Protein AF-A0A2D5AUE3-F1 (afdb_monomer_lite)

pLDDT: mean 85.67, std 19.09, range [22.62, 98.75]

Sequence (806 aa):
MSQALAQFAAPRSLILGVLACGLALSGSCARGLEIVSPPGGGGGDPVDPPTGPTDFAPLAGLVSAAAGLQTVRVDWRLPRESKTKSFELALFMSTDRDTIFDGTPIAAPLRGTSLVLDGLTDGVRLHFGMGIREAASSGGMDDPALSGGTAFIPTGARLTVTPGPIVYVDGDAEATGADGTTPETAFPDPRLAILVAGFQLGGGNVWVRSGVYDNVGFIAHGAGIHVYGGFGADFDLATRDTSPGTTIFNAAPDNLNTPTLMIEMQSLAQIPIDEPVAILDGFTLEGNTQTFRAVQATNTAAEFRALNISGFLGSGAHLQNSDSQEYDIVVTGSSFSNNVGEGMDGRGAFDLVVDGCVFNSNGTEGLDLDDWIAPPGENVSLRITGSRFFGNGTEGLDVDLNVPLLVLDLTGGRFSVEIRGCSFERNGRDGVLLDMEYELYPQWNAKLVLRECLARANGTDGFHLDLDGPGSALLHRVIAAGNGTNGIEFSSESDPGTAFVSSSIAAGNMGAGILASRPPIGAANRSLVVTHSIVAGNFGPGIEGEAQVATASSTISHVQDVDGVMTEFRASLITAAAAEDIFVNAASAYARIDSDPGEGTLVLTQPADFDPGTTLEVADDGVARIATLVNPNNVTVDPPPALVLPPDLLSVFQGEDVVEDYRLASGSPAVGIGLSPPGGPSVDGGVFGSPVPGVPGFAEEIRTELFHPLSVAPAPSTPLGATDVIEIVFNETIHAASVNAASVRVSDGEGREVSVALDTSEDRLILVPPGGGWSKGVVWIELFAELESSSGTPNATPLALRFLHN

Structure (mmCIF, N/CA/C/O backbone):
data_AF-A0A2D5AUE3-F1
#
_entry.id   AF-A0A2D5AUE3-F1
#
loop_
_atom_site.group_PDB
_atom_site.id
_atom_site.type_symbol
_atom_site.label_atom_id
_atom_site.label_alt_id
_atom_site.label_comp_id
_atom_site.label_asym_id
_atom_site.label_entity_id
_atom_site.label_seq_id
_atom_site.pdbx_PDB_ins_code
_atom_site.Cartn_x
_atom_site.Cartn_y
_atom_site.Cartn_z
_atom_site.occupancy
_atom_site.B_iso_or_equiv
_atom_site.auth_seq_id
_atom_site.auth_comp_id
_atom_site.auth_asym_id
_atom_site.auth_atom_id
_atom_site.pdbx_PDB_model_num
ATOM 1 N N . MET A 1 1 ? -29.692 64.419 4.279 1.00 35.91 1 MET A N 1
ATOM 2 C CA . MET A 1 1 ? -28.765 64.966 3.265 1.00 35.91 1 MET A CA 1
ATOM 3 C C . MET A 1 1 ? -28.378 63.802 2.370 1.00 35.91 1 MET A C 1
ATOM 5 O O . MET A 1 1 ? -27.633 62.949 2.814 1.00 35.91 1 MET A O 1
ATOM 9 N N . SER A 1 2 ? -29.228 63.506 1.381 1.00 28.94 2 SER A N 1
ATOM 10 C CA . SER A 1 2 ? -29.123 63.943 -0.035 1.00 28.94 2 SER A CA 1
ATOM 11 C C . SER A 1 2 ? -28.127 63.054 -0.792 1.00 28.94 2 SER A C 1
ATOM 13 O O . SER A 1 2 ? -26.933 63.183 -0.570 1.00 28.94 2 SER A O 1
ATOM 15 N N . GLN A 1 3 ? -28.616 61.999 -1.461 1.00 27.91 3 GLN A N 1
ATOM 16 C CA . GLN A 1 3 ? -28.988 61.969 -2.899 1.00 27.91 3 GLN A CA 1
ATOM 17 C C . GLN A 1 3 ? -27.764 62.054 -3.830 1.00 27.91 3 GLN A C 1
ATOM 19 O O . GLN A 1 3 ? -26.906 62.885 -3.591 1.00 27.91 3 GLN A O 1
ATOM 24 N N . ALA A 1 4 ? -27.663 61.411 -4.992 1.00 30.16 4 ALA A N 1
ATOM 25 C CA . ALA A 1 4 ? -28.208 60.212 -5.636 1.00 30.16 4 ALA A CA 1
ATOM 26 C C . ALA A 1 4 ? -27.726 60.272 -7.111 1.00 30.16 4 ALA A C 1
ATOM 28 O O . ALA A 1 4 ? -27.569 61.367 -7.641 1.00 30.16 4 ALA A O 1
ATOM 29 N N . LEU A 1 5 ? -27.644 59.102 -7.762 1.00 27.03 5 LEU A N 1
ATOM 30 C CA . LEU A 1 5 ? -28.015 58.825 -9.169 1.00 27.03 5 LEU A CA 1
ATOM 31 C C . LEU A 1 5 ? -27.210 59.382 -10.366 1.00 27.03 5 LEU A C 1
ATOM 33 O O . LEU A 1 5 ? -27.174 60.585 -10.597 1.00 27.03 5 LEU A O 1
ATOM 37 N N . ALA A 1 6 ? -26.772 58.442 -11.226 1.00 27.28 6 ALA A N 1
ATOM 38 C CA . ALA A 1 6 ? -27.016 58.305 -12.688 1.00 27.28 6 ALA A CA 1
ATOM 39 C C . ALA A 1 6 ? -25.837 57.529 -13.324 1.00 27.28 6 ALA A C 1
ATOM 41 O O . ALA A 1 6 ? -24.707 57.766 -12.926 1.00 27.28 6 ALA A O 1
ATOM 42 N N . GLN A 1 7 ? -25.913 56.630 -14.309 1.00 26.27 7 GLN A N 1
ATOM 43 C CA . GLN A 1 7 ? -26.900 56.024 -15.222 1.00 26.27 7 GLN A CA 1
ATOM 44 C C . GLN A 1 7 ? -26.118 54.841 -15.869 1.00 26.27 7 GLN A C 1
ATOM 46 O O . GLN A 1 7 ? -24.901 54.927 -15.985 1.00 26.27 7 GLN A O 1
ATOM 51 N N . PHE A 1 8 ? -26.705 53.698 -16.228 1.00 23.73 8 PHE A N 1
ATOM 52 C CA . PHE A 1 8 ? -27.217 53.472 -17.585 1.00 23.73 8 PHE A CA 1
ATOM 53 C C . PHE A 1 8 ? -28.132 52.238 -17.645 1.00 23.73 8 PHE A C 1
ATOM 55 O O . PHE A 1 8 ? -27.933 51.243 -16.953 1.00 23.73 8 PHE A O 1
ATOM 62 N N . ALA A 1 9 ? -29.154 52.363 -18.488 1.00 25.91 9 ALA A N 1
ATOM 63 C CA . ALA A 1 9 ? -30.278 51.461 -18.680 1.00 25.91 9 ALA A CA 1
ATOM 64 C C . ALA A 1 9 ? -30.047 50.420 -19.797 1.00 25.91 9 ALA A C 1
ATOM 66 O O . ALA A 1 9 ? -29.304 50.667 -20.743 1.00 25.91 9 ALA A O 1
ATOM 67 N N . ALA A 1 10 ? -30.762 49.292 -19.696 1.00 27.97 10 ALA A N 1
ATOM 68 C CA . ALA A 1 10 ? -30.957 48.264 -20.733 1.00 27.97 10 ALA A CA 1
ATOM 69 C C . ALA A 1 10 ? -31.900 48.751 -21.875 1.00 27.97 10 ALA A C 1
ATOM 71 O O . ALA A 1 10 ? -32.531 49.799 -21.696 1.00 27.97 10 ALA A O 1
ATOM 72 N N . PRO A 1 11 ? -32.073 48.026 -23.017 1.00 34.28 11 PRO A N 1
ATOM 73 C CA . PRO A 1 11 ? -32.954 46.839 -23.030 1.00 34.28 11 PRO A CA 1
ATOM 74 C C . PRO A 1 11 ? -32.639 45.677 -24.023 1.00 34.28 11 PRO A C 1
ATOM 76 O O . PRO A 1 11 ? -32.012 45.830 -25.063 1.00 34.28 11 PRO A O 1
ATOM 79 N N . ARG A 1 12 ? -33.200 44.515 -23.646 1.00 24.67 12 ARG A N 1
ATOM 80 C CA . ARG A 1 12 ? -33.539 43.231 -24.319 1.00 24.67 12 ARG A CA 1
ATOM 81 C C . ARG A 1 12 ? -33.638 43.171 -25.864 1.00 24.67 12 ARG A C 1
ATOM 83 O O . ARG A 1 12 ? -34.375 43.966 -26.438 1.00 24.67 12 ARG A O 1
ATOM 90 N N . SER A 1 13 ? -33.147 42.078 -26.488 1.00 25.16 13 SER A N 1
ATOM 91 C CA . SER A 1 13 ? -33.970 40.988 -27.105 1.00 25.16 13 SER A CA 1
ATOM 92 C C . SER A 1 13 ? -33.171 39.847 -27.807 1.00 25.16 13 SER A C 1
ATOM 94 O O . SER A 1 13 ? -32.377 40.103 -28.698 1.00 25.16 13 SER A O 1
ATOM 96 N N . LEU A 1 14 ? -33.455 38.603 -27.368 1.00 23.80 14 LEU A N 1
ATOM 97 C CA . LEU A 1 14 ? -33.617 37.285 -28.045 1.00 23.80 14 LEU A CA 1
ATOM 98 C C . LEU A 1 14 ? -32.740 36.803 -29.239 1.00 23.80 14 LEU A C 1
ATOM 100 O O . LEU A 1 14 ? -32.793 37.399 -30.308 1.00 23.80 14 LEU A O 1
ATOM 104 N N . ILE A 1 15 ? -32.140 35.598 -29.091 1.00 24.95 15 ILE A N 1
ATOM 105 C CA . ILE A 1 15 ? -32.290 34.322 -29.876 1.00 24.95 15 ILE A CA 1
ATOM 106 C C . ILE A 1 15 ? -31.120 33.377 -29.460 1.00 24.95 15 ILE A C 1
ATOM 108 O O . ILE A 1 15 ? -29.970 33.701 -29.712 1.00 24.95 15 ILE A O 1
ATOM 112 N N . LEU A 1 16 ? -31.325 32.399 -28.561 1.00 24.00 16 LEU A N 1
ATOM 113 C CA . LEU A 1 16 ? -31.668 30.967 -28.763 1.00 24.00 16 LEU A CA 1
ATOM 114 C C . LEU A 1 16 ? -30.445 30.042 -29.025 1.00 24.00 16 LEU A C 1
ATOM 116 O O . LEU A 1 16 ? -29.911 30.046 -30.128 1.00 24.00 16 LEU A O 1
ATOM 120 N N . GLY A 1 17 ? -30.065 29.202 -28.045 1.00 22.62 17 GLY A N 1
ATOM 121 C CA . GLY A 1 17 ? -29.161 28.055 -28.258 1.00 22.62 17 GLY A CA 1
ATOM 122 C C . GLY A 1 17 ? -28.468 27.490 -27.004 1.00 22.62 17 GLY A C 1
ATOM 123 O O . GLY A 1 17 ? -27.427 27.997 -26.622 1.00 22.62 17 GLY A O 1
ATOM 124 N N . VAL A 1 18 ? -29.019 26.391 -26.465 1.00 25.25 18 VAL A N 1
ATOM 125 C CA . VAL A 1 18 ? -28.396 25.370 -25.582 1.00 25.25 18 VAL A CA 1
ATOM 126 C C . VAL A 1 18 ? -28.142 25.739 -24.107 1.00 25.25 18 VAL A C 1
ATOM 128 O O . VAL A 1 18 ? -27.080 26.212 -23.726 1.00 25.25 18 VAL A O 1
ATOM 131 N N . LEU A 1 19 ? -29.129 25.421 -23.258 1.00 23.36 19 LEU A N 1
ATOM 132 C CA . LEU A 1 19 ? -28.970 25.205 -21.814 1.00 23.36 19 LEU A CA 1
ATOM 133 C C . LEU A 1 19 ? -30.033 24.181 -21.369 1.00 23.36 19 LEU A C 1
ATOM 135 O O . LEU A 1 19 ? -31.212 24.526 -21.307 1.00 23.36 19 LEU A O 1
ATOM 139 N N . ALA A 1 20 ? -29.638 22.924 -21.148 1.00 23.88 20 ALA A N 1
ATOM 140 C CA . ALA A 1 20 ? -30.429 21.895 -20.461 1.00 23.88 20 ALA A CA 1
ATOM 141 C C . ALA A 1 20 ? -29.557 20.654 -20.199 1.00 23.88 20 ALA A C 1
ATOM 143 O O . ALA A 1 20 ? -29.293 19.913 -21.139 1.00 23.88 20 ALA A O 1
ATOM 144 N N . CYS A 1 21 ? -29.106 20.474 -18.953 1.00 24.22 21 CYS A N 1
ATOM 145 C CA . CYS A 1 21 ? -28.977 19.197 -18.227 1.00 24.22 21 CYS A CA 1
ATOM 146 C C . CYS A 1 21 ? -28.139 19.437 -16.964 1.00 24.22 21 CYS A C 1
ATOM 148 O O . CYS A 1 21 ? -26.939 19.658 -17.037 1.00 24.22 21 CYS A O 1
ATOM 150 N N . GLY A 1 22 ? -28.804 19.437 -15.813 1.00 27.69 22 GLY A N 1
ATOM 151 C CA . GLY A 1 22 ? -28.205 19.637 -14.498 1.00 27.69 22 GLY A CA 1
ATOM 152 C C . GLY A 1 22 ? -29.278 20.163 -13.556 1.00 27.69 22 GLY A C 1
ATOM 153 O O . GLY A 1 22 ? -29.820 21.234 -13.811 1.00 27.69 22 GLY A O 1
ATOM 154 N N . LEU A 1 23 ? -29.586 19.394 -12.509 1.00 25.39 23 LEU A N 1
ATOM 155 C CA . LEU A 1 23 ? -30.658 19.572 -11.514 1.00 25.39 23 LEU A CA 1
ATOM 156 C C . LEU A 1 23 ? -32.037 18.999 -11.877 1.00 25.39 23 LEU A C 1
ATOM 158 O O . LEU A 1 23 ? -32.974 19.725 -12.200 1.00 25.39 23 LEU A O 1
ATOM 162 N N . ALA A 1 24 ? -32.170 17.685 -11.705 1.00 25.39 24 ALA A N 1
ATOM 163 C CA . ALA A 1 24 ? -33.304 17.062 -11.018 1.00 25.39 24 ALA A CA 1
ATOM 164 C C . ALA A 1 24 ? -32.989 15.574 -10.830 1.00 25.39 24 ALA A C 1
ATOM 166 O O . ALA A 1 24 ? -32.886 14.888 -11.837 1.00 25.39 24 ALA A O 1
ATOM 167 N N . LEU A 1 25 ? -32.840 15.106 -9.584 1.00 26.75 25 LEU A N 1
ATOM 168 C CA . LEU A 1 25 ? -33.231 13.766 -9.108 1.00 26.75 25 LEU A CA 1
ATOM 169 C C . LEU A 1 25 ? -32.893 13.633 -7.608 1.00 26.75 25 LEU A C 1
ATOM 171 O O . LEU A 1 25 ? -31.947 12.973 -7.205 1.00 26.75 25 LEU A O 1
ATOM 175 N N . SER A 1 26 ? -33.704 14.273 -6.765 1.00 26.39 26 SER A N 1
ATOM 176 C CA . SER A 1 26 ? -33.908 13.850 -5.378 1.00 26.39 26 SER A CA 1
ATOM 177 C C . SER A 1 26 ? -35.409 13.903 -5.076 1.00 26.39 26 SER A C 1
ATOM 179 O O . SER A 1 26 ? -36.085 14.894 -5.352 1.00 26.39 26 SER A O 1
ATOM 181 N N . GLY A 1 27 ? -35.946 12.793 -4.565 1.00 23.56 27 GLY A N 1
ATOM 182 C CA . GLY A 1 27 ? -37.293 12.708 -3.998 1.00 23.56 27 GLY A CA 1
ATOM 183 C C . GLY A 1 27 ? -38.412 12.258 -4.943 1.00 23.56 27 GLY A C 1
ATOM 184 O O . GLY A 1 27 ? -39.156 13.075 -5.478 1.00 23.56 27 GLY A O 1
ATOM 185 N N . SER A 1 28 ? -38.608 10.943 -5.073 1.00 23.94 28 SER A N 1
ATOM 186 C CA . SER A 1 28 ? -39.912 10.269 -4.892 1.00 23.94 28 SER A CA 1
ATOM 187 C C . SER A 1 28 ? -39.836 8.814 -5.361 1.00 23.94 28 SER A C 1
ATOM 189 O O . SER A 1 28 ? -39.514 8.564 -6.515 1.00 23.94 28 SER A O 1
ATOM 191 N N . CYS A 1 29 ? -40.179 7.861 -4.486 1.00 24.81 29 CYS A N 1
ATOM 192 C CA . CYS A 1 29 ? -41.266 6.895 -4.713 1.00 24.81 29 CYS A CA 1
ATOM 193 C C . CYS A 1 29 ? -41.292 5.822 -3.613 1.00 24.81 29 CYS A C 1
ATOM 195 O O . CYS A 1 29 ? -40.531 4.863 -3.630 1.00 24.81 29 CYS A O 1
ATOM 197 N N . ALA A 1 30 ? -42.269 5.940 -2.713 1.00 27.05 30 ALA A N 1
ATOM 198 C CA . ALA A 1 30 ? -42.884 4.786 -2.076 1.00 27.05 30 ALA A CA 1
ATOM 199 C C . ALA A 1 30 ? -44.200 4.471 -2.810 1.00 27.05 30 ALA A C 1
ATOM 201 O O . ALA A 1 30 ? -44.976 5.383 -3.098 1.00 27.05 30 ALA A O 1
ATOM 202 N N . ARG A 1 31 ? -44.459 3.166 -2.987 1.00 25.16 31 ARG A N 1
ATOM 203 C CA . ARG A 1 31 ? -45.682 2.476 -3.460 1.00 25.16 31 ARG A CA 1
ATOM 204 C C . ARG A 1 31 ? -45.816 2.167 -4.959 1.00 25.16 31 ARG A C 1
ATOM 206 O O . ARG A 1 31 ? -46.414 2.915 -5.719 1.00 25.16 31 ARG A O 1
ATOM 213 N N . GLY A 1 32 ? -45.461 0.918 -5.271 1.00 30.03 32 GLY A N 1
ATOM 214 C CA . GLY A 1 32 ? -46.409 -0.084 -5.769 1.00 30.03 32 GLY A CA 1
ATOM 215 C C . GLY A 1 32 ? -46.758 -0.020 -7.250 1.00 30.03 32 GLY A C 1
ATOM 216 O O . GLY A 1 32 ? -47.826 0.472 -7.596 1.00 30.03 32 GLY A O 1
ATOM 217 N N . LEU A 1 33 ? -45.924 -0.632 -8.092 1.00 24.38 33 LEU A N 1
ATOM 218 C CA . LEU A 1 33 ? -46.316 -1.127 -9.411 1.00 24.38 33 LEU A CA 1
ATOM 219 C C . LEU A 1 33 ? -45.427 -2.327 -9.784 1.00 24.38 33 LEU A C 1
ATOM 221 O O . LEU A 1 33 ? -44.222 -2.291 -9.548 1.00 24.38 33 LEU A O 1
ATOM 225 N N . GLU A 1 34 ? -46.037 -3.386 -10.322 1.00 27.86 34 GLU A N 1
ATOM 226 C CA . GLU A 1 34 ? -45.357 -4.572 -10.859 1.00 27.86 34 GLU A CA 1
ATOM 227 C C . GLU A 1 34 ? -44.263 -4.175 -11.858 1.00 27.86 34 GLU A C 1
ATOM 229 O O . GLU A 1 34 ? -44.516 -3.470 -12.838 1.00 27.86 34 GLU A O 1
ATOM 234 N N . ILE A 1 35 ? -43.049 -4.658 -11.598 1.00 25.78 35 ILE A N 1
ATOM 235 C CA . ILE A 1 35 ? -41.885 -4.508 -12.464 1.00 25.78 35 ILE A CA 1
ATOM 236 C C . ILE A 1 35 ? -42.060 -5.455 -13.653 1.00 25.78 35 ILE A C 1
ATOM 238 O O . ILE A 1 35 ? -41.956 -6.673 -13.521 1.00 25.78 35 ILE A O 1
ATOM 242 N N . VAL A 1 36 ? -42.305 -4.881 -14.829 1.00 25.94 36 VAL A N 1
ATOM 243 C CA . VAL A 1 36 ? -41.899 -5.494 -16.095 1.00 25.94 36 VAL A CA 1
ATOM 244 C C . VAL A 1 36 ? -40.533 -4.907 -16.421 1.00 25.94 36 VAL A C 1
ATOM 246 O O . VAL A 1 36 ? -40.423 -3.747 -16.817 1.00 25.94 36 VAL A O 1
ATOM 249 N N . SER A 1 37 ? -39.499 -5.706 -16.178 1.00 26.39 37 SER A N 1
ATOM 250 C CA . SER A 1 37 ? -38.098 -5.383 -16.433 1.00 26.39 37 SER A CA 1
ATOM 251 C C . SER A 1 37 ? -37.848 -5.100 -17.923 1.00 26.39 37 SER A C 1
ATOM 253 O O . SER A 1 37 ? -38.332 -5.861 -18.768 1.00 26.39 37 SER A O 1
ATOM 255 N N . PRO A 1 38 ? -37.043 -4.084 -18.283 1.00 27.06 38 PRO A N 1
ATOM 256 C CA . PRO A 1 38 ? -36.263 -4.126 -19.513 1.00 27.06 38 PRO A CA 1
ATOM 257 C C . PRO A 1 38 ? -35.132 -5.169 -19.351 1.00 27.06 38 PRO A C 1
ATOM 259 O O . PRO A 1 38 ? -34.614 -5.336 -18.246 1.00 27.06 38 PRO A O 1
ATOM 262 N N . PRO A 1 39 ? -34.760 -5.910 -20.406 1.00 26.41 39 PRO A N 1
ATOM 263 C CA . PRO A 1 39 ? -33.872 -7.066 -20.294 1.00 26.41 39 PRO A CA 1
ATOM 264 C C . PRO A 1 39 ? -32.372 -6.702 -20.259 1.00 26.41 39 PRO A C 1
ATOM 266 O O . PRO A 1 39 ? -31.886 -6.112 -21.217 1.00 26.41 39 PRO A O 1
ATOM 269 N N . GLY A 1 40 ? -31.688 -7.162 -19.194 1.00 23.95 40 GLY A N 1
ATOM 270 C CA . GLY A 1 40 ? -30.327 -7.750 -19.142 1.00 23.95 40 GLY A CA 1
ATOM 271 C C . GLY A 1 40 ? -29.109 -6.825 -19.309 1.00 23.95 40 GLY A C 1
ATOM 272 O O . GLY A 1 40 ? -29.031 -6.106 -20.294 1.00 23.95 40 GLY A O 1
ATOM 273 N N . GLY A 1 41 ? -28.090 -6.842 -18.439 1.00 24.61 41 GLY A N 1
ATOM 274 C CA . GLY A 1 41 ? -27.803 -7.669 -17.251 1.00 24.61 41 GLY A CA 1
ATOM 275 C C . GLY A 1 41 ? -26.472 -7.218 -16.609 1.00 24.61 41 GLY A C 1
ATOM 276 O O . GLY A 1 41 ? -25.730 -6.482 -17.242 1.00 24.61 41 GLY A O 1
ATOM 277 N N . GLY A 1 42 ? -26.117 -7.559 -15.373 1.00 24.91 42 GLY A N 1
ATOM 278 C CA . GLY A 1 42 ? -26.826 -8.297 -14.340 1.00 24.91 42 GLY A CA 1
ATOM 279 C C . GLY A 1 42 ? -26.215 -7.953 -12.980 1.00 24.91 42 GLY A C 1
ATOM 280 O O . GLY A 1 42 ? -25.025 -8.148 -12.773 1.00 24.91 42 GLY A O 1
ATOM 281 N N . GLY A 1 43 ? -27.044 -7.467 -12.055 1.00 26.52 43 GLY A N 1
ATOM 282 C CA . GLY A 1 43 ? -26.798 -7.701 -10.638 1.00 26.52 43 GLY A CA 1
ATOM 283 C C . GLY A 1 43 ? -27.068 -9.180 -10.404 1.00 26.52 43 GLY A C 1
ATOM 284 O O . GLY A 1 43 ? -28.228 -9.597 -10.374 1.00 26.52 43 GLY A O 1
ATOM 285 N N . GLY A 1 44 ? -26.003 -9.977 -10.377 1.00 23.86 44 GLY A N 1
ATOM 286 C CA . GLY A 1 44 ? -26.061 -11.275 -9.726 1.00 23.86 44 GLY A CA 1
ATOM 287 C C . GLY A 1 44 ? -26.248 -11.054 -8.227 1.00 23.86 44 GLY A C 1
ATOM 288 O O . GLY A 1 44 ? -25.837 -10.023 -7.695 1.00 23.86 44 GLY A O 1
ATOM 289 N N . ASP A 1 45 ? -26.870 -12.014 -7.548 1.00 23.36 45 ASP A N 1
ATOM 290 C CA . ASP A 1 45 ? -26.693 -12.162 -6.101 1.00 23.36 45 ASP A CA 1
ATOM 291 C C . ASP A 1 45 ? -25.182 -12.109 -5.767 1.00 23.36 45 ASP A C 1
ATOM 293 O O . ASP A 1 45 ? -24.386 -12.461 -6.645 1.00 23.36 45 ASP A O 1
ATOM 297 N N . PRO A 1 46 ? -24.748 -11.708 -4.553 1.00 26.56 46 PRO A N 1
ATOM 298 C CA . PRO A 1 46 ? -23.342 -11.805 -4.170 1.00 26.56 46 PRO A CA 1
ATOM 299 C C . PRO A 1 46 ? -22.914 -13.267 -4.316 1.00 26.56 46 PRO A C 1
ATOM 301 O O . PRO A 1 46 ? -23.296 -14.130 -3.526 1.00 26.56 46 PRO A O 1
ATOM 304 N N . VAL A 1 47 ? -22.209 -13.577 -5.400 1.00 23.78 47 VAL A N 1
ATOM 305 C CA . VAL A 1 47 ? -21.585 -14.878 -5.578 1.00 23.78 47 VAL A CA 1
ATOM 306 C C . VAL A 1 47 ? -20.312 -14.794 -4.764 1.00 23.78 47 VAL A C 1
ATOM 308 O O . VAL A 1 47 ? -19.410 -14.042 -5.127 1.00 23.78 47 VAL A O 1
ATOM 311 N N . ASP A 1 48 ? -20.254 -15.543 -3.663 1.00 23.27 48 ASP A N 1
ATOM 312 C CA . ASP A 1 48 ? -19.008 -15.718 -2.927 1.00 23.27 48 ASP A CA 1
ATOM 313 C C . ASP A 1 48 ? -17.921 -16.173 -3.918 1.00 23.27 48 ASP A C 1
ATOM 315 O O . ASP A 1 48 ? -18.076 -17.213 -4.576 1.00 23.27 48 ASP A O 1
ATOM 319 N N . PRO A 1 49 ? -16.841 -15.395 -4.086 1.00 23.41 49 PRO A N 1
ATOM 320 C CA . PRO A 1 49 ? -15.810 -15.707 -5.055 1.00 23.41 49 PRO A CA 1
ATOM 321 C C . PRO A 1 49 ? -15.059 -16.975 -4.617 1.00 23.41 49 PRO A C 1
ATOM 323 O O . PRO A 1 49 ? -14.779 -17.157 -3.429 1.00 23.41 49 PRO A O 1
ATOM 326 N N . PRO A 1 50 ? -14.673 -17.860 -5.551 1.00 23.23 50 PRO A N 1
ATOM 327 C CA . PRO A 1 50 ? -13.779 -18.958 -5.227 1.00 23.23 50 PRO A CA 1
ATOM 328 C C . PRO A 1 50 ? -12.421 -18.424 -4.772 1.00 23.23 50 PRO A C 1
ATOM 330 O O . PRO A 1 50 ? -11.822 -17.550 -5.402 1.00 23.23 50 PRO A O 1
ATOM 333 N N . THR A 1 51 ? -11.930 -19.006 -3.683 1.00 27.55 51 THR A N 1
ATOM 334 C CA . THR A 1 51 ? -10.584 -18.835 -3.140 1.00 27.55 51 THR A CA 1
ATOM 335 C C . THR A 1 51 ? -9.566 -19.497 -4.075 1.00 27.55 51 THR A C 1
ATOM 337 O O . THR A 1 51 ? -9.216 -20.665 -3.893 1.00 27.55 51 THR A O 1
ATOM 340 N N . GLY A 1 52 ? -9.119 -18.783 -5.109 1.00 28.19 52 GLY A N 1
ATOM 341 C CA . GLY A 1 52 ? -7.847 -19.104 -5.763 1.00 28.19 52 GLY A CA 1
ATOM 342 C C . GLY A 1 52 ? -6.701 -18.872 -4.767 1.00 28.19 52 GLY A C 1
ATOM 343 O O . GLY A 1 52 ? -6.808 -17.963 -3.937 1.00 28.19 52 GLY A O 1
ATOM 344 N N . PRO A 1 53 ? -5.631 -19.685 -4.764 1.00 32.81 53 PRO A N 1
ATOM 345 C CA . PRO A 1 53 ? -4.587 -19.590 -3.760 1.00 32.81 53 PRO A CA 1
ATOM 346 C C . PRO A 1 53 ? -3.621 -18.452 -4.104 1.00 32.81 53 PRO A C 1
ATOM 348 O O . PRO A 1 53 ? -2.510 -18.672 -4.567 1.00 32.81 53 PRO A O 1
ATOM 351 N N . THR A 1 54 ? -3.994 -17.228 -3.765 1.00 46.41 54 THR A N 1
ATOM 352 C CA . THR A 1 54 ? -3.063 -16.363 -3.045 1.00 46.41 54 THR A CA 1
ATOM 353 C C . THR A 1 54 ? -3.609 -16.316 -1.627 1.00 46.41 54 THR A C 1
ATOM 355 O O . THR A 1 54 ? -4.562 -15.597 -1.335 1.00 46.41 54 THR A O 1
ATOM 358 N N . ASP A 1 55 ? -3.083 -17.172 -0.739 1.00 55.03 55 ASP A N 1
ATOM 359 C CA . ASP A 1 55 ? -3.345 -17.057 0.700 1.00 55.03 55 ASP A CA 1
ATOM 360 C C . ASP A 1 55 ? -2.842 -15.676 1.125 1.00 55.03 55 ASP A C 1
ATOM 362 O O . ASP A 1 55 ? -1.665 -15.502 1.463 1.00 55.03 55 ASP A O 1
ATOM 366 N N . PHE A 1 56 ? -3.722 -14.682 1.028 1.00 66.69 56 PHE A N 1
ATOM 367 C CA . PHE A 1 56 ? -3.497 -13.374 1.585 1.00 66.69 56 PHE A CA 1
ATOM 368 C C . PHE A 1 56 ? -3.369 -13.581 3.087 1.00 66.69 56 PHE A C 1
ATOM 370 O O . PHE A 1 56 ? -4.330 -13.916 3.782 1.00 66.69 56 PHE A O 1
ATOM 377 N N . ALA A 1 57 ? -2.141 -13.452 3.562 1.00 71.44 57 ALA A N 1
ATOM 378 C CA . ALA A 1 57 ? -1.807 -13.544 4.962 1.00 71.44 57 ALA A CA 1
ATOM 379 C C . ALA A 1 57 ? -1.310 -12.158 5.377 1.00 71.44 57 ALA A C 1
ATOM 381 O O . ALA A 1 57 ? -0.278 -11.722 4.859 1.00 71.44 57 ALA A O 1
ATOM 382 N N . PRO A 1 58 ? -2.025 -11.457 6.270 1.00 77.31 58 PRO A N 1
ATOM 383 C CA . PRO A 1 58 ? -1.558 -10.177 6.774 1.00 77.31 58 PRO A CA 1
ATOM 384 C C . PRO A 1 58 ? -0.222 -10.347 7.505 1.00 77.31 58 PRO A C 1
ATOM 386 O O . PRO A 1 58 ? 0.051 -11.394 8.098 1.00 77.31 58 PRO A O 1
ATOM 389 N N . LEU A 1 59 ? 0.591 -9.292 7.492 1.00 87.19 59 LEU A N 1
ATOM 390 C CA . LEU A 1 59 ? 1.849 -9.247 8.235 1.00 87.19 59 LEU A CA 1
ATOM 391 C C . LEU A 1 59 ? 1.609 -9.312 9.752 1.00 87.19 59 LEU A C 1
ATOM 393 O O . LEU A 1 59 ? 0.518 -9.022 10.263 1.00 87.19 59 LEU A O 1
ATOM 397 N N . ALA A 1 60 ? 2.664 -9.658 10.488 1.00 90.38 60 ALA A N 1
ATOM 398 C CA . ALA A 1 60 ? 2.648 -9.600 11.942 1.00 90.38 60 ALA A CA 1
ATOM 399 C C . ALA A 1 60 ? 2.303 -8.177 12.427 1.00 90.38 60 ALA A C 1
ATOM 401 O O . ALA A 1 60 ? 3.001 -7.209 12.111 1.00 90.38 60 ALA A O 1
ATOM 402 N N . GLY A 1 61 ? 1.266 -8.059 13.256 1.00 94.25 61 GLY A N 1
ATOM 403 C CA . GLY A 1 61 ? 0.811 -6.784 13.814 1.00 94.25 61 GLY A CA 1
ATOM 404 C C . GLY A 1 61 ? -0.052 -6.963 15.060 1.00 94.25 61 GLY A C 1
ATOM 405 O O . GLY A 1 61 ? -0.562 -8.055 15.320 1.00 94.25 61 GLY A O 1
ATOM 406 N N . LEU A 1 62 ? -0.222 -5.889 15.832 1.00 97.25 62 LEU A N 1
ATOM 407 C CA . LEU A 1 62 ? -1.211 -5.845 16.910 1.00 97.25 62 LEU A CA 1
ATOM 408 C C . LEU A 1 62 ? -2.620 -5.762 16.314 1.00 97.25 62 LEU A C 1
ATOM 410 O O . LEU A 1 62 ? -2.846 -4.997 15.380 1.00 97.25 62 LEU A O 1
ATOM 414 N N . VAL A 1 63 ? -3.562 -6.523 16.868 1.00 96.75 63 VAL A N 1
ATOM 415 C CA . VAL A 1 63 ? -4.955 -6.605 16.385 1.00 96.75 63 VAL A CA 1
ATOM 416 C C . VAL A 1 63 ? -5.915 -5.884 17.315 1.00 96.75 63 VAL A C 1
ATOM 418 O O . VAL A 1 63 ? -6.866 -5.256 16.866 1.00 96.75 63 VAL A O 1
ATOM 421 N N . SER A 1 64 ? -5.695 -6.014 18.620 1.00 97.94 64 SER A N 1
ATOM 422 C CA . SER A 1 64 ? -6.619 -5.533 19.638 1.00 97.94 64 SER A CA 1
ATOM 423 C C . SER A 1 64 ? -5.873 -5.262 20.939 1.00 97.94 64 SER A C 1
ATOM 425 O O . SER A 1 64 ? -4.829 -5.861 21.210 1.00 97.94 64 SER A O 1
ATOM 427 N N . ALA A 1 65 ? -6.398 -4.338 21.741 1.00 97.75 65 ALA A N 1
ATOM 428 C CA . ALA A 1 65 ? -5.904 -4.102 23.088 1.00 97.75 65 ALA A CA 1
ATOM 429 C C . ALA A 1 65 ? -7.041 -3.594 23.978 1.00 97.75 65 ALA A C 1
ATOM 431 O O . ALA A 1 65 ? -7.560 -2.506 23.746 1.00 97.75 65 ALA A O 1
ATOM 432 N N . ALA A 1 66 ? -7.408 -4.356 25.009 1.00 97.94 66 ALA A N 1
ATOM 433 C CA . ALA A 1 66 ? -8.502 -4.021 25.916 1.00 97.94 66 ALA A CA 1
ATOM 434 C C . ALA A 1 66 ? -8.008 -3.773 27.337 1.00 97.94 66 ALA A C 1
ATOM 436 O O . ALA A 1 66 ? -7.281 -4.586 27.910 1.00 97.94 66 ALA A O 1
ATOM 437 N N . ALA A 1 67 ? -8.435 -2.653 27.914 1.00 96.75 67 ALA A N 1
ATOM 438 C CA . ALA A 1 67 ? -8.072 -2.255 29.266 1.00 96.75 67 ALA A CA 1
ATOM 439 C C . ALA A 1 67 ? -9.176 -2.587 30.270 1.00 96.75 67 ALA A C 1
ATOM 441 O O . ALA A 1 67 ? -10.360 -2.397 29.989 1.00 96.75 67 ALA A O 1
ATOM 442 N N . GLY A 1 68 ? -8.766 -3.030 31.453 1.00 95.00 68 GLY A N 1
ATOM 443 C CA . GLY A 1 68 ? -9.597 -3.156 32.643 1.00 95.00 68 GLY A CA 1
ATOM 444 C C . GLY A 1 68 ? -9.029 -2.361 33.812 1.00 95.00 68 GLY A C 1
ATOM 445 O O . GLY A 1 68 ? -8.221 -1.446 33.635 1.00 95.00 68 GLY A O 1
ATOM 446 N N . LEU A 1 69 ? -9.423 -2.737 35.028 1.00 93.81 69 LEU A N 1
ATOM 447 C CA . LEU A 1 69 ? -8.851 -2.175 36.250 1.00 93.81 69 LEU A CA 1
ATOM 448 C C . LEU A 1 69 ? -7.426 -2.712 36.433 1.00 93.81 69 LEU A C 1
ATOM 450 O O . LEU A 1 69 ? -7.261 -3.912 36.641 1.00 93.81 69 LEU A O 1
ATOM 454 N N . GLN A 1 70 ? -6.413 -1.844 36.344 1.00 96.31 70 GLN A N 1
ATOM 455 C CA . GLN A 1 70 ? -4.980 -2.169 36.489 1.00 96.31 70 GLN A CA 1
ATOM 456 C C . GLN A 1 70 ? -4.468 -3.300 35.584 1.00 96.31 70 GLN A C 1
ATOM 458 O O . GLN A 1 70 ? -3.400 -3.868 35.831 1.00 96.31 70 GLN A O 1
ATOM 463 N N . THR A 1 71 ? -5.225 -3.628 34.541 1.00 97.38 71 THR A N 1
ATOM 464 C CA . THR A 1 71 ? -4.993 -4.777 33.671 1.00 97.38 71 THR A CA 1
ATOM 465 C C . THR A 1 71 ? -5.191 -4.389 32.216 1.00 97.38 71 THR A C 1
ATOM 467 O O . THR A 1 71 ? -6.014 -3.529 31.898 1.00 97.38 71 THR A O 1
ATOM 470 N N . VAL A 1 72 ? -4.424 -5.007 31.322 1.00 98.25 72 VAL A N 1
ATOM 471 C CA . VAL A 1 72 ? -4.571 -4.857 29.868 1.00 98.25 72 VAL A CA 1
ATOM 472 C C . VAL A 1 72 ? -4.376 -6.212 29.218 1.00 98.25 72 VAL A C 1
ATOM 474 O O . VAL A 1 72 ? -3.420 -6.915 29.531 1.00 98.25 72 VAL A O 1
ATOM 477 N N . ARG A 1 73 ? -5.238 -6.549 28.265 1.00 98.00 73 ARG A N 1
ATOM 478 C CA . ARG A 1 73 ? -4.988 -7.612 27.298 1.00 98.00 73 ARG A CA 1
ATOM 479 C C . ARG A 1 73 ? -4.560 -7.001 25.982 1.00 98.00 73 ARG A C 1
ATOM 481 O O . ARG A 1 73 ? -5.198 -6.062 25.524 1.00 98.00 73 ARG A O 1
ATOM 488 N N . VAL A 1 74 ? -3.526 -7.566 25.376 1.00 98.38 74 VAL A N 1
ATOM 489 C CA . VAL A 1 74 ? -3.091 -7.235 24.017 1.00 98.38 74 VAL A CA 1
ATOM 490 C C . VAL A 1 74 ? -3.165 -8.497 23.175 1.00 98.38 74 VAL A C 1
ATOM 492 O O . VAL A 1 74 ? -2.669 -9.537 23.610 1.00 98.38 74 VAL A O 1
ATOM 495 N N . ASP A 1 75 ? -3.757 -8.399 21.988 1.00 97.75 75 ASP A N 1
ATOM 496 C CA . ASP A 1 75 ? -3.878 -9.477 21.009 1.00 97.75 75 ASP A CA 1
ATOM 497 C C . ASP A 1 75 ? -3.100 -9.121 19.729 1.00 97.75 75 ASP A C 1
ATOM 499 O O . ASP A 1 75 ? -3.056 -7.960 19.305 1.00 97.75 75 ASP A O 1
ATOM 503 N N . TRP A 1 76 ? -2.480 -10.114 19.093 1.00 95.75 76 TRP A N 1
ATOM 504 C CA . TRP A 1 76 ? -1.626 -9.920 17.917 1.00 95.75 76 TRP A CA 1
ATOM 505 C C . TRP A 1 76 ? -1.721 -11.066 16.908 1.00 95.75 76 TRP A C 1
ATOM 507 O O . TRP A 1 76 ? -2.072 -12.204 17.233 1.00 95.75 76 TRP A O 1
ATOM 517 N N . ARG A 1 77 ? -1.329 -10.758 15.669 1.00 91.25 77 ARG A N 1
ATOM 518 C CA . ARG A 1 77 ? -1.050 -11.723 14.601 1.00 91.25 77 ARG A CA 1
ATOM 519 C C . ARG A 1 77 ? 0.414 -12.121 14.635 1.00 91.25 77 ARG A C 1
ATOM 521 O O . ARG A 1 77 ? 1.294 -11.274 14.785 1.00 91.25 77 ARG A O 1
ATOM 528 N N . LEU A 1 78 ? 0.667 -13.410 14.455 1.00 85.56 78 LEU A N 1
ATOM 529 C CA . LEU A 1 78 ? 2.011 -13.923 14.225 1.00 85.56 78 LEU A CA 1
ATOM 530 C C . LEU A 1 78 ? 2.368 -13.804 12.733 1.00 85.56 78 LEU A C 1
ATOM 532 O O . LEU A 1 78 ? 1.459 -13.870 11.903 1.00 85.56 78 LEU A O 1
ATOM 536 N N . PRO A 1 79 ? 3.660 -13.646 12.390 1.00 76.38 79 PRO A N 1
ATOM 537 C CA . PRO A 1 79 ? 4.119 -13.676 11.006 1.00 76.38 79 PRO A CA 1
ATOM 538 C C . PRO A 1 79 ? 3.774 -15.015 10.358 1.00 76.38 79 PRO A C 1
ATOM 540 O O . PRO A 1 79 ? 3.614 -16.036 11.041 1.00 76.38 79 PRO A O 1
ATOM 543 N N . ARG A 1 80 ? 3.735 -15.037 9.027 1.00 67.94 80 ARG A N 1
ATOM 544 C CA . ARG A 1 80 ? 3.649 -16.291 8.284 1.00 67.94 80 ARG A CA 1
ATOM 545 C C . ARG A 1 80 ? 4.896 -17.115 8.603 1.00 67.94 80 ARG A C 1
ATOM 547 O O . ARG A 1 80 ? 6.007 -16.584 8.664 1.00 67.94 80 ARG A O 1
ATOM 554 N N . GLU A 1 81 ? 4.745 -18.424 8.808 1.00 57.97 81 GLU A N 1
ATOM 555 C CA . GLU A 1 81 ? 5.913 -19.294 8.963 1.00 57.97 81 GLU A CA 1
ATOM 556 C C . GLU A 1 81 ? 6.766 -19.220 7.687 1.00 57.97 81 GLU A C 1
ATOM 558 O O . GLU A 1 81 ? 6.433 -19.800 6.650 1.00 57.97 81 GLU A O 1
ATOM 563 N N . SER A 1 82 ? 7.881 -18.488 7.742 1.00 54.09 82 SER A N 1
ATOM 564 C CA . SER A 1 82 ? 8.863 -18.511 6.667 1.00 54.09 82 SER A CA 1
ATOM 565 C C . SER A 1 82 ? 9.583 -19.852 6.710 1.00 54.09 82 SER A C 1
ATOM 567 O O . SER A 1 82 ? 10.207 -20.214 7.707 1.00 54.09 82 SER A O 1
ATOM 569 N N . LYS A 1 83 ? 9.558 -20.585 5.591 1.00 49.41 83 LYS A N 1
ATOM 570 C CA . LYS A 1 83 ? 10.300 -21.851 5.440 1.00 49.41 83 LYS A CA 1
ATOM 571 C C . LYS A 1 83 ? 11.815 -21.685 5.638 1.00 49.41 83 LYS A C 1
ATOM 573 O O . LYS A 1 83 ? 12.513 -22.681 5.807 1.00 49.41 83 LYS A O 1
ATOM 578 N N . THR A 1 84 ? 12.330 -20.456 5.574 1.00 49.62 84 THR A N 1
ATOM 579 C CA . THR A 1 84 ? 13.769 -20.159 5.536 1.00 49.62 84 THR A CA 1
ATOM 580 C C . THR A 1 84 ? 14.268 -19.312 6.701 1.00 49.62 84 THR A C 1
ATOM 582 O O . THR A 1 84 ? 15.474 -19.298 6.940 1.00 49.62 84 THR A O 1
ATOM 585 N N . LYS A 1 85 ? 13.389 -18.600 7.417 1.00 63.03 85 LYS A N 1
ATOM 586 C CA . LYS A 1 85 ? 13.770 -17.730 8.535 1.00 63.03 85 LYS A CA 1
ATOM 587 C C . LYS A 1 85 ? 12.865 -17.974 9.737 1.00 63.03 85 LYS A C 1
ATOM 589 O O . LYS A 1 85 ? 11.648 -18.013 9.616 1.00 63.03 85 LYS A O 1
ATOM 594 N N . SER A 1 86 ? 13.474 -18.118 10.906 1.00 74.44 86 SER A N 1
ATOM 595 C CA . SER A 1 86 ? 12.757 -18.060 12.176 1.00 74.44 86 SER A CA 1
ATOM 596 C C . SER A 1 86 ? 12.765 -16.614 12.661 1.00 74.44 86 SER A C 1
ATOM 598 O O . SER A 1 86 ? 13.789 -15.937 12.560 1.00 74.44 86 SER A O 1
ATO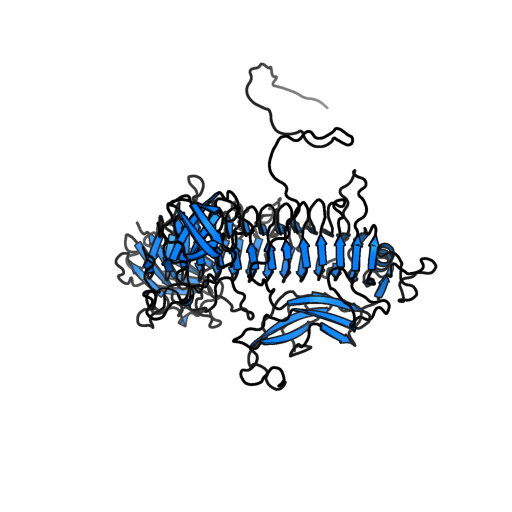M 600 N N . PHE A 1 87 ? 11.640 -16.145 13.188 1.00 81.00 87 PHE A N 1
ATOM 601 C CA . PHE A 1 87 ? 11.499 -14.781 13.688 1.00 81.00 87 PHE A CA 1
ATOM 602 C C . PHE A 1 87 ? 11.246 -14.783 15.187 1.00 81.00 87 PHE A C 1
ATOM 604 O O . PHE A 1 87 ? 10.642 -15.707 15.733 1.00 81.00 87 PHE A O 1
ATOM 611 N N . GLU A 1 88 ? 11.709 -13.726 15.841 1.00 87.06 88 GLU A N 1
ATOM 612 C CA . GLU A 1 88 ? 11.368 -13.409 17.217 1.00 87.06 88 GLU A CA 1
ATOM 613 C C . GLU A 1 88 ? 10.517 -12.142 17.229 1.00 87.06 88 GLU A C 1
ATOM 615 O O . GLU A 1 88 ? 10.897 -11.120 16.655 1.00 87.06 88 GLU A O 1
ATOM 620 N N . LEU A 1 89 ? 9.380 -12.220 17.914 1.00 91.56 89 LEU A N 1
ATOM 621 C CA . LEU A 1 89 ? 8.525 -11.076 18.189 1.00 91.56 89 LEU A CA 1
ATOM 622 C C . LEU A 1 89 ? 8.693 -10.616 19.633 1.00 91.56 89 LEU A C 1
ATOM 624 O O . LEU A 1 89 ? 8.889 -11.430 20.541 1.00 91.56 89 LEU A O 1
ATOM 628 N N . ALA A 1 90 ? 8.541 -9.315 19.836 1.00 95.00 90 ALA A N 1
ATOM 629 C CA . ALA A 1 90 ? 8.564 -8.669 21.134 1.00 95.00 90 ALA A CA 1
ATOM 630 C C . ALA A 1 90 ? 7.422 -7.664 21.262 1.00 95.00 90 ALA A C 1
ATOM 632 O O . ALA A 1 90 ? 7.126 -6.924 20.324 1.00 95.00 90 ALA A O 1
ATOM 633 N N . LEU A 1 91 ? 6.817 -7.611 22.447 1.00 97.75 91 LEU A N 1
ATOM 634 C CA . LEU A 1 91 ? 5.849 -6.582 22.805 1.00 97.75 91 LEU A CA 1
ATOM 635 C C . LEU A 1 91 ? 6.558 -5.478 23.585 1.00 97.75 91 LEU A C 1
ATOM 637 O O . LEU A 1 91 ? 7.266 -5.751 24.558 1.00 97.75 91 LEU A O 1
ATOM 641 N N . PHE A 1 92 ? 6.330 -4.240 23.173 1.00 98.06 92 PHE A N 1
ATOM 642 C CA . PHE A 1 92 ? 6.831 -3.032 23.814 1.00 98.06 92 PHE A CA 1
ATOM 643 C C . PHE A 1 92 ? 5.669 -2.224 24.381 1.00 98.06 92 PHE A C 1
ATOM 645 O O . PHE A 1 92 ? 4.546 -2.288 23.878 1.00 98.06 92 PHE A O 1
ATOM 652 N N . MET A 1 93 ? 5.953 -1.463 25.435 1.00 97.44 93 MET A N 1
ATOM 653 C CA . MET A 1 93 ? 4.987 -0.602 26.105 1.00 97.44 93 MET A CA 1
ATOM 654 C C . MET A 1 93 ? 5.684 0.673 26.573 1.00 97.44 93 MET A C 1
ATOM 656 O O . MET A 1 93 ? 6.746 0.599 27.191 1.00 97.44 93 MET A O 1
ATOM 660 N N . SER A 1 94 ? 5.067 1.825 26.327 1.00 96.25 94 SER A N 1
ATOM 661 C CA . SER A 1 94 ? 5.524 3.126 26.826 1.00 96.25 94 SER A CA 1
ATOM 662 C C . SER A 1 94 ? 4.332 4.028 27.143 1.00 96.25 94 SER A C 1
ATOM 664 O O . SER A 1 94 ? 3.218 3.788 26.684 1.00 96.25 94 SER A O 1
ATOM 666 N N . THR A 1 95 ? 4.557 5.068 27.940 1.00 94.62 95 THR A N 1
ATOM 667 C CA . THR A 1 95 ? 3.604 6.178 28.117 1.00 94.62 95 THR A CA 1
ATOM 668 C C . THR A 1 95 ? 3.725 7.233 27.019 1.00 94.62 95 THR A C 1
ATOM 670 O O . THR A 1 95 ? 2.931 8.162 26.979 1.00 94.62 95 THR A O 1
ATOM 673 N N . ASP A 1 96 ? 4.737 7.111 26.165 1.00 92.50 96 ASP A N 1
ATOM 674 C CA . ASP A 1 96 ? 5.012 7.989 25.035 1.00 92.50 96 ASP A CA 1
ATOM 675 C C . ASP A 1 96 ? 5.021 7.146 23.752 1.00 92.50 96 ASP A C 1
ATOM 677 O O . ASP A 1 96 ? 5.734 6.140 23.659 1.00 92.50 96 ASP A O 1
ATOM 681 N N . ARG A 1 97 ? 4.174 7.536 22.793 1.00 90.06 97 ARG A N 1
ATOM 682 C CA . ARG A 1 97 ? 3.930 6.817 21.538 1.00 90.06 97 ARG A CA 1
ATOM 683 C C . ARG A 1 97 ? 5.160 6.791 20.629 1.00 90.06 97 ARG A C 1
ATOM 685 O O . ARG A 1 97 ? 5.310 5.837 19.857 1.00 90.06 97 ARG A O 1
ATOM 692 N N . ASP A 1 98 ? 6.033 7.787 20.726 1.00 89.00 98 ASP A N 1
ATOM 693 C CA . ASP A 1 98 ? 7.174 7.938 19.821 1.00 89.00 98 ASP A CA 1
ATOM 694 C C . ASP A 1 98 ? 8.392 7.145 20.285 1.00 89.00 98 ASP A C 1
ATOM 696 O O . ASP A 1 98 ? 9.156 6.637 19.467 1.00 89.00 98 ASP A O 1
ATOM 700 N N . THR A 1 99 ? 8.515 6.942 21.596 1.00 92.88 99 THR A N 1
ATOM 701 C CA . THR A 1 99 ? 9.652 6.258 22.229 1.00 92.88 99 THR A CA 1
ATOM 702 C C . THR A 1 99 ? 9.335 4.820 22.657 1.00 92.88 99 THR A C 1
ATOM 704 O O . THR A 1 99 ? 10.105 4.205 23.396 1.00 92.88 99 THR A O 1
ATOM 707 N N . ILE A 1 100 ? 8.222 4.233 22.179 1.00 94.75 100 ILE A N 1
ATOM 708 C CA . ILE A 1 100 ? 7.785 2.859 22.521 1.00 94.75 100 ILE A CA 1
ATOM 709 C C . ILE A 1 100 ? 8.925 1.838 22.401 1.00 94.75 100 ILE A C 1
ATOM 711 O O . ILE A 1 100 ? 9.067 0.963 23.256 1.00 94.75 100 ILE A O 1
ATOM 715 N N . PHE A 1 101 ? 9.735 1.948 21.348 1.00 94.88 101 PHE A N 1
ATOM 716 C CA . PHE A 1 101 ? 10.769 0.970 21.008 1.00 94.88 101 PHE A CA 1
ATOM 717 C C . PHE A 1 101 ? 12.157 1.287 21.591 1.00 94.88 101 PHE A C 1
ATOM 719 O O . PHE A 1 101 ? 13.071 0.482 21.425 1.00 94.88 101 PHE A O 1
ATOM 726 N N . ASP A 1 102 ? 12.316 2.405 22.309 1.00 92.62 102 ASP A N 1
ATOM 727 C CA . ASP A 1 102 ? 13.588 2.788 22.947 1.00 92.62 102 ASP A CA 1
ATOM 728 C C . ASP A 1 102 ? 13.861 1.979 24.227 1.00 92.62 102 ASP A C 1
ATOM 730 O O . ASP A 1 102 ? 15.000 1.866 24.692 1.00 92.62 102 ASP A O 1
ATOM 734 N N . GLY A 1 103 ? 12.799 1.434 24.827 1.00 87.62 103 GLY A N 1
ATOM 735 C CA . GLY A 1 103 ? 12.849 0.634 26.044 1.00 87.62 103 GLY A CA 1
ATOM 736 C C . GLY A 1 103 ? 13.132 -0.852 25.810 1.00 87.62 103 GLY A C 1
ATOM 737 O O . GLY A 1 103 ? 13.247 -1.348 24.692 1.00 87.62 103 GLY A O 1
ATOM 738 N N . THR A 1 104 ? 13.209 -1.606 26.906 1.00 92.44 104 THR A N 1
ATOM 739 C CA . THR A 1 104 ? 13.239 -3.075 26.855 1.00 92.44 104 THR A CA 1
ATOM 740 C C . THR A 1 104 ? 11.835 -3.612 26.546 1.00 92.44 104 THR A C 1
ATOM 742 O O . THR A 1 104 ? 10.875 -3.110 27.138 1.00 92.44 104 THR A O 1
ATOM 745 N N . PRO A 1 105 ? 11.691 -4.666 25.716 1.00 95.94 105 PRO A N 1
ATOM 746 C CA . PRO A 1 105 ? 10.428 -5.382 25.581 1.00 95.94 105 PRO A CA 1
ATOM 747 C C . PRO A 1 105 ? 9.840 -5.785 26.934 1.00 95.94 105 PRO A C 1
ATOM 749 O O . PRO A 1 105 ? 10.557 -6.283 27.805 1.00 95.94 105 PRO A O 1
ATOM 752 N N . ILE A 1 106 ? 8.525 -5.655 27.084 1.00 96.50 106 ILE A N 1
ATOM 753 C CA . ILE A 1 106 ? 7.809 -6.183 28.252 1.00 96.50 106 ILE A CA 1
ATOM 754 C C . ILE A 1 106 ? 7.585 -7.696 28.151 1.00 96.50 106 ILE A C 1
ATOM 756 O O . ILE A 1 106 ? 7.456 -8.369 29.171 1.00 96.50 106 ILE A O 1
ATOM 760 N N . ALA A 1 107 ? 7.581 -8.239 26.931 1.00 94.44 107 ALA A N 1
ATOM 761 C CA . ALA A 1 107 ? 7.537 -9.671 26.674 1.00 94.44 107 ALA A CA 1
ATOM 762 C C . ALA A 1 107 ? 8.322 -10.007 25.399 1.00 94.44 107 ALA A C 1
ATOM 764 O O . ALA A 1 107 ? 8.096 -9.403 24.352 1.00 94.44 107 ALA A O 1
ATOM 765 N N . ALA A 1 108 ? 9.241 -10.969 25.499 1.00 90.62 108 ALA A N 1
ATOM 766 C CA . ALA A 1 108 ? 9.999 -11.537 24.385 1.00 90.62 108 ALA A CA 1
ATOM 767 C C . ALA A 1 108 ? 10.562 -12.920 24.793 1.00 90.62 108 ALA A C 1
ATOM 769 O O . ALA A 1 108 ? 11.031 -13.057 25.928 1.00 90.62 108 ALA A O 1
ATOM 770 N N . PRO A 1 109 ? 10.545 -13.942 23.916 1.00 88.69 109 PRO A N 1
ATOM 771 C CA . PRO A 1 109 ? 9.801 -13.993 22.657 1.00 88.69 109 PRO A CA 1
ATOM 772 C C . PRO A 1 109 ? 8.285 -14.051 22.911 1.00 88.69 109 PRO A C 1
ATOM 774 O O . PRO A 1 109 ? 7.840 -14.682 23.875 1.00 88.69 109 PRO A O 1
ATOM 777 N N . LEU A 1 110 ? 7.477 -13.444 22.040 1.00 89.19 110 LEU A N 1
ATOM 778 C CA . LEU A 1 110 ? 6.027 -13.650 22.075 1.00 89.19 110 LEU A CA 1
ATOM 779 C C . LEU A 1 110 ? 5.674 -15.069 21.615 1.00 89.19 110 LEU A C 1
ATOM 781 O O . LEU A 1 110 ? 6.189 -15.568 20.615 1.00 89.19 110 LEU A O 1
ATOM 785 N N . ARG A 1 111 ? 4.775 -15.716 22.362 1.00 84.00 111 ARG A N 1
ATOM 786 C CA . ARG A 1 111 ? 4.169 -17.012 22.027 1.00 84.00 111 ARG A CA 1
ATOM 787 C C . ARG A 1 111 ? 2.651 -16.887 22.105 1.00 84.00 111 ARG A C 1
ATOM 789 O O . ARG A 1 111 ? 2.145 -16.141 22.937 1.00 84.00 111 ARG A O 1
ATOM 796 N N . GLY A 1 112 ? 1.934 -17.658 21.290 1.00 89.12 112 GLY A N 1
ATOM 797 C CA . GLY A 1 112 ? 0.476 -17.547 21.189 1.00 89.12 112 GLY A CA 1
ATOM 798 C C . GLY A 1 112 ? 0.049 -16.252 20.493 1.00 89.12 112 GLY A C 1
ATOM 799 O O . GLY A 1 112 ? 0.817 -15.692 19.714 1.00 89.12 112 GLY A O 1
ATOM 800 N N . THR A 1 113 ? -1.171 -15.797 20.770 1.00 92.56 113 THR A N 1
ATOM 801 C CA . THR A 1 113 ? -1.809 -14.654 20.089 1.00 92.56 113 THR A CA 1
ATOM 802 C C . THR A 1 113 ? -2.235 -13.538 21.041 1.00 92.56 113 THR A C 1
ATOM 804 O O . THR A 1 113 ? -2.840 -12.569 20.596 1.00 92.56 113 THR A O 1
ATOM 807 N N . SER A 1 114 ? -1.962 -13.668 22.345 1.00 96.12 114 SER A N 1
ATOM 808 C CA . SER A 1 114 ? -2.408 -12.698 23.348 1.00 96.12 114 SER A CA 1
ATOM 809 C C . SER A 1 114 ? -1.598 -12.736 24.645 1.00 96.12 114 SER A C 1
ATOM 811 O O . SER A 1 114 ? -1.102 -13.797 25.034 1.00 96.12 114 SER A O 1
ATOM 813 N N . LEU A 1 115 ? -1.551 -11.615 25.368 1.00 96.88 115 LEU A N 1
ATOM 814 C CA . LEU A 1 115 ? -0.978 -11.492 26.715 1.00 96.88 115 LEU A CA 1
ATOM 815 C C . LEU A 1 115 ? -1.873 -10.622 27.595 1.00 96.88 115 LEU A C 1
ATOM 817 O O . LEU A 1 115 ? -2.312 -9.562 27.157 1.00 96.88 115 LEU A O 1
ATOM 821 N N . VAL A 1 116 ? -2.077 -11.043 28.847 1.00 97.69 116 VAL A N 1
ATOM 822 C CA . VAL A 1 116 ? -2.659 -10.206 29.905 1.00 97.69 116 VAL A CA 1
ATOM 823 C C . VAL A 1 116 ? -1.537 -9.670 30.787 1.00 97.69 116 VAL A C 1
ATOM 825 O O . VAL A 1 116 ? -0.679 -10.423 31.250 1.00 97.69 116 VAL A O 1
ATOM 828 N N . LEU A 1 117 ? -1.540 -8.359 30.986 1.00 97.56 117 LEU A N 1
ATOM 829 C CA . LEU A 1 117 ? -0.625 -7.612 31.832 1.00 97.56 117 LEU A CA 1
ATOM 830 C C . LEU A 1 117 ? -1.385 -7.121 33.057 1.00 97.56 117 LEU A C 1
ATOM 832 O O . LEU A 1 117 ? -2.447 -6.520 32.908 1.00 97.56 117 LEU A O 1
ATOM 836 N N . ASP A 1 118 ? -0.806 -7.320 34.238 1.00 96.75 118 ASP A N 1
ATOM 837 C CA . ASP A 1 118 ? -1.374 -6.905 35.521 1.00 96.75 118 ASP A CA 1
ATOM 838 C C . ASP A 1 118 ? -0.493 -5.857 36.218 1.00 96.75 118 ASP A C 1
ATOM 840 O O . ASP A 1 118 ? 0.690 -5.694 35.908 1.00 96.75 118 ASP A O 1
ATOM 844 N N . GLY A 1 119 ? -1.053 -5.179 37.224 1.00 95.88 119 GLY A N 1
ATOM 845 C CA . GLY A 1 119 ? -0.320 -4.229 38.068 1.00 95.88 119 GLY A CA 1
ATOM 846 C C . GLY A 1 119 ? -0.020 -2.893 37.383 1.00 95.88 119 GLY A C 1
ATOM 847 O O . GLY A 1 119 ? 0.909 -2.189 37.785 1.00 95.88 119 GLY A O 1
ATOM 848 N N . LEU A 1 120 ? -0.791 -2.550 36.351 1.00 97.12 120 LEU A N 1
ATOM 849 C CA . LEU A 1 120 ? -0.701 -1.276 35.645 1.00 97.12 120 LEU A CA 1
ATOM 850 C C . LEU A 1 120 ? -1.353 -0.155 36.467 1.00 97.12 120 LEU A C 1
ATOM 852 O O . LEU A 1 120 ? -2.194 -0.397 37.329 1.00 97.12 120 LEU A O 1
ATOM 856 N N . THR A 1 121 ? -0.954 1.092 36.222 1.00 96.19 121 THR A N 1
ATOM 857 C CA . THR A 1 121 ? -1.522 2.247 36.935 1.00 96.19 121 THR A CA 1
ATOM 858 C C . THR A 1 121 ? -2.777 2.741 36.223 1.00 96.19 121 THR A C 1
ATOM 860 O O . THR A 1 121 ? -2.724 3.061 35.037 1.00 96.19 121 THR A O 1
ATOM 863 N N . ASP A 1 122 ? -3.890 2.836 36.951 1.00 93.38 122 ASP A N 1
ATOM 864 C CA . ASP A 1 122 ? -5.141 3.382 36.417 1.00 93.38 122 ASP A CA 1
ATOM 865 C C . ASP A 1 122 ? -4.991 4.859 36.015 1.00 93.38 122 ASP A C 1
ATOM 867 O O . ASP A 1 122 ? -4.290 5.635 36.669 1.00 93.38 122 ASP A O 1
ATOM 871 N N . GLY A 1 123 ? -5.672 5.255 34.940 1.00 90.19 123 GLY A N 1
ATOM 872 C CA . GLY A 1 123 ? -5.657 6.610 34.386 1.00 90.19 123 GLY A CA 1
ATOM 873 C C . GLY A 1 123 ? -4.387 6.972 33.612 1.00 90.19 123 GLY A C 1
ATOM 874 O O . GLY A 1 123 ? -4.312 8.069 33.063 1.00 90.19 123 GLY A O 1
ATOM 875 N N . VAL A 1 124 ? -3.394 6.079 33.542 1.00 92.44 124 VAL A N 1
ATOM 876 C CA . VAL A 1 124 ? -2.185 6.285 32.736 1.00 92.44 124 VAL A CA 1
ATOM 877 C C . VAL A 1 124 ? -2.427 5.771 31.323 1.00 92.44 124 VAL A C 1
ATOM 879 O O . VAL A 1 124 ? -2.739 4.597 31.127 1.00 92.44 124 VAL A O 1
ATOM 882 N N . ARG A 1 125 ? -2.258 6.649 30.332 1.00 92.06 125 ARG A N 1
ATOM 883 C CA . ARG A 1 125 ? -2.280 6.265 28.921 1.00 92.06 125 ARG A CA 1
ATOM 884 C C . ARG A 1 125 ? -1.028 5.453 28.596 1.00 92.06 125 ARG A C 1
ATOM 886 O O . ARG A 1 125 ? 0.087 5.866 28.909 1.00 92.06 125 ARG A O 1
ATOM 893 N N . LEU A 1 126 ? -1.235 4.289 27.998 1.00 95.25 126 LEU A N 1
ATOM 894 C CA . LEU A 1 126 ? -0.189 3.366 27.585 1.00 95.25 126 LEU A CA 1
ATOM 895 C C . LEU A 1 126 ? -0.305 3.132 26.084 1.00 95.25 126 LEU A C 1
ATOM 897 O O . LEU A 1 126 ? -1.409 2.986 25.559 1.00 95.25 126 LEU A O 1
ATOM 901 N N . HIS A 1 127 ? 0.838 3.045 25.421 1.00 96.50 127 HIS A N 1
ATOM 902 C CA . HIS A 1 127 ? 0.951 2.709 24.015 1.00 96.50 127 HIS A CA 1
ATOM 903 C C . HIS A 1 127 ? 1.707 1.398 23.868 1.00 96.50 127 HIS A C 1
ATOM 905 O O . HIS A 1 127 ? 2.777 1.215 24.454 1.00 96.50 127 HIS A O 1
ATOM 911 N N . PHE A 1 128 ? 1.143 0.502 23.070 1.00 98.06 128 PHE A N 1
ATOM 912 C CA . PHE A 1 128 ? 1.707 -0.796 22.749 1.00 98.06 128 PHE A CA 1
ATOM 913 C C . PHE A 1 128 ? 2.198 -0.807 21.310 1.00 98.06 128 PHE A C 1
ATOM 915 O O . PHE A 1 128 ? 1.535 -0.292 20.410 1.00 98.06 128 PHE A O 1
ATOM 922 N N . GLY A 1 129 ? 3.355 -1.421 21.094 1.00 97.44 129 GLY A N 1
ATOM 923 C CA . GLY A 1 129 ? 3.915 -1.653 19.769 1.00 97.44 129 GLY A CA 1
ATOM 924 C C . GLY A 1 129 ? 4.553 -3.030 19.696 1.00 97.44 129 GLY A C 1
ATOM 925 O O . GLY A 1 129 ? 5.021 -3.560 20.707 1.00 97.44 129 GLY A O 1
ATOM 926 N N . MET A 1 130 ? 4.575 -3.615 18.501 1.00 96.19 130 MET A N 1
ATOM 927 C CA . MET A 1 130 ? 5.244 -4.889 18.266 1.00 96.19 130 MET A CA 1
ATOM 928 C C . MET A 1 130 ? 6.558 -4.674 17.524 1.00 96.19 130 MET A C 1
ATOM 930 O O . MET A 1 130 ? 6.628 -3.899 16.573 1.00 96.19 130 MET A O 1
ATOM 934 N N . GLY A 1 131 ? 7.609 -5.346 17.984 1.00 94.38 131 GLY A N 1
ATOM 935 C CA . GLY A 1 131 ? 8.892 -5.408 17.299 1.00 94.38 131 GLY A CA 1
ATOM 936 C C . GLY A 1 131 ? 9.150 -6.807 16.755 1.00 94.38 131 GLY A C 1
ATOM 937 O O . GLY A 1 131 ? 8.797 -7.798 17.395 1.00 94.38 131 GLY A O 1
ATOM 938 N N . ILE A 1 132 ? 9.805 -6.886 15.601 1.00 90.69 132 ILE A N 1
ATOM 939 C CA . ILE A 1 132 ? 10.239 -8.131 14.965 1.00 90.69 132 ILE A CA 1
ATOM 940 C C . ILE A 1 132 ? 11.750 -8.112 14.718 1.00 90.69 132 ILE A C 1
ATOM 942 O O . ILE A 1 132 ? 12.336 -7.068 14.428 1.00 90.69 132 ILE A O 1
ATOM 946 N N . ARG A 1 133 ? 12.400 -9.270 14.849 1.00 88.06 133 ARG A N 1
ATOM 947 C CA . ARG A 1 133 ? 13.788 -9.488 14.419 1.00 88.06 133 ARG A CA 1
ATOM 948 C C . ARG A 1 133 ? 14.005 -10.926 13.966 1.00 88.06 133 ARG A C 1
ATOM 950 O O . ARG A 1 133 ? 13.182 -11.804 14.228 1.00 88.06 133 ARG A O 1
ATOM 957 N N . GLU A 1 134 ? 15.136 -11.185 13.319 1.00 82.06 134 GLU A N 1
ATOM 958 C CA . GLU A 1 134 ? 15.549 -12.555 13.010 1.00 82.06 134 GLU A CA 1
ATOM 959 C C . GLU A 1 134 ? 15.897 -13.297 14.308 1.00 82.06 134 GLU A C 1
ATOM 961 O O . GLU A 1 134 ? 16.637 -12.789 15.156 1.00 82.06 134 GLU A O 1
ATOM 966 N N . ALA A 1 135 ? 15.366 -14.509 14.472 1.00 74.69 135 ALA A N 1
ATOM 967 C CA . ALA A 1 135 ? 15.759 -15.381 15.571 1.00 74.69 135 ALA A CA 1
ATOM 968 C C . ALA A 1 135 ? 17.185 -15.903 15.334 1.00 74.69 135 ALA A C 1
ATOM 970 O O . ALA A 1 135 ? 17.598 -16.122 14.192 1.00 74.69 135 ALA A O 1
ATOM 971 N N . ALA A 1 136 ? 17.958 -16.135 16.399 1.00 66.75 136 ALA A N 1
ATOM 972 C CA . ALA A 1 136 ? 19.325 -16.614 16.227 1.00 66.75 136 ALA A CA 1
ATOM 973 C C . ALA A 1 136 ? 19.338 -18.008 15.568 1.00 66.75 136 ALA A C 1
ATOM 975 O O . ALA A 1 136 ? 18.704 -18.956 16.038 1.00 66.75 136 ALA A O 1
ATOM 976 N N . SER A 1 137 ? 20.104 -18.150 14.487 1.00 57.22 137 SER A N 1
ATOM 977 C CA . SER A 1 137 ? 20.231 -19.389 13.722 1.00 57.22 137 SER A CA 1
ATOM 978 C C . SER A 1 137 ? 20.983 -20.470 14.519 1.00 57.22 137 SER A C 1
ATOM 980 O O . SER A 1 137 ? 22.197 -20.599 14.373 1.00 57.22 137 SER A O 1
ATOM 982 N N . SER A 1 138 ? 20.315 -21.213 15.414 1.00 46.19 138 SER A N 1
ATOM 983 C CA . SER A 1 138 ? 20.732 -22.570 15.863 1.00 46.19 138 SER A CA 1
ATOM 984 C C . SER A 1 138 ? 19.846 -23.258 16.918 1.00 46.19 138 SER A C 1
ATOM 986 O O . SER A 1 138 ? 20.127 -24.409 17.250 1.00 46.19 138 SER A O 1
ATOM 988 N N . GLY A 1 139 ? 18.768 -22.655 17.418 1.00 43.47 139 GLY A N 1
ATOM 989 C CA . GLY A 1 139 ? 17.842 -23.330 18.336 1.00 43.47 139 GLY A CA 1
ATOM 990 C C . GLY A 1 139 ? 16.441 -23.365 17.753 1.00 43.47 139 GLY A C 1
ATOM 991 O O . GLY A 1 139 ? 15.974 -22.357 17.237 1.00 43.47 139 GLY A O 1
ATOM 992 N N . GLY A 1 140 ? 15.761 -24.513 17.822 1.00 45.72 140 GLY A N 1
ATOM 993 C CA . GLY A 1 140 ? 14.316 -24.547 17.589 1.00 45.72 140 GLY A CA 1
ATOM 994 C C . GLY A 1 140 ? 13.589 -23.566 18.518 1.00 45.72 140 GLY A C 1
ATOM 995 O O . GLY A 1 140 ? 14.172 -23.077 19.485 1.00 45.72 140 GLY A O 1
ATOM 996 N N . MET A 1 141 ? 12.304 -23.324 18.253 1.00 44.59 141 MET A N 1
ATOM 997 C CA . MET A 1 141 ? 11.426 -22.361 18.948 1.00 44.59 141 MET A CA 1
ATOM 998 C C . MET A 1 141 ? 11.397 -22.475 20.497 1.00 44.59 141 MET A C 1
ATOM 1000 O O . MET A 1 141 ? 10.790 -21.647 21.170 1.00 44.59 141 MET A O 1
ATOM 1004 N N . ASP A 1 142 ? 12.059 -23.472 21.089 1.00 46.94 142 ASP A N 1
ATOM 1005 C CA . ASP A 1 142 ? 12.065 -23.812 22.513 1.00 46.94 142 ASP A CA 1
ATOM 1006 C C . ASP A 1 142 ? 13.333 -23.419 23.292 1.00 46.94 142 ASP A C 1
ATOM 1008 O O . ASP A 1 142 ? 13.389 -23.693 24.490 1.00 46.94 142 ASP A O 1
ATOM 1012 N N . ASP A 1 143 ? 14.330 -22.761 22.682 1.00 43.25 143 ASP A N 1
ATOM 1013 C CA . ASP A 1 143 ? 15.516 -22.279 23.414 1.00 43.25 143 ASP A CA 1
ATOM 1014 C C . ASP A 1 143 ? 15.431 -20.770 23.751 1.00 43.25 143 ASP A C 1
ATOM 1016 O O . ASP A 1 143 ? 15.638 -19.927 22.876 1.00 43.25 143 ASP A O 1
ATOM 1020 N N . PRO A 1 144 ? 15.141 -20.385 25.011 1.00 43.66 144 PRO A N 1
ATOM 1021 C CA . PRO A 1 144 ? 15.036 -18.987 25.435 1.00 43.66 144 PRO A CA 1
ATOM 1022 C C . PRO A 1 144 ? 16.389 -18.257 25.551 1.00 43.66 144 PRO A C 1
ATOM 1024 O O . PRO A 1 144 ? 16.408 -17.082 25.912 1.00 43.66 144 PRO A O 1
ATOM 1027 N N . ALA A 1 145 ? 17.527 -18.913 25.286 1.00 41.72 145 ALA A N 1
ATOM 1028 C CA . ALA A 1 145 ? 18.860 -18.319 25.442 1.00 41.72 145 ALA A CA 1
ATOM 1029 C C . ALA A 1 145 ? 19.411 -17.626 24.177 1.00 41.72 145 ALA A C 1
ATOM 1031 O O . ALA A 1 145 ? 20.579 -17.232 24.150 1.00 41.72 145 ALA A O 1
ATOM 1032 N N . LEU A 1 146 ? 18.600 -17.470 23.130 1.00 44.78 146 LEU A N 1
ATOM 1033 C CA . LEU A 1 146 ? 19.053 -17.075 21.796 1.00 44.78 146 LEU A CA 1
ATOM 1034 C C . LEU A 1 146 ? 18.466 -15.730 21.346 1.00 44.78 146 LEU A C 1
ATOM 1036 O O . LEU A 1 146 ? 17.719 -15.655 20.376 1.00 44.78 146 LEU A O 1
ATOM 1040 N N . SER A 1 147 ? 18.842 -14.642 22.023 1.00 50.91 147 SER A N 1
ATOM 1041 C CA . SER A 1 147 ? 18.604 -13.294 21.499 1.00 50.91 147 SER A CA 1
ATOM 1042 C C . SER A 1 147 ? 19.416 -13.097 20.215 1.00 50.91 147 SER A C 1
ATOM 1044 O O . SER A 1 147 ? 20.652 -13.101 20.272 1.00 50.91 147 SER A O 1
ATOM 1046 N N . GLY A 1 148 ? 18.753 -12.908 19.071 1.00 51.12 148 GLY A N 1
ATOM 1047 C CA . GLY A 1 148 ? 19.414 -12.399 17.868 1.00 51.12 148 GLY A CA 1
ATOM 1048 C C . GLY A 1 148 ? 20.144 -11.097 18.212 1.00 51.12 148 GLY A C 1
ATOM 1049 O O . GLY A 1 148 ? 19.588 -10.237 18.891 1.00 51.12 148 GLY A O 1
ATOM 1050 N N . GLY A 1 149 ? 21.412 -10.957 17.817 1.00 56.28 149 GLY A N 1
ATOM 1051 C CA . GLY A 1 149 ? 22.240 -9.790 18.160 1.00 56.28 149 GLY A CA 1
ATOM 1052 C C . GLY A 1 149 ? 21.789 -8.464 17.525 1.00 56.28 149 GLY A C 1
ATOM 1053 O O . GLY A 1 149 ? 22.489 -7.466 17.673 1.00 56.28 149 GLY A O 1
ATOM 1054 N N . THR A 1 150 ? 20.662 -8.448 16.809 1.00 69.88 150 THR A N 1
ATOM 1055 C CA . THR A 1 150 ? 20.088 -7.283 16.129 1.00 69.88 150 THR A CA 1
ATOM 1056 C C . THR A 1 150 ? 18.981 -6.634 16.964 1.00 69.88 150 THR A C 1
ATOM 1058 O O . THR A 1 150 ? 18.283 -7.296 17.743 1.00 69.88 150 THR A O 1
ATOM 1061 N N . ALA A 1 151 ? 18.820 -5.319 16.800 1.00 85.06 151 ALA A N 1
ATOM 1062 C CA . ALA A 1 151 ? 17.708 -4.574 17.381 1.00 85.06 151 ALA A CA 1
ATOM 1063 C C . ALA A 1 151 ? 16.366 -5.059 16.805 1.00 85.06 151 ALA A C 1
ATOM 1065 O O . ALA A 1 151 ? 16.312 -5.578 15.689 1.00 85.06 151 ALA A O 1
ATOM 1066 N N . PHE A 1 152 ? 15.292 -4.904 17.579 1.00 89.75 152 PHE A N 1
ATOM 1067 C CA . PHE A 1 152 ? 13.939 -5.102 17.067 1.00 89.75 152 PHE A CA 1
ATOM 1068 C C . PHE A 1 152 ? 13.571 -3.958 16.123 1.00 89.75 152 PHE A C 1
ATOM 1070 O O . PHE A 1 152 ? 13.861 -2.800 16.414 1.00 89.75 152 PHE A O 1
ATOM 1077 N N . ILE A 1 153 ? 12.906 -4.294 15.021 1.00 90.69 153 ILE A N 1
ATOM 1078 C CA . ILE A 1 153 ? 12.346 -3.332 14.072 1.00 90.69 153 ILE A CA 1
ATOM 1079 C C . ILE A 1 153 ? 10.834 -3.244 14.329 1.00 90.69 153 ILE A C 1
ATOM 1081 O O . ILE A 1 153 ? 10.202 -4.293 14.488 1.00 90.69 153 ILE A O 1
ATOM 1085 N N . PRO A 1 154 ? 10.235 -2.042 14.401 1.00 92.94 154 PRO A N 1
ATOM 1086 C CA . PRO A 1 154 ? 8.789 -1.889 14.557 1.00 92.94 154 PRO A CA 1
ATOM 1087 C C . PRO A 1 154 ? 7.994 -2.595 13.449 1.00 92.94 154 PRO A C 1
ATOM 1089 O O . PRO A 1 154 ? 8.362 -2.522 12.278 1.00 92.94 154 PRO A O 1
ATOM 1092 N N . THR A 1 155 ? 6.875 -3.229 13.803 1.00 91.75 155 THR A N 1
ATOM 1093 C CA . THR A 1 155 ? 5.930 -3.829 12.846 1.00 91.75 155 THR A CA 1
ATOM 1094 C C . THR A 1 155 ? 4.474 -3.583 13.252 1.00 91.75 155 THR A C 1
ATOM 1096 O O . THR A 1 155 ? 4.146 -3.541 14.440 1.00 91.75 155 THR A O 1
ATOM 1099 N N . GLY A 1 156 ? 3.600 -3.434 12.253 1.00 92.25 156 GLY A N 1
ATOM 1100 C CA . GLY A 1 156 ? 2.154 -3.271 12.413 1.00 92.25 156 GLY A CA 1
ATOM 1101 C C . GLY A 1 156 ? 1.697 -1.927 12.993 1.00 92.25 156 GLY A C 1
ATOM 1102 O O . GLY A 1 156 ? 2.391 -0.905 12.906 1.00 92.25 156 GLY A O 1
ATOM 1103 N N . ALA A 1 157 ? 0.483 -1.912 13.542 1.00 95.38 157 ALA A N 1
ATOM 1104 C CA . ALA A 1 157 ? -0.089 -0.759 14.238 1.00 95.38 157 ALA A CA 1
ATOM 1105 C C . ALA A 1 157 ? 0.474 -0.568 15.663 1.00 95.38 157 ALA A C 1
ATOM 1107 O O . ALA A 1 157 ? 0.946 -1.509 16.306 1.00 95.38 157 ALA A O 1
ATOM 1108 N N . ARG A 1 158 ? 0.380 0.669 16.171 1.00 96.38 158 ARG A N 1
ATOM 1109 C CA . ARG A 1 158 ? 0.583 1.010 17.589 1.00 96.38 158 ARG A CA 1
ATOM 1110 C C . ARG A 1 158 ? -0.788 1.244 18.213 1.00 96.38 158 ARG A C 1
ATOM 1112 O O . ARG A 1 158 ? -1.572 1.977 17.620 1.00 96.38 158 ARG A O 1
ATOM 1119 N N . LEU A 1 159 ? -1.061 0.644 19.370 1.00 97.12 159 LEU A N 1
ATOM 1120 C CA . LEU A 1 159 ? -2.384 0.698 20.004 1.00 97.12 159 LEU A CA 1
ATOM 1121 C C . LEU A 1 159 ? -2.343 1.417 21.349 1.00 97.12 159 LEU A C 1
ATOM 1123 O O . LEU A 1 159 ? -1.463 1.159 22.172 1.00 97.12 159 LEU A O 1
ATOM 1127 N N . THR A 1 160 ? -3.326 2.279 21.589 1.00 94.94 160 THR A N 1
ATOM 1128 C CA . THR A 1 160 ? -3.479 3.042 22.834 1.00 94.94 160 THR A CA 1
ATOM 1129 C C . THR A 1 160 ? -4.430 2.359 23.816 1.00 94.94 160 THR A C 1
ATOM 1131 O O . THR A 1 160 ? -5.479 1.849 23.445 1.00 94.94 160 THR A O 1
ATOM 1134 N N . VAL A 1 161 ? -4.143 2.384 25.109 1.00 94.56 161 VAL A N 1
ATOM 1135 C CA . VAL A 1 161 ? -5.106 1.969 26.140 1.00 94.56 161 VAL A CA 1
ATOM 1136 C C . VAL A 1 161 ? -4.972 2.835 27.383 1.00 94.56 161 VAL A C 1
ATOM 1138 O O . VAL A 1 161 ? -3.955 3.488 27.607 1.00 94.56 161 VAL A O 1
ATOM 1141 N N . THR A 1 162 ? -6.003 2.854 28.223 1.00 94.19 162 THR A N 1
ATOM 1142 C CA . THR A 1 162 ? -5.951 3.501 29.541 1.00 94.19 162 THR A CA 1
ATOM 1143 C C . THR A 1 162 ? -6.623 2.586 30.563 1.00 94.19 162 THR A C 1
ATOM 1145 O O . THR A 1 162 ? -7.854 2.492 30.571 1.00 94.19 162 THR A O 1
ATOM 1148 N N . PRO A 1 163 ? -5.848 1.871 31.403 1.00 95.25 163 PRO A N 1
ATOM 1149 C CA . PRO A 1 163 ? -6.399 1.097 32.511 1.00 95.25 163 PRO A CA 1
ATOM 1150 C C . PRO A 1 163 ? -7.244 1.986 33.419 1.00 95.25 163 PRO A C 1
ATOM 1152 O O . PRO A 1 163 ? -6.935 3.163 33.610 1.00 95.25 163 PRO A O 1
ATOM 1155 N N . GLY A 1 164 ? -8.326 1.451 33.965 1.00 93.06 164 GLY A N 1
ATOM 1156 C CA . GLY A 1 164 ? -9.227 2.225 34.807 1.00 93.06 164 GLY A CA 1
ATOM 1157 C C . GLY A 1 164 ? -10.569 1.543 35.052 1.00 93.06 164 GLY A C 1
ATOM 1158 O O . GLY A 1 164 ? -10.748 0.379 34.685 1.00 93.06 164 GLY A O 1
ATOM 1159 N N . PRO A 1 165 ? -11.520 2.262 35.678 1.00 91.12 165 PRO A N 1
ATOM 1160 C CA . PRO A 1 165 ? -12.854 1.747 35.956 1.00 91.12 165 PRO A CA 1
ATOM 1161 C C . PRO A 1 165 ? -13.555 1.215 34.704 1.00 91.12 165 PRO A C 1
ATOM 1163 O O . PRO A 1 165 ? -13.418 1.772 33.612 1.00 91.12 165 PRO A O 1
ATOM 1166 N N . ILE A 1 166 ? -14.324 0.146 34.902 1.00 96.00 166 ILE A N 1
ATOM 1167 C CA . ILE A 1 166 ? -15.088 -0.538 33.860 1.00 96.00 166 ILE A CA 1
ATOM 1168 C C . ILE A 1 166 ? -16.572 -0.243 34.068 1.00 96.00 166 ILE A C 1
ATOM 1170 O O . ILE A 1 166 ? -17.060 -0.305 35.197 1.00 96.00 166 ILE A O 1
ATOM 1174 N N . VAL A 1 167 ? -17.279 0.040 32.975 1.00 96.88 167 VAL A N 1
ATOM 1175 C CA . VAL A 1 167 ? -18.742 0.042 32.919 1.00 96.88 167 VAL A CA 1
ATOM 1176 C C . VAL A 1 167 ? -19.202 -1.204 32.162 1.00 96.88 167 VAL A C 1
ATOM 1178 O O . VAL A 1 167 ? -18.840 -1.390 31.001 1.00 96.88 167 VAL A O 1
ATOM 1181 N N . TYR A 1 168 ? -19.981 -2.064 32.815 1.00 98.12 168 TYR A N 1
ATOM 1182 C CA . TYR A 1 168 ? -20.391 -3.362 32.270 1.00 98.12 168 TYR A CA 1
ATOM 1183 C C . TYR A 1 168 ? -21.712 -3.275 31.495 1.00 98.12 168 TYR A C 1
ATOM 1185 O O . TYR A 1 168 ? -22.667 -2.629 31.942 1.00 98.12 168 TYR A O 1
ATOM 1193 N N . VAL A 1 169 ? -21.778 -3.966 30.353 1.00 98.38 169 VAL A N 1
ATOM 1194 C CA . VAL A 1 169 ? -22.968 -4.099 29.501 1.00 98.38 169 VAL A CA 1
ATOM 1195 C C . VAL A 1 169 ? -23.258 -5.571 29.236 1.00 98.38 169 VAL A C 1
ATOM 1197 O O . VAL A 1 169 ? -22.419 -6.284 28.690 1.00 98.38 169 VAL A O 1
ATOM 1200 N N . ASP A 1 170 ? -24.474 -6.006 29.544 1.00 97.88 170 ASP A N 1
ATOM 1201 C CA . ASP A 1 170 ? -24.959 -7.367 29.317 1.00 97.88 170 ASP A CA 1
ATOM 1202 C C . ASP A 1 170 ? -26.407 -7.303 28.828 1.00 97.88 170 ASP A C 1
ATOM 1204 O O . ASP A 1 170 ? -27.288 -6.915 29.586 1.00 97.88 170 ASP A O 1
ATOM 1208 N N . GLY A 1 171 ? -26.658 -7.689 27.573 1.00 95.12 171 GLY A N 1
ATOM 1209 C CA . GLY A 1 171 ? -27.995 -7.631 26.971 1.00 95.12 171 GLY A CA 1
ATOM 1210 C C . GLY A 1 171 ? -29.045 -8.504 27.672 1.00 95.12 171 GLY A C 1
ATOM 1211 O O . GLY A 1 171 ? -30.238 -8.240 27.529 1.00 95.12 171 GLY A O 1
ATOM 1212 N N . ASP A 1 172 ? -28.619 -9.492 28.465 1.00 94.25 172 ASP A N 1
ATOM 1213 C CA . ASP A 1 172 ? -29.496 -10.350 29.268 1.00 94.25 172 ASP A CA 1
ATOM 1214 C C . ASP A 1 172 ? -29.759 -9.790 30.683 1.00 94.25 172 ASP A C 1
ATOM 1216 O O . ASP A 1 172 ? -30.520 -10.387 31.451 1.00 94.25 172 ASP A O 1
ATOM 1220 N N . ALA A 1 173 ? -29.122 -8.676 31.069 1.00 94.12 173 ALA A N 1
ATOM 1221 C CA . ALA A 1 173 ? -29.247 -8.114 32.411 1.00 94.12 173 ALA A CA 1
ATOM 1222 C C . ALA A 1 173 ? -30.631 -7.502 32.681 1.00 94.12 173 ALA A C 1
ATOM 1224 O O . ALA A 1 173 ? -31.320 -6.969 31.809 1.00 94.12 173 ALA A O 1
ATOM 1225 N N . GLU A 1 174 ? -31.034 -7.520 33.950 1.00 91.31 174 GLU A N 1
ATOM 1226 C CA . GLU A 1 174 ? -32.274 -6.889 34.394 1.00 91.31 174 GLU A CA 1
ATOM 1227 C C . GLU A 1 174 ? -32.118 -5.364 34.449 1.00 91.31 174 GLU A C 1
ATOM 1229 O O . GLU A 1 174 ? -31.269 -4.828 35.159 1.00 91.31 174 GLU A O 1
ATOM 1234 N N . ALA A 1 175 ? -33.011 -4.629 33.781 1.00 91.06 175 ALA A N 1
ATOM 1235 C CA . ALA A 1 175 ? -32.971 -3.161 33.774 1.00 91.06 175 ALA A CA 1
ATOM 1236 C C . ALA A 1 175 ? -33.183 -2.530 35.166 1.00 91.06 175 ALA A C 1
ATOM 1238 O O . ALA A 1 175 ? -32.838 -1.370 35.401 1.00 91.06 175 ALA A O 1
ATOM 1239 N N . THR A 1 176 ? -33.798 -3.263 36.098 1.00 91.81 176 THR A N 1
ATOM 1240 C CA . THR A 1 176 ? -34.122 -2.738 37.428 1.00 91.81 176 THR A CA 1
ATOM 1241 C C . THR A 1 176 ? -32.898 -2.788 38.335 1.00 91.81 176 THR A C 1
ATOM 1243 O O . THR A 1 176 ? -32.520 -3.853 38.809 1.00 91.81 176 THR A O 1
ATOM 1246 N N . GLY A 1 177 ? -32.340 -1.618 38.654 1.00 87.56 177 GLY A N 1
ATOM 1247 C CA . GLY A 1 177 ? -31.179 -1.503 39.544 1.00 87.56 177 GLY A CA 1
ATOM 1248 C C . GLY A 1 177 ? -29.827 -1.611 38.837 1.00 87.56 177 GLY A C 1
ATOM 1249 O O . GLY A 1 177 ? -28.8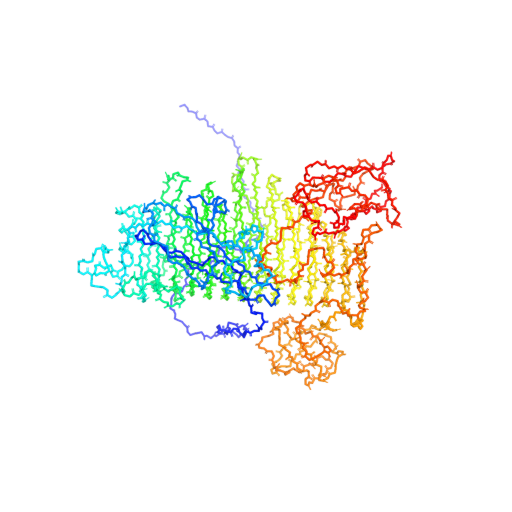14 -1.643 39.526 1.00 87.56 177 GLY A O 1
ATOM 1250 N N . ALA A 1 178 ? -29.812 -1.630 37.501 1.00 94.25 178 ALA A N 1
ATOM 1251 C CA . ALA A 1 178 ? -28.587 -1.555 36.718 1.00 94.25 178 ALA A CA 1
ATOM 1252 C C . ALA A 1 178 ? -27.872 -0.209 36.942 1.00 94.25 178 ALA A C 1
ATOM 1254 O O . ALA A 1 178 ? -28.477 0.859 36.795 1.00 94.25 178 ALA A O 1
ATOM 1255 N N . ASP A 1 179 ? -26.589 -0.274 37.294 1.00 93.88 179 ASP A N 1
ATOM 1256 C CA . ASP A 1 179 ? -25.696 0.883 37.446 1.00 93.88 179 ASP A CA 1
ATOM 1257 C C . ASP A 1 179 ? -24.356 0.719 36.708 1.00 93.88 179 ASP A C 1
ATOM 1259 O O . ASP A 1 179 ? -23.568 1.662 36.645 1.00 93.88 179 ASP A O 1
ATOM 1263 N N . GLY A 1 180 ? -24.115 -0.457 36.122 1.00 95.31 180 GLY A N 1
ATOM 1264 C CA . GLY A 1 180 ? -22.942 -0.779 35.322 1.00 95.31 180 GLY A CA 1
ATOM 1265 C C . GLY A 1 180 ? -21.641 -0.893 36.108 1.00 95.31 180 GLY A C 1
ATOM 1266 O O . GLY A 1 180 ? -20.598 -0.998 35.475 1.00 95.31 180 GLY A O 1
ATOM 1267 N N . THR A 1 181 ? -21.657 -0.854 37.446 1.00 94.56 181 THR A N 1
ATOM 1268 C CA . THR A 1 181 ? -20.430 -0.835 38.266 1.00 94.56 181 THR A CA 1
ATOM 1269 C C . THR A 1 181 ? -19.863 -2.221 38.577 1.00 94.56 181 THR A C 1
ATOM 1271 O O . THR A 1 181 ? -18.676 -2.335 38.892 1.00 94.56 181 THR A O 1
ATOM 1274 N N . THR A 1 182 ? -20.674 -3.277 38.464 1.00 95.00 182 THR A N 1
ATOM 1275 C CA . THR A 1 182 ? -20.246 -4.682 38.545 1.00 95.00 182 THR A CA 1
ATOM 1276 C C . THR A 1 182 ? -20.901 -5.507 37.430 1.00 95.00 182 THR A C 1
ATOM 1278 O O . THR A 1 182 ? -21.900 -5.061 36.857 1.00 95.00 182 THR A O 1
ATOM 1281 N N . PRO A 1 183 ? -20.389 -6.715 37.123 1.00 95.38 183 PRO A N 1
ATOM 1282 C CA . PRO A 1 183 ? -21.051 -7.638 36.201 1.00 95.38 183 PRO A CA 1
ATOM 1283 C C . PRO A 1 183 ? -22.527 -7.901 36.537 1.00 95.38 183 PRO A C 1
ATOM 1285 O O . PRO A 1 183 ? -23.372 -7.930 35.650 1.00 95.38 183 PRO A O 1
ATOM 1288 N N . GLU A 1 184 ? -22.871 -8.040 37.821 1.00 94.69 184 GLU A N 1
ATOM 1289 C CA . GLU A 1 184 ? -24.241 -8.324 38.270 1.00 94.69 184 GLU A CA 1
ATOM 1290 C C . GLU A 1 184 ? -25.192 -7.129 38.137 1.00 94.69 184 GLU A C 1
ATOM 1292 O O . GLU A 1 184 ? -26.409 -7.316 38.121 1.00 94.69 184 GLU A O 1
ATOM 1297 N N . THR A 1 185 ? -24.657 -5.908 38.076 1.00 96.06 185 THR A N 1
ATOM 1298 C CA . THR A 1 185 ? -25.427 -4.669 37.896 1.00 96.06 185 THR A CA 1
ATOM 1299 C C . THR A 1 185 ? -25.231 -4.058 36.510 1.00 96.06 185 THR A C 1
ATOM 1301 O O . THR A 1 185 ? -25.527 -2.874 36.322 1.00 96.06 185 THR A O 1
ATOM 1304 N N . ALA A 1 186 ? -24.747 -4.846 35.544 1.00 97.56 186 ALA A N 1
ATOM 1305 C CA . ALA A 1 186 ? -24.501 -4.423 34.171 1.00 97.56 186 ALA A CA 1
ATOM 1306 C C . ALA A 1 186 ? -25.726 -3.750 33.531 1.00 97.56 186 ALA A C 1
ATOM 1308 O O . ALA A 1 186 ? -26.879 -4.091 33.809 1.00 97.56 186 ALA A O 1
ATOM 1309 N N . PHE A 1 187 ? -25.479 -2.785 32.645 1.00 97.62 187 PHE A N 1
ATOM 1310 C CA . PHE A 1 187 ? -26.552 -2.182 31.864 1.00 97.62 187 PHE A CA 1
ATOM 1311 C C . PHE A 1 187 ? -27.044 -3.155 30.781 1.00 97.62 187 PHE A C 1
ATOM 1313 O O . PHE A 1 187 ? -26.216 -3.720 30.068 1.00 97.62 187 PHE A O 1
ATOM 1320 N N . PRO A 1 188 ? -28.369 -3.282 30.565 1.00 95.81 188 PRO A N 1
ATOM 1321 C CA . PRO A 1 188 ? -28.913 -4.051 29.441 1.00 95.81 188 PRO A CA 1
ATOM 1322 C C . PRO A 1 188 ? -28.704 -3.385 28.078 1.00 95.81 188 PRO A C 1
ATOM 1324 O O . PRO A 1 188 ? -28.934 -3.993 27.038 1.00 95.81 188 PRO A O 1
ATOM 1327 N N . ASP A 1 189 ? -28.306 -2.112 28.072 1.00 93.19 189 ASP A N 1
ATOM 1328 C CA . ASP A 1 189 ? -28.227 -1.280 26.880 1.00 93.19 189 ASP A CA 1
ATOM 1329 C C . ASP A 1 189 ? -26.877 -0.545 26.833 1.00 93.19 189 ASP A C 1
ATOM 1331 O O . ASP A 1 189 ? -26.589 0.244 27.746 1.00 93.19 189 ASP A O 1
ATOM 1335 N N . PRO A 1 190 ? -26.061 -0.737 25.776 1.00 93.25 190 PRO A N 1
ATOM 1336 C CA . PRO A 1 190 ? -24.763 -0.077 25.648 1.00 93.25 190 PRO A CA 1
ATOM 1337 C C . PRO A 1 190 ? -24.859 1.454 25.664 1.00 93.25 190 PRO A C 1
ATOM 1339 O O . PRO A 1 190 ? -23.945 2.119 26.150 1.00 93.25 190 PRO A O 1
ATOM 1342 N N . ARG A 1 191 ? -25.979 2.041 25.221 1.00 90.31 191 ARG A N 1
ATOM 1343 C CA . ARG A 1 191 ? -26.176 3.502 25.208 1.00 90.31 191 ARG A CA 1
ATOM 1344 C C . ARG A 1 191 ? -26.109 4.105 26.609 1.00 90.31 191 ARG A C 1
ATOM 1346 O O . ARG A 1 191 ? -25.580 5.201 26.788 1.00 90.31 191 ARG A O 1
ATOM 1353 N N . LEU A 1 192 ? -26.629 3.390 27.609 1.00 91.56 192 LEU A N 1
ATOM 1354 C CA . LEU A 1 192 ? -26.602 3.836 29.003 1.00 91.56 192 LEU A CA 1
ATOM 1355 C C . LEU A 1 192 ? -25.185 3.789 29.571 1.00 91.56 192 LEU A C 1
ATOM 1357 O O . LEU A 1 192 ? -24.760 4.741 30.223 1.00 91.56 192 LEU A O 1
ATOM 1361 N N . ALA A 1 193 ? -24.439 2.724 29.276 1.00 93.25 193 ALA A N 1
ATOM 1362 C CA . ALA A 1 193 ? -23.054 2.599 29.713 1.00 93.25 193 ALA A CA 1
ATOM 1363 C C . ALA A 1 193 ? -22.162 3.693 29.118 1.00 93.25 193 ALA A C 1
ATOM 1365 O O . ALA A 1 193 ? -21.371 4.299 29.836 1.00 93.25 193 ALA A O 1
ATOM 1366 N N . ILE A 1 194 ? -22.342 4.004 27.833 1.00 90.19 194 ILE A N 1
ATOM 1367 C CA . ILE A 1 194 ? -21.591 5.056 27.136 1.00 90.19 194 ILE A CA 1
ATOM 1368 C C . ILE A 1 194 ? -21.928 6.437 27.703 1.00 90.19 194 ILE A C 1
ATOM 1370 O O . ILE A 1 194 ? -21.029 7.247 27.923 1.00 90.19 194 ILE A O 1
ATOM 1374 N N . LEU A 1 195 ? -23.201 6.694 28.024 1.00 88.38 195 LEU A N 1
ATOM 1375 C CA . LEU A 1 195 ? -23.612 7.924 28.701 1.00 88.38 195 LEU A CA 1
ATOM 1376 C C . LEU A 1 195 ? -22.934 8.069 30.076 1.00 88.38 195 LEU A C 1
ATOM 1378 O O . LEU A 1 195 ? -22.465 9.154 30.420 1.00 88.38 195 LEU A O 1
ATOM 1382 N N . VAL A 1 196 ? -22.873 6.990 30.863 1.00 89.69 196 VAL A N 1
ATOM 1383 C CA . VAL A 1 196 ? -22.206 6.984 32.176 1.00 89.69 196 VAL A CA 1
ATOM 1384 C C . VAL A 1 196 ? -20.700 7.200 32.024 1.00 89.69 196 VAL A C 1
ATOM 1386 O O . VAL A 1 196 ? -20.154 8.097 32.668 1.00 89.69 196 VAL A O 1
ATOM 1389 N N . ALA A 1 197 ? -20.042 6.449 31.138 1.00 88.62 197 ALA A N 1
ATOM 1390 C CA . ALA A 1 197 ? -18.612 6.581 30.877 1.00 88.62 197 ALA A CA 1
ATOM 1391 C C . ALA A 1 197 ? -18.250 8.002 30.413 1.00 88.62 197 ALA A C 1
ATOM 1393 O O . ALA A 1 197 ? -17.396 8.653 31.010 1.00 88.62 197 ALA A O 1
ATOM 1394 N N . GLY A 1 198 ? -18.952 8.533 29.410 1.00 82.00 198 GLY A N 1
ATOM 1395 C CA . GLY A 1 198 ? -18.672 9.858 28.860 1.00 82.00 198 GLY A CA 1
ATOM 1396 C C . GLY A 1 198 ? -18.963 11.004 29.829 1.00 82.00 198 GLY A C 1
ATOM 1397 O O . GLY A 1 198 ? -18.099 11.840 30.078 1.00 82.00 198 GLY A O 1
ATOM 1398 N N . PHE A 1 199 ? -20.168 11.057 30.406 1.00 80.19 199 PHE A N 1
ATOM 1399 C CA . PHE A 1 199 ? -20.616 12.245 31.147 1.00 80.19 199 PHE A CA 1
ATOM 1400 C C . PHE A 1 199 ? -20.383 12.179 32.655 1.00 80.19 199 PHE A C 1
ATOM 1402 O O . PHE A 1 199 ? -20.218 13.225 33.282 1.00 80.19 199 PHE A O 1
ATOM 1409 N N . GLN A 1 200 ? -20.424 10.990 33.262 1.00 82.12 200 GLN A N 1
ATOM 1410 C CA . GLN A 1 200 ? -20.276 10.860 34.717 1.00 82.12 200 GLN A CA 1
ATOM 1411 C C . GLN A 1 200 ? -18.829 10.593 35.118 1.00 82.12 200 GLN A C 1
ATOM 1413 O O . GLN A 1 200 ? -18.378 11.124 36.133 1.00 82.12 200 GLN A O 1
ATOM 1418 N N . LEU A 1 201 ? -18.117 9.788 34.328 1.00 82.56 201 LEU A N 1
ATOM 1419 C CA . LEU A 1 201 ? -16.725 9.424 34.596 1.00 82.56 201 LEU A CA 1
ATOM 1420 C C . LEU A 1 201 ? -15.722 10.307 33.841 1.00 82.56 201 LEU A C 1
ATOM 1422 O O . LEU A 1 201 ? -14.565 10.378 34.248 1.00 82.56 201 LEU A O 1
ATOM 1426 N N . GLY A 1 202 ? -16.171 11.035 32.809 1.00 79.06 202 GLY A N 1
ATOM 1427 C CA . GLY A 1 202 ? -15.301 11.877 31.986 1.00 79.06 202 GLY A CA 1
ATOM 1428 C C . GLY A 1 202 ? -14.343 11.053 31.128 1.00 79.06 202 GLY A C 1
ATOM 1429 O O . GLY A 1 202 ? -13.200 11.463 30.962 1.00 79.06 202 GLY A O 1
ATOM 1430 N N . GLY A 1 203 ? -14.796 9.884 30.659 1.00 84.31 203 GLY A N 1
ATOM 1431 C CA . GLY A 1 203 ? -13.979 8.854 30.017 1.00 84.31 203 GLY A CA 1
ATOM 1432 C C . GLY A 1 203 ? -14.080 7.503 30.716 1.00 84.31 203 GLY A C 1
ATOM 1433 O O . GLY A 1 203 ? -14.504 7.419 31.869 1.00 84.31 203 GLY A O 1
ATOM 1434 N N . GLY A 1 204 ? -13.679 6.426 30.041 1.00 88.00 204 GLY A N 1
ATOM 1435 C CA . GLY A 1 204 ? -13.581 5.114 30.679 1.00 88.00 204 GLY A CA 1
ATOM 1436 C C . GLY A 1 204 ? -13.737 3.925 29.743 1.00 88.00 204 GLY A C 1
ATOM 1437 O O . GLY A 1 204 ? -14.053 4.058 28.560 1.00 88.00 204 GLY A O 1
ATOM 1438 N N . ASN A 1 205 ? -13.530 2.741 30.319 1.00 94.69 205 ASN A N 1
ATOM 1439 C CA . ASN A 1 205 ? -13.625 1.470 29.615 1.00 94.69 205 ASN A CA 1
ATOM 1440 C C . ASN A 1 205 ? -15.054 0.921 29.734 1.00 94.69 205 ASN A C 1
ATOM 1442 O O . ASN A 1 205 ? -15.582 0.782 30.836 1.00 94.69 205 ASN A O 1
ATOM 1446 N N . VAL A 1 206 ? -15.679 0.589 28.610 1.00 96.88 206 VAL A N 1
ATOM 1447 C CA . VAL A 1 206 ? -16.992 -0.059 28.539 1.00 96.88 206 VAL A CA 1
ATOM 1448 C C . VAL A 1 206 ? -16.784 -1.488 28.058 1.00 96.88 206 VAL A C 1
ATOM 1450 O O . VAL A 1 206 ? -16.304 -1.700 26.945 1.00 96.88 206 VAL A O 1
ATOM 1453 N N . TRP A 1 207 ? -17.117 -2.468 28.894 1.00 98.31 207 TRP A N 1
ATOM 1454 C CA . TRP A 1 207 ? -17.011 -3.886 28.551 1.00 98.31 207 TRP A CA 1
ATOM 1455 C C . TRP A 1 207 ? -18.378 -4.427 28.170 1.00 98.31 207 TRP A C 1
ATOM 1457 O O . TRP A 1 207 ? -19.326 -4.345 28.952 1.00 98.31 207 TRP A O 1
ATOM 1467 N N . VAL A 1 208 ? -18.470 -4.983 26.966 1.00 98.50 208 VAL A N 1
ATOM 1468 C CA . VAL A 1 208 ? -19.715 -5.481 26.387 1.00 98.50 208 VAL A CA 1
ATOM 1469 C C . VAL A 1 208 ? -19.653 -6.995 26.265 1.00 98.50 208 VAL A C 1
ATOM 1471 O O . VAL A 1 208 ? -18.753 -7.552 25.630 1.00 98.50 208 VAL A O 1
ATOM 1474 N N . ARG A 1 209 ? -20.628 -7.660 26.885 1.00 98.19 209 ARG A N 1
ATOM 1475 C CA . ARG A 1 209 ? -20.769 -9.111 26.828 1.00 98.19 209 ARG A CA 1
ATOM 1476 C C . ARG A 1 209 ? -21.025 -9.580 25.391 1.00 98.19 209 ARG A C 1
ATOM 1478 O O . ARG A 1 209 ? -21.631 -8.883 24.579 1.00 98.19 209 ARG A O 1
ATOM 1485 N N . SER A 1 210 ? -20.563 -10.779 25.063 1.00 97.81 210 SER A N 1
ATOM 1486 C CA . SER A 1 210 ? -20.935 -11.509 23.854 1.00 97.81 210 SER A CA 1
ATOM 1487 C C . SER A 1 210 ? -22.450 -11.673 23.771 1.00 97.81 210 SER A C 1
ATOM 1489 O O . SER A 1 210 ? -23.107 -11.974 24.770 1.00 97.81 210 SER A O 1
ATOM 1491 N N . GLY A 1 211 ? -22.999 -11.501 22.575 1.00 97.44 211 GLY A N 1
ATOM 1492 C CA . GLY A 1 211 ? -24.439 -11.474 22.350 1.00 97.44 211 GLY A CA 1
ATOM 1493 C C . GLY A 1 211 ? -24.830 -10.555 21.200 1.00 97.44 211 GLY A C 1
ATOM 1494 O O . GLY A 1 211 ? -23.978 -9.931 20.565 1.00 97.44 211 GLY A O 1
ATOM 1495 N N . VAL A 1 212 ? -26.135 -10.488 20.943 1.00 96.69 212 VAL A N 1
ATOM 1496 C CA . VAL A 1 212 ? -26.732 -9.651 19.896 1.00 96.69 212 VAL A CA 1
ATOM 1497 C C . VAL A 1 212 ? -27.456 -8.483 20.549 1.00 96.69 212 VAL A C 1
ATOM 1499 O O . VAL A 1 212 ? -28.314 -8.687 21.408 1.00 96.69 212 VAL A O 1
ATOM 1502 N N . TYR A 1 213 ? -27.126 -7.269 20.122 1.00 95.06 213 TYR A N 1
ATOM 1503 C CA . TYR A 1 213 ? -27.754 -6.037 20.581 1.00 95.06 213 TYR A CA 1
ATOM 1504 C C . TYR A 1 213 ? -28.451 -5.361 19.405 1.00 95.06 213 TYR A C 1
ATOM 1506 O O . TYR A 1 213 ? -27.805 -4.920 18.456 1.00 95.06 213 TYR A O 1
ATOM 1514 N N . ASP A 1 214 ? -29.776 -5.263 19.479 1.00 91.38 214 ASP A N 1
ATOM 1515 C CA . ASP A 1 214 ? -30.587 -4.665 18.422 1.00 91.38 214 ASP A CA 1
ATOM 1516 C C . ASP A 1 214 ? -30.792 -3.163 18.615 1.00 91.38 214 ASP A C 1
ATOM 1518 O O . ASP A 1 214 ? -30.971 -2.671 19.732 1.00 91.38 214 ASP A O 1
ATOM 1522 N N . ASN A 1 215 ? -30.899 -2.440 17.498 1.00 86.38 215 ASN A N 1
ATOM 1523 C CA . ASN A 1 215 ? -31.160 -1.000 17.467 1.00 86.38 215 ASN A CA 1
ATOM 1524 C C . ASN A 1 215 ? -30.102 -0.189 18.224 1.00 86.38 215 ASN A C 1
ATOM 1526 O O . ASN A 1 215 ? -30.429 0.755 18.961 1.00 86.38 215 ASN A O 1
ATOM 1530 N N . VAL A 1 216 ? -28.839 -0.578 18.062 1.00 85.81 216 VAL A N 1
ATOM 1531 C CA . VAL A 1 216 ? -27.718 0.148 18.652 1.00 85.81 216 VAL A CA 1
ATOM 1532 C C . VAL A 1 216 ? -27.497 1.428 17.857 1.00 85.81 216 VAL A C 1
ATOM 1534 O O . VAL A 1 216 ? -27.442 1.418 16.632 1.00 85.81 216 VAL A O 1
ATOM 1537 N N . GLY A 1 217 ? -27.404 2.539 18.580 1.00 84.75 217 GLY A N 1
ATOM 1538 C CA . GLY A 1 217 ? -27.099 3.848 18.027 1.00 84.75 217 GLY A CA 1
ATOM 1539 C C . GLY A 1 217 ? -26.630 4.776 19.139 1.00 84.75 217 GLY A C 1
ATOM 1540 O O . GLY A 1 217 ? -27.376 4.970 20.106 1.00 84.75 217 GLY A O 1
ATOM 1541 N N . PHE A 1 218 ? -25.410 5.303 19.057 1.00 84.31 218 PHE A N 1
ATOM 1542 C CA . PHE A 1 218 ? -24.873 6.196 20.084 1.00 84.31 218 PHE A CA 1
ATOM 1543 C C . PHE A 1 218 ? -23.837 7.177 19.545 1.00 84.31 218 PHE A C 1
ATOM 1545 O O . PHE A 1 218 ? -23.200 6.959 18.520 1.00 84.31 218 PHE A O 1
ATOM 1552 N N . ILE A 1 219 ? -23.647 8.243 20.318 1.00 82.56 219 ILE A N 1
ATOM 1553 C CA . ILE A 1 219 ? -22.583 9.215 20.121 1.00 82.56 219 ILE A CA 1
ATOM 1554 C C . ILE A 1 219 ? -21.606 9.066 21.287 1.00 82.56 219 ILE A C 1
ATOM 1556 O O . ILE A 1 219 ? -21.974 9.254 22.450 1.00 82.56 219 ILE A O 1
ATOM 1560 N N . ALA A 1 220 ? -20.368 8.702 20.978 1.00 78.94 220 ALA A N 1
ATOM 1561 C CA . ALA A 1 220 ? -19.248 8.706 21.899 1.00 78.94 220 ALA A CA 1
ATOM 1562 C C . ALA A 1 220 ? -18.583 10.090 21.848 1.00 78.94 220 ALA A C 1
ATOM 1564 O O . ALA A 1 220 ? -17.776 10.385 20.967 1.00 78.94 220 ALA A O 1
ATOM 1565 N N . HIS A 1 221 ? -18.956 10.956 22.792 1.00 70.50 221 HIS A N 1
ATOM 1566 C CA . HIS A 1 221 ? -18.337 12.272 22.940 1.00 70.50 221 HIS A CA 1
ATOM 1567 C C . HIS A 1 221 ? -16.961 12.168 23.613 1.00 70.50 221 HIS A C 1
ATOM 1569 O O . HIS A 1 221 ? -16.806 11.492 24.633 1.00 70.50 221 HIS A O 1
ATOM 1575 N N . GLY A 1 222 ? -15.985 12.872 23.039 1.00 60.84 222 GLY A N 1
ATOM 1576 C CA . GLY A 1 222 ? -14.569 12.855 23.386 1.00 60.84 222 GLY A CA 1
ATOM 1577 C C . GLY A 1 222 ? -14.276 13.114 24.861 1.00 60.84 222 GLY A C 1
ATOM 1578 O O . GLY A 1 222 ? -14.349 14.247 25.336 1.00 60.84 222 GLY A O 1
ATOM 1579 N N . ALA A 1 223 ? -13.899 12.032 25.549 1.00 57.47 223 ALA A N 1
ATOM 1580 C CA . ALA A 1 223 ? -13.138 12.018 26.798 1.00 57.47 223 ALA A CA 1
ATOM 1581 C C . ALA A 1 223 ? -12.432 10.660 27.048 1.00 57.47 223 ALA A C 1
ATOM 1583 O O . ALA A 1 223 ? -12.161 10.305 28.184 1.00 57.47 223 ALA A O 1
ATOM 1584 N N . GLY A 1 224 ? -12.131 9.865 26.016 1.00 74.69 224 GLY A N 1
ATOM 1585 C CA . GLY A 1 224 ? -11.426 8.585 26.185 1.00 74.69 224 GLY A CA 1
ATOM 1586 C C . GLY A 1 224 ? -12.405 7.477 26.543 1.00 74.69 224 GLY A C 1
ATOM 1587 O O . GLY A 1 224 ? -12.227 6.746 27.517 1.00 74.69 224 GLY A O 1
ATOM 1588 N N . ILE A 1 225 ? -13.511 7.427 25.796 1.00 88.00 225 ILE A N 1
ATOM 1589 C CA . ILE A 1 225 ? -14.462 6.323 25.863 1.00 88.00 225 ILE A CA 1
ATOM 1590 C C . ILE A 1 225 ? -13.885 5.201 25.010 1.00 88.00 225 ILE A C 1
ATOM 1592 O O . ILE A 1 225 ? -13.691 5.359 23.803 1.00 88.00 225 ILE A O 1
ATOM 1596 N N . HIS A 1 226 ? -13.622 4.070 25.651 1.00 92.88 226 HIS A N 1
ATOM 1597 C CA . HIS A 1 226 ? -13.111 2.882 24.992 1.00 92.88 226 HIS A CA 1
ATOM 1598 C C . HIS A 1 226 ? -14.132 1.763 25.131 1.00 92.88 226 HIS A C 1
ATOM 1600 O O . HIS A 1 226 ? -14.439 1.337 26.245 1.00 92.88 226 HIS A O 1
ATOM 1606 N N . VAL A 1 227 ? -14.678 1.301 24.015 1.00 95.88 227 VAL A N 1
ATOM 1607 C CA . VAL A 1 227 ? -15.730 0.287 23.996 1.00 95.88 227 VAL A CA 1
ATOM 1608 C C . VAL A 1 227 ? -15.135 -1.020 23.489 1.00 95.88 227 VAL A C 1
ATOM 1610 O O . VAL A 1 227 ? -14.588 -1.072 22.388 1.00 95.88 227 VAL A O 1
ATOM 1613 N N . TYR A 1 228 ? -15.249 -2.072 24.297 1.00 97.94 228 TYR A N 1
ATOM 1614 C CA . TYR A 1 228 ? -14.640 -3.375 24.046 1.00 97.94 228 TYR A CA 1
ATOM 1615 C C . TYR A 1 228 ? -15.705 -4.476 24.044 1.00 97.94 228 TYR A C 1
ATOM 1617 O O . TYR A 1 228 ? -16.410 -4.664 25.037 1.00 97.94 228 TYR A O 1
ATOM 1625 N N . GLY A 1 229 ? -15.802 -5.215 22.943 1.00 98.19 229 GLY A N 1
ATOM 1626 C CA . GLY A 1 229 ? -16.633 -6.408 22.806 1.00 98.19 229 GLY A CA 1
ATOM 1627 C C . GLY A 1 229 ? -15.861 -7.684 23.129 1.00 98.19 229 GLY A C 1
ATOM 1628 O O . GLY A 1 229 ? -14.660 -7.650 23.424 1.00 98.19 229 GLY A O 1
ATOM 1629 N N . GLY A 1 230 ? -16.556 -8.818 23.065 1.00 97.31 230 GLY A N 1
ATOM 1630 C CA . GLY A 1 230 ? -15.950 -10.143 23.168 1.00 97.31 230 GLY A CA 1
ATOM 1631 C C . GLY A 1 230 ? -15.931 -10.768 24.562 1.00 97.31 230 GLY A C 1
ATOM 1632 O O . GLY A 1 230 ? -15.249 -11.771 24.760 1.00 97.31 230 GLY A O 1
ATOM 1633 N N . PHE A 1 231 ? -16.617 -10.191 25.551 1.00 98.31 231 PHE A N 1
ATOM 1634 C CA . PHE A 1 231 ? -16.557 -10.692 26.927 1.00 98.31 231 PHE A CA 1
ATOM 1635 C C . PHE A 1 231 ? -17.572 -11.807 27.199 1.00 98.31 231 PHE A C 1
ATOM 1637 O O . PHE A 1 231 ? -18.764 -11.657 26.950 1.00 98.31 231 PHE A O 1
ATOM 1644 N N . GLY A 1 232 ? -17.127 -12.906 27.810 1.00 96.50 232 GLY A N 1
ATOM 1645 C CA . GLY A 1 232 ? -18.039 -13.902 28.381 1.00 96.50 232 GLY A CA 1
ATOM 1646 C C . GLY A 1 232 ? -18.864 -13.348 29.555 1.00 96.50 232 GLY A C 1
ATOM 1647 O O . GLY A 1 232 ? -18.651 -12.227 30.009 1.00 96.50 232 GLY A O 1
ATOM 1648 N N . ALA A 1 233 ? -19.783 -14.157 30.093 1.00 92.56 233 ALA A N 1
ATOM 1649 C CA . ALA A 1 233 ? -20.654 -13.758 31.212 1.00 92.56 233 ALA A CA 1
ATOM 1650 C C . ALA A 1 233 ? -19.890 -13.352 32.487 1.00 92.56 233 ALA A C 1
ATOM 1652 O O . ALA A 1 233 ? -20.373 -12.532 33.260 1.00 92.56 233 ALA A O 1
ATOM 1653 N N . ASP A 1 234 ? -18.689 -13.901 32.683 1.00 93.94 234 ASP A N 1
ATOM 1654 C CA . ASP A 1 234 ? -17.831 -13.581 33.827 1.00 93.94 234 ASP A CA 1
ATOM 1655 C C . ASP A 1 234 ? -17.027 -12.283 33.630 1.00 93.94 234 ASP A C 1
ATOM 1657 O O . ASP A 1 234 ? -16.321 -11.859 34.542 1.00 93.94 234 ASP A O 1
ATOM 1661 N N . PHE A 1 235 ? -17.101 -11.665 32.443 1.00 96.94 235 PHE A N 1
ATOM 1662 C CA . PHE A 1 235 ? -16.303 -10.498 32.063 1.00 96.94 235 PHE A CA 1
ATOM 1663 C C . PHE A 1 235 ? -14.795 -10.680 32.312 1.00 96.94 235 PHE A C 1
ATOM 1665 O O . PHE A 1 235 ? -14.092 -9.748 32.685 1.00 96.94 235 PHE A O 1
ATOM 1672 N N . ASP A 1 236 ? -14.269 -11.887 32.100 1.00 95.56 236 ASP A N 1
ATOM 1673 C CA . ASP A 1 236 ? -12.845 -12.162 32.285 1.00 95.56 236 ASP A CA 1
ATOM 1674 C C . ASP A 1 236 ? -12.032 -11.744 31.053 1.00 95.56 236 ASP A C 1
ATOM 1676 O O . ASP A 1 236 ? -12.155 -12.321 29.968 1.00 95.56 236 ASP A O 1
ATOM 1680 N N . LEU A 1 237 ? -11.136 -10.778 31.256 1.00 95.38 237 LEU A N 1
ATOM 1681 C CA . LEU A 1 237 ? -10.223 -10.271 30.241 1.00 95.38 237 LEU A CA 1
ATOM 1682 C C . LEU A 1 237 ? -9.344 -11.382 29.634 1.00 95.38 237 LEU A C 1
ATOM 1684 O O . LEU A 1 237 ? -9.077 -11.368 28.432 1.00 95.38 237 LEU A O 1
ATOM 1688 N N . ALA A 1 238 ? -8.941 -12.394 30.410 1.00 95.12 238 ALA A N 1
ATOM 1689 C CA . ALA A 1 238 ? -8.118 -13.503 29.917 1.00 95.12 238 ALA A CA 1
ATOM 1690 C C . ALA A 1 238 ? -8.850 -14.424 28.925 1.00 95.12 238 ALA A C 1
ATOM 1692 O O . ALA A 1 238 ? -8.203 -15.117 28.137 1.00 95.12 238 ALA A O 1
ATOM 1693 N N . THR A 1 239 ? -10.184 -14.401 28.918 1.00 95.44 239 THR A N 1
ATOM 1694 C CA . THR A 1 239 ? -11.022 -15.214 28.018 1.00 95.44 239 THR A CA 1
ATOM 1695 C C . THR A 1 239 ? -11.756 -14.395 26.960 1.00 95.44 239 THR A C 1
ATOM 1697 O O . THR A 1 239 ? -12.517 -14.969 26.184 1.00 95.44 239 THR A O 1
ATOM 1700 N N . ARG A 1 240 ? -11.516 -13.077 26.902 1.00 96.88 240 ARG A N 1
ATOM 1701 C CA . ARG A 1 240 ? -12.070 -12.191 25.873 1.00 96.88 240 ARG A CA 1
ATOM 1702 C C . ARG A 1 240 ? -11.759 -12.719 24.469 1.00 96.88 240 ARG A C 1
ATOM 1704 O O . ARG A 1 240 ? -10.612 -13.059 24.178 1.00 96.88 240 ARG A O 1
ATOM 1711 N N . ASP A 1 241 ? -12.776 -12.726 23.614 1.00 96.12 241 ASP A N 1
ATOM 1712 C CA . ASP A 1 241 ? -12.719 -13.222 22.242 1.00 96.12 241 ASP A CA 1
ATOM 1713 C C . ASP A 1 241 ? -13.226 -12.164 21.252 1.00 96.12 241 ASP A C 1
ATOM 1715 O O . ASP A 1 241 ? -14.409 -11.832 21.228 1.00 96.12 241 ASP A O 1
ATOM 1719 N N . THR A 1 242 ? -12.323 -11.640 20.424 1.00 95.88 242 THR A N 1
ATOM 1720 C CA . THR A 1 242 ? -12.623 -10.637 19.390 1.00 95.88 242 THR A CA 1
ATOM 1721 C C . THR A 1 242 ? -13.007 -11.247 18.044 1.00 95.88 242 THR A C 1
ATOM 1723 O O . THR A 1 242 ? -13.098 -10.527 17.051 1.00 95.88 242 THR A O 1
ATOM 1726 N N . SER A 1 243 ? -13.220 -12.564 17.984 1.00 93.88 243 SER A N 1
ATOM 1727 C CA . SER A 1 243 ? -13.621 -13.235 16.749 1.00 93.88 243 SER A CA 1
ATOM 1728 C C . SER A 1 243 ? -14.930 -12.649 16.190 1.00 93.88 243 SER A C 1
ATOM 1730 O O . SER A 1 243 ? -15.847 -12.332 16.959 1.00 93.88 243 SER A O 1
ATOM 1732 N N . PRO A 1 244 ? -15.058 -12.524 14.853 1.00 90.31 244 PRO A N 1
ATOM 1733 C CA . PRO A 1 244 ? -16.294 -12.071 14.222 1.00 90.31 244 PRO A CA 1
ATOM 1734 C C . PRO A 1 244 ? -17.516 -12.879 14.686 1.00 90.31 244 PRO A C 1
ATOM 1736 O O . PRO A 1 244 ? -17.455 -14.101 14.812 1.00 90.31 244 PRO A O 1
ATOM 1739 N N . GLY A 1 245 ? -18.636 -12.193 14.926 1.00 90.81 245 GLY A N 1
ATOM 1740 C CA . GLY A 1 245 ? -19.896 -12.785 15.386 1.00 90.81 245 GLY A CA 1
ATOM 1741 C C . GLY A 1 245 ? -20.030 -12.975 16.904 1.00 90.81 245 GLY A C 1
ATOM 1742 O O . GLY A 1 245 ? -21.105 -13.360 17.362 1.00 90.81 245 GLY A O 1
ATOM 1743 N N . THR A 1 246 ? -18.995 -12.691 17.702 1.00 95.75 246 THR A N 1
ATOM 1744 C CA . THR A 1 246 ? -19.057 -12.873 19.165 1.00 95.75 246 THR A CA 1
ATOM 1745 C C . THR A 1 246 ? -19.885 -11.786 19.867 1.00 95.75 246 THR A C 1
ATOM 1747 O O . THR A 1 246 ? -20.776 -12.100 20.661 1.00 95.75 246 THR A O 1
ATOM 1750 N N . THR A 1 247 ? -19.634 -10.507 19.574 1.00 98.25 247 THR A N 1
ATOM 1751 C CA . THR A 1 247 ? -20.476 -9.381 20.018 1.00 98.25 247 THR A CA 1
ATOM 1752 C C . THR A 1 247 ? -20.998 -8.651 18.788 1.00 98.25 247 THR A C 1
ATOM 1754 O O . THR A 1 247 ? -20.217 -8.068 18.036 1.00 98.25 247 THR A O 1
ATOM 1757 N N . ILE A 1 248 ? -22.312 -8.704 18.576 1.00 97.50 248 ILE A N 1
ATOM 1758 C CA . ILE A 1 248 ? -22.975 -8.201 17.371 1.00 97.50 248 ILE A CA 1
ATOM 1759 C C . ILE A 1 248 ? -23.843 -7.008 17.737 1.00 97.50 248 ILE A C 1
ATOM 1761 O O . ILE A 1 248 ? -24.718 -7.107 18.600 1.00 97.50 248 ILE A O 1
ATOM 1765 N N . PHE A 1 249 ? -23.629 -5.891 17.054 1.00 95.56 249 PHE A N 1
ATOM 1766 C CA . PHE A 1 249 ? -24.536 -4.760 17.081 1.00 95.56 249 PHE A CA 1
ATOM 1767 C C . PHE A 1 249 ? -25.302 -4.689 15.761 1.00 95.56 249 PHE A C 1
ATOM 1769 O O . PHE A 1 249 ? -24.715 -4.494 14.696 1.00 95.56 249 PHE A O 1
ATOM 1776 N N . ASN A 1 250 ? -26.624 -4.790 15.852 1.00 92.44 250 ASN A N 1
ATOM 1777 C CA . ASN A 1 250 ? -27.516 -4.597 14.721 1.00 92.44 250 ASN A CA 1
ATOM 1778 C C . ASN A 1 250 ? -27.965 -3.144 14.675 1.00 92.44 250 ASN A C 1
ATOM 1780 O O . ASN A 1 250 ? -28.484 -2.590 15.658 1.00 92.44 250 ASN A O 1
ATOM 1784 N N . ALA A 1 251 ? -27.795 -2.538 13.508 1.00 86.12 251 ALA A N 1
ATOM 1785 C CA . ALA A 1 251 ? -28.255 -1.190 13.271 1.00 86.12 251 ALA A CA 1
ATOM 1786 C C . ALA A 1 251 ? -29.791 -1.112 13.348 1.00 86.12 251 ALA A C 1
ATOM 1788 O O . ALA A 1 251 ? -30.510 -2.081 13.077 1.00 86.12 251 ALA A O 1
ATOM 1789 N N . ALA A 1 252 ? -30.306 0.041 13.775 1.00 77.62 252 ALA A N 1
ATOM 1790 C CA . ALA A 1 252 ? -31.744 0.254 13.888 1.00 77.62 252 ALA A CA 1
ATOM 1791 C C . ALA A 1 252 ? -32.398 0.364 12.495 1.00 77.62 252 ALA A C 1
ATOM 1793 O O . ALA A 1 252 ? -31.794 0.935 11.585 1.00 77.62 252 ALA A O 1
ATOM 1794 N N . PRO A 1 253 ? -33.649 -0.102 12.317 1.00 69.31 253 PRO A N 1
ATOM 1795 C CA . PRO A 1 253 ? -34.396 0.142 11.096 1.00 69.31 253 PRO A CA 1
ATOM 1796 C C . PRO A 1 253 ? -34.543 1.636 10.833 1.00 69.31 253 PRO A C 1
ATOM 1798 O O . PRO A 1 253 ? -35.030 2.381 11.691 1.00 69.31 253 PRO A O 1
ATOM 1801 N N . ASP A 1 254 ? -34.141 2.063 9.640 1.00 61.28 254 ASP A N 1
ATOM 1802 C CA . ASP A 1 254 ? -34.188 3.465 9.256 1.00 61.28 254 ASP A CA 1
ATOM 1803 C C . ASP A 1 254 ? -35.628 3.995 9.224 1.00 61.28 254 ASP A C 1
ATOM 1805 O O . ASP A 1 254 ? -36.575 3.326 8.797 1.00 61.28 254 ASP A O 1
ATOM 1809 N N . ASN A 1 255 ? -35.796 5.240 9.664 1.00 56.44 255 ASN A N 1
ATOM 1810 C CA . ASN A 1 255 ? -37.048 5.972 9.538 1.00 56.44 255 ASN A CA 1
ATOM 1811 C C . ASN A 1 255 ? -37.027 6.930 8.331 1.00 56.44 255 ASN A C 1
ATOM 1813 O O . ASN A 1 255 ? -37.636 7.994 8.390 1.00 56.44 255 ASN A O 1
ATOM 1817 N N . LEU A 1 256 ? -36.395 6.529 7.220 1.00 52.09 256 LEU A N 1
ATOM 1818 C CA . LEU A 1 256 ? -36.518 7.038 5.840 1.00 52.09 256 LEU A CA 1
ATOM 1819 C C . LEU A 1 256 ? -36.341 8.552 5.603 1.00 52.09 256 LEU A C 1
ATOM 1821 O O . LEU A 1 256 ? -36.535 8.999 4.474 1.00 52.09 256 LEU A O 1
ATOM 1825 N N . ASN A 1 257 ? -36.007 9.368 6.607 1.00 47.06 257 ASN A N 1
ATOM 1826 C CA . ASN A 1 257 ? -35.950 10.831 6.459 1.00 47.06 257 ASN A CA 1
ATOM 1827 C C . ASN A 1 257 ? -34.643 11.476 6.945 1.00 47.06 257 ASN A C 1
ATOM 1829 O O . ASN A 1 257 ? -34.469 12.680 6.754 1.00 47.06 257 ASN A O 1
ATOM 1833 N N . THR A 1 258 ? -33.722 10.709 7.526 1.00 51.25 258 THR A N 1
ATOM 1834 C CA . THR A 1 258 ? -32.369 11.162 7.883 1.00 51.25 258 THR A CA 1
ATOM 1835 C C . THR A 1 258 ? -31.408 9.998 7.679 1.00 51.25 258 THR A C 1
ATOM 1837 O O . THR A 1 258 ? -31.711 8.940 8.223 1.00 51.25 258 THR A O 1
ATOM 1840 N N . PRO A 1 259 ? -30.287 10.155 6.947 1.00 55.09 259 PRO A N 1
ATOM 1841 C CA . PRO A 1 259 ? -29.262 9.116 6.895 1.00 55.09 259 PRO A CA 1
ATOM 1842 C C . PRO A 1 259 ? -28.861 8.783 8.331 1.00 55.09 259 PRO A C 1
ATOM 1844 O O . PRO A 1 259 ? -28.376 9.641 9.070 1.00 55.09 259 PRO A O 1
ATOM 1847 N N . THR A 1 260 ? -29.188 7.570 8.761 1.00 70.62 260 THR A N 1
ATOM 1848 C CA . THR A 1 260 ? -28.905 7.112 10.114 1.00 70.62 260 THR A CA 1
ATOM 1849 C C . THR A 1 260 ? -27.452 6.656 10.166 1.00 70.62 260 THR A C 1
ATOM 1851 O O . THR A 1 260 ? -26.996 5.869 9.337 1.00 70.62 260 THR A O 1
ATOM 1854 N N . LEU A 1 261 ? -26.723 7.222 11.122 1.00 84.06 261 LEU A N 1
ATOM 1855 C CA . LEU A 1 261 ? -25.393 6.808 11.541 1.00 84.06 261 LEU A CA 1
ATOM 1856 C C . LEU A 1 261 ? -25.555 5.953 12.797 1.00 84.06 261 LEU A C 1
ATOM 1858 O O . LEU A 1 261 ? -26.310 6.323 13.700 1.00 84.06 261 LEU A O 1
ATOM 1862 N N . MET A 1 262 ? -24.865 4.819 12.855 1.00 88.62 262 MET A N 1
ATOM 1863 C CA . MET A 1 262 ? -24.945 3.930 14.010 1.00 88.62 262 MET A CA 1
ATOM 1864 C C . MET A 1 262 ? -24.055 4.413 15.163 1.00 88.62 262 MET A C 1
ATOM 1866 O O . MET A 1 262 ? -24.535 4.591 16.282 1.00 88.62 262 MET A O 1
ATOM 1870 N N . ILE A 1 263 ? -22.771 4.656 14.912 1.00 90.94 263 ILE A N 1
ATOM 1871 C CA . ILE A 1 263 ? -21.813 5.091 15.932 1.00 90.94 263 ILE A CA 1
ATOM 1872 C C . ILE A 1 263 ? -21.125 6.366 15.466 1.00 90.94 263 ILE A C 1
ATOM 1874 O O . ILE A 1 263 ? -20.414 6.364 14.467 1.00 90.94 263 ILE A O 1
ATOM 1878 N N . GLU A 1 264 ? -21.283 7.445 16.223 1.00 90.25 264 GLU A N 1
ATOM 1879 C CA . GLU A 1 264 ? -20.519 8.674 16.014 1.00 90.25 264 GLU A CA 1
ATOM 1880 C C . GLU A 1 264 ? -19.465 8.823 17.107 1.00 90.25 264 GLU A C 1
ATOM 1882 O O . GLU A 1 264 ? -19.790 8.822 18.293 1.00 90.25 264 GLU A O 1
ATOM 1887 N N . MET A 1 265 ? -18.206 8.979 16.722 1.00 88.44 265 MET A N 1
ATOM 1888 C CA . MET A 1 265 ? -17.120 9.404 17.594 1.00 88.44 265 MET A CA 1
ATOM 1889 C C . MET A 1 265 ? -16.810 10.855 17.263 1.00 88.44 265 MET A C 1
ATOM 1891 O O . MET A 1 265 ? -16.488 11.175 16.122 1.00 88.44 265 MET A O 1
ATOM 1895 N N . GLN A 1 266 ? -16.928 11.742 18.245 1.00 84.38 266 GLN A N 1
ATOM 1896 C CA . GLN A 1 266 ? -16.694 13.167 18.023 1.00 84.38 266 GLN A CA 1
ATOM 1897 C C . GLN A 1 266 ? -15.992 13.814 19.210 1.00 84.38 266 GLN A C 1
ATOM 1899 O O . GLN A 1 266 ? -16.342 13.550 20.366 1.00 84.38 266 GLN A O 1
ATOM 1904 N N . SER A 1 267 ? -15.053 14.715 18.940 1.00 75.81 267 SER A N 1
ATOM 1905 C CA . SER A 1 267 ? -14.501 15.592 19.971 1.00 75.81 267 SER A CA 1
ATOM 1906 C C . SER A 1 267 ? -15.446 16.770 20.228 1.00 75.81 267 SER A C 1
ATOM 1908 O O . SER A 1 267 ? -16.018 17.355 19.308 1.00 75.81 267 SER A O 1
ATOM 1910 N N . LEU A 1 268 ? -15.633 17.143 21.498 1.00 66.81 268 LEU A N 1
ATOM 1911 C CA . LEU A 1 268 ? -16.305 18.395 21.849 1.00 66.81 268 LEU A CA 1
ATOM 1912 C C . LEU A 1 268 ? -15.238 19.496 21.862 1.00 66.81 268 LEU A C 1
ATOM 1914 O O . LEU A 1 268 ? -14.424 19.552 22.780 1.00 66.81 268 LEU A O 1
ATOM 1918 N N . ALA A 1 269 ? -15.238 20.343 20.830 1.00 52.62 269 ALA A N 1
ATOM 1919 C CA . ALA A 1 269 ? -14.231 21.377 20.575 1.00 52.62 269 ALA A CA 1
ATOM 1920 C C . ALA A 1 269 ? -13.717 22.116 21.838 1.00 52.62 269 ALA A C 1
ATOM 1922 O O . ALA A 1 269 ? -14.516 22.555 22.669 1.00 52.62 269 ALA A O 1
ATOM 1923 N N . GLN A 1 270 ? -12.392 22.355 21.881 1.00 50.81 270 GLN A N 1
ATOM 1924 C CA . GLN A 1 270 ? -11.579 23.100 22.878 1.00 50.81 270 GLN A CA 1
ATOM 1925 C C . GLN A 1 270 ? -10.763 22.297 23.916 1.00 50.81 270 GLN A C 1
ATOM 1927 O O . GLN A 1 270 ? -10.338 22.884 24.916 1.00 50.81 270 GLN A O 1
ATOM 1932 N N . ILE A 1 271 ? -10.466 21.011 23.708 1.00 46.09 271 ILE A N 1
ATOM 1933 C CA . ILE A 1 271 ? -9.534 20.287 24.595 1.00 46.09 271 ILE A CA 1
ATOM 1934 C C . ILE A 1 271 ? -8.137 20.233 23.944 1.00 46.09 271 ILE A C 1
ATOM 1936 O O . ILE A 1 271 ? -8.008 19.682 22.861 1.00 46.09 271 ILE A O 1
ATOM 1940 N N . PRO A 1 272 ? -7.091 20.828 24.548 1.00 40.72 272 PRO A N 1
ATOM 1941 C CA . PRO A 1 272 ? -5.767 20.914 23.934 1.00 40.72 272 PRO A CA 1
ATOM 1942 C C . PRO A 1 272 ? -4.995 19.579 23.965 1.00 40.72 272 PRO A C 1
ATOM 1944 O O . PRO A 1 272 ? -4.828 19.009 25.039 1.00 40.72 272 PRO A O 1
ATOM 1947 N N . ILE A 1 273 ? -4.484 19.173 22.793 1.00 42.59 273 ILE A N 1
ATOM 1948 C CA . ILE A 1 273 ? -3.184 18.540 22.429 1.00 42.59 273 ILE A CA 1
ATOM 1949 C C . ILE A 1 273 ? -2.739 17.232 23.143 1.00 42.59 273 ILE A C 1
ATOM 1951 O O . ILE A 1 273 ? -1.856 16.554 22.639 1.00 42.59 273 ILE A O 1
ATOM 1955 N N . ASP A 1 274 ? -3.409 16.770 24.202 1.00 54.09 274 ASP A N 1
ATOM 1956 C CA . ASP A 1 274 ? -3.279 15.396 24.740 1.00 54.09 274 ASP A CA 1
ATOM 1957 C C . ASP A 1 274 ? -4.564 14.586 24.461 1.00 54.09 274 ASP A C 1
ATOM 1959 O O . ASP A 1 274 ? -5.132 13.928 25.347 1.00 54.09 274 ASP A O 1
ATOM 1963 N N . GLU A 1 275 ? -5.092 14.701 23.238 1.00 62.12 275 GLU A N 1
ATOM 1964 C CA . GLU A 1 275 ? -6.484 14.359 22.948 1.00 62.12 275 GLU A CA 1
ATOM 1965 C C . GLU A 1 275 ? -6.849 12.919 23.344 1.00 62.12 275 GLU A C 1
ATOM 1967 O O . GLU A 1 275 ? -6.085 11.978 23.101 1.00 62.12 275 GLU A O 1
ATOM 1972 N N . PRO A 1 276 ? -7.985 12.724 24.036 1.00 69.88 276 PRO A N 1
ATOM 1973 C CA . PRO A 1 276 ? -8.494 11.398 24.318 1.00 69.88 276 PRO A CA 1
ATOM 1974 C C . PRO A 1 276 ? -8.835 10.659 23.022 1.00 69.88 276 PRO A C 1
ATOM 1976 O O . PRO A 1 276 ? -9.668 11.113 22.248 1.00 69.88 276 PRO A O 1
ATOM 1979 N N . VAL A 1 277 ? -8.241 9.485 22.837 1.00 84.25 277 VAL A N 1
ATOM 1980 C CA . VAL A 1 277 ? -8.525 8.599 21.705 1.00 84.25 277 VAL A CA 1
ATOM 1981 C C . VAL A 1 277 ? -9.859 7.885 21.938 1.00 84.25 277 VAL A C 1
ATOM 1983 O O . VAL A 1 277 ? -10.089 7.338 23.018 1.00 84.25 277 VAL A O 1
ATOM 1986 N N . ALA A 1 278 ? -10.745 7.878 20.944 1.00 89.94 278 ALA A N 1
ATOM 1987 C CA . ALA A 1 278 ? -11.944 7.042 20.968 1.00 89.94 278 ALA A CA 1
ATOM 1988 C C . ALA A 1 278 ? -11.613 5.638 20.439 1.00 89.94 278 ALA A C 1
ATOM 1990 O O . ALA A 1 278 ? -10.955 5.506 19.412 1.00 89.94 278 ALA A O 1
ATOM 1991 N N . ILE A 1 279 ? -12.040 4.579 21.131 1.00 93.88 279 ILE A N 1
ATOM 1992 C CA . ILE A 1 279 ? -11.701 3.198 20.743 1.00 93.88 279 ILE A CA 1
ATOM 1993 C C . ILE A 1 279 ? -12.975 2.376 20.585 1.00 93.88 279 ILE A C 1
ATOM 1995 O O . ILE A 1 279 ? -13.815 2.352 21.490 1.00 93.88 279 ILE A O 1
ATOM 1999 N N . LEU A 1 280 ? -13.075 1.653 19.470 1.00 96.06 280 LEU A N 1
ATOM 2000 C CA . LEU A 1 280 ? -14.052 0.588 19.262 1.00 96.06 280 LEU A CA 1
ATOM 2001 C C . LEU A 1 280 ? -13.321 -0.695 18.872 1.00 96.06 280 LEU A C 1
ATOM 2003 O O . LEU A 1 280 ? -12.572 -0.715 17.894 1.00 96.06 280 LEU A O 1
ATOM 2007 N N . ASP A 1 281 ? -13.524 -1.752 19.657 1.00 98.06 281 ASP A N 1
ATOM 2008 C CA . ASP A 1 281 ? -12.679 -2.942 19.582 1.00 98.06 281 ASP A CA 1
ATOM 2009 C C . ASP A 1 281 ? -13.460 -4.256 19.781 1.00 98.06 281 ASP A C 1
ATOM 2011 O O . ASP A 1 281 ? -14.031 -4.492 20.850 1.00 98.06 281 ASP A O 1
ATOM 2015 N N . GLY A 1 282 ? -13.432 -5.141 18.778 1.00 97.94 282 GLY A N 1
ATOM 2016 C CA . GLY A 1 282 ? -13.961 -6.508 18.871 1.00 97.94 282 GLY A CA 1
ATOM 2017 C C . GLY A 1 282 ? -15.473 -6.623 18.667 1.00 97.94 282 GLY A C 1
ATOM 2018 O O . GLY A 1 282 ? -16.148 -7.297 19.448 1.00 97.94 282 GLY A O 1
ATOM 2019 N N . PHE A 1 283 ? -16.011 -5.954 17.643 1.00 98.31 283 PHE A N 1
ATOM 2020 C CA . PHE A 1 283 ? -17.444 -5.952 17.326 1.00 98.31 283 PHE A CA 1
ATOM 2021 C C . PHE A 1 283 ? -17.722 -6.386 15.893 1.00 98.31 283 PHE A C 1
ATOM 2023 O O . PHE A 1 283 ? -16.992 -6.043 14.968 1.00 98.31 283 PHE A O 1
ATOM 2030 N N . THR A 1 284 ? -18.849 -7.063 15.700 1.00 98.31 284 THR A N 1
ATOM 2031 C CA . THR A 1 284 ? -19.514 -7.145 14.398 1.00 98.31 284 THR A CA 1
ATOM 2032 C C . THR A 1 284 ? -20.620 -6.097 14.338 1.00 98.31 284 THR A C 1
ATOM 2034 O O . THR A 1 284 ? -21.470 -6.055 15.226 1.00 98.31 284 THR A O 1
ATOM 2037 N N . LEU A 1 285 ? -20.591 -5.235 13.323 1.00 97.25 285 LEU A N 1
ATOM 2038 C CA . LEU A 1 285 ? -21.588 -4.200 13.068 1.00 97.25 285 LEU A CA 1
ATOM 2039 C C . LEU A 1 285 ? -22.362 -4.573 11.801 1.00 97.25 285 LEU A C 1
ATOM 2041 O O . LEU A 1 285 ? -21.775 -4.664 10.721 1.00 97.25 285 LEU A O 1
ATOM 2045 N N . GLU A 1 286 ? -23.671 -4.776 11.931 1.00 95.00 286 GLU A N 1
ATOM 2046 C CA . GLU A 1 286 ? -24.538 -5.187 10.822 1.00 95.00 286 GLU A CA 1
ATOM 2047 C C . GLU A 1 286 ? -25.545 -4.086 10.476 1.00 95.00 286 GLU A C 1
ATOM 2049 O O . GLU A 1 286 ? -26.427 -3.741 11.270 1.00 95.00 286 GLU A O 1
ATOM 2054 N N . GLY A 1 287 ? -25.436 -3.544 9.262 1.00 89.50 287 GLY A N 1
ATOM 2055 C CA . GLY A 1 287 ? -26.287 -2.454 8.780 1.00 89.50 287 GLY A CA 1
ATOM 2056 C C . GLY A 1 287 ? -27.684 -2.891 8.328 1.00 89.50 287 GLY A C 1
ATOM 2057 O O . GLY A 1 287 ? -28.578 -2.049 8.184 1.00 89.50 287 GLY A O 1
ATOM 2058 N N . ASN A 1 288 ? -27.887 -4.198 8.103 1.00 82.19 288 ASN A N 1
ATOM 2059 C CA . ASN A 1 288 ? -29.134 -4.804 7.614 1.00 82.19 288 ASN A CA 1
ATOM 2060 C C . ASN A 1 288 ? -29.710 -4.138 6.349 1.00 82.19 288 ASN A C 1
ATOM 2062 O O . ASN A 1 288 ? -30.919 -4.184 6.110 1.00 82.19 288 ASN A O 1
ATOM 2066 N N . THR A 1 289 ? -28.861 -3.505 5.533 1.00 75.19 289 THR A N 1
ATOM 2067 C CA . THR A 1 289 ? -29.202 -2.700 4.344 1.00 75.19 289 THR A CA 1
ATOM 2068 C C . THR A 1 289 ? -30.180 -1.556 4.628 1.00 75.19 289 THR A C 1
ATOM 2070 O O . THR A 1 289 ? -30.974 -1.168 3.775 1.00 75.19 289 THR A O 1
ATOM 2073 N N . GLN A 1 290 ? -30.174 -1.035 5.856 1.00 75.19 290 GLN A N 1
ATOM 2074 C CA . GLN A 1 290 ? -31.118 -0.002 6.291 1.00 75.19 290 GLN A CA 1
ATOM 2075 C C . GLN A 1 290 ? -30.409 1.238 6.824 1.00 75.19 290 GLN A C 1
ATOM 2077 O O . GLN A 1 290 ? -30.864 2.345 6.567 1.00 75.19 290 GLN A O 1
ATOM 2082 N N . THR A 1 291 ? -29.291 1.074 7.528 1.00 83.38 291 THR A N 1
ATOM 2083 C CA . THR A 1 291 ? -28.512 2.198 8.064 1.00 83.38 291 THR A CA 1
ATOM 2084 C C . THR A 1 291 ? -27.477 2.677 7.050 1.00 83.38 291 THR A C 1
ATOM 2086 O O . THR A 1 291 ? -26.902 1.866 6.323 1.00 83.38 291 THR A O 1
ATOM 2089 N N . PHE A 1 292 ? -27.246 3.993 6.985 1.00 88.25 292 PHE A N 1
ATOM 2090 C CA . PHE A 1 292 ? -26.350 4.575 5.985 1.00 88.25 292 PHE A CA 1
ATOM 2091 C C . PHE A 1 292 ? -24.879 4.312 6.308 1.00 88.25 292 PHE A C 1
ATOM 2093 O O . PHE A 1 292 ? -24.164 3.863 5.425 1.00 88.25 292 PHE A O 1
ATOM 2100 N N . ARG A 1 293 ? -24.440 4.537 7.554 1.00 90.94 293 ARG A N 1
ATOM 2101 C CA . ARG A 1 293 ? -23.034 4.353 7.967 1.00 90.94 293 ARG A CA 1
ATOM 2102 C C . ARG A 1 293 ? -22.913 3.642 9.306 1.00 90.94 293 ARG A C 1
ATOM 2104 O O . ARG A 1 293 ? -23.735 3.877 10.201 1.00 90.94 293 ARG A O 1
ATOM 2111 N N . ALA A 1 294 ? -21.889 2.803 9.461 1.00 94.25 294 ALA A N 1
ATOM 2112 C CA . ALA A 1 294 ? -21.646 2.107 10.724 1.00 94.25 294 ALA A CA 1
ATOM 2113 C C . ALA A 1 294 ? -20.939 3.019 11.722 1.00 94.25 294 ALA A C 1
ATOM 2115 O O . ALA A 1 294 ? -21.439 3.252 12.820 1.00 94.25 294 ALA A O 1
ATOM 2116 N N . VAL A 1 295 ? -19.787 3.561 11.339 1.00 94.38 295 VAL A N 1
ATOM 2117 C CA . VAL A 1 295 ? -18.967 4.386 12.227 1.00 94.38 295 VAL A CA 1
ATOM 2118 C C . VAL A 1 295 ? -18.615 5.692 11.536 1.00 94.38 295 VAL A C 1
ATOM 2120 O O . VAL A 1 295 ? -18.318 5.707 10.349 1.00 94.38 295 VAL A O 1
ATOM 2123 N N . GLN A 1 296 ? -18.625 6.792 12.275 1.00 93.62 296 GLN A N 1
ATOM 2124 C CA . GLN A 1 296 ? -18.087 8.063 11.816 1.00 93.62 296 GLN A CA 1
ATOM 2125 C C . GLN A 1 296 ? -17.183 8.650 12.894 1.00 93.62 296 GLN A C 1
ATOM 2127 O O . GLN A 1 296 ? -17.628 8.824 14.026 1.00 93.62 296 GLN A O 1
ATOM 2132 N N . ALA A 1 297 ? -15.943 8.979 12.543 1.00 92.12 297 ALA A N 1
ATOM 2133 C CA . ALA A 1 297 ? -15.039 9.762 13.376 1.00 92.12 297 ALA A CA 1
ATOM 2134 C C . ALA A 1 297 ? -15.012 11.201 12.855 1.00 92.12 297 ALA A C 1
ATOM 2136 O O . ALA A 1 297 ? -14.632 11.440 11.713 1.00 92.12 297 ALA A O 1
ATOM 2137 N N . THR A 1 298 ? -15.445 12.153 13.682 1.00 90.44 298 THR A N 1
ATOM 2138 C CA . THR A 1 298 ? -15.481 13.579 13.335 1.00 90.44 298 THR A CA 1
ATOM 2139 C C . THR A 1 298 ? -14.573 14.368 14.265 1.00 90.44 298 THR A C 1
ATOM 2141 O O . THR A 1 298 ? -14.829 14.419 15.470 1.00 90.44 298 THR A O 1
ATOM 2144 N N . ASN A 1 299 ? -13.540 14.995 13.701 1.00 88.19 299 ASN A N 1
ATOM 2145 C CA . ASN A 1 299 ? -12.574 15.841 14.406 1.00 88.19 299 ASN A CA 1
ATOM 2146 C C . ASN A 1 299 ? -12.053 15.182 15.698 1.00 88.19 299 ASN A C 1
ATOM 2148 O O . ASN A 1 299 ? -12.165 15.745 16.786 1.00 88.19 299 ASN A O 1
ATOM 2152 N N . THR A 1 300 ? -11.609 13.929 15.617 1.00 87.81 300 THR A N 1
ATOM 2153 C CA . THR A 1 300 ? -11.152 13.170 16.787 1.00 87.81 300 THR A CA 1
ATOM 2154 C C . THR A 1 300 ? -10.123 12.134 16.380 1.00 87.81 300 THR A C 1
ATOM 2156 O O . THR A 1 300 ? -10.259 11.508 15.330 1.00 87.81 300 THR A O 1
ATOM 2159 N N . ALA A 1 301 ? -9.155 11.880 17.258 1.00 89.69 301 ALA A N 1
ATOM 2160 C CA . ALA A 1 301 ? -8.343 10.675 17.169 1.00 89.69 301 ALA A CA 1
ATOM 2161 C C . ALA A 1 301 ? -9.205 9.439 17.478 1.00 89.69 301 ALA A C 1
ATOM 2163 O O . ALA A 1 301 ? -10.027 9.462 18.408 1.00 89.69 301 ALA A O 1
ATOM 2164 N N . ALA A 1 302 ? -9.020 8.361 16.717 1.00 92.94 302 ALA A N 1
ATOM 2165 C CA . ALA A 1 302 ? -9.826 7.152 16.848 1.00 92.94 302 ALA A CA 1
ATOM 2166 C C . ALA A 1 302 ? -9.048 5.878 16.507 1.00 92.94 302 ALA A C 1
ATOM 2168 O O . ALA A 1 302 ? -8.171 5.872 15.645 1.00 92.94 302 ALA A O 1
ATOM 2169 N N . GLU A 1 303 ? -9.410 4.772 17.160 1.00 95.81 303 GLU A N 1
ATOM 2170 C CA . GLU A 1 303 ? -8.913 3.446 16.809 1.00 95.81 303 GLU A CA 1
ATOM 2171 C C . GLU A 1 303 ? -10.052 2.440 16.597 1.00 95.81 303 GLU A C 1
ATOM 2173 O O . GLU A 1 303 ? -10.886 2.208 17.479 1.00 95.81 303 GLU A O 1
ATOM 2178 N N . PHE A 1 304 ? -10.043 1.810 15.424 1.00 97.62 304 PHE A N 1
ATOM 2179 C CA . PHE A 1 304 ? -10.958 0.762 14.989 1.00 97.62 304 PHE A CA 1
ATOM 2180 C C . PHE A 1 304 ? -10.208 -0.568 14.956 1.00 97.62 304 PHE A C 1
ATOM 2182 O O . PHE A 1 304 ? -9.291 -0.771 14.157 1.00 97.62 304 PHE A O 1
ATOM 2189 N N . ARG A 1 305 ? -10.555 -1.473 15.869 1.00 98.12 305 ARG A N 1
ATOM 2190 C CA . ARG A 1 305 ? -9.768 -2.682 16.130 1.00 98.12 305 ARG A CA 1
ATOM 2191 C C . ARG A 1 305 ? -10.636 -3.919 16.046 1.00 98.12 305 ARG A C 1
ATOM 2193 O O . ARG A 1 305 ? -11.689 -3.969 16.675 1.00 98.12 305 ARG A O 1
ATOM 2200 N N . ALA A 1 306 ? -10.184 -4.937 15.321 1.00 98.00 306 ALA A N 1
ATOM 2201 C CA . ALA A 1 306 ? -10.899 -6.210 15.231 1.00 98.00 306 ALA A CA 1
ATOM 2202 C C . ALA A 1 306 ? -12.405 -6.036 14.929 1.00 98.00 306 ALA A C 1
ATOM 2204 O O . ALA A 1 306 ? -13.252 -6.689 15.544 1.00 98.00 306 ALA A O 1
ATOM 2205 N N . LEU A 1 307 ? -12.749 -5.087 14.051 1.00 98.50 307 LEU A N 1
ATOM 2206 C CA . LEU A 1 307 ? -14.132 -4.828 13.665 1.00 98.50 307 LEU A CA 1
ATOM 2207 C C . LEU A 1 307 ? -14.511 -5.673 12.455 1.00 98.50 307 LEU A C 1
ATOM 2209 O O . LEU A 1 307 ? -13.696 -5.904 11.571 1.00 98.50 307 LEU A O 1
ATOM 2213 N N . ASN A 1 308 ? -15.767 -6.089 12.384 1.00 98.31 308 ASN A N 1
ATOM 2214 C CA . ASN A 1 308 ? -16.355 -6.664 11.182 1.00 98.31 308 ASN A CA 1
ATOM 2215 C C . ASN A 1 308 ? -17.597 -5.855 10.810 1.00 98.31 308 ASN A C 1
ATOM 2217 O O . ASN A 1 308 ? -18.610 -5.942 11.498 1.00 98.31 308 ASN A O 1
ATOM 2221 N N . ILE A 1 309 ? -17.508 -5.040 9.766 1.00 98.00 309 ILE A N 1
ATOM 2222 C CA . ILE A 1 309 ? -18.542 -4.083 9.370 1.00 98.00 309 ILE A CA 1
ATOM 2223 C C . ILE A 1 309 ? -19.127 -4.508 8.030 1.00 98.00 309 ILE A C 1
ATOM 2225 O O . ILE A 1 309 ? -18.396 -4.625 7.045 1.00 98.00 309 ILE A O 1
ATOM 2229 N N . SER A 1 310 ? -20.443 -4.728 7.988 1.00 96.38 310 SER A N 1
ATOM 2230 C CA . SER A 1 310 ? -21.100 -5.163 6.755 1.00 96.38 310 SER A CA 1
ATOM 2231 C C . SER A 1 310 ? -22.557 -4.737 6.608 1.00 96.38 310 SER A C 1
ATOM 2233 O O . SER A 1 310 ? -23.274 -4.518 7.589 1.00 96.38 310 SER A O 1
ATOM 2235 N N . GLY A 1 311 ? -23.011 -4.659 5.354 1.00 93.06 311 GLY A N 1
ATOM 2236 C CA . GLY A 1 311 ? -24.418 -4.474 5.009 1.00 93.06 311 GLY A CA 1
ATOM 2237 C C . GLY A 1 311 ? -24.962 -3.065 5.253 1.00 93.06 311 GLY A C 1
ATOM 2238 O O . GLY A 1 311 ? -26.154 -2.935 5.538 1.00 93.06 311 GLY A O 1
ATOM 2239 N N . PHE A 1 312 ? -24.136 -2.018 5.181 1.00 93.38 312 PHE A N 1
ATOM 2240 C CA . PHE A 1 312 ? -24.582 -0.617 5.254 1.00 93.38 312 PHE A CA 1
ATOM 2241 C C . PHE A 1 312 ? -24.931 -0.051 3.864 1.00 93.38 312 PHE A C 1
ATOM 2243 O O . PHE A 1 312 ? -24.462 -0.556 2.848 1.00 93.38 312 PHE A O 1
ATOM 2250 N N . LEU A 1 313 ? -25.811 0.960 3.805 1.00 91.94 313 LEU A N 1
ATOM 2251 C CA . LEU A 1 313 ? -26.270 1.574 2.542 1.00 91.94 313 LEU A CA 1
ATOM 2252 C C . LEU A 1 313 ? -25.274 2.572 1.927 1.00 91.94 313 LEU A C 1
ATOM 2254 O O . LEU A 1 313 ? -25.375 2.858 0.738 1.00 91.94 313 LEU A O 1
ATOM 2258 N N . GLY A 1 314 ? -24.386 3.144 2.732 1.00 91.00 314 GLY A N 1
ATOM 2259 C CA . GLY A 1 314 ? -23.253 3.962 2.307 1.00 91.00 314 GLY A CA 1
ATOM 2260 C C . GLY A 1 314 ? -21.960 3.303 2.772 1.00 91.00 314 GLY A C 1
ATOM 2261 O O . GLY A 1 314 ? -21.857 2.076 2.711 1.00 91.00 314 GLY A O 1
ATOM 2262 N N . SER A 1 315 ? -21.021 4.106 3.273 1.00 93.50 315 SER A N 1
ATOM 2263 C CA . SER A 1 315 ? -19.734 3.616 3.757 1.00 93.50 315 SER A CA 1
ATOM 2264 C C . SER A 1 315 ? -19.827 2.816 5.061 1.00 93.50 315 SER A C 1
ATOM 2266 O O . SER A 1 315 ? -20.663 3.079 5.936 1.00 93.50 315 SER A O 1
ATOM 2268 N N . GLY A 1 316 ? -18.935 1.839 5.225 1.00 96.62 316 GLY A N 1
ATOM 2269 C CA . GLY A 1 316 ? -18.764 1.136 6.496 1.00 96.62 316 GLY A CA 1
ATOM 2270 C C . GLY A 1 316 ? -18.277 2.082 7.599 1.00 96.62 316 GLY A C 1
ATOM 2271 O O . GLY A 1 316 ? -18.914 2.198 8.651 1.00 96.62 316 GLY A O 1
ATOM 2272 N N . ALA A 1 317 ? -17.185 2.805 7.350 1.00 96.81 317 ALA A N 1
ATOM 2273 C CA . ALA A 1 317 ? -16.693 3.860 8.233 1.00 96.81 317 ALA A CA 1
ATOM 2274 C C . ALA A 1 317 ? -16.447 5.173 7.483 1.00 96.81 317 ALA A C 1
ATOM 2276 O O . ALA A 1 317 ? -16.045 5.141 6.330 1.00 96.81 317 ALA A O 1
ATOM 2277 N N . HIS A 1 318 ? -16.648 6.301 8.169 1.00 95.94 318 HIS A N 1
ATOM 2278 C CA . HIS A 1 318 ? -16.378 7.639 7.652 1.00 95.94 318 HIS A CA 1
ATOM 2279 C C . HIS A 1 318 ? -15.423 8.428 8.537 1.00 95.94 318 HIS A C 1
ATOM 2281 O O . HIS A 1 318 ? -15.660 8.573 9.740 1.00 95.94 318 HIS A O 1
ATOM 2287 N N . LEU A 1 319 ? -14.395 9.011 7.934 1.00 95.38 319 LEU A N 1
ATOM 2288 C CA . LEU A 1 319 ? -13.480 9.936 8.587 1.00 95.38 319 LEU A CA 1
ATOM 2289 C C . LEU A 1 319 ? -13.775 11.359 8.117 1.00 95.38 319 LEU A C 1
ATOM 2291 O O . LEU A 1 319 ? -13.770 11.662 6.928 1.00 95.38 319 LEU A O 1
ATOM 2295 N N . GLN A 1 320 ? -14.015 12.261 9.058 1.00 92.75 320 GLN A N 1
ATOM 2296 C CA . GLN A 1 320 ? -14.209 13.665 8.747 1.00 92.75 320 GLN A CA 1
ATOM 2297 C C . GLN A 1 320 ? -13.342 14.515 9.658 1.00 92.75 320 GLN A C 1
ATOM 2299 O O . GLN A 1 320 ? -13.542 14.528 10.872 1.00 92.75 320 GLN A O 1
ATOM 2304 N N . ASN A 1 321 ? -12.443 15.295 9.067 1.00 90.56 321 ASN A N 1
ATOM 2305 C CA . ASN A 1 321 ? -11.780 16.367 9.784 1.00 90.56 321 ASN A CA 1
ATOM 2306 C C . ASN A 1 321 ? -11.983 17.721 9.099 1.00 90.56 321 ASN A C 1
ATOM 2308 O O . ASN A 1 321 ? -11.514 17.959 7.991 1.00 90.56 321 ASN A O 1
ATOM 2312 N N . SER A 1 322 ? -12.687 18.624 9.776 1.00 86.19 322 SER A N 1
ATOM 2313 C CA . SER A 1 322 ? -12.856 20.014 9.342 1.00 86.19 322 SER A CA 1
ATOM 2314 C C . SER A 1 322 ? -11.961 21.003 10.092 1.00 86.19 322 SER A C 1
ATOM 2316 O O . SER A 1 322 ? -12.049 22.208 9.844 1.00 86.19 322 SER A O 1
ATOM 2318 N N . ASP A 1 323 ? -11.186 20.524 11.062 1.00 80.12 323 ASP A N 1
ATOM 2319 C CA . ASP A 1 323 ? -10.320 21.348 11.891 1.00 80.12 323 ASP A CA 1
ATOM 2320 C C . ASP A 1 323 ? -8.957 21.551 11.222 1.00 80.12 323 ASP A C 1
ATOM 2322 O O . ASP A 1 323 ? -8.562 20.844 10.299 1.00 80.12 323 ASP A O 1
ATOM 2326 N N . SER A 1 324 ? -8.224 22.569 11.676 1.00 75.44 324 SER A N 1
ATOM 2327 C CA . SER A 1 324 ? -6.866 22.840 11.187 1.00 75.44 324 SER A CA 1
ATOM 2328 C C . SER A 1 324 ? -5.806 21.933 11.815 1.00 75.44 324 SER A C 1
ATOM 2330 O O . SER A 1 324 ? -4.638 22.040 11.458 1.00 75.44 324 SER A O 1
ATOM 2332 N N . GLN A 1 325 ? -6.191 21.146 12.820 1.00 80.62 325 GLN A N 1
ATOM 2333 C CA . GLN A 1 325 ? -5.324 20.221 13.534 1.00 80.62 325 GLN A CA 1
ATOM 2334 C C . GLN A 1 325 ? -5.489 18.823 12.947 1.00 80.62 325 GLN A C 1
ATOM 2336 O O . GLN A 1 325 ? -6.596 18.431 12.600 1.00 80.62 325 GLN A O 1
ATOM 2341 N N . GLU A 1 326 ? -4.392 18.082 12.889 1.00 86.50 326 GLU A N 1
ATOM 2342 C CA . GLU A 1 326 ? -4.351 16.682 12.491 1.00 86.50 326 GLU A CA 1
ATOM 2343 C C . GLU A 1 326 ? -4.815 15.729 13.607 1.00 86.50 326 GLU A C 1
ATOM 2345 O O . GLU A 1 326 ? -4.568 15.970 14.794 1.00 86.50 326 GLU A O 1
ATOM 2350 N N . TYR A 1 327 ? -5.453 14.624 13.215 1.00 88.19 327 TYR A N 1
ATOM 2351 C CA . TYR A 1 327 ? -5.865 13.549 14.117 1.00 88.19 327 TYR A CA 1
ATOM 2352 C C . TYR A 1 327 ? -5.263 12.199 13.736 1.00 88.19 327 TYR A C 1
ATOM 2354 O O . TYR A 1 327 ? -5.247 11.839 12.566 1.00 88.19 327 TYR A O 1
ATOM 2362 N N . ASP A 1 328 ? -4.862 11.420 14.742 1.00 91.25 328 ASP A N 1
ATOM 2363 C CA . ASP A 1 328 ? -4.404 10.041 14.555 1.00 91.25 328 ASP A CA 1
ATOM 2364 C C . ASP A 1 328 ? -5.594 9.086 14.400 1.00 91.25 328 ASP A C 1
ATOM 2366 O O . ASP A 1 328 ? -6.389 8.911 15.333 1.00 91.25 328 ASP A O 1
ATOM 2370 N N . ILE A 1 329 ? -5.660 8.379 13.274 1.00 95.19 329 ILE A N 1
ATOM 2371 C CA . ILE A 1 329 ? -6.614 7.300 13.023 1.00 95.19 329 ILE A CA 1
ATOM 2372 C C . ILE A 1 329 ? -5.864 5.978 12.840 1.00 95.19 329 ILE A C 1
ATOM 2374 O O . ILE A 1 329 ? -4.954 5.852 12.019 1.00 95.19 329 ILE A O 1
ATOM 2378 N N . VAL A 1 330 ? -6.255 4.954 13.602 1.00 97.56 330 VAL A N 1
ATOM 2379 C CA . VAL A 1 330 ? -5.710 3.595 13.462 1.00 97.56 330 VAL A CA 1
ATOM 2380 C C . VAL A 1 330 ? -6.830 2.613 13.169 1.00 97.56 330 VAL A C 1
ATOM 2382 O O . VAL A 1 330 ? -7.773 2.480 13.939 1.00 97.56 330 VAL A O 1
ATOM 2385 N N . VAL A 1 331 ? -6.687 1.853 12.094 1.00 98.62 331 VAL A N 1
ATOM 2386 C CA . VAL A 1 331 ? -7.566 0.748 11.727 1.00 98.62 331 VAL A CA 1
ATOM 2387 C C . VAL A 1 331 ? -6.718 -0.514 11.679 1.00 98.62 331 VAL A C 1
ATOM 2389 O O . VAL A 1 331 ? -5.763 -0.602 10.911 1.00 98.62 331 VAL A O 1
ATOM 2392 N N . THR A 1 332 ? -7.009 -1.500 12.524 1.00 98.38 332 THR A N 1
ATOM 2393 C CA . THR A 1 332 ? -6.242 -2.753 12.536 1.00 98.38 332 THR A CA 1
ATOM 2394 C C . THR A 1 332 ? -7.128 -3.978 12.659 1.00 98.38 332 THR A C 1
ATOM 2396 O O . THR A 1 332 ? -8.140 -3.974 13.366 1.00 98.38 332 THR A O 1
ATOM 2399 N N . GLY A 1 333 ? -6.748 -5.038 11.942 1.00 96.62 333 GLY A N 1
ATOM 2400 C CA . GLY A 1 333 ? -7.406 -6.343 12.005 1.00 96.62 333 GLY A CA 1
ATOM 2401 C C . GLY A 1 333 ? -8.900 -6.297 11.726 1.00 96.62 333 GLY A C 1
ATOM 2402 O O . GLY A 1 333 ? -9.628 -7.140 12.240 1.00 96.62 333 GLY A O 1
ATOM 2403 N N . SER A 1 334 ? -9.348 -5.295 10.971 1.00 98.56 334 SER A N 1
ATOM 2404 C CA . SER A 1 334 ? -10.760 -5.022 10.735 1.00 98.56 334 SER A CA 1
ATOM 2405 C C . SER A 1 334 ? -11.161 -5.396 9.309 1.00 98.56 334 SER A C 1
ATOM 2407 O O . SER A 1 334 ? -10.336 -5.382 8.397 1.00 98.56 334 SER A O 1
ATOM 2409 N N . SER A 1 335 ? -12.430 -5.741 9.127 1.00 98.19 335 SER A N 1
ATOM 2410 C CA . SER A 1 335 ? -13.037 -6.104 7.852 1.00 98.19 335 SER A CA 1
ATOM 2411 C C . SER A 1 335 ? -14.194 -5.164 7.538 1.00 98.19 335 SER A C 1
ATOM 2413 O O . SER A 1 335 ? -15.061 -4.949 8.384 1.00 98.19 335 SER A O 1
ATOM 2415 N N . PHE A 1 336 ? -14.220 -4.650 6.315 1.00 98.38 336 PHE A N 1
ATOM 2416 C CA . PHE A 1 336 ? -15.268 -3.800 5.759 1.00 98.38 336 PHE A CA 1
ATOM 2417 C C . PHE A 1 336 ? -15.762 -4.478 4.490 1.00 98.38 336 PHE A C 1
ATOM 2419 O O . PHE A 1 336 ? -15.021 -4.595 3.508 1.00 98.38 336 PHE A O 1
ATOM 2426 N N . SER A 1 337 ? -16.961 -5.052 4.533 1.00 96.38 337 SER A N 1
ATOM 2427 C CA . SER A 1 337 ? -17.400 -5.921 3.443 1.00 96.38 337 SER A CA 1
ATOM 2428 C C . SER A 1 337 ? -18.881 -5.835 3.148 1.00 96.38 337 SER A C 1
ATOM 2430 O O . SER A 1 337 ? -19.692 -5.727 4.062 1.00 96.38 337 SER A O 1
ATOM 2432 N N . ASN A 1 338 ? -19.248 -5.980 1.875 1.00 96.06 338 ASN A N 1
ATOM 2433 C CA . ASN A 1 338 ? -20.645 -5.982 1.434 1.00 96.06 338 ASN A CA 1
ATOM 2434 C C . ASN A 1 338 ? -21.417 -4.718 1.863 1.00 96.06 338 ASN A C 1
ATOM 2436 O O . ASN A 1 338 ? -22.604 -4.792 2.196 1.00 96.06 338 ASN A O 1
ATOM 2440 N N . ASN A 1 339 ? -20.744 -3.567 1.915 1.00 95.69 339 ASN A N 1
ATOM 2441 C CA . ASN A 1 339 ? -21.412 -2.272 2.025 1.00 95.69 339 ASN A CA 1
ATOM 2442 C C . ASN A 1 339 ? -21.819 -1.804 0.626 1.00 95.69 339 ASN A C 1
ATOM 2444 O O . ASN A 1 339 ? -21.173 -2.151 -0.357 1.00 95.69 339 ASN A O 1
ATOM 2448 N N . VAL A 1 340 ? -22.927 -1.074 0.514 1.00 94.88 340 VAL A N 1
ATOM 2449 C CA . VAL A 1 340 ? -23.427 -0.595 -0.785 1.00 94.88 340 VAL A CA 1
ATOM 2450 C C . VAL A 1 340 ? -22.586 0.568 -1.315 1.00 94.88 340 VAL A C 1
ATOM 2452 O O . VAL A 1 340 ? -22.454 0.685 -2.529 1.00 94.88 340 VAL A O 1
ATOM 2455 N N . GLY A 1 341 ? -22.050 1.409 -0.428 1.00 93.62 341 GLY A N 1
ATOM 2456 C CA . GLY A 1 341 ? -21.013 2.383 -0.771 1.00 93.62 341 GLY A CA 1
ATOM 2457 C C . GLY A 1 341 ? -19.625 1.795 -0.541 1.00 93.62 341 GLY A C 1
ATOM 2458 O O . GLY A 1 341 ? -19.381 0.625 -0.843 1.00 93.62 341 GLY A O 1
ATOM 2459 N N . GLU A 1 342 ? -18.764 2.603 0.059 1.00 96.81 342 GLU A N 1
ATOM 2460 C CA . GLU A 1 342 ? -17.353 2.329 0.283 1.00 96.81 342 GLU A CA 1
ATOM 2461 C C . GLU A 1 342 ? -17.152 1.372 1.472 1.00 96.81 342 GLU A C 1
ATOM 2463 O O . GLU A 1 342 ? -17.972 1.281 2.397 1.00 96.81 342 GLU A O 1
ATOM 2468 N N . GLY A 1 343 ? -16.019 0.674 1.524 1.00 98.19 343 GLY A N 1
ATOM 2469 C CA . GLY A 1 343 ? -15.609 0.026 2.772 1.00 98.19 343 GLY A CA 1
ATOM 2470 C C . GLY A 1 343 ? -15.349 1.072 3.863 1.00 98.19 343 GLY A C 1
ATOM 2471 O O . GLY A 1 343 ? -15.929 1.008 4.954 1.00 98.19 343 GLY A O 1
ATOM 2472 N N . MET A 1 344 ? -14.531 2.072 3.538 1.00 98.25 344 MET A N 1
ATOM 2473 C CA . MET A 1 344 ? -14.275 3.252 4.362 1.00 98.25 344 MET A CA 1
ATOM 2474 C C . MET A 1 344 ? -14.059 4.483 3.476 1.00 98.25 344 MET A C 1
ATOM 2476 O O . MET A 1 344 ? -13.339 4.375 2.493 1.00 98.25 344 MET A O 1
ATOM 2480 N N . ASP A 1 345 ? -14.634 5.628 3.847 1.00 97.75 345 ASP A N 1
ATOM 2481 C CA . ASP A 1 345 ? -14.417 6.922 3.184 1.00 97.75 345 ASP A CA 1
ATOM 2482 C C . ASP A 1 345 ? -13.807 7.951 4.156 1.00 97.75 345 ASP A C 1
ATOM 2484 O O . ASP A 1 345 ? -14.014 7.872 5.374 1.00 97.75 345 ASP A O 1
ATOM 2488 N N . GLY A 1 346 ? -13.068 8.941 3.661 1.00 96.00 346 GLY A N 1
ATOM 2489 C CA . GLY A 1 346 ? -12.426 9.932 4.521 1.00 96.00 346 GLY A CA 1
ATOM 2490 C C . GLY A 1 346 ? -12.110 11.255 3.841 1.00 96.00 346 GLY A C 1
ATOM 2491 O O . GLY A 1 346 ? -11.783 11.271 2.673 1.00 96.00 346 GLY A O 1
ATOM 2492 N N . ARG A 1 347 ? -12.168 12.363 4.593 1.00 95.38 347 ARG A N 1
ATOM 2493 C CA . ARG A 1 347 ? -11.760 13.696 4.108 1.00 95.38 347 ARG A CA 1
ATOM 2494 C C . ARG A 1 347 ? -11.184 14.592 5.198 1.00 95.38 347 ARG A C 1
ATOM 2496 O O . ARG A 1 347 ? -11.660 14.568 6.344 1.00 95.38 347 ARG A O 1
ATOM 2503 N N . GLY A 1 348 ? -10.232 15.448 4.839 1.00 93.94 348 GLY A N 1
ATOM 2504 C CA . GLY A 1 348 ? -9.580 16.391 5.753 1.00 93.94 348 GLY A CA 1
ATOM 2505 C C . GLY A 1 348 ? -8.177 15.969 6.192 1.00 93.94 348 GLY A C 1
ATOM 2506 O O . GLY A 1 348 ? -7.523 15.181 5.522 1.00 93.94 348 GLY A O 1
ATOM 2507 N N . ALA A 1 349 ? -7.690 16.526 7.306 1.00 92.38 349 ALA A N 1
ATOM 2508 C CA . ALA A 1 349 ? -6.312 16.329 7.769 1.00 92.38 349 ALA A CA 1
ATOM 2509 C C . ALA A 1 349 ? -6.186 15.244 8.851 1.00 92.38 349 ALA A C 1
ATOM 2511 O O . ALA A 1 349 ? -6.624 15.435 9.982 1.00 92.38 349 ALA A O 1
ATOM 2512 N N . PHE A 1 350 ? -5.571 14.107 8.554 1.00 93.12 350 PHE A N 1
ATOM 2513 C CA . PHE A 1 350 ? -5.324 13.065 9.557 1.00 93.12 350 PHE A CA 1
ATOM 2514 C C . PHE A 1 350 ? -4.154 12.168 9.168 1.00 93.12 350 PHE A C 1
ATOM 2516 O O . PHE A 1 350 ? -3.916 11.937 7.982 1.00 93.12 350 PHE A O 1
ATOM 2523 N N . ASP A 1 351 ? -3.511 11.607 10.185 1.00 95.06 351 ASP A N 1
ATOM 2524 C CA . ASP A 1 351 ? -2.570 10.504 10.067 1.00 95.06 351 ASP A CA 1
ATOM 2525 C C . ASP A 1 351 ? -3.373 9.197 10.069 1.00 95.06 351 ASP A C 1
ATOM 2527 O O . ASP A 1 351 ? -4.063 8.888 11.044 1.00 95.06 351 ASP A O 1
ATOM 2531 N N . LEU A 1 352 ? -3.295 8.402 8.998 1.00 97.81 352 LEU A N 1
ATOM 2532 C CA . LEU A 1 352 ? -4.048 7.153 8.864 1.00 97.81 352 LEU A CA 1
ATOM 2533 C C . LEU A 1 352 ? -3.126 5.931 8.809 1.00 97.81 352 LEU A C 1
ATOM 2535 O O . LEU A 1 352 ? -2.308 5.763 7.905 1.00 97.81 352 LEU A O 1
ATOM 2539 N N . VAL A 1 353 ? -3.321 5.010 9.755 1.00 98.38 353 VAL A N 1
ATOM 2540 C CA . VAL A 1 353 ? -2.696 3.680 9.755 1.00 98.38 353 VAL A CA 1
ATOM 2541 C C . VAL A 1 353 ? -3.753 2.611 9.507 1.00 98.38 353 VAL A C 1
ATOM 2543 O O . VAL A 1 353 ? -4.680 2.479 10.298 1.00 98.38 353 VAL A O 1
ATOM 2546 N N . VAL A 1 354 ? -3.561 1.783 8.480 1.00 98.62 354 VAL A N 1
ATOM 2547 C CA . VAL A 1 354 ? -4.394 0.611 8.172 1.00 98.62 354 VAL A CA 1
ATOM 2548 C C . VAL A 1 354 ? -3.521 -0.645 8.187 1.00 98.62 354 VAL A C 1
ATOM 2550 O O . VAL A 1 354 ? -2.664 -0.822 7.325 1.00 98.62 354 VAL A O 1
ATOM 2553 N N . ASP A 1 355 ? -3.709 -1.530 9.170 1.00 97.81 355 ASP A N 1
ATOM 2554 C CA . ASP A 1 355 ? -2.835 -2.694 9.381 1.00 97.81 355 ASP A CA 1
ATOM 2555 C C . ASP A 1 355 ? -3.591 -4.028 9.376 1.00 97.81 355 ASP A C 1
ATOM 2557 O O . ASP A 1 355 ? -4.378 -4.348 10.274 1.00 97.81 355 ASP A O 1
ATOM 2561 N N . GLY A 1 356 ? -3.305 -4.865 8.383 1.00 95.81 356 GLY A N 1
ATOM 2562 C CA . GLY A 1 356 ? -3.919 -6.177 8.225 1.00 95.81 356 GLY A CA 1
ATOM 2563 C C . GLY A 1 356 ? -5.439 -6.133 8.195 1.00 95.81 356 GLY A C 1
ATOM 2564 O O . GLY A 1 356 ? -6.083 -6.884 8.930 1.00 95.81 356 GLY A O 1
ATOM 2565 N N . CYS A 1 357 ? -5.989 -5.212 7.408 1.00 98.25 357 CYS A N 1
ATOM 2566 C CA . CYS A 1 357 ? -7.424 -5.057 7.215 1.00 98.25 357 CYS A CA 1
ATOM 2567 C C . CYS A 1 357 ? -7.885 -5.687 5.897 1.00 98.25 357 CYS A C 1
ATOM 2569 O O . CYS A 1 357 ? -7.076 -6.019 5.026 1.00 98.25 357 CYS A O 1
ATOM 2571 N N . VAL A 1 358 ? -9.196 -5.868 5.774 1.00 97.81 358 VAL A N 1
ATOM 2572 C CA . VAL A 1 358 ? -9.848 -6.482 4.615 1.00 97.81 358 VAL A CA 1
ATOM 2573 C C . VAL A 1 358 ? -10.977 -5.576 4.127 1.00 97.81 358 VAL A C 1
ATOM 2575 O O . VAL A 1 358 ? -11.869 -5.235 4.897 1.00 97.81 358 VAL A O 1
ATOM 2578 N N . PHE A 1 359 ? -10.954 -5.221 2.846 1.00 98.50 359 PHE A N 1
ATOM 2579 C CA . PHE A 1 359 ? -11.949 -4.397 2.163 1.00 98.50 359 PHE A CA 1
ATOM 2580 C C . PHE A 1 359 ? -12.481 -5.175 0.962 1.00 98.50 359 PHE A C 1
ATOM 2582 O O . PHE A 1 359 ? -11.846 -5.217 -0.094 1.00 98.50 359 PHE A O 1
ATOM 2589 N N . ASN A 1 360 ? -13.613 -5.853 1.145 1.00 96.12 360 ASN A N 1
ATOM 2590 C CA . ASN A 1 360 ? -14.088 -6.842 0.182 1.00 96.12 360 ASN A CA 1
ATOM 2591 C C . ASN A 1 360 ? -15.517 -6.582 -0.274 1.00 96.12 360 ASN A C 1
ATOM 2593 O O . ASN A 1 360 ? -16.421 -6.470 0.553 1.00 96.12 360 ASN A O 1
ATOM 2597 N N . SER A 1 361 ? -15.741 -6.648 -1.584 1.00 96.12 361 SER A N 1
ATOM 2598 C CA . SER A 1 361 ? -17.091 -6.680 -2.157 1.00 96.12 361 SER A CA 1
ATOM 2599 C C . SER A 1 361 ? -17.961 -5.498 -1.724 1.00 96.12 361 SER A C 1
ATOM 2601 O O . SER A 1 361 ? -19.162 -5.657 -1.507 1.00 96.12 361 SER A O 1
ATOM 2603 N N . ASN A 1 362 ? -17.356 -4.321 -1.554 1.00 97.88 362 ASN A N 1
ATOM 2604 C CA . ASN A 1 362 ? -18.100 -3.080 -1.370 1.00 97.88 362 ASN A CA 1
ATOM 2605 C C . ASN A 1 362 ? -18.625 -2.595 -2.732 1.00 97.88 362 ASN A C 1
ATOM 2607 O O . ASN A 1 362 ? -18.076 -2.944 -3.779 1.00 97.88 362 ASN A O 1
ATOM 2611 N N . GLY A 1 363 ? -19.741 -1.869 -2.734 1.00 96.56 363 GLY A N 1
ATOM 2612 C CA . GLY A 1 363 ? -20.441 -1.490 -3.962 1.00 96.56 363 GLY A CA 1
ATOM 2613 C C . GLY A 1 363 ? -19.719 -0.416 -4.773 1.00 96.56 363 GLY A C 1
ATOM 2614 O O . GLY A 1 363 ? -19.939 -0.345 -5.983 1.00 96.56 363 GLY A O 1
ATOM 2615 N N . THR A 1 364 ? -18.850 0.360 -4.126 1.00 96.31 364 THR A N 1
ATOM 2616 C CA . THR A 1 364 ? -17.922 1.303 -4.760 1.00 96.31 364 THR A CA 1
ATOM 2617 C C . THR A 1 364 ? -16.485 0.936 -4.376 1.00 96.31 364 THR A C 1
ATOM 2619 O O . THR A 1 364 ? -16.078 -0.187 -4.679 1.00 96.31 364 THR A O 1
ATOM 2622 N N . GLU A 1 365 ? -15.732 1.809 -3.715 1.00 98.19 365 GLU A N 1
ATOM 2623 C CA . GLU A 1 365 ? -14.318 1.651 -3.409 1.00 98.19 365 GLU A CA 1
ATOM 2624 C C . GLU A 1 365 ? -14.098 0.803 -2.145 1.00 98.19 365 GLU A C 1
ATOM 2626 O O . GLU A 1 365 ? -14.942 0.704 -1.242 1.00 98.19 365 GLU A O 1
ATOM 2631 N N . GLY A 1 366 ? -12.928 0.172 -2.040 1.00 98.56 366 GLY A N 1
ATOM 2632 C CA . GLY A 1 366 ? -12.519 -0.456 -0.785 1.00 98.56 366 GLY A CA 1
ATOM 2633 C C . GLY A 1 366 ? -12.234 0.589 0.296 1.00 98.56 366 GLY A C 1
ATOM 2634 O O . GLY A 1 366 ? -12.832 0.547 1.375 1.00 98.56 366 GLY A O 1
ATOM 2635 N N . LEU A 1 367 ? -11.338 1.527 -0.005 1.00 98.69 367 LEU A N 1
ATOM 2636 C CA . LEU A 1 367 ? -11.015 2.685 0.824 1.00 98.69 367 LEU A CA 1
ATOM 2637 C C . LEU A 1 367 ? -10.872 3.910 -0.074 1.00 98.69 367 LEU A C 1
ATOM 2639 O O . LEU A 1 367 ? -10.092 3.856 -1.018 1.00 98.69 367 LEU A O 1
ATOM 2643 N N . ASP A 1 368 ? -11.586 4.975 0.260 1.00 98.19 368 ASP A N 1
ATOM 2644 C CA . ASP A 1 368 ? -11.609 6.240 -0.476 1.00 98.19 368 ASP A CA 1
ATOM 2645 C C . ASP A 1 368 ? -11.202 7.394 0.457 1.00 98.19 368 ASP A C 1
ATOM 2647 O O . ASP A 1 368 ? -11.740 7.529 1.561 1.00 98.19 368 ASP A O 1
ATOM 2651 N N . LEU A 1 369 ? -10.223 8.200 0.047 1.00 97.69 369 LEU A N 1
ATOM 2652 C CA . LEU A 1 369 ? -9.829 9.437 0.718 1.00 97.69 369 LEU A CA 1
ATOM 2653 C C . LEU A 1 369 ? -9.987 10.656 -0.206 1.00 97.69 369 LEU A C 1
ATOM 2655 O O . LEU A 1 369 ? -8.999 11.318 -0.523 1.00 97.69 369 LEU A O 1
ATOM 2659 N N . ASP A 1 370 ? -11.228 10.955 -0.573 1.00 89.00 370 ASP A N 1
ATOM 2660 C CA . ASP A 1 370 ? -11.655 12.195 -1.233 1.00 89.00 370 ASP A CA 1
ATOM 2661 C C . ASP A 1 370 ? -11.251 13.441 -0.406 1.00 89.00 370 ASP A C 1
ATOM 2663 O O . ASP A 1 370 ? -11.723 13.665 0.717 1.00 89.00 370 ASP A O 1
ATOM 2667 N N . ASP A 1 371 ? -10.354 14.269 -0.943 1.00 89.50 371 ASP A N 1
ATOM 2668 C CA . ASP A 1 371 ? -9.760 15.438 -0.281 1.00 89.50 371 ASP A CA 1
ATOM 2669 C C . ASP A 1 371 ? -8.980 15.123 1.019 1.00 89.50 371 ASP A C 1
ATOM 2671 O O . ASP A 1 371 ? -9.260 15.671 2.103 1.00 89.50 371 ASP A O 1
ATOM 2675 N N . TRP A 1 372 ? -7.944 14.284 0.950 1.00 95.56 372 TRP A N 1
ATOM 2676 C CA . TRP A 1 372 ? -6.979 14.151 2.044 1.00 95.56 372 TRP A CA 1
ATOM 2677 C C . TRP A 1 372 ? -6.036 15.358 2.087 1.00 95.56 372 TRP A C 1
ATOM 2679 O O . TRP A 1 372 ? -5.275 15.627 1.159 1.00 95.56 372 TRP A O 1
ATOM 2689 N N . ILE A 1 373 ? -6.076 16.119 3.183 1.00 94.75 373 ILE A N 1
ATOM 2690 C CA . ILE A 1 37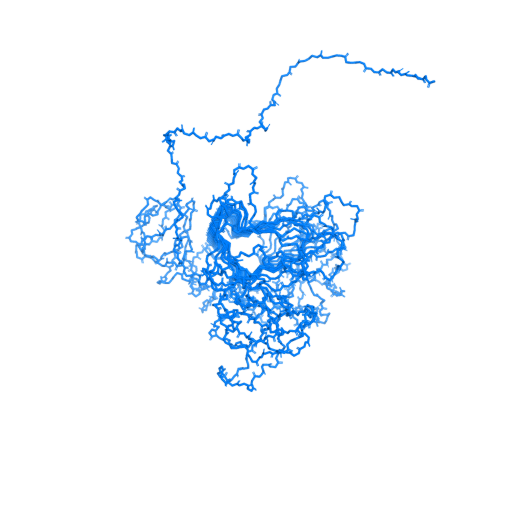3 ? -5.464 17.451 3.256 1.00 94.75 373 ILE A CA 1
ATOM 2691 C C . ILE A 1 373 ? -4.212 17.450 4.128 1.00 94.75 373 ILE A C 1
ATOM 2693 O O . ILE A 1 373 ? -4.274 17.114 5.308 1.00 94.75 373 ILE A O 1
ATOM 2697 N N . ALA A 1 374 ? -3.106 17.980 3.596 1.00 93.50 374 ALA A N 1
ATOM 2698 C CA . ALA A 1 374 ? -1.928 18.352 4.383 1.00 93.50 374 ALA A CA 1
ATOM 2699 C C . ALA A 1 374 ? -2.013 19.824 4.844 1.00 93.50 374 ALA A C 1
ATOM 2701 O O . ALA A 1 374 ? -1.947 20.732 3.997 1.00 93.50 374 ALA A O 1
ATOM 2702 N N . PRO A 1 375 ? -2.128 20.111 6.159 1.00 91.06 375 PRO A N 1
ATOM 2703 C CA . PRO A 1 375 ? -2.114 21.482 6.662 1.00 91.06 375 PRO A CA 1
ATOM 2704 C C . PRO A 1 375 ? -0.779 22.208 6.391 1.00 91.06 375 PRO A C 1
ATOM 2706 O O . PRO A 1 375 ? 0.267 21.566 6.269 1.00 91.06 375 PRO A O 1
ATOM 2709 N N . PRO A 1 376 ? -0.770 23.555 6.330 1.00 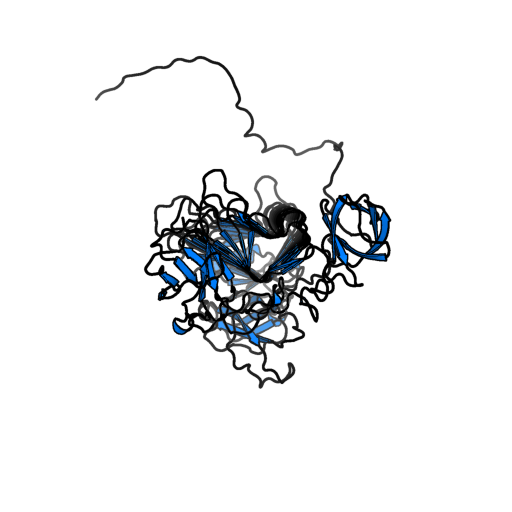90.44 376 PRO A N 1
ATOM 2710 C CA . PRO A 1 376 ? 0.459 24.317 6.128 1.00 90.44 376 PRO A CA 1
ATOM 2711 C C . PRO A 1 376 ? 1.453 24.119 7.282 1.00 90.44 376 PRO A C 1
ATOM 2713 O O . PRO A 1 376 ? 1.110 24.305 8.446 1.00 90.44 376 PRO A O 1
ATOM 2716 N N . GLY A 1 377 ? 2.696 23.789 6.947 1.00 90.00 377 GLY A N 1
ATOM 2717 C CA . GLY A 1 377 ? 3.789 23.485 7.864 1.00 90.00 377 GLY A CA 1
ATOM 2718 C C . GLY A 1 377 ? 3.831 22.033 8.342 1.00 90.00 377 GLY A C 1
ATOM 2719 O O . GLY A 1 377 ? 4.840 21.648 8.932 1.00 90.00 377 GLY A O 1
ATOM 2720 N N . GLU A 1 378 ? 2.796 21.241 8.061 1.00 91.19 378 GLU A N 1
ATOM 2721 C CA . GLU A 1 378 ? 2.609 19.906 8.628 1.00 91.19 378 GLU A CA 1
ATOM 2722 C C . GLU A 1 378 ? 2.896 18.788 7.614 1.00 91.19 378 GLU A C 1
ATOM 2724 O O . GLU A 1 378 ? 2.999 19.008 6.400 1.00 91.19 378 GLU A O 1
ATOM 2729 N N . ASN A 1 379 ? 3.055 17.570 8.134 1.00 93.00 379 ASN A N 1
ATOM 2730 C CA . ASN A 1 379 ? 3.211 16.351 7.351 1.00 93.00 379 ASN A CA 1
ATOM 2731 C C . ASN A 1 379 ? 2.169 15.328 7.789 1.00 93.00 379 ASN A C 1
ATOM 2733 O O . ASN A 1 379 ? 2.327 14.765 8.866 1.00 93.00 379 ASN A O 1
ATOM 2737 N N . VAL A 1 380 ? 1.215 15.033 6.910 1.00 94.94 380 VAL A N 1
ATOM 2738 C CA . VAL A 1 380 ? 0.239 13.958 7.113 1.00 94.94 380 VAL A CA 1
ATOM 2739 C C . VAL A 1 380 ? 0.746 12.666 6.476 1.00 94.94 380 VAL A C 1
ATOM 2741 O O . VAL A 1 380 ? 1.439 12.681 5.445 1.00 94.94 380 VAL A O 1
ATOM 2744 N N . SER A 1 381 ? 0.437 11.531 7.092 1.00 96.94 381 SER A N 1
ATOM 2745 C CA . SER A 1 381 ? 0.896 10.219 6.647 1.00 96.94 381 SER A CA 1
ATOM 2746 C C . SER A 1 381 ? -0.224 9.198 6.471 1.00 96.94 381 SER A C 1
ATOM 2748 O O . SER A 1 381 ? -1.154 9.092 7.266 1.00 96.94 381 SER A O 1
ATOM 2750 N N . LEU A 1 382 ? -0.100 8.404 5.408 1.00 98.50 382 LEU A N 1
ATOM 2751 C CA . LEU A 1 382 ? -0.946 7.256 5.118 1.00 98.50 382 LEU A CA 1
ATOM 2752 C C . LEU A 1 382 ? -0.054 6.024 5.090 1.00 98.50 382 LEU A C 1
ATOM 2754 O O . LEU A 1 382 ? 0.840 5.911 4.249 1.00 98.50 382 LEU A O 1
ATOM 2758 N N . ARG A 1 383 ? -0.299 5.083 6.000 1.00 98.12 383 ARG A N 1
ATOM 2759 C CA . ARG A 1 383 ? 0.420 3.810 6.044 1.00 98.12 383 ARG A CA 1
ATOM 2760 C C . ARG A 1 383 ? -0.545 2.643 5.978 1.00 98.12 383 ARG A C 1
ATOM 2762 O O . ARG A 1 383 ? -1.260 2.381 6.943 1.00 98.12 383 ARG A O 1
ATOM 2769 N N . ILE A 1 384 ? -0.485 1.889 4.886 1.00 98.38 384 ILE A N 1
ATOM 2770 C CA . ILE A 1 384 ? -1.294 0.684 4.686 1.00 98.38 384 ILE A CA 1
ATOM 2771 C C . ILE A 1 384 ? -0.366 -0.526 4.622 1.00 98.38 384 ILE A C 1
ATOM 2773 O O . ILE A 1 384 ? 0.471 -0.648 3.727 1.00 98.38 384 ILE A O 1
ATOM 2777 N N . THR A 1 385 ? -0.488 -1.430 5.591 1.00 96.25 385 THR A N 1
ATOM 2778 C CA . THR A 1 385 ? 0.384 -2.600 5.723 1.00 96.25 385 THR A CA 1
ATOM 2779 C C . THR A 1 385 ? -0.413 -3.890 5.708 1.00 96.25 385 THR A C 1
ATOM 2781 O O . THR A 1 385 ? -1.387 -4.041 6.444 1.00 96.25 385 THR A O 1
ATOM 2784 N N . GLY A 1 386 ? 0.021 -4.842 4.880 1.00 93.81 386 GLY A N 1
ATOM 2785 C CA . GLY A 1 386 ? -0.479 -6.212 4.895 1.00 93.81 386 GLY A CA 1
ATOM 2786 C C . GLY A 1 386 ? -1.992 -6.321 4.752 1.00 93.81 386 GLY A C 1
ATOM 2787 O O . GLY A 1 386 ? -2.544 -7.172 5.437 1.00 93.81 386 GLY A O 1
ATOM 2788 N N . SER A 1 387 ? -2.642 -5.441 3.976 1.00 97.50 387 SER A N 1
ATOM 2789 C CA . SER A 1 387 ? -4.107 -5.317 3.840 1.00 97.50 387 SER A CA 1
ATOM 2790 C C . SER A 1 387 ? -4.606 -5.791 2.466 1.00 97.50 387 SER A C 1
ATOM 2792 O O . SER A 1 387 ? -3.842 -5.821 1.499 1.00 97.50 387 SER A O 1
ATOM 2794 N N . ARG A 1 388 ? -5.878 -6.197 2.385 1.00 97.19 388 ARG A N 1
ATOM 2795 C CA . ARG A 1 388 ? -6.499 -6.750 1.170 1.00 97.19 388 ARG A CA 1
ATOM 2796 C C . ARG A 1 388 ? -7.665 -5.899 0.703 1.00 97.19 388 ARG A C 1
ATOM 2798 O O . ARG A 1 388 ? -8.531 -5.572 1.507 1.00 97.19 388 ARG A O 1
ATOM 2805 N N . PHE A 1 389 ? -7.713 -5.664 -0.602 1.00 98.31 389 PHE A N 1
ATOM 2806 C CA . PHE A 1 389 ? -8.775 -4.975 -1.323 1.00 98.31 389 PHE A CA 1
ATOM 2807 C C . PHE A 1 389 ? -9.239 -5.885 -2.456 1.00 98.31 389 PHE A C 1
ATOM 2809 O O . PHE A 1 389 ? -8.470 -6.154 -3.382 1.00 98.31 389 PHE A O 1
ATOM 2816 N N . PHE A 1 390 ? -10.444 -6.442 -2.346 1.00 95.44 390 PHE A N 1
ATOM 2817 C CA . PHE A 1 390 ? -10.889 -7.490 -3.258 1.00 95.44 390 PHE A CA 1
ATOM 2818 C C . PHE A 1 390 ? -12.320 -7.298 -3.742 1.00 95.44 390 PHE A C 1
ATOM 2820 O O . PHE A 1 390 ? -13.254 -7.284 -2.940 1.00 95.44 390 PHE A O 1
ATOM 2827 N N . GLY A 1 391 ? -12.518 -7.303 -5.058 1.00 94.31 391 GLY A N 1
ATOM 2828 C CA . GLY A 1 391 ? -13.863 -7.384 -5.625 1.00 94.31 391 GLY A CA 1
ATOM 2829 C C . GLY A 1 391 ? -14.738 -6.166 -5.335 1.00 94.31 391 GLY A C 1
ATOM 2830 O O . GLY A 1 391 ? -15.955 -6.332 -5.287 1.00 94.31 391 GLY A O 1
ATOM 2831 N N . ASN A 1 392 ? -14.151 -4.997 -5.063 1.00 97.81 392 ASN A N 1
ATOM 2832 C CA . ASN A 1 392 ? -14.907 -3.761 -4.868 1.00 97.81 392 ASN A CA 1
ATOM 2833 C C . ASN A 1 392 ? -15.445 -3.262 -6.223 1.00 97.81 392 ASN A C 1
ATOM 2835 O O . ASN A 1 392 ? -14.877 -3.572 -7.272 1.00 97.81 392 ASN A O 1
ATOM 2839 N N . GLY A 1 393 ? -16.583 -2.568 -6.222 1.00 97.00 393 GLY A N 1
ATOM 2840 C CA . GLY A 1 393 ? -17.305 -2.186 -7.439 1.00 97.00 393 GLY A CA 1
ATOM 2841 C C . GLY A 1 393 ? -16.560 -1.196 -8.338 1.00 97.00 393 GLY A C 1
ATOM 2842 O O . GLY A 1 393 ? -16.797 -1.186 -9.549 1.00 97.00 393 GLY A O 1
ATOM 2843 N N . THR A 1 394 ? -15.656 -0.406 -7.766 1.00 96.81 394 THR A N 1
ATOM 2844 C CA . THR A 1 394 ? -14.803 0.562 -8.467 1.00 96.81 394 THR A CA 1
ATOM 2845 C C . THR A 1 394 ? -13.340 0.323 -8.076 1.00 96.81 394 THR A C 1
ATOM 2847 O O . THR A 1 394 ? -12.843 -0.767 -8.363 1.00 96.81 394 THR A O 1
ATOM 2850 N N . GLU A 1 395 ? -12.630 1.276 -7.481 1.00 98.38 395 GLU A N 1
ATOM 2851 C CA . GLU A 1 395 ? -11.219 1.171 -7.119 1.00 98.38 395 GLU A CA 1
ATOM 2852 C C . GLU A 1 395 ? -11.009 0.330 -5.841 1.00 98.38 395 GLU A C 1
ATOM 2854 O O . GLU A 1 395 ? -11.858 0.233 -4.950 1.00 98.38 395 GLU A O 1
ATOM 2859 N N . GLY A 1 396 ? -9.856 -0.332 -5.724 1.00 98.50 396 GLY A N 1
ATOM 2860 C CA . GLY A 1 396 ? -9.470 -0.964 -4.462 1.00 98.50 396 GLY A CA 1
ATOM 2861 C C . GLY A 1 396 ? -9.174 0.089 -3.394 1.00 98.50 396 GLY A C 1
ATOM 2862 O O . GLY A 1 396 ? -9.761 0.068 -2.310 1.00 98.50 396 GLY A O 1
ATOM 2863 N N . LEU A 1 397 ? -8.272 1.004 -3.728 1.00 98.75 397 LEU A N 1
ATOM 2864 C CA . LEU A 1 397 ? -7.869 2.150 -2.925 1.00 98.75 397 LEU A CA 1
ATOM 2865 C C . LEU A 1 397 ? -7.864 3.391 -3.811 1.00 98.75 397 LEU A C 1
ATOM 2867 O O . LEU A 1 397 ? -7.208 3.358 -4.849 1.00 98.75 397 LEU A O 1
ATOM 2871 N N . ASP A 1 398 ? -8.518 4.450 -3.352 1.00 98.38 398 ASP A N 1
ATOM 2872 C CA . ASP A 1 398 ? -8.529 5.765 -3.985 1.00 98.38 398 ASP A CA 1
ATOM 2873 C C . ASP A 1 398 ? -8.103 6.838 -2.972 1.00 98.38 398 ASP A C 1
ATOM 2875 O O . ASP A 1 398 ? -8.504 6.787 -1.803 1.00 98.38 398 ASP A O 1
ATOM 2879 N N . VAL A 1 399 ? -7.206 7.740 -3.368 1.00 98.44 399 VAL A N 1
ATOM 2880 C CA . VAL A 1 399 ? -6.645 8.769 -2.482 1.00 98.44 399 VAL A CA 1
ATOM 2881 C C . VAL A 1 399 ? -6.344 10.037 -3.265 1.00 98.44 399 VAL A C 1
ATOM 2883 O O . VAL A 1 399 ? -5.352 10.087 -3.997 1.00 98.44 399 VAL A O 1
ATOM 2886 N N . ASP A 1 400 ? -7.083 11.093 -2.941 1.00 96.75 400 ASP A N 1
ATOM 2887 C CA . ASP A 1 400 ? -6.879 12.424 -3.498 1.00 96.75 400 ASP A CA 1
ATOM 2888 C C . ASP A 1 400 ? -6.089 13.283 -2.510 1.00 96.75 400 ASP A C 1
ATOM 2890 O O . ASP A 1 400 ? -6.545 13.635 -1.417 1.00 96.75 400 ASP A O 1
ATOM 2894 N N . LEU A 1 401 ? -4.853 13.622 -2.869 1.00 96.94 401 LEU A N 1
ATOM 2895 C CA . LEU A 1 401 ? -3.998 14.488 -2.069 1.00 96.94 401 LEU A CA 1
ATOM 2896 C C . LEU A 1 401 ? -4.335 15.941 -2.409 1.00 96.94 401 LEU A C 1
ATOM 2898 O O . LEU A 1 401 ? -4.012 16.406 -3.498 1.00 96.94 401 LEU A O 1
ATOM 2902 N N . ASN A 1 402 ? -4.897 16.694 -1.462 1.00 93.81 402 ASN A N 1
ATOM 2903 C CA . ASN A 1 402 ? -5.388 18.050 -1.723 1.00 93.81 402 ASN A CA 1
ATOM 2904 C C . ASN A 1 402 ? -4.855 19.110 -0.736 1.00 93.81 402 ASN A C 1
ATOM 2906 O O . ASN A 1 402 ? -4.331 18.838 0.348 1.00 93.81 402 ASN A O 1
ATOM 2910 N N . VAL A 1 403 ? -4.978 20.385 -1.094 1.00 91.44 403 VAL A N 1
ATOM 2911 C CA . VAL A 1 403 ? -4.647 21.514 -0.217 1.00 91.44 403 VAL A CA 1
ATOM 2912 C C . VAL A 1 403 ? -5.873 22.008 0.559 1.00 91.44 403 VAL A C 1
ATOM 2914 O O . VAL A 1 403 ? -7.015 21.829 0.141 1.00 91.44 403 VAL A O 1
ATOM 2917 N N . PRO A 1 404 ? -5.687 22.737 1.675 1.00 88.88 404 PRO A N 1
ATOM 2918 C CA . PRO A 1 404 ? -6.807 23.401 2.332 1.00 88.88 404 PRO A CA 1
ATOM 2919 C C . PRO A 1 404 ? -7.507 24.407 1.400 1.00 88.88 404 PRO A C 1
ATOM 2921 O O . PRO A 1 404 ? -6.850 25.249 0.787 1.00 88.88 404 PRO A O 1
ATOM 2924 N N . LEU A 1 405 ? -8.848 24.439 1.412 1.00 84.06 405 LEU A N 1
ATOM 2925 C CA . LEU A 1 405 ? -9.679 25.357 0.601 1.00 84.06 405 LEU A CA 1
ATOM 2926 C C . LEU A 1 405 ? -9.280 26.848 0.683 1.00 84.06 405 LEU A C 1
ATOM 2928 O O . LEU A 1 405 ? -9.581 27.636 -0.216 1.00 84.06 405 LEU A O 1
ATOM 2932 N N . LEU A 1 406 ? -8.649 27.272 1.784 1.00 81.75 406 LEU A N 1
ATOM 2933 C CA . LEU A 1 406 ? -8.145 28.630 1.990 1.00 81.75 406 LEU A CA 1
ATOM 2934 C C . LEU A 1 406 ? -6.652 28.606 2.334 1.00 81.75 406 LEU A C 1
ATOM 2936 O O . LEU A 1 406 ? -6.266 28.651 3.502 1.00 81.75 406 LEU A O 1
ATOM 2940 N N . VAL A 1 407 ? -5.808 28.625 1.304 1.00 76.62 407 VAL A N 1
ATOM 2941 C CA . VAL A 1 407 ? -4.354 28.769 1.455 1.00 76.62 407 VAL A CA 1
ATOM 2942 C C . VAL A 1 407 ? -3.997 30.233 1.747 1.00 76.62 407 VAL A C 1
ATOM 2944 O O . VAL A 1 407 ? -3.820 31.054 0.847 1.00 76.62 407 VAL A O 1
ATOM 2947 N N . LEU A 1 408 ? -3.942 30.591 3.034 1.00 75.94 408 LEU A N 1
ATOM 2948 C CA . LEU A 1 408 ? -3.457 31.901 3.503 1.00 75.94 408 LEU A CA 1
ATOM 2949 C C . LEU A 1 408 ? -1.978 31.872 3.911 1.00 75.94 408 LEU A C 1
ATOM 2951 O O . LEU A 1 408 ? -1.329 32.920 3.924 1.00 75.94 408 LEU A O 1
ATOM 2955 N N . ASP A 1 409 ? -1.474 30.686 4.249 1.00 75.12 409 ASP A N 1
ATOM 2956 C CA . ASP A 1 409 ? -0.082 30.425 4.592 1.00 75.12 409 ASP A CA 1
ATOM 2957 C C . ASP A 1 409 ? 0.611 29.683 3.440 1.00 75.12 409 ASP A C 1
ATOM 2959 O O . ASP A 1 409 ? 0.054 28.749 2.871 1.00 75.12 409 ASP A O 1
ATOM 2963 N N . LEU A 1 410 ? 1.819 30.123 3.083 1.00 79.50 410 LEU A N 1
ATOM 2964 C CA . LEU A 1 410 ? 2.626 29.581 1.982 1.00 79.50 410 LEU A CA 1
ATOM 2965 C C . LEU A 1 410 ? 3.784 28.709 2.493 1.00 79.50 410 LEU A C 1
ATOM 2967 O O . LEU A 1 410 ? 4.757 28.501 1.772 1.00 79.50 410 LEU A O 1
ATOM 2971 N N . THR A 1 411 ? 3.723 28.246 3.742 1.00 87.56 411 THR A N 1
ATOM 2972 C CA . THR A 1 411 ? 4.702 27.310 4.321 1.00 87.56 411 THR A CA 1
ATOM 2973 C C . THR A 1 411 ? 4.721 25.949 3.618 1.00 87.56 411 THR A C 1
ATOM 2975 O O . THR A 1 411 ? 5.756 25.286 3.667 1.00 87.56 411 THR A O 1
ATOM 2978 N N . GLY A 1 412 ? 3.650 25.588 2.896 1.00 91.19 412 GLY A N 1
ATOM 2979 C CA . GLY A 1 412 ? 3.523 24.305 2.195 1.00 91.19 412 GLY A CA 1
ATOM 2980 C C . GLY A 1 412 ? 3.056 23.178 3.109 1.00 91.19 412 GLY A C 1
ATOM 2981 O O . GLY A 1 412 ? 3.116 23.334 4.317 1.00 91.19 412 GLY A O 1
ATOM 2982 N N . GLY A 1 413 ? 2.615 22.050 2.564 1.00 94.06 413 GLY A N 1
ATOM 2983 C CA . GLY A 1 413 ? 2.272 20.842 3.326 1.00 94.06 413 GLY A CA 1
ATOM 2984 C C . GLY A 1 413 ? 2.971 19.618 2.744 1.00 94.06 413 GLY A C 1
ATOM 2985 O O . GLY A 1 413 ? 3.471 19.658 1.616 1.00 94.06 413 GLY A O 1
ATOM 2986 N N . ARG A 1 414 ? 3.064 18.537 3.518 1.00 95.94 414 ARG A N 1
ATOM 2987 C CA . ARG A 1 414 ? 3.709 17.299 3.066 1.00 95.94 414 ARG A CA 1
ATOM 2988 C C . ARG A 1 414 ? 2.796 16.097 3.214 1.00 95.94 414 ARG A C 1
ATOM 2990 O O . ARG A 1 414 ? 2.127 15.951 4.231 1.00 95.94 414 ARG A O 1
ATOM 2997 N N . PHE A 1 415 ? 2.858 15.224 2.219 1.00 97.44 415 PHE A N 1
ATOM 2998 C CA . PHE A 1 415 ? 2.218 13.918 2.243 1.00 97.44 415 PHE A CA 1
ATOM 2999 C C . PHE A 1 415 ? 3.268 12.818 2.244 1.00 97.44 415 PHE A C 1
ATOM 3001 O O . PHE A 1 415 ? 4.200 12.824 1.433 1.00 97.44 415 PHE A O 1
ATOM 3008 N N . SER A 1 416 ? 3.096 11.847 3.132 1.00 97.25 416 SER A N 1
ATOM 3009 C CA . SER A 1 416 ? 3.909 10.633 3.171 1.00 97.25 416 SER A CA 1
ATOM 3010 C C . SER A 1 416 ? 3.012 9.405 3.035 1.00 97.25 416 SER A C 1
ATOM 3012 O O . SER A 1 416 ? 2.353 9.019 3.996 1.00 97.25 416 SER A O 1
ATOM 3014 N N . VAL A 1 417 ? 3.001 8.777 1.858 1.00 98.38 417 VAL A N 1
ATOM 3015 C CA . VAL A 1 417 ? 2.204 7.573 1.576 1.00 98.38 417 VAL A CA 1
ATOM 3016 C C . VAL A 1 417 ? 3.123 6.355 1.503 1.00 98.38 417 VAL A C 1
ATOM 3018 O O . VAL A 1 417 ? 4.035 6.299 0.675 1.00 98.38 417 VAL A O 1
ATOM 3021 N N . GLU A 1 418 ? 2.879 5.365 2.361 1.00 97.69 418 GLU A N 1
ATOM 3022 C CA . GLU A 1 418 ? 3.551 4.064 2.339 1.00 97.69 418 GLU A CA 1
ATOM 3023 C C . GLU A 1 418 ? 2.525 2.925 2.277 1.00 97.69 418 GLU A C 1
ATOM 3025 O O . GLU A 1 418 ? 1.791 2.674 3.234 1.00 97.69 418 GLU A O 1
ATOM 3030 N N . ILE A 1 419 ? 2.524 2.180 1.171 1.00 98.38 419 ILE A N 1
ATOM 3031 C CA . ILE A 1 419 ? 1.686 0.990 0.986 1.00 98.38 419 ILE A CA 1
ATOM 3032 C C . ILE A 1 419 ? 2.599 -0.221 0.843 1.00 98.38 419 ILE A C 1
ATOM 3034 O O . ILE A 1 419 ? 3.496 -0.257 -0.005 1.00 98.38 419 ILE A O 1
ATOM 3038 N N . ARG A 1 420 ? 2.395 -1.225 1.695 1.00 95.50 420 ARG A N 1
ATOM 3039 C CA . ARG A 1 420 ? 3.325 -2.342 1.828 1.00 95.50 420 ARG A CA 1
ATOM 3040 C C . ARG A 1 420 ? 2.621 -3.676 1.983 1.00 95.50 420 ARG A C 1
ATOM 3042 O O . ARG A 1 420 ? 1.809 -3.842 2.891 1.00 95.50 420 ARG A O 1
ATOM 3049 N N . GLY A 1 421 ? 3.011 -4.667 1.183 1.00 93.56 421 GLY A N 1
ATOM 3050 C CA . GLY A 1 421 ? 2.538 -6.039 1.380 1.00 93.56 421 GLY A CA 1
ATOM 3051 C C . GLY A 1 421 ? 1.036 -6.212 1.164 1.00 93.56 421 GLY A C 1
ATOM 3052 O O . GLY A 1 421 ? 0.439 -7.070 1.808 1.00 93.56 421 GLY A O 1
ATOM 3053 N N . CYS A 1 422 ? 0.416 -5.346 0.362 1.00 97.00 422 CYS A N 1
ATOM 3054 C CA . CYS A 1 422 ? -1.028 -5.334 0.149 1.00 97.00 422 CYS A CA 1
ATOM 3055 C C . CYS A 1 422 ? -1.409 -6.044 -1.154 1.00 97.00 422 CYS A C 1
ATOM 3057 O O . CYS A 1 422 ? -0.599 -6.135 -2.079 1.00 97.00 422 CYS A O 1
ATOM 3059 N N . SER A 1 423 ? -2.647 -6.530 -1.225 1.00 95.94 423 SER A N 1
ATOM 3060 C CA . SER A 1 423 ? -3.214 -7.147 -2.429 1.00 95.94 423 SER A CA 1
ATOM 3061 C C . SER A 1 423 ? -4.454 -6.388 -2.901 1.00 95.94 423 SER A C 1
ATOM 3063 O O . SER A 1 423 ? -5.385 -6.210 -2.113 1.00 95.94 423 SER A O 1
ATOM 3065 N N . PHE A 1 424 ? -4.476 -6.007 -4.176 1.00 97.19 424 PHE A N 1
ATOM 3066 C CA . PHE A 1 424 ? -5.550 -5.281 -4.854 1.00 97.19 424 PHE A CA 1
ATOM 3067 C C . PHE A 1 424 ? -6.037 -6.112 -6.035 1.00 97.19 424 PHE A C 1
ATOM 3069 O O . PHE A 1 424 ? -5.379 -6.190 -7.072 1.00 97.19 424 PHE A O 1
ATOM 3076 N N . GLU A 1 425 ? -7.148 -6.813 -5.859 1.00 93.44 425 GLU A N 1
ATOM 3077 C CA . GLU A 1 425 ? -7.527 -7.873 -6.783 1.00 93.44 425 GLU A CA 1
ATOM 3078 C C . GLU A 1 425 ? -8.989 -7.773 -7.199 1.00 93.44 425 GLU A C 1
ATOM 3080 O O . GLU A 1 425 ? -9.884 -7.711 -6.354 1.00 93.44 425 GLU A O 1
ATOM 3085 N N . ARG A 1 426 ? -9.246 -7.866 -8.505 1.00 92.25 426 ARG A N 1
ATOM 3086 C CA . ARG A 1 426 ? -10.607 -7.943 -9.060 1.00 92.25 426 ARG A CA 1
ATOM 3087 C C . ARG A 1 426 ? -11.502 -6.758 -8.704 1.00 92.25 426 ARG A C 1
ATOM 3089 O O . ARG A 1 426 ? -12.717 -6.925 -8.633 1.00 92.25 426 ARG A O 1
ATOM 3096 N N . ASN A 1 427 ? -10.925 -5.587 -8.457 1.00 95.69 427 ASN A N 1
ATOM 3097 C CA . ASN A 1 427 ? -11.712 -4.369 -8.298 1.00 95.69 427 ASN A CA 1
ATOM 3098 C C . ASN A 1 427 ? -12.265 -3.945 -9.669 1.00 95.69 427 ASN A C 1
ATOM 3100 O O . ASN A 1 427 ? -11.670 -4.251 -10.704 1.00 95.69 427 ASN A O 1
ATOM 3104 N N . GLY A 1 428 ? -13.438 -3.317 -9.698 1.00 94.75 428 GLY A N 1
ATOM 3105 C CA . GLY A 1 428 ? -14.133 -2.960 -10.938 1.00 94.75 428 GLY A CA 1
ATOM 3106 C C . GLY A 1 428 ? -13.415 -1.902 -11.780 1.00 94.75 428 GLY A C 1
ATOM 3107 O O . GLY A 1 428 ? -13.695 -1.797 -12.977 1.00 94.75 428 GLY A O 1
ATOM 3108 N N . ARG A 1 429 ? -12.492 -1.152 -11.173 1.00 96.19 429 ARG A N 1
ATOM 3109 C CA . ARG A 1 429 ? -11.587 -0.193 -11.815 1.00 96.19 429 ARG A CA 1
ATOM 3110 C C . ARG A 1 429 ? -10.148 -0.424 -11.369 1.00 96.19 429 ARG A C 1
ATOM 3112 O O . ARG A 1 429 ? -9.693 -1.549 -11.541 1.00 96.19 429 ARG A O 1
ATOM 3119 N N . ASP A 1 430 ? -9.443 0.585 -10.859 1.00 98.31 430 ASP A N 1
ATOM 3120 C CA . ASP A 1 430 ? -8.023 0.489 -10.543 1.00 98.31 430 ASP A CA 1
ATOM 3121 C C . ASP A 1 430 ? -7.804 -0.348 -9.281 1.00 98.31 430 ASP A C 1
ATOM 3123 O O . ASP A 1 430 ? -8.632 -0.395 -8.366 1.00 98.31 430 ASP A O 1
ATOM 3127 N N . GLY A 1 431 ? -6.664 -1.031 -9.203 1.00 98.31 431 GLY A N 1
ATOM 3128 C CA . GLY A 1 431 ? -6.237 -1.619 -7.938 1.00 98.31 431 GLY A CA 1
ATOM 3129 C C . GLY A 1 431 ? -5.954 -0.527 -6.903 1.00 98.31 431 GLY A C 1
ATOM 3130 O O . GLY A 1 431 ? -6.472 -0.580 -5.787 1.00 98.31 431 GLY A O 1
ATOM 3131 N N . VAL A 1 432 ? -5.152 0.461 -7.302 1.00 98.75 432 VAL A N 1
ATOM 3132 C CA . VAL A 1 432 ? -4.797 1.648 -6.518 1.00 98.75 432 VAL A CA 1
ATOM 3133 C C . VAL A 1 432 ? -4.804 2.870 -7.427 1.00 98.75 432 VAL A C 1
ATOM 3135 O O . VAL A 1 432 ? -4.123 2.825 -8.450 1.00 98.75 432 VAL A O 1
ATOM 3138 N N . LEU A 1 433 ? -5.460 3.942 -6.992 1.00 98.31 433 LEU A N 1
ATOM 3139 C CA . LEU A 1 433 ? -5.352 5.294 -7.526 1.00 98.31 433 LEU A CA 1
ATOM 3140 C C . LEU A 1 433 ? -4.786 6.217 -6.435 1.00 98.31 433 LEU A C 1
ATOM 3142 O O . LEU A 1 433 ? -5.251 6.199 -5.297 1.00 98.31 433 LEU A O 1
ATOM 3146 N N . LEU A 1 434 ? -3.716 6.950 -6.753 1.00 97.94 434 LEU A N 1
ATOM 3147 C CA . LEU A 1 434 ? -3.179 8.026 -5.914 1.00 97.94 434 LEU A CA 1
ATOM 3148 C C . LEU A 1 434 ? -3.074 9.291 -6.763 1.00 97.94 434 LEU A C 1
ATOM 3150 O O . LEU A 1 434 ? -2.237 9.320 -7.667 1.00 97.94 434 LEU A O 1
ATOM 3154 N N . ASP A 1 435 ? -3.853 10.316 -6.435 1.00 95.19 435 ASP A N 1
ATOM 3155 C CA . ASP A 1 435 ? -3.947 11.558 -7.203 1.00 95.19 435 ASP A CA 1
ATOM 3156 C C . ASP A 1 435 ? -3.333 12.751 -6.446 1.00 95.19 435 ASP A C 1
ATOM 3158 O O . ASP A 1 435 ? -3.486 12.903 -5.233 1.00 95.19 435 ASP A O 1
ATOM 3162 N N . MET A 1 436 ? -2.574 13.596 -7.145 1.00 94.38 436 MET A N 1
ATOM 3163 C CA . MET A 1 436 ? -1.923 14.793 -6.610 1.00 94.38 436 MET A CA 1
ATOM 3164 C C . MET A 1 436 ? -2.608 16.083 -7.081 1.00 94.38 436 MET A C 1
ATOM 3166 O O . MET A 1 436 ? -2.020 16.842 -7.853 1.00 94.38 436 MET A O 1
ATOM 3170 N N . GLU A 1 437 ? -3.755 16.426 -6.496 1.00 90.25 437 GLU A N 1
ATOM 3171 C CA . GLU A 1 437 ? -4.554 17.620 -6.832 1.00 90.25 437 GLU A CA 1
ATOM 3172 C C . GLU A 1 437 ? -4.012 18.963 -6.271 1.00 90.25 437 GLU A C 1
ATOM 3174 O O . GLU A 1 437 ? -4.749 19.853 -5.830 1.00 90.25 437 GLU A O 1
ATOM 3179 N N . TYR A 1 438 ? -2.691 19.143 -6.214 1.00 91.06 438 TYR A N 1
ATOM 3180 C CA . TYR A 1 438 ? -2.062 20.362 -5.676 1.00 91.06 438 TYR A CA 1
ATOM 3181 C C . TYR A 1 438 ? -1.041 20.999 -6.620 1.00 91.06 438 TYR A C 1
ATOM 3183 O O . TYR A 1 438 ? -0.153 21.751 -6.202 1.00 91.06 438 TYR A O 1
ATOM 3191 N N . GLU A 1 439 ? -1.184 20.774 -7.917 1.00 87.19 439 GLU A N 1
ATOM 3192 C CA . GLU A 1 439 ? -0.314 21.266 -8.979 1.00 87.19 439 GLU A CA 1
ATOM 3193 C C . GLU A 1 439 ? -0.178 22.793 -9.036 1.00 87.19 439 GLU A C 1
ATOM 3195 O O . GLU A 1 439 ? 0.862 23.339 -9.424 1.00 87.19 439 GLU A O 1
ATOM 3200 N N . LEU A 1 440 ? -1.198 23.520 -8.574 1.00 87.62 440 LEU A N 1
ATOM 3201 C CA . LEU A 1 440 ? -1.168 24.982 -8.467 1.00 87.62 440 LEU A CA 1
ATOM 3202 C C . LEU A 1 440 ? -0.427 25.494 -7.216 1.00 87.62 440 LEU A C 1
ATOM 3204 O O . LEU A 1 440 ? -0.233 26.708 -7.066 1.00 87.62 440 LEU A O 1
ATOM 3208 N N . TYR A 1 441 ? 0.015 24.593 -6.336 1.00 90.62 441 TYR A N 1
ATOM 3209 C CA . TYR A 1 441 ? 0.579 24.884 -5.019 1.00 90.62 441 TYR A CA 1
ATOM 3210 C C . TYR A 1 441 ? 1.967 24.247 -4.855 1.00 90.62 441 TYR A C 1
ATOM 3212 O O . TYR A 1 441 ? 2.139 23.291 -4.103 1.00 90.62 441 TYR A O 1
ATOM 3220 N N . PRO A 1 442 ? 3.020 24.814 -5.478 1.00 87.94 442 PRO A N 1
ATOM 3221 C CA . PRO A 1 442 ? 4.347 24.194 -5.535 1.00 87.94 442 PRO A CA 1
ATOM 3222 C C . PRO A 1 442 ? 5.072 24.086 -4.181 1.00 87.94 442 PRO A C 1
ATOM 3224 O O . PRO A 1 442 ? 6.190 23.579 -4.112 1.00 87.94 442 PRO A O 1
ATOM 3227 N N . GLN A 1 443 ? 4.492 24.637 -3.111 1.00 91.94 443 GLN A N 1
ATOM 3228 C CA . GLN A 1 443 ? 4.987 24.473 -1.746 1.00 91.94 443 GLN A CA 1
ATOM 3229 C C . GLN A 1 443 ? 4.534 23.146 -1.119 1.00 91.94 443 GLN A C 1
ATOM 3231 O O . GLN A 1 443 ? 5.125 22.734 -0.122 1.00 91.94 443 GLN A O 1
ATOM 3236 N N . TRP A 1 444 ? 3.515 22.492 -1.682 1.00 94.50 444 TRP A N 1
ATOM 3237 C CA . TRP A 1 444 ? 3.095 21.154 -1.291 1.00 94.50 444 TRP A CA 1
ATOM 3238 C C . TRP A 1 444 ? 3.940 20.105 -2.003 1.00 94.50 444 TRP A C 1
ATOM 3240 O O . TRP A 1 444 ? 4.451 20.330 -3.103 1.00 94.50 444 TRP A O 1
ATOM 3250 N N . ASN A 1 445 ? 4.161 18.982 -1.326 1.00 94.31 445 ASN A N 1
ATOM 3251 C CA . ASN A 1 445 ? 4.962 17.896 -1.863 1.00 94.31 445 ASN A CA 1
ATOM 3252 C C . ASN A 1 445 ? 4.507 16.544 -1.316 1.00 94.31 445 ASN A C 1
ATOM 3254 O O . ASN A 1 445 ? 4.205 16.438 -0.125 1.00 94.31 445 ASN A O 1
ATOM 3258 N N . ALA A 1 446 ? 4.551 15.506 -2.147 1.00 95.50 446 ALA A N 1
ATOM 3259 C CA . ALA A 1 446 ? 4.301 14.139 -1.714 1.00 95.50 446 ALA A CA 1
ATOM 3260 C C . ALA A 1 446 ? 5.489 13.198 -1.923 1.00 95.50 446 ALA A C 1
ATOM 3262 O O . ALA A 1 446 ? 6.240 13.260 -2.902 1.00 95.50 446 ALA A O 1
ATOM 3263 N N . LYS A 1 447 ? 5.596 12.236 -1.010 1.00 95.94 447 LYS A N 1
ATOM 3264 C CA . LYS A 1 447 ? 6.422 11.043 -1.155 1.00 95.94 447 LYS A CA 1
ATOM 3265 C C . LYS A 1 447 ? 5.517 9.817 -1.184 1.00 95.94 447 LYS A C 1
ATOM 3267 O O . LYS A 1 447 ? 4.938 9.467 -0.158 1.00 95.94 447 LYS A O 1
ATOM 3272 N N . LEU A 1 448 ? 5.448 9.158 -2.338 1.00 97.56 448 LEU A N 1
ATOM 3273 C CA . LEU A 1 448 ? 4.662 7.947 -2.555 1.00 97.56 448 LEU A CA 1
ATOM 3274 C C . LEU A 1 448 ? 5.587 6.732 -2.672 1.00 97.56 448 LEU A C 1
ATOM 3276 O O . LEU A 1 448 ? 6.454 6.678 -3.548 1.00 97.56 448 LEU A O 1
ATOM 3280 N N . VAL A 1 449 ? 5.418 5.748 -1.789 1.00 97.44 449 VAL A N 1
ATOM 3281 C CA . VAL A 1 449 ? 6.170 4.488 -1.829 1.00 97.44 449 VAL A CA 1
ATOM 3282 C C . VAL A 1 449 ? 5.210 3.311 -1.749 1.00 97.44 449 VAL A C 1
ATOM 3284 O O . VAL A 1 449 ? 4.603 3.056 -0.710 1.00 97.44 449 VAL A O 1
ATOM 3287 N N . LEU A 1 450 ? 5.126 2.549 -2.837 1.00 98.25 450 LEU A N 1
ATOM 3288 C CA . LEU A 1 450 ? 4.396 1.289 -2.894 1.00 98.25 450 LEU A CA 1
ATOM 3289 C C . LEU A 1 450 ? 5.411 0.160 -3.015 1.00 98.25 450 LEU A C 1
ATOM 3291 O O . LEU A 1 450 ? 6.260 0.165 -3.910 1.00 98.25 450 LEU A O 1
ATOM 3295 N N . ARG A 1 451 ? 5.352 -0.825 -2.119 1.00 95.56 451 ARG A N 1
ATOM 3296 C CA . ARG A 1 451 ? 6.295 -1.943 -2.161 1.00 95.56 451 ARG A CA 1
ATOM 3297 C C . ARG A 1 451 ? 5.696 -3.279 -1.788 1.00 95.56 451 ARG A C 1
ATOM 3299 O O . ARG A 1 451 ? 4.822 -3.358 -0.932 1.00 95.56 451 ARG A O 1
ATOM 3306 N N . GLU A 1 452 ? 6.217 -4.345 -2.389 1.00 94.06 452 GLU A N 1
ATOM 3307 C CA . GLU A 1 452 ? 5.808 -5.719 -2.058 1.00 94.06 452 GLU A CA 1
ATOM 3308 C C . GLU A 1 452 ? 4.297 -5.941 -2.243 1.00 94.06 452 GLU A C 1
ATOM 3310 O O . GLU A 1 452 ? 3.700 -6.740 -1.531 1.00 94.06 452 GLU A O 1
ATOM 3315 N N . CYS A 1 453 ? 3.668 -5.187 -3.148 1.00 96.81 453 CYS A N 1
ATOM 3316 C CA . CYS A 1 453 ? 2.228 -5.227 -3.388 1.00 96.81 453 CYS A CA 1
ATOM 3317 C C . CYS A 1 453 ? 1.895 -6.025 -4.649 1.00 96.81 453 CYS A C 1
ATOM 3319 O O . CYS A 1 453 ? 2.695 -6.092 -5.584 1.00 96.81 453 CYS A O 1
ATOM 3321 N N . LEU A 1 454 ? 0.695 -6.593 -4.672 1.00 95.06 454 LEU A N 1
ATOM 3322 C CA . LEU A 1 454 ? 0.120 -7.299 -5.811 1.00 95.06 454 LEU A CA 1
ATOM 3323 C C . LEU A 1 454 ? -1.121 -6.542 -6.286 1.00 95.06 454 LEU A C 1
ATOM 3325 O O . LEU A 1 454 ? -2.024 -6.321 -5.485 1.00 95.06 454 LEU A O 1
ATOM 3329 N N . ALA A 1 455 ? -1.182 -6.194 -7.567 1.00 95.62 455 ALA A N 1
ATOM 3330 C CA . ALA A 1 455 ? -2.386 -5.724 -8.236 1.00 95.62 455 ALA A CA 1
ATOM 3331 C C . ALA A 1 455 ? -2.729 -6.672 -9.387 1.00 95.62 455 ALA A C 1
ATOM 3333 O O . ALA A 1 455 ? -1.904 -6.886 -10.280 1.00 95.62 455 ALA A O 1
ATOM 3334 N N . ARG A 1 456 ? -3.918 -7.275 -9.354 1.00 90.81 456 ARG A N 1
ATOM 3335 C CA . ARG A 1 456 ? -4.268 -8.326 -10.307 1.00 90.81 456 ARG A CA 1
ATOM 3336 C C . ARG A 1 456 ? -5.723 -8.323 -10.736 1.00 90.81 456 ARG A C 1
ATOM 3338 O O . ARG A 1 456 ? -6.619 -8.247 -9.896 1.00 90.81 456 ARG A O 1
ATOM 3345 N N . ALA A 1 457 ? -5.942 -8.539 -12.031 1.00 89.75 457 ALA A N 1
ATOM 3346 C CA . ALA A 1 457 ? -7.268 -8.722 -12.618 1.00 89.75 457 ALA A CA 1
ATOM 3347 C C . ALA A 1 457 ? -8.248 -7.587 -12.270 1.00 89.75 457 ALA A C 1
ATOM 3349 O O . ALA A 1 457 ? -9.447 -7.825 -12.133 1.00 89.75 457 ALA A O 1
ATOM 3350 N N . ASN A 1 458 ? -7.738 -6.369 -12.073 1.00 93.44 458 ASN A N 1
ATOM 3351 C CA . ASN A 1 458 ? -8.561 -5.185 -11.862 1.00 93.44 458 ASN A CA 1
ATOM 3352 C C . ASN A 1 458 ? -9.157 -4.723 -13.203 1.00 93.44 458 ASN A C 1
ATOM 3354 O O . ASN A 1 458 ? -8.598 -5.008 -14.265 1.00 93.44 458 ASN A O 1
ATOM 3358 N N . GLY A 1 459 ? -10.317 -4.065 -13.171 1.00 92.69 459 GLY A N 1
ATOM 3359 C CA . GLY A 1 459 ? -11.076 -3.702 -14.371 1.00 92.69 459 GLY A CA 1
ATOM 3360 C C . GLY A 1 459 ? -10.387 -2.661 -15.256 1.00 92.69 459 GLY A C 1
ATOM 3361 O O . GLY A 1 459 ? -10.627 -2.641 -16.466 1.00 92.69 459 GLY A O 1
ATOM 3362 N N . THR A 1 460 ? -9.514 -1.842 -14.671 1.00 95.56 460 THR A N 1
ATOM 3363 C CA . THR A 1 460 ? -8.651 -0.882 -15.371 1.00 95.56 460 THR A CA 1
ATOM 3364 C C . THR A 1 460 ? -7.192 -1.113 -14.982 1.00 95.56 460 THR A C 1
ATOM 3366 O O . THR A 1 460 ? -6.680 -2.187 -15.311 1.00 95.56 460 THR A O 1
ATOM 3369 N N . ASP A 1 461 ? -6.500 -0.162 -14.354 1.00 98.00 461 ASP A N 1
ATOM 3370 C CA . ASP A 1 461 ? -5.065 -0.258 -14.113 1.00 98.00 461 ASP A CA 1
ATOM 3371 C C . ASP A 1 461 ? -4.755 -1.050 -12.837 1.00 98.00 461 ASP A C 1
ATOM 3373 O O . ASP A 1 461 ? -5.544 -1.135 -11.895 1.00 98.00 461 ASP A O 1
ATOM 3377 N N . GLY A 1 462 ? -3.577 -1.671 -12.782 1.00 98.19 462 GLY A N 1
ATOM 3378 C CA . GLY A 1 462 ? -3.114 -2.298 -11.544 1.00 98.19 462 GLY A CA 1
ATOM 3379 C C . GLY A 1 462 ? -2.772 -1.248 -10.484 1.00 98.19 462 GLY A C 1
ATOM 3380 O O . GLY A 1 462 ? -3.352 -1.231 -9.398 1.00 98.19 462 GLY A O 1
ATOM 3381 N N . PHE A 1 463 ? -1.825 -0.375 -10.820 1.00 98.75 463 PHE A N 1
ATOM 3382 C CA . PHE A 1 463 ? -1.428 0.776 -10.011 1.00 98.75 463 PHE A CA 1
ATOM 3383 C C . PHE A 1 463 ? -1.443 2.031 -10.878 1.00 98.75 463 PHE A C 1
ATOM 3385 O O . PHE A 1 463 ? -0.714 2.078 -11.867 1.00 98.75 463 PHE A O 1
ATOM 3392 N N . HIS A 1 464 ? -2.199 3.040 -10.471 1.00 98.19 464 HIS A N 1
ATOM 3393 C CA . HIS A 1 464 ? -2.315 4.323 -11.141 1.00 98.19 464 HIS A CA 1
ATOM 3394 C C . HIS A 1 464 ? -1.872 5.429 -10.183 1.00 98.19 464 HIS A C 1
ATOM 3396 O O . HIS A 1 464 ? -2.381 5.568 -9.071 1.00 98.19 464 HIS A O 1
ATOM 3402 N N . LEU A 1 465 ? -0.824 6.152 -10.569 1.00 97.00 465 LEU A N 1
ATOM 3403 C CA . LEU A 1 465 ? -0.315 7.288 -9.815 1.00 97.00 465 LEU A CA 1
ATOM 3404 C C . LEU A 1 465 ? -0.425 8.533 -10.692 1.00 97.00 465 LEU A C 1
ATOM 3406 O O . LEU A 1 465 ? 0.358 8.670 -11.639 1.00 97.00 465 LEU A O 1
ATOM 3410 N N . ASP A 1 466 ? -1.348 9.425 -10.342 1.00 93.62 466 ASP A N 1
ATOM 3411 C CA . ASP A 1 466 ? -1.499 10.718 -10.994 1.00 93.62 466 ASP A CA 1
ATOM 3412 C C . ASP A 1 466 ? -0.610 11.759 -10.311 1.00 93.62 466 ASP A C 1
ATOM 3414 O O . ASP A 1 466 ? -0.730 12.072 -9.126 1.00 93.62 466 ASP A O 1
ATOM 3418 N N . LEU A 1 467 ? 0.416 12.207 -11.031 1.00 92.56 467 LEU A N 1
ATOM 3419 C CA . LEU A 1 467 ? 1.549 12.940 -10.475 1.00 92.56 467 LEU A CA 1
ATOM 3420 C C . LEU A 1 467 ? 1.566 14.395 -10.952 1.00 92.56 467 LEU A C 1
ATOM 3422 O O . LEU A 1 467 ? 2.590 14.890 -11.452 1.00 92.56 467 LEU A O 1
ATOM 3426 N N . ASP A 1 468 ? 0.434 15.067 -10.791 1.00 88.88 468 ASP A N 1
ATOM 3427 C CA . ASP A 1 468 ? 0.182 16.438 -11.244 1.00 88.88 468 ASP A CA 1
ATOM 3428 C C . ASP A 1 468 ? 0.936 17.502 -10.444 1.00 88.88 468 ASP A C 1
ATOM 3430 O O . ASP A 1 468 ? 1.366 18.521 -11.004 1.00 88.88 468 ASP A O 1
ATOM 3434 N N . GLY A 1 469 ? 1.170 17.241 -9.156 1.00 89.88 469 GLY A N 1
ATOM 3435 C CA . GLY A 1 469 ? 1.913 18.104 -8.241 1.00 89.88 469 GLY A CA 1
ATOM 3436 C C . GLY A 1 469 ? 3.380 17.705 -8.011 1.00 89.88 469 GLY A C 1
ATOM 3437 O O . GLY A 1 469 ? 3.824 16.621 -8.404 1.00 89.88 469 GLY A O 1
ATOM 3438 N N . PRO A 1 470 ? 4.175 18.564 -7.336 1.00 90.38 470 PRO A N 1
ATOM 3439 C CA . PRO A 1 470 ? 5.543 18.233 -6.950 1.00 90.38 470 PRO A CA 1
ATOM 3440 C C . PRO A 1 470 ? 5.613 17.017 -6.029 1.00 90.38 470 PRO A C 1
ATOM 3442 O O . PRO A 1 470 ? 4.943 16.947 -5.006 1.00 90.38 470 PRO A O 1
ATOM 3445 N N . GLY A 1 471 ? 6.520 16.086 -6.308 1.00 91.62 471 GLY A N 1
ATOM 3446 C CA . GLY A 1 471 ? 6.632 14.894 -5.470 1.00 91.62 471 GLY A CA 1
ATOM 3447 C C . GLY A 1 471 ? 7.548 13.822 -6.025 1.00 91.62 471 GLY A C 1
ATOM 3448 O O . GLY A 1 471 ? 8.172 13.993 -7.074 1.00 91.62 471 GLY A O 1
ATOM 3449 N N . SER A 1 472 ? 7.612 12.700 -5.322 1.00 92.38 472 SER A N 1
ATOM 3450 C CA . SER A 1 472 ? 8.383 11.515 -5.700 1.00 92.38 472 SER A CA 1
ATOM 3451 C C . SER A 1 472 ? 7.514 10.267 -5.609 1.00 92.38 472 SER A C 1
ATOM 3453 O O . SER A 1 472 ? 6.684 10.158 -4.708 1.00 92.38 472 SER A O 1
ATOM 3455 N N . ALA A 1 473 ? 7.727 9.329 -6.531 1.00 95.31 473 ALA A N 1
ATOM 3456 C CA . ALA A 1 473 ? 7.008 8.064 -6.578 1.00 95.31 473 ALA A CA 1
ATOM 3457 C C . ALA A 1 473 ? 7.978 6.902 -6.823 1.00 95.31 473 ALA A C 1
ATOM 3459 O O . ALA A 1 473 ? 8.770 6.936 -7.772 1.00 95.31 473 ALA A O 1
ATOM 3460 N N . LEU A 1 474 ? 7.898 5.881 -5.968 1.00 96.81 474 LEU A N 1
ATOM 3461 C CA . LEU A 1 474 ? 8.631 4.624 -6.096 1.00 96.81 474 LEU A CA 1
ATOM 3462 C C . LEU A 1 474 ? 7.676 3.435 -5.977 1.00 96.81 474 LEU A C 1
ATOM 3464 O O . LEU A 1 474 ? 7.066 3.227 -4.928 1.00 96.81 474 LEU A O 1
ATOM 3468 N N . LEU A 1 475 ? 7.650 2.597 -7.012 1.00 98.25 475 LEU A N 1
ATOM 3469 C CA . LEU A 1 475 ? 7.105 1.243 -6.955 1.00 98.25 475 LEU A CA 1
ATOM 3470 C C . LEU A 1 475 ? 8.270 0.247 -6.861 1.00 98.25 475 LEU A C 1
ATOM 3472 O O . LEU A 1 475 ? 9.170 0.244 -7.706 1.00 98.25 475 LEU A O 1
ATOM 3476 N N . HIS A 1 476 ? 8.290 -0.589 -5.822 1.00 97.12 476 HIS A N 1
ATOM 3477 C CA . HIS A 1 476 ? 9.392 -1.520 -5.558 1.00 97.12 476 HIS A CA 1
ATOM 3478 C C . HIS A 1 476 ? 8.909 -2.932 -5.228 1.00 97.12 476 HIS A C 1
ATOM 3480 O O . HIS A 1 476 ? 8.174 -3.132 -4.265 1.00 97.12 476 HIS A O 1
ATOM 3486 N N . ARG A 1 477 ? 9.377 -3.950 -5.958 1.00 94.56 477 ARG A N 1
ATOM 3487 C CA . ARG A 1 477 ? 8.926 -5.340 -5.751 1.00 94.56 477 ARG A CA 1
ATOM 3488 C C . ARG A 1 477 ? 7.410 -5.482 -5.838 1.00 94.56 477 ARG A C 1
ATOM 3490 O O . ARG A 1 477 ? 6.825 -6.191 -5.025 1.00 94.56 477 ARG A O 1
ATOM 3497 N N . VAL A 1 478 ? 6.770 -4.811 -6.790 1.00 96.88 478 VAL A N 1
ATOM 3498 C CA . VAL A 1 478 ? 5.335 -4.991 -7.041 1.00 96.88 478 VAL A CA 1
ATOM 3499 C C . VAL A 1 478 ? 5.094 -5.991 -8.171 1.00 96.88 478 VAL A C 1
ATOM 3501 O O . VAL A 1 478 ? 5.973 -6.212 -9.008 1.00 96.88 478 VAL A O 1
ATOM 3504 N N . ILE A 1 479 ? 3.912 -6.598 -8.180 1.00 95.44 479 ILE A N 1
ATOM 3505 C CA . ILE A 1 479 ? 3.392 -7.379 -9.306 1.00 95.44 479 ILE A CA 1
ATOM 3506 C C . ILE A 1 479 ? 2.118 -6.696 -9.793 1.00 95.44 479 ILE A C 1
ATOM 3508 O O . ILE A 1 479 ? 1.221 -6.456 -8.990 1.00 95.44 479 ILE A O 1
ATOM 3512 N N . ALA A 1 480 ? 2.046 -6.409 -11.090 1.00 96.00 480 ALA A N 1
ATOM 3513 C CA . ALA A 1 480 ? 0.852 -5.932 -11.774 1.00 96.00 480 ALA A CA 1
ATOM 3514 C C . ALA A 1 480 ? 0.498 -6.891 -12.918 1.00 96.00 480 ALA A C 1
ATOM 3516 O O . ALA A 1 480 ? 1.202 -6.931 -13.933 1.00 96.00 480 ALA A O 1
ATOM 3517 N N . ALA A 1 481 ? -0.553 -7.692 -12.747 1.00 92.00 481 ALA A N 1
ATOM 3518 C CA . ALA A 1 481 ? -0.836 -8.790 -13.663 1.00 92.00 481 ALA A CA 1
ATOM 3519 C C . ALA A 1 481 ? -2.298 -8.880 -14.112 1.00 92.00 481 ALA A C 1
ATOM 3521 O O . ALA A 1 481 ? -3.223 -8.715 -13.321 1.00 92.00 481 ALA A O 1
ATOM 3522 N N . GLY A 1 482 ? -2.507 -9.148 -15.403 1.00 90.62 482 GLY A N 1
ATOM 3523 C CA . GLY A 1 482 ? -3.836 -9.421 -15.956 1.00 90.62 482 GLY A CA 1
ATOM 3524 C C . GLY A 1 482 ? -4.859 -8.289 -15.799 1.00 90.62 482 GLY A C 1
ATOM 3525 O O . GLY A 1 482 ? -6.052 -8.569 -15.799 1.00 90.62 482 GLY A O 1
ATOM 3526 N N . ASN A 1 483 ? -4.432 -7.035 -15.623 1.00 93.56 483 ASN A N 1
ATOM 3527 C CA . ASN A 1 483 ? -5.354 -5.911 -15.449 1.00 93.56 483 ASN A CA 1
ATOM 3528 C C . ASN A 1 483 ? -6.004 -5.499 -16.789 1.00 93.56 483 ASN A C 1
ATOM 3530 O O . ASN A 1 483 ? -5.447 -5.733 -17.871 1.00 93.56 483 ASN A O 1
ATOM 3534 N N . GLY A 1 484 ? -7.203 -4.916 -16.713 1.00 93.00 484 GLY A N 1
ATOM 3535 C CA . GLY A 1 484 ? -8.065 -4.584 -17.851 1.00 93.00 484 GLY A CA 1
ATOM 3536 C C . GLY A 1 484 ? -7.551 -3.444 -18.737 1.00 93.00 484 GLY A C 1
ATOM 3537 O O . GLY A 1 484 ? -7.953 -3.345 -19.902 1.00 93.00 484 GLY A O 1
ATOM 3538 N N . THR A 1 485 ? -6.614 -2.643 -18.230 1.00 95.12 485 THR A N 1
ATOM 3539 C CA . THR A 1 485 ? -5.797 -1.690 -18.992 1.00 95.12 485 THR A CA 1
ATOM 3540 C C . THR A 1 485 ? -4.315 -1.918 -18.688 1.00 95.12 485 THR A C 1
ATOM 3542 O O . THR A 1 485 ? -3.792 -2.975 -19.046 1.00 95.12 485 THR A O 1
ATOM 3545 N N . ASN A 1 486 ? -3.598 -0.965 -18.105 1.00 97.75 486 ASN A N 1
ATOM 3546 C CA . ASN A 1 486 ? -2.162 -1.044 -17.889 1.00 97.75 486 ASN A CA 1
ATOM 3547 C C . ASN A 1 486 ? -1.830 -1.801 -16.597 1.00 97.75 486 ASN A C 1
ATOM 3549 O O . ASN A 1 486 ? -2.622 -1.893 -15.661 1.00 97.75 486 ASN A O 1
ATOM 3553 N N . GLY A 1 487 ? -0.620 -2.354 -16.520 1.00 98.00 487 GLY A N 1
ATOM 3554 C CA . GLY A 1 487 ? -0.124 -2.883 -15.250 1.00 98.00 487 GLY A CA 1
ATOM 3555 C C . GLY A 1 487 ? 0.148 -1.753 -14.258 1.00 98.00 487 GLY A C 1
ATOM 3556 O O . GLY A 1 487 ? -0.366 -1.745 -13.141 1.00 98.00 487 GLY A O 1
ATOM 3557 N N . ILE A 1 488 ? 0.970 -0.800 -14.684 1.00 98.62 488 ILE A N 1
ATOM 3558 C CA . ILE A 1 488 ? 1.348 0.385 -13.916 1.00 98.62 488 ILE A CA 1
ATOM 3559 C C . ILE A 1 488 ? 1.175 1.604 -14.818 1.00 98.62 488 ILE A C 1
ATOM 3561 O O . ILE A 1 488 ? 1.758 1.629 -15.902 1.00 98.62 488 ILE A O 1
ATOM 3565 N N . GLU A 1 489 ? 0.453 2.614 -14.354 1.00 97.25 489 GLU A N 1
ATOM 3566 C CA . GLU A 1 489 ? 0.315 3.907 -15.014 1.00 97.25 489 GLU A CA 1
ATOM 3567 C C . GLU A 1 489 ? 0.850 5.039 -14.133 1.00 97.25 489 GLU A C 1
ATOM 3569 O O . GLU A 1 489 ? 0.581 5.122 -12.934 1.00 97.25 489 GLU A O 1
ATOM 3574 N N . PHE A 1 490 ? 1.630 5.914 -14.764 1.00 95.12 490 PHE A N 1
ATOM 3575 C CA . PHE A 1 490 ? 1.960 7.234 -14.258 1.00 95.12 490 PHE A CA 1
ATOM 3576 C C . PHE A 1 490 ? 1.397 8.280 -15.211 1.00 95.12 490 PHE A C 1
ATOM 3578 O O . PHE A 1 490 ? 1.856 8.370 -16.356 1.00 95.12 490 PHE A O 1
ATOM 3585 N N . SER A 1 491 ? 0.478 9.099 -14.726 1.00 91.75 491 SER A N 1
ATOM 3586 C CA . SER A 1 491 ? 0.025 10.306 -15.410 1.00 91.75 491 SER A CA 1
ATOM 3587 C C . SER A 1 491 ? 0.637 11.546 -14.762 1.00 91.75 491 SER A C 1
ATOM 3589 O O . SER A 1 491 ? 1.249 11.497 -13.691 1.00 91.75 491 SER A O 1
ATOM 3591 N N . SER A 1 492 ? 0.628 12.641 -15.514 1.00 86.12 492 SER A N 1
ATOM 3592 C CA . SER A 1 492 ? 1.012 13.963 -15.031 1.00 86.12 492 SER A CA 1
ATOM 3593 C C . SER A 1 492 ? 0.558 15.005 -16.046 1.00 86.12 492 SER A C 1
ATOM 3595 O O . SER A 1 492 ? 0.854 14.879 -17.240 1.00 86.12 492 SER A O 1
ATOM 3597 N N . GLU A 1 493 ? -0.108 16.050 -15.580 1.00 77.88 493 GLU A N 1
ATOM 3598 C CA . GLU A 1 493 ? -0.626 17.166 -16.353 1.00 77.88 493 GLU A CA 1
ATOM 3599 C C . GLU A 1 493 ? 0.252 18.409 -16.277 1.00 77.88 493 GLU A C 1
ATOM 3601 O O . GLU A 1 493 ? 0.106 19.281 -17.130 1.00 77.88 493 GLU A O 1
ATOM 3606 N N . SER A 1 494 ? 1.139 18.550 -15.289 1.00 75.81 494 SER A N 1
ATOM 3607 C CA . SER A 1 494 ? 1.740 19.862 -14.988 1.00 75.81 494 SER A CA 1
ATOM 3608 C C . SER A 1 494 ? 3.156 19.858 -14.425 1.00 75.81 494 SER A C 1
ATOM 3610 O O . SER A 1 494 ? 3.874 20.839 -14.664 1.00 75.81 494 SER A O 1
ATOM 3612 N N . ASP A 1 495 ? 3.596 18.805 -13.733 1.00 81.69 495 ASP A N 1
ATOM 3613 C CA . ASP A 1 495 ? 4.874 18.810 -13.010 1.00 81.69 495 ASP A CA 1
ATOM 3614 C C . ASP A 1 495 ? 5.963 17.959 -13.702 1.00 81.69 495 ASP A C 1
ATOM 3616 O O . ASP A 1 495 ? 5.832 16.740 -13.853 1.00 81.69 495 ASP A O 1
ATOM 3620 N N . PRO A 1 496 ? 7.090 18.558 -14.142 1.00 80.94 496 PRO A N 1
ATOM 3621 C CA . PRO A 1 496 ? 8.226 17.784 -14.624 1.00 80.94 496 PRO A CA 1
ATOM 3622 C C . PRO A 1 496 ? 8.915 17.071 -13.461 1.00 80.94 496 PRO A C 1
ATOM 3624 O O . PRO A 1 496 ? 9.336 17.690 -12.489 1.00 80.94 496 PRO A O 1
ATOM 3627 N N . GLY A 1 497 ? 9.198 15.786 -13.629 1.00 84.69 497 GLY A N 1
ATOM 3628 C CA . GLY A 1 497 ? 9.896 15.021 -12.603 1.00 84.69 497 GLY A CA 1
ATOM 3629 C C . GLY A 1 497 ? 10.366 13.663 -13.090 1.00 84.69 497 GLY A C 1
ATOM 3630 O O . GLY A 1 497 ? 10.516 13.434 -14.294 1.00 84.69 497 GLY A O 1
ATOM 3631 N N . THR A 1 498 ? 10.583 12.759 -12.141 1.00 89.56 498 THR A N 1
ATOM 3632 C CA . THR A 1 498 ? 10.938 11.364 -12.408 1.00 89.56 498 THR A CA 1
ATOM 3633 C C . THR A 1 498 ? 10.060 10.450 -11.560 1.00 89.56 498 THR A C 1
ATOM 3635 O O . THR A 1 498 ? 9.830 10.741 -10.387 1.00 89.56 498 THR A O 1
ATOM 3638 N N . ALA A 1 499 ? 9.583 9.359 -12.154 1.00 92.94 499 ALA A N 1
ATOM 3639 C CA . ALA A 1 499 ? 8.906 8.265 -11.468 1.00 92.94 499 ALA A CA 1
ATOM 3640 C C . ALA A 1 499 ? 9.744 6.987 -11.592 1.00 92.94 499 ALA A C 1
ATOM 3642 O O . ALA A 1 499 ? 10.351 6.736 -12.642 1.00 92.94 499 ALA A O 1
ATOM 3643 N N . PHE A 1 500 ? 9.801 6.196 -10.520 1.00 96.19 500 PHE A N 1
ATOM 3644 C CA . PHE A 1 500 ? 10.686 5.038 -10.430 1.00 96.19 500 PHE A CA 1
ATOM 3645 C C . PHE A 1 500 ? 9.901 3.737 -10.254 1.00 96.19 500 PHE A C 1
ATOM 3647 O O . PHE A 1 500 ? 9.087 3.604 -9.342 1.00 96.19 500 PHE A O 1
ATOM 3654 N N . VAL A 1 501 ? 10.223 2.738 -11.077 1.00 98.06 501 VAL A N 1
ATOM 3655 C CA . VAL A 1 501 ? 9.773 1.351 -10.902 1.00 98.06 501 VAL A CA 1
ATOM 3656 C C . VAL A 1 501 ? 10.998 0.465 -10.760 1.00 98.06 501 VAL A C 1
ATOM 3658 O O . VAL A 1 501 ? 11.927 0.531 -11.564 1.00 98.06 501 VAL A O 1
ATOM 3661 N N . SER A 1 502 ? 11.033 -0.368 -9.727 1.00 97.06 502 SER A N 1
ATOM 3662 C CA . SER A 1 502 ? 12.200 -1.195 -9.434 1.00 97.06 502 SER A CA 1
ATOM 3663 C C . SER A 1 502 ? 11.831 -2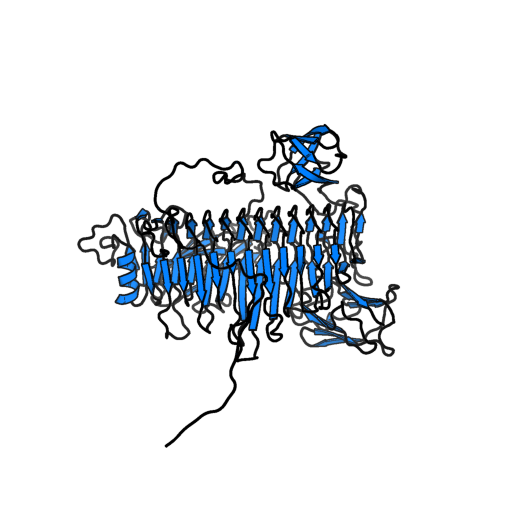.598 -8.990 1.00 97.06 502 SER A C 1
ATOM 3665 O O . SER A 1 502 ? 10.861 -2.794 -8.257 1.00 97.06 502 SER A O 1
ATOM 3667 N N . SER A 1 503 ? 12.616 -3.587 -9.413 1.00 95.38 503 SER A N 1
ATOM 3668 C CA . SER A 1 503 ? 12.474 -4.977 -8.964 1.00 95.38 503 SER A CA 1
ATOM 3669 C C . SER A 1 503 ? 11.054 -5.532 -9.127 1.00 95.38 503 SER A C 1
ATOM 3671 O O . SER A 1 503 ? 10.628 -6.329 -8.302 1.00 95.38 503 SER A O 1
ATOM 3673 N N . SER A 1 504 ? 10.301 -5.083 -10.136 1.00 97.31 504 SER A N 1
ATOM 3674 C CA . SER A 1 504 ? 8.854 -5.323 -10.255 1.00 97.31 504 SER A CA 1
ATOM 3675 C C . SER A 1 504 ? 8.493 -6.127 -11.504 1.00 97.31 504 SER A C 1
ATOM 3677 O O . SER A 1 504 ? 9.315 -6.295 -12.405 1.00 97.31 504 SER A O 1
ATOM 3679 N N . ILE A 1 505 ? 7.267 -6.644 -11.549 1.00 95.75 505 ILE A N 1
ATOM 3680 C CA . ILE A 1 505 ? 6.755 -7.460 -12.656 1.00 95.75 505 ILE A CA 1
ATOM 3681 C C . ILE A 1 505 ? 5.464 -6.838 -13.182 1.00 95.75 505 ILE A C 1
ATOM 3683 O O . ILE A 1 505 ? 4.561 -6.565 -12.396 1.00 95.75 505 ILE A O 1
ATOM 3687 N N . ALA A 1 506 ? 5.373 -6.651 -14.498 1.00 96.75 506 ALA A N 1
ATOM 3688 C CA . ALA A 1 506 ? 4.143 -6.273 -15.184 1.00 96.75 506 ALA A CA 1
ATOM 3689 C C . ALA A 1 506 ? 3.841 -7.271 -16.312 1.00 96.75 506 ALA A C 1
ATOM 3691 O O . ALA A 1 506 ? 4.549 -7.298 -17.328 1.00 96.75 506 ALA A O 1
ATOM 3692 N N . ALA A 1 507 ? 2.828 -8.120 -16.127 1.00 92.56 507 ALA A N 1
ATOM 3693 C CA . ALA A 1 507 ? 2.590 -9.259 -17.010 1.00 92.56 507 ALA A CA 1
ATOM 3694 C C . ALA A 1 507 ? 1.130 -9.414 -17.455 1.00 92.56 507 ALA A C 1
ATOM 3696 O O . ALA A 1 507 ? 0.207 -9.287 -16.660 1.00 92.56 507 ALA A O 1
ATOM 3697 N N . GLY A 1 508 ? 0.915 -9.729 -18.732 1.00 92.00 508 GLY A N 1
ATOM 3698 C CA . GLY A 1 508 ? -0.399 -10.110 -19.254 1.00 92.00 508 GLY A CA 1
ATOM 3699 C C . GLY A 1 508 ? -1.481 -9.027 -19.168 1.00 92.00 508 GLY A C 1
ATOM 3700 O O . GLY A 1 508 ? -2.661 -9.353 -19.253 1.00 92.00 508 GLY A O 1
ATOM 3701 N N . ASN A 1 509 ? -1.116 -7.755 -18.986 1.00 95.25 509 ASN A N 1
ATOM 3702 C CA . ASN A 1 509 ? -2.086 -6.662 -18.917 1.00 95.25 509 ASN A CA 1
ATOM 3703 C C . ASN A 1 509 ? -2.663 -6.367 -20.313 1.00 95.25 509 ASN A C 1
ATOM 3705 O O . ASN A 1 509 ? -1.985 -6.541 -21.331 1.00 95.25 509 ASN A O 1
ATOM 3709 N N . MET A 1 510 ? -3.924 -5.937 -20.382 1.00 94.62 510 MET A N 1
ATOM 3710 C CA . MET A 1 510 ? -4.617 -5.677 -21.655 1.00 94.62 510 MET A CA 1
ATOM 3711 C C . MET A 1 510 ? -4.097 -4.432 -22.397 1.00 94.62 510 MET A C 1
ATOM 3713 O O . MET A 1 510 ? -4.281 -4.313 -23.611 1.00 94.62 510 MET A O 1
ATOM 3717 N N . GLY A 1 511 ? -3.465 -3.514 -21.673 1.00 95.38 511 GLY A N 1
ATOM 3718 C CA . GLY A 1 511 ? -2.750 -2.332 -22.141 1.00 95.38 511 GLY A CA 1
ATOM 3719 C C . GLY A 1 511 ? -1.239 -2.512 -22.014 1.00 95.38 511 GLY A C 1
ATOM 3720 O O . GLY A 1 511 ? -0.711 -3.604 -22.243 1.00 95.38 511 GLY A O 1
ATOM 3721 N N . ALA A 1 512 ? -0.524 -1.436 -21.694 1.00 97.75 512 ALA A N 1
ATOM 3722 C CA . ALA A 1 512 ? 0.916 -1.504 -21.492 1.00 97.75 512 ALA A CA 1
ATOM 3723 C C . ALA A 1 512 ? 1.268 -2.242 -20.189 1.00 97.75 512 ALA A C 1
ATOM 3725 O O . ALA A 1 512 ? 0.488 -2.282 -19.238 1.00 97.75 512 ALA A O 1
ATOM 3726 N N . GLY A 1 513 ? 2.475 -2.805 -20.112 1.00 98.12 513 GLY A N 1
ATOM 3727 C CA . GLY A 1 513 ? 2.997 -3.289 -18.834 1.00 98.12 513 GLY A CA 1
ATOM 3728 C C . GLY A 1 513 ? 3.218 -2.123 -17.869 1.00 98.12 513 GLY A C 1
ATOM 3729 O O . GLY A 1 513 ? 2.684 -2.110 -16.763 1.00 98.12 513 GLY A O 1
ATOM 3730 N N . ILE A 1 514 ? 3.983 -1.127 -18.316 1.00 98.50 514 ILE A N 1
ATOM 3731 C CA . ILE A 1 514 ? 4.262 0.108 -17.579 1.00 98.50 514 ILE A CA 1
ATOM 3732 C C . ILE A 1 514 ? 4.101 1.292 -18.532 1.00 98.50 514 ILE A C 1
ATOM 3734 O O . ILE A 1 514 ? 4.776 1.347 -19.561 1.00 98.50 514 ILE A O 1
ATOM 3738 N N . LEU A 1 515 ? 3.248 2.242 -18.172 1.00 96.31 515 LEU A N 1
ATOM 3739 C CA . LEU A 1 515 ? 2.916 3.422 -18.956 1.00 96.31 515 LEU A CA 1
ATOM 3740 C C . LEU A 1 515 ? 3.302 4.698 -18.204 1.00 96.31 515 LEU A C 1
ATOM 3742 O O . LEU A 1 515 ? 3.015 4.847 -17.021 1.00 96.31 515 LEU A O 1
ATOM 3746 N N . ALA A 1 516 ? 3.923 5.635 -18.915 1.00 93.56 516 ALA A N 1
ATOM 3747 C CA . ALA A 1 516 ? 3.909 7.050 -18.571 1.00 93.56 516 ALA A CA 1
ATOM 3748 C C . ALA A 1 516 ? 3.075 7.796 -19.618 1.00 93.56 516 ALA A C 1
ATOM 3750 O O . ALA A 1 516 ? 3.527 7.986 -20.759 1.00 93.56 516 ALA A O 1
ATOM 3751 N N . SER A 1 517 ? 1.851 8.163 -19.244 1.00 89.31 517 SER A N 1
ATOM 3752 C CA . SER A 1 517 ? 0.844 8.697 -20.158 1.00 89.31 517 SER A CA 1
ATOM 3753 C C . SER A 1 517 ? 1.110 10.155 -20.511 1.00 89.31 517 SER A C 1
ATOM 3755 O O . SER A 1 517 ? 1.922 10.855 -19.899 1.00 89.31 517 SER A O 1
ATOM 3757 N N . ARG A 1 518 ? 0.530 10.608 -21.622 1.00 81.69 518 ARG A N 1
ATOM 3758 C CA . ARG A 1 518 ? 0.786 11.936 -22.174 1.00 81.69 518 ARG A CA 1
ATOM 3759 C C . ARG A 1 518 ? -0.043 13.009 -21.460 1.00 81.69 518 ARG A C 1
ATOM 3761 O O . ARG A 1 518 ? -1.265 12.893 -21.466 1.00 81.69 518 ARG A O 1
ATOM 3768 N N . PRO A 1 519 ? 0.560 14.144 -21.049 1.00 71.88 519 PRO A N 1
ATOM 3769 C CA . PRO A 1 519 ? -0.216 15.282 -20.584 1.00 71.88 519 PRO A CA 1
ATOM 3770 C C . PRO A 1 519 ? -1.099 15.859 -21.701 1.00 71.88 519 PRO A C 1
ATOM 3772 O O . PRO A 1 519 ? -0.768 15.761 -22.899 1.00 71.88 519 PRO A O 1
ATOM 3775 N N . PRO A 1 520 ? -2.139 16.620 -21.333 1.00 66.88 520 PRO A N 1
ATOM 3776 C CA . PRO A 1 520 ? -2.766 17.583 -22.226 1.00 66.88 520 PRO A CA 1
ATOM 3777 C C . PRO A 1 520 ? -1.726 18.476 -22.941 1.00 66.88 520 PRO A C 1
ATOM 3779 O O . PRO A 1 520 ? -0.644 18.783 -22.436 1.00 66.88 520 PRO A O 1
ATOM 3782 N N . ILE A 1 521 ? -2.027 18.890 -24.179 1.00 63.53 521 ILE A N 1
ATOM 3783 C CA . ILE A 1 521 ? -1.064 19.565 -25.072 1.00 63.53 521 ILE A CA 1
ATOM 3784 C C . ILE A 1 521 ? -0.408 20.784 -24.397 1.00 63.53 521 ILE A C 1
ATOM 3786 O O . ILE A 1 521 ? -1.053 21.811 -24.200 1.00 63.53 521 ILE A O 1
ATOM 3790 N N . GLY A 1 522 ? 0.915 20.714 -24.206 1.00 58.75 522 GLY A N 1
ATOM 3791 C CA . GLY A 1 522 ? 1.755 21.852 -23.816 1.00 58.75 522 GLY A CA 1
ATOM 3792 C C . GLY A 1 522 ? 2.298 21.811 -22.391 1.00 58.75 522 GLY A C 1
ATOM 3793 O O . GLY A 1 522 ? 3.025 22.738 -22.031 1.00 58.75 522 GLY A O 1
ATOM 3794 N N . ALA A 1 523 ? 1.996 20.769 -21.619 1.00 62.50 523 ALA A N 1
ATOM 3795 C CA . ALA A 1 523 ? 2.489 20.646 -20.260 1.00 62.50 523 ALA A CA 1
ATOM 3796 C C . ALA A 1 523 ? 3.716 19.736 -20.107 1.00 62.50 523 ALA A C 1
ATOM 3798 O O . ALA A 1 523 ? 4.138 19.050 -21.047 1.00 62.50 523 ALA A O 1
ATOM 3799 N N . ALA A 1 524 ? 4.343 19.818 -18.934 1.00 63.25 524 ALA A N 1
ATOM 3800 C CA . ALA A 1 524 ? 5.481 18.992 -18.569 1.00 63.25 524 ALA A CA 1
ATOM 3801 C C . ALA A 1 524 ? 5.009 17.580 -18.199 1.00 63.25 524 ALA A C 1
ATOM 3803 O O . ALA A 1 524 ? 3.924 17.425 -17.665 1.00 63.25 524 ALA A O 1
ATOM 3804 N N . ASN A 1 525 ? 5.826 16.569 -18.502 1.00 75.44 525 ASN A N 1
ATOM 3805 C CA . ASN A 1 525 ? 5.572 15.191 -18.088 1.00 75.44 525 ASN A CA 1
ATOM 3806 C C . ASN A 1 525 ? 6.772 14.671 -17.294 1.00 75.44 525 ASN A C 1
ATOM 3808 O O . ASN A 1 525 ? 7.917 15.121 -17.491 1.00 75.44 525 ASN A O 1
ATOM 3812 N N . ARG A 1 526 ? 6.520 13.684 -16.444 1.00 84.81 526 ARG A N 1
ATOM 3813 C CA . ARG A 1 526 ? 7.539 12.946 -15.717 1.00 84.81 526 ARG A CA 1
ATOM 3814 C C . ARG A 1 526 ? 8.271 11.969 -16.630 1.00 84.81 526 ARG A C 1
ATOM 3816 O O . ARG A 1 526 ? 7.747 11.439 -17.604 1.00 84.81 526 ARG A O 1
ATOM 3823 N N . SER A 1 527 ? 9.548 11.773 -16.328 1.00 87.56 527 SER A N 1
ATOM 3824 C CA . SER A 1 527 ? 10.371 10.745 -16.957 1.00 87.56 527 SER A CA 1
ATOM 3825 C C . SER A 1 527 ? 10.195 9.439 -16.194 1.00 87.56 527 SER A C 1
ATOM 3827 O O . SER A 1 527 ? 10.345 9.414 -14.974 1.00 87.56 527 SER A O 1
ATOM 3829 N N . LEU A 1 528 ? 9.923 8.351 -16.905 1.00 93.62 528 LEU A N 1
ATOM 3830 C CA . LEU A 1 528 ? 9.832 7.022 -16.312 1.00 93.62 528 LEU A CA 1
ATOM 3831 C C . LEU A 1 528 ? 11.207 6.346 -16.293 1.00 93.62 528 LEU A C 1
ATOM 3833 O O . LEU A 1 528 ? 11.881 6.261 -17.325 1.00 93.62 528 LEU A O 1
ATOM 3837 N N . VAL A 1 529 ? 11.610 5.840 -15.127 1.00 96.44 529 VAL A N 1
ATOM 3838 C CA . VAL A 1 529 ? 12.840 5.062 -14.949 1.00 96.44 529 VAL A CA 1
ATOM 3839 C C . VAL A 1 529 ? 12.499 3.707 -14.341 1.00 96.44 529 VAL A C 1
ATOM 3841 O O . VAL A 1 529 ? 12.076 3.607 -13.191 1.00 96.44 529 VAL A O 1
ATOM 3844 N N . VAL A 1 530 ? 12.713 2.655 -15.122 1.00 98.06 530 VAL A N 1
ATOM 3845 C CA . VAL A 1 530 ? 12.452 1.264 -14.753 1.00 98.06 530 VAL A CA 1
ATOM 3846 C C . VAL A 1 530 ? 13.779 0.548 -14.536 1.00 98.06 530 VAL A C 1
ATOM 3848 O O . VAL A 1 530 ? 14.693 0.650 -15.355 1.00 98.06 530 VAL A O 1
ATOM 3851 N N . THR A 1 531 ? 13.913 -0.201 -13.443 1.00 97.69 531 THR A N 1
ATOM 3852 C CA . THR A 1 531 ? 15.119 -0.991 -13.192 1.00 97.69 531 THR A CA 1
ATOM 3853 C C . THR A 1 531 ? 14.836 -2.371 -12.617 1.00 97.69 531 THR A C 1
ATOM 3855 O O . THR A 1 531 ? 13.877 -2.554 -11.871 1.00 97.69 531 THR A O 1
ATOM 3858 N N . HIS A 1 532 ? 15.666 -3.359 -12.958 1.00 96.06 532 HIS A N 1
ATOM 3859 C CA . HIS A 1 532 ? 15.563 -4.732 -12.444 1.00 96.06 532 HIS A CA 1
ATOM 3860 C C . HIS A 1 532 ? 14.154 -5.315 -12.582 1.00 96.06 532 HIS A C 1
ATOM 3862 O O . HIS A 1 532 ? 13.700 -6.020 -11.700 1.00 96.06 532 HIS A O 1
ATOM 3868 N N . SER A 1 533 ? 13.414 -4.989 -13.639 1.00 97.38 533 SER A N 1
ATOM 3869 C CA . SER A 1 533 ? 12.002 -5.376 -13.746 1.00 97.38 533 SER A CA 1
ATOM 3870 C C . SER A 1 533 ? 11.780 -6.420 -14.836 1.00 97.38 533 SER A C 1
ATOM 3872 O O . SER A 1 533 ? 12.687 -6.727 -15.616 1.00 97.38 533 SER A O 1
ATOM 3874 N N . ILE A 1 534 ? 10.587 -7.004 -14.861 1.00 95.81 534 ILE A N 1
ATOM 3875 C CA . ILE A 1 534 ? 10.148 -7.943 -15.892 1.00 95.81 534 ILE A CA 1
ATOM 3876 C C . ILE A 1 534 ? 8.866 -7.397 -16.510 1.00 95.81 534 ILE A C 1
ATOM 3878 O O . ILE A 1 534 ? 7.924 -7.075 -15.791 1.00 95.81 534 ILE A O 1
ATOM 3882 N N . VAL A 1 535 ? 8.830 -7.322 -17.837 1.00 96.56 535 VAL A N 1
ATOM 3883 C CA . VAL A 1 535 ? 7.598 -7.095 -18.599 1.00 96.56 535 VAL A CA 1
ATOM 3884 C C . VAL A 1 535 ? 7.341 -8.308 -19.476 1.00 96.56 535 VAL A C 1
ATOM 3886 O O . VAL A 1 535 ? 8.272 -8.810 -20.114 1.00 96.56 535 VAL A O 1
ATOM 3889 N N . ALA A 1 536 ? 6.115 -8.828 -19.463 1.00 92.50 536 ALA A N 1
ATOM 3890 C CA . ALA A 1 536 ? 5.812 -10.043 -20.206 1.00 92.50 536 ALA A CA 1
ATOM 3891 C C . ALA A 1 536 ? 4.386 -10.101 -20.744 1.00 92.50 536 ALA A C 1
ATOM 3893 O O . ALA A 1 536 ? 3.437 -9.932 -19.992 1.00 92.50 536 ALA A O 1
ATOM 3894 N N . GLY A 1 537 ? 4.224 -10.409 -22.031 1.00 90.69 537 GLY A N 1
ATOM 3895 C CA . GLY A 1 537 ? 2.915 -10.768 -22.582 1.00 90.69 537 GLY A CA 1
ATOM 3896 C C . GLY A 1 537 ? 1.818 -9.710 -22.502 1.00 90.69 537 GLY A C 1
ATOM 3897 O O . GLY A 1 537 ? 0.647 -10.062 -22.610 1.00 90.69 537 GLY A O 1
ATOM 3898 N N . ASN A 1 538 ? 2.161 -8.441 -22.278 1.00 94.94 538 ASN A N 1
ATOM 3899 C CA . ASN A 1 538 ? 1.173 -7.366 -22.259 1.00 94.94 538 ASN A CA 1
ATOM 3900 C C . ASN A 1 538 ? 0.652 -7.136 -23.686 1.00 94.94 538 ASN A C 1
ATOM 3902 O O . ASN A 1 538 ? 1.413 -7.266 -24.649 1.00 94.94 538 ASN A O 1
ATOM 3906 N N . PHE A 1 539 ? -0.628 -6.800 -23.840 1.00 94.50 539 PHE A N 1
ATOM 3907 C CA . PHE A 1 539 ? -1.243 -6.612 -25.162 1.00 94.50 539 PHE A CA 1
ATOM 3908 C C . PHE A 1 539 ? -0.981 -5.222 -25.764 1.00 94.50 539 PHE A C 1
ATOM 3910 O O . PHE A 1 539 ? -1.150 -5.038 -26.971 1.00 94.50 539 PHE A O 1
ATOM 3917 N N . GLY A 1 540 ? -0.539 -4.263 -24.950 1.00 95.06 540 GLY A N 1
ATOM 3918 C CA . GLY A 1 540 ? 0.165 -3.050 -25.366 1.00 95.06 540 GLY A CA 1
ATOM 3919 C C . GLY A 1 540 ? 1.691 -3.212 -25.278 1.00 95.06 540 GLY A C 1
ATOM 3920 O O . GLY A 1 540 ? 2.200 -4.331 -25.185 1.00 95.06 540 GLY A O 1
ATOM 3921 N N . PRO A 1 541 ? 2.462 -2.112 -25.325 1.00 97.00 541 PRO A N 1
ATOM 3922 C CA . PRO A 1 541 ? 3.908 -2.173 -25.132 1.00 97.00 541 PRO A CA 1
ATOM 3923 C C . PRO A 1 541 ? 4.298 -2.672 -23.735 1.00 97.00 541 PRO A C 1
ATOM 3925 O O . PRO A 1 541 ? 3.601 -2.420 -22.758 1.00 97.00 541 PRO A O 1
ATOM 3928 N N . GLY A 1 542 ? 5.450 -3.330 -23.606 1.00 97.38 542 GLY A N 1
ATOM 3929 C CA . GLY A 1 542 ? 5.988 -3.694 -22.294 1.00 97.38 542 GLY A CA 1
ATOM 3930 C C . GLY A 1 542 ? 6.228 -2.451 -21.436 1.00 97.38 542 GLY A C 1
ATOM 3931 O O . GLY A 1 542 ? 5.742 -2.372 -20.310 1.00 97.38 542 GLY A O 1
ATOM 3932 N N . ILE A 1 543 ? 6.933 -1.464 -21.995 1.00 98.19 543 ILE A N 1
ATOM 3933 C CA . ILE A 1 543 ? 7.157 -0.148 -21.381 1.00 98.19 543 ILE A CA 1
ATOM 3934 C C . ILE A 1 543 ? 6.852 0.955 -22.400 1.00 98.19 543 ILE A C 1
ATOM 3936 O O . ILE A 1 543 ? 7.353 0.925 -23.526 1.00 98.19 543 ILE A O 1
ATOM 3940 N N . GLU A 1 544 ? 6.066 1.953 -22.017 1.00 95.62 544 GLU A N 1
ATOM 3941 C CA . GLU A 1 544 ? 5.696 3.071 -22.881 1.00 95.62 544 GLU A CA 1
ATOM 3942 C C . GLU A 1 544 ? 5.880 4.421 -22.186 1.00 95.62 544 GLU A C 1
ATOM 3944 O O . GLU A 1 544 ? 5.452 4.617 -21.054 1.00 95.62 544 GLU A O 1
ATOM 3949 N N . GLY A 1 545 ? 6.509 5.367 -22.887 1.00 92.81 545 GLY A N 1
ATOM 3950 C CA . GLY A 1 545 ? 6.506 6.781 -22.514 1.00 92.81 545 GLY A CA 1
ATOM 3951 C C . GLY A 1 545 ? 5.879 7.630 -23.616 1.00 92.81 545 GLY A C 1
ATOM 3952 O O . GLY A 1 545 ? 6.533 7.954 -24.605 1.00 92.81 545 GLY A O 1
ATOM 3953 N N . GLU A 1 546 ? 4.616 8.027 -23.481 1.00 89.12 546 GLU A N 1
ATOM 3954 C CA . GLU A 1 546 ? 3.898 8.659 -24.598 1.00 89.12 546 GLU A CA 1
ATOM 3955 C C . GLU A 1 546 ? 4.435 10.057 -24.956 1.00 89.12 546 GLU A C 1
ATOM 3957 O O . GLU A 1 546 ? 4.409 10.476 -26.119 1.00 89.12 546 GLU A O 1
ATOM 3962 N N . ALA A 1 547 ? 4.924 10.805 -23.960 1.00 82.00 547 ALA A N 1
ATOM 3963 C CA . ALA A 1 547 ? 5.428 12.170 -24.150 1.00 82.00 547 ALA A CA 1
ATOM 3964 C C . ALA A 1 547 ? 6.948 12.297 -24.019 1.00 82.00 547 ALA A C 1
ATOM 3966 O O . ALA A 1 547 ? 7.545 13.192 -24.623 1.00 82.00 547 ALA A O 1
ATOM 3967 N N . GLN A 1 548 ? 7.561 11.444 -23.201 1.00 85.69 548 GLN A N 1
ATOM 3968 C CA . GLN A 1 548 ? 8.968 11.511 -22.822 1.00 85.69 548 GLN A CA 1
ATOM 3969 C C . GLN A 1 548 ? 9.605 10.139 -22.959 1.00 85.69 548 GLN A C 1
ATOM 3971 O O . GLN A 1 548 ? 8.942 9.118 -22.814 1.00 85.69 548 GLN A O 1
ATOM 3976 N N . VAL A 1 549 ? 10.908 10.123 -23.240 1.00 90.38 549 VAL A N 1
ATOM 3977 C CA . VAL A 1 549 ? 11.632 8.860 -23.371 1.00 90.38 549 VAL A CA 1
ATOM 3978 C C . VAL A 1 549 ? 11.760 8.202 -21.998 1.00 90.38 549 VAL A C 1
ATOM 3980 O O . VAL A 1 549 ? 12.433 8.747 -21.122 1.00 90.38 549 VAL A O 1
ATOM 3983 N N . ALA A 1 550 ? 11.157 7.028 -21.831 1.00 94.25 550 ALA A N 1
ATOM 3984 C CA . ALA A 1 550 ? 11.365 6.178 -20.668 1.00 94.25 550 ALA A CA 1
ATOM 3985 C C . ALA A 1 550 ? 12.738 5.490 -20.743 1.00 94.25 550 ALA A C 1
ATOM 3987 O O . ALA A 1 550 ? 13.276 5.237 -21.826 1.00 94.25 550 ALA A O 1
ATOM 3988 N N . THR A 1 551 ? 13.320 5.172 -19.591 1.00 95.88 551 THR A N 1
ATOM 3989 C CA . THR A 1 551 ? 14.573 4.411 -19.508 1.00 95.88 551 THR A CA 1
ATOM 3990 C C . THR A 1 551 ? 14.349 3.113 -18.753 1.00 95.88 551 THR A C 1
ATOM 3992 O O . THR A 1 551 ? 13.785 3.132 -17.665 1.00 95.88 551 THR A O 1
ATOM 3995 N N . ALA A 1 552 ? 14.838 2.000 -19.298 1.00 97.25 552 ALA A N 1
ATOM 3996 C CA . ALA A 1 552 ? 14.795 0.694 -18.650 1.00 97.25 552 ALA A CA 1
ATOM 3997 C C . ALA A 1 552 ? 16.210 0.118 -18.494 1.00 97.25 552 ALA A C 1
ATOM 3999 O O . ALA A 1 552 ? 16.933 -0.037 -19.481 1.00 97.25 552 ALA A O 1
ATOM 4000 N N . SER A 1 553 ? 16.617 -0.211 -17.266 1.00 96.88 553 SER A N 1
ATOM 4001 C CA . SER A 1 553 ? 17.913 -0.833 -16.963 1.00 96.88 553 SER A CA 1
ATOM 4002 C C . SER A 1 553 ? 17.784 -2.181 -16.262 1.00 96.88 553 SER A C 1
ATOM 4004 O O . SER A 1 553 ? 16.834 -2.392 -15.516 1.00 96.88 553 SER A O 1
ATOM 4006 N N . SER A 1 554 ? 18.715 -3.117 -16.478 1.00 96.75 554 SER A N 1
ATOM 4007 C CA . SER A 1 554 ? 18.666 -4.452 -15.846 1.00 96.75 554 SER A CA 1
ATOM 4008 C C . SER A 1 554 ? 17.318 -5.167 -16.017 1.00 96.75 554 SER A C 1
ATOM 4010 O O . SER A 1 554 ? 16.913 -5.933 -15.153 1.00 96.75 554 SER A O 1
ATOM 4012 N N . THR A 1 555 ? 16.574 -4.892 -17.086 1.00 97.00 555 THR A N 1
ATOM 4013 C CA . THR A 1 555 ? 15.176 -5.321 -17.244 1.00 97.00 555 THR A CA 1
ATOM 4014 C C . THR A 1 555 ? 15.084 -6.481 -18.232 1.00 97.00 555 THR A C 1
ATOM 4016 O O . THR A 1 555 ? 15.927 -6.610 -19.124 1.00 97.00 555 THR A O 1
ATOM 4019 N N . ILE A 1 556 ? 14.088 -7.350 -18.063 1.00 95.25 556 ILE A N 1
ATOM 4020 C CA . ILE A 1 556 ? 13.811 -8.461 -18.977 1.00 95.25 556 ILE A CA 1
ATOM 4021 C C . ILE A 1 556 ? 12.461 -8.220 -19.653 1.00 95.25 556 ILE A C 1
ATOM 4023 O O . ILE A 1 556 ? 11.445 -8.092 -18.976 1.00 95.25 556 ILE A O 1
ATOM 4027 N N . SER A 1 557 ? 12.462 -8.195 -20.983 1.00 95.19 557 SER A N 1
ATOM 4028 C CA . SER A 1 557 ? 11.255 -8.276 -21.804 1.00 95.19 557 SER A CA 1
ATOM 4029 C C . SER A 1 557 ? 11.092 -9.715 -22.300 1.00 95.19 557 SER A C 1
ATOM 4031 O O . SER A 1 557 ? 11.932 -10.222 -23.059 1.00 95.19 557 SER A O 1
ATOM 4033 N N . HIS A 1 558 ? 10.061 -10.403 -21.802 1.00 91.12 558 HIS A N 1
ATOM 4034 C CA . HIS A 1 558 ? 9.812 -11.832 -22.025 1.00 91.12 558 HIS A CA 1
ATOM 4035 C C . HIS A 1 558 ? 8.513 -12.040 -22.794 1.00 91.12 558 HIS A C 1
ATOM 4037 O O . HIS A 1 558 ? 7.453 -11.662 -22.309 1.00 91.12 558 HIS A O 1
ATOM 4043 N N . VAL A 1 559 ? 8.585 -12.647 -23.983 1.00 88.25 559 VAL A N 1
ATOM 4044 C CA . VAL A 1 559 ? 7.421 -12.915 -24.859 1.00 88.25 559 VAL A CA 1
ATOM 4045 C C . VAL A 1 559 ? 6.496 -11.700 -25.044 1.00 88.25 559 VAL A C 1
ATOM 4047 O O . VAL A 1 559 ? 5.274 -11.812 -25.102 1.00 88.25 559 VAL A O 1
ATOM 4050 N N . GLN A 1 560 ? 7.098 -10.518 -25.116 1.00 91.25 560 GLN A N 1
ATOM 4051 C CA . GLN A 1 560 ? 6.420 -9.249 -25.328 1.00 91.25 560 GLN A CA 1
ATOM 4052 C C . GLN A 1 560 ? 6.449 -8.923 -26.828 1.00 91.25 560 GLN A C 1
ATOM 4054 O O . GLN A 1 560 ? 7.515 -8.944 -27.437 1.00 91.25 560 GLN A O 1
ATOM 4059 N N . ASP A 1 561 ? 5.297 -8.625 -27.436 1.00 89.88 561 ASP A N 1
ATOM 4060 C CA . ASP A 1 561 ? 5.232 -8.335 -28.883 1.00 89.88 561 ASP A CA 1
ATOM 4061 C C . ASP A 1 561 ? 5.914 -6.998 -29.223 1.00 89.88 561 ASP A C 1
ATOM 4063 O O . ASP A 1 561 ? 6.705 -6.883 -30.162 1.00 89.88 561 ASP A O 1
ATOM 4067 N N . VAL A 1 562 ? 5.655 -5.982 -28.397 1.00 94.88 562 VAL A N 1
ATOM 4068 C CA . VAL A 1 562 ? 6.308 -4.672 -28.461 1.00 94.88 562 VAL A CA 1
ATOM 4069 C C . VAL A 1 562 ? 7.020 -4.416 -27.140 1.00 94.88 562 VAL A C 1
ATOM 4071 O O . VAL A 1 562 ? 6.377 -4.065 -26.158 1.00 94.88 562 VAL A O 1
ATOM 4074 N N . ASP A 1 563 ? 8.344 -4.582 -27.100 1.00 94.44 563 ASP A N 1
ATOM 4075 C CA . ASP A 1 563 ? 9.134 -4.438 -25.863 1.00 94.44 563 ASP A CA 1
ATOM 4076 C C . ASP A 1 563 ? 8.970 -3.059 -25.218 1.00 94.44 563 ASP A C 1
ATOM 4078 O O . ASP A 1 563 ? 8.782 -2.937 -24.008 1.00 94.44 563 ASP A O 1
ATOM 4082 N N . GLY A 1 564 ? 9.002 -2.010 -26.042 1.00 95.31 564 GLY A N 1
ATOM 4083 C CA . GLY A 1 564 ? 8.667 -0.676 -25.589 1.00 95.31 564 GLY A CA 1
ATOM 4084 C C . GLY A 1 564 ? 8.489 0.350 -26.698 1.00 95.31 564 GLY A C 1
ATOM 4085 O O . GLY A 1 564 ? 9.009 0.214 -27.808 1.00 95.31 564 GLY A O 1
ATOM 4086 N N . VAL A 1 565 ? 7.754 1.405 -26.368 1.00 95.56 565 VAL A N 1
ATOM 4087 C CA . VAL A 1 565 ? 7.516 2.582 -27.209 1.00 95.56 565 VAL A CA 1
ATOM 4088 C C . VAL A 1 565 ? 8.137 3.778 -26.509 1.00 95.56 565 VAL A C 1
ATOM 4090 O O . VAL A 1 565 ? 7.970 3.947 -25.305 1.00 95.56 565 VAL A O 1
ATOM 4093 N N . MET A 1 566 ? 8.914 4.583 -27.248 1.00 93.56 566 MET A N 1
ATOM 4094 C CA . MET A 1 566 ? 9.645 5.722 -26.668 1.00 93.56 566 MET A CA 1
ATOM 4095 C C . MET A 1 566 ? 10.457 5.315 -25.425 1.00 93.56 566 MET A C 1
ATOM 4097 O O . MET A 1 566 ? 10.557 6.053 -24.455 1.00 93.56 566 MET A O 1
ATOM 4101 N N . THR A 1 567 ? 11.047 4.122 -25.462 1.00 95.00 567 THR A N 1
ATOM 4102 C CA . THR A 1 567 ? 11.808 3.549 -24.350 1.00 95.00 567 THR A CA 1
ATOM 4103 C C . THR A 1 567 ? 13.223 3.227 -24.805 1.00 95.00 567 THR A C 1
ATOM 4105 O O . THR A 1 567 ? 13.424 2.631 -25.865 1.00 95.00 567 THR A O 1
ATOM 4108 N N . GLU A 1 568 ? 14.216 3.607 -24.005 1.00 95.06 568 GLU A N 1
ATOM 4109 C CA . GLU A 1 568 ? 15.608 3.217 -24.209 1.00 95.06 568 GLU A CA 1
ATOM 4110 C C . GLU A 1 568 ? 16.032 2.171 -23.173 1.00 95.06 568 GLU A C 1
ATOM 4112 O O . GLU A 1 568 ? 16.012 2.405 -21.964 1.00 95.06 568 GLU A O 1
ATOM 4117 N N . PHE A 1 569 ? 16.447 1.008 -23.674 1.00 94.94 569 PHE A N 1
ATOM 4118 C CA . PHE A 1 569 ? 16.910 -0.111 -22.863 1.00 94.94 569 PHE A CA 1
ATOM 4119 C C . PHE A 1 569 ? 18.428 -0.074 -22.691 1.00 94.94 569 PHE A C 1
ATOM 4121 O O . PHE A 1 569 ? 19.180 0.114 -23.652 1.00 94.94 569 PHE A O 1
ATOM 4128 N N . ARG A 1 570 ? 18.896 -0.328 -21.469 1.00 94.62 570 ARG A N 1
ATOM 4129 C CA . ARG A 1 570 ? 20.317 -0.417 -21.124 1.00 94.62 570 ARG A CA 1
ATOM 4130 C C . ARG A 1 570 ? 20.568 -1.645 -20.265 1.00 94.62 570 ARG A C 1
ATOM 4132 O O . ARG A 1 570 ? 19.807 -1.904 -19.344 1.00 94.62 570 ARG A O 1
ATOM 4139 N N . ALA A 1 571 ? 21.613 -2.419 -20.564 1.00 94.06 571 ALA A N 1
ATOM 4140 C CA . ALA A 1 571 ? 21.949 -3.625 -19.791 1.00 94.06 571 ALA A CA 1
ATOM 4141 C C . ALA A 1 571 ? 20.712 -4.519 -19.524 1.00 94.06 571 ALA A C 1
ATOM 4143 O O . ALA A 1 571 ? 20.434 -4.900 -18.395 1.00 94.06 571 ALA A O 1
ATOM 4144 N N . SER A 1 572 ? 19.893 -4.728 -20.558 1.00 95.31 572 SER A N 1
ATOM 4145 C CA . SER A 1 572 ? 18.580 -5.376 -20.477 1.00 95.31 572 SER A CA 1
ATOM 4146 C C . SER A 1 572 ? 18.494 -6.496 -21.507 1.00 95.31 572 SER A C 1
ATOM 4148 O O . SER A 1 572 ? 19.157 -6.440 -22.547 1.00 95.31 572 SER A O 1
ATOM 4150 N N . LEU A 1 573 ? 17.688 -7.512 -21.214 1.00 94.38 573 LEU A N 1
ATOM 4151 C CA . LEU A 1 573 ? 17.444 -8.638 -22.105 1.00 94.38 573 LEU A CA 1
ATOM 4152 C C . LEU A 1 573 ? 16.086 -8.464 -22.787 1.00 94.38 573 LEU A C 1
ATOM 4154 O O . LEU A 1 573 ? 15.075 -8.274 -22.121 1.00 94.38 573 LEU A O 1
ATOM 4158 N N . ILE A 1 574 ? 16.070 -8.583 -24.111 1.00 92.75 574 ILE A N 1
ATOM 4159 C CA . ILE A 1 574 ? 14.856 -8.581 -24.929 1.00 92.75 574 ILE A CA 1
ATOM 4160 C C . ILE A 1 574 ? 14.751 -9.934 -25.623 1.00 92.75 574 ILE A C 1
ATOM 4162 O O . ILE A 1 574 ? 15.695 -10.355 -26.300 1.00 92.75 574 ILE A O 1
ATOM 4166 N N . THR A 1 575 ? 13.616 -10.613 -25.464 1.00 85.00 575 THR A N 1
ATOM 4167 C CA . THR A 1 575 ? 13.371 -11.925 -26.073 1.00 85.00 575 THR A CA 1
ATOM 4168 C C . THR A 1 575 ? 12.060 -11.935 -26.855 1.00 85.00 575 THR A C 1
ATOM 4170 O O . THR A 1 575 ? 10.979 -11.797 -26.297 1.00 85.00 575 THR A O 1
ATOM 4173 N N . ALA A 1 576 ? 12.174 -12.106 -28.176 1.00 67.75 576 ALA A N 1
ATOM 4174 C CA . ALA A 1 576 ? 11.049 -12.044 -29.120 1.00 67.75 576 ALA A CA 1
ATOM 4175 C C . ALA A 1 576 ? 10.306 -13.383 -29.313 1.00 67.75 576 ALA A C 1
ATOM 4177 O O . ALA A 1 576 ? 9.338 -13.466 -30.059 1.00 67.75 576 ALA A O 1
ATOM 4178 N N . ALA A 1 577 ? 10.792 -14.458 -28.701 1.00 64.38 577 ALA A N 1
ATOM 4179 C CA . ALA A 1 577 ? 10.130 -15.756 -28.646 1.00 64.38 577 ALA A CA 1
ATOM 4180 C C . ALA A 1 577 ? 10.230 -16.252 -27.205 1.00 64.38 577 ALA A C 1
ATOM 4182 O O . ALA A 1 577 ? 11.067 -15.736 -26.459 1.00 64.38 577 ALA A O 1
ATOM 4183 N N . ALA A 1 578 ? 9.449 -17.271 -26.835 1.00 59.03 578 ALA A N 1
ATOM 4184 C CA . ALA A 1 578 ? 9.740 -18.070 -25.650 1.00 59.03 578 ALA A CA 1
ATOM 4185 C C . ALA A 1 578 ? 11.107 -18.733 -25.868 1.00 59.03 578 ALA A C 1
ATOM 4187 O O . ALA A 1 578 ? 11.210 -19.852 -26.366 1.00 59.03 578 ALA A O 1
ATOM 4188 N N . ALA A 1 579 ? 12.181 -17.981 -25.634 1.00 53.66 579 ALA A N 1
ATOM 4189 C CA . ALA A 1 579 ? 13.517 -18.519 -25.616 1.00 53.66 579 ALA A CA 1
ATOM 4190 C C . ALA A 1 579 ? 13.528 -19.542 -24.480 1.00 53.66 579 ALA A C 1
ATOM 4192 O O . ALA A 1 579 ? 13.045 -19.249 -23.385 1.00 53.66 579 ALA A O 1
ATOM 4193 N N . GLU A 1 580 ? 14.004 -20.748 -24.786 1.00 61.41 580 GLU A N 1
ATOM 4194 C CA . GLU A 1 580 ? 14.113 -21.859 -23.842 1.00 61.41 580 GLU A CA 1
ATOM 4195 C C . GLU A 1 580 ? 14.668 -21.371 -22.484 1.00 61.41 580 GLU A C 1
ATOM 4197 O O . GLU A 1 580 ? 15.647 -20.622 -22.440 1.00 61.41 580 GLU A O 1
ATOM 4202 N N . ASP A 1 581 ? 14.009 -21.780 -21.397 1.00 71.38 581 ASP A N 1
ATOM 4203 C CA . ASP A 1 581 ? 14.451 -21.706 -19.999 1.00 71.38 581 ASP A CA 1
ATOM 4204 C C . ASP A 1 581 ? 15.046 -20.353 -19.514 1.00 71.38 581 ASP A C 1
ATOM 4206 O O . ASP A 1 581 ? 16.113 -20.323 -18.898 1.00 71.38 581 ASP A O 1
ATOM 4210 N N . ILE A 1 582 ? 14.390 -19.199 -19.737 1.00 87.19 582 ILE A N 1
ATOM 4211 C CA . ILE A 1 582 ? 14.808 -17.943 -19.057 1.00 87.19 582 ILE A CA 1
ATOM 4212 C C . ILE A 1 582 ? 14.527 -18.026 -17.554 1.00 87.19 582 ILE A C 1
ATOM 4214 O O . ILE A 1 582 ? 15.395 -17.690 -16.740 1.00 87.19 582 ILE A O 1
ATOM 4218 N N . PHE A 1 583 ? 13.315 -18.458 -17.208 1.00 87.81 583 PHE A N 1
ATOM 4219 C CA . PHE A 1 583 ? 12.785 -18.534 -15.851 1.00 87.81 583 PHE A CA 1
ATOM 4220 C C . PHE A 1 583 ? 12.529 -19.987 -15.443 1.00 87.81 583 PHE A C 1
ATOM 4222 O O . PHE A 1 583 ? 12.417 -20.860 -16.301 1.00 87.81 583 PHE A O 1
ATOM 4229 N N . VAL A 1 584 ? 12.440 -20.250 -14.137 1.00 85.44 584 VAL A N 1
ATOM 4230 C CA . VAL A 1 584 ? 12.146 -21.587 -13.595 1.00 85.44 584 VAL A CA 1
ATOM 4231 C C . VAL A 1 584 ? 10.751 -22.057 -14.009 1.00 85.44 584 VAL A C 1
ATOM 4233 O O . VAL A 1 584 ? 10.605 -23.206 -14.421 1.00 85.44 584 VAL A O 1
ATOM 4236 N N . ASN A 1 585 ? 9.748 -21.182 -13.911 1.00 85.38 585 ASN A N 1
ATOM 4237 C CA . ASN A 1 585 ? 8.418 -21.404 -14.472 1.00 85.38 585 ASN A CA 1
ATOM 4238 C C . ASN A 1 585 ? 7.801 -20.057 -14.854 1.00 85.38 585 ASN A C 1
ATOM 4240 O O . ASN A 1 585 ? 7.681 -19.173 -14.017 1.00 85.38 585 ASN A O 1
ATOM 4244 N N . ALA A 1 586 ? 7.415 -19.870 -16.106 1.00 87.38 586 ALA A N 1
ATOM 4245 C CA . ALA A 1 586 ? 6.698 -18.676 -16.538 1.00 87.38 586 ALA A CA 1
ATOM 4246 C C . ALA A 1 586 ? 5.844 -19.029 -17.749 1.00 87.38 586 ALA A C 1
ATOM 4248 O O . ALA A 1 586 ? 6.166 -19.970 -18.486 1.00 87.38 586 ALA A O 1
ATOM 4249 N N . ALA A 1 587 ? 4.790 -18.250 -17.985 1.00 88.88 587 ALA A N 1
ATOM 4250 C CA . ALA A 1 587 ? 4.006 -18.409 -19.192 1.00 88.88 587 ALA A CA 1
ATOM 4251 C C . ALA A 1 587 ? 4.901 -18.251 -20.437 1.00 88.88 587 ALA A C 1
ATOM 4253 O O . ALA A 1 587 ? 5.761 -17.369 -20.547 1.00 88.88 587 ALA A O 1
ATOM 4254 N N . SER A 1 588 ? 4.707 -19.177 -21.364 1.00 89.06 588 SER A N 1
ATOM 4255 C CA . SER A 1 588 ? 5.412 -19.283 -22.639 1.00 89.06 588 SER A CA 1
ATOM 4256 C C . SER A 1 588 ? 4.681 -18.574 -23.777 1.00 89.06 588 SER A C 1
ATOM 4258 O O . SER A 1 588 ? 5.299 -18.239 -24.783 1.00 89.06 588 SER A O 1
ATOM 4260 N N . ALA A 1 589 ? 3.387 -18.320 -23.607 1.00 90.12 589 ALA A N 1
ATOM 4261 C CA . ALA A 1 589 ? 2.582 -17.500 -24.495 1.00 90.12 589 ALA A CA 1
ATOM 4262 C C . ALA A 1 589 ? 1.404 -16.908 -23.717 1.00 90.12 589 ALA A C 1
ATOM 4264 O O . ALA A 1 589 ? 1.018 -17.421 -22.663 1.00 90.12 589 ALA A O 1
ATOM 4265 N N . TYR A 1 590 ? 0.838 -15.843 -24.271 1.00 91.50 590 TYR A N 1
ATOM 4266 C CA . TYR A 1 590 ? -0.321 -15.151 -23.730 1.00 91.50 590 TYR A CA 1
ATOM 4267 C C . TYR A 1 590 ? -1.330 -14.926 -24.854 1.00 91.50 590 TYR A C 1
ATOM 4269 O O . TYR A 1 590 ? -0.959 -14.587 -25.980 1.00 91.50 590 TYR A O 1
ATOM 4277 N N . ALA A 1 591 ? -2.611 -15.112 -24.557 1.00 93.50 591 ALA A N 1
ATOM 4278 C CA . ALA A 1 591 ? -3.700 -14.883 -25.493 1.00 93.50 591 ALA A CA 1
ATOM 4279 C C . ALA A 1 591 ? -4.830 -14.099 -24.824 1.00 93.50 591 ALA A C 1
ATOM 4281 O O . ALA A 1 591 ? -5.129 -14.289 -23.650 1.00 93.50 591 ALA A O 1
ATOM 4282 N N . ARG A 1 592 ? -5.463 -13.203 -25.585 1.00 94.31 592 ARG A N 1
ATOM 4283 C CA . ARG A 1 592 ? -6.572 -12.385 -25.087 1.00 94.31 592 ARG A CA 1
ATOM 4284 C C . ARG A 1 592 ? -7.898 -13.075 -25.352 1.00 94.31 592 ARG A C 1
ATOM 4286 O O . ARG A 1 592 ? -8.220 -13.376 -26.510 1.00 94.31 592 ARG A O 1
ATOM 4293 N N . ILE A 1 593 ? -8.663 -13.254 -24.286 1.00 94.44 593 ILE A N 1
ATOM 4294 C CA . ILE A 1 593 ? -10.026 -13.770 -24.280 1.00 94.44 593 ILE A CA 1
ATOM 4295 C C . ILE A 1 593 ? -10.974 -12.626 -24.659 1.00 94.44 593 ILE A C 1
ATOM 4297 O O . ILE A 1 593 ? -10.951 -11.559 -24.055 1.00 94.44 593 ILE A O 1
ATOM 4301 N N . ASP A 1 594 ? -11.789 -12.844 -25.686 1.00 93.94 594 ASP A N 1
ATOM 4302 C CA . ASP A 1 594 ? -12.802 -11.910 -26.193 1.00 93.94 594 ASP A CA 1
ATOM 4303 C C . ASP A 1 594 ? -14.182 -12.174 -25.579 1.00 93.94 594 ASP A C 1
ATOM 4305 O O . ASP A 1 594 ? -14.953 -11.253 -25.323 1.00 93.94 594 ASP A O 1
ATOM 4309 N N . SER A 1 595 ? -14.513 -13.446 -25.344 1.00 93.12 595 SER A N 1
ATOM 4310 C CA . SER A 1 595 ? -15.756 -13.844 -24.681 1.00 93.12 595 SER A CA 1
ATOM 4311 C C . SER A 1 595 ? -15.678 -15.248 -24.082 1.00 93.12 595 SER A C 1
ATOM 4313 O O . SER A 1 595 ? -14.907 -16.089 -24.543 1.00 93.12 595 SER A O 1
ATOM 4315 N N . ASP A 1 596 ? -16.521 -15.501 -23.080 1.00 90.94 596 ASP A N 1
ATOM 4316 C CA . ASP A 1 596 ? -16.786 -16.823 -22.501 1.00 90.94 596 ASP A CA 1
ATOM 4317 C C . ASP A 1 596 ? -18.266 -17.191 -22.739 1.00 90.94 596 ASP A C 1
ATOM 4319 O O . ASP A 1 596 ? -19.148 -16.762 -21.989 1.00 90.94 596 ASP A O 1
ATOM 4323 N N . PRO A 1 597 ? -18.596 -17.929 -23.817 1.00 89.38 597 PRO A N 1
ATOM 4324 C CA . PRO A 1 597 ? -19.942 -18.460 -24.047 1.00 89.38 597 PRO A CA 1
ATOM 4325 C C . PRO A 1 597 ? -20.429 -19.474 -22.993 1.00 89.38 597 PRO A C 1
ATOM 4327 O O . PRO A 1 597 ? -21.597 -19.870 -23.056 1.00 89.38 597 PRO A O 1
ATOM 4330 N N . GLY A 1 598 ? -19.582 -19.897 -22.050 1.00 87.81 598 GLY A N 1
ATOM 4331 C CA . GLY A 1 598 ? -19.901 -20.826 -20.974 1.00 87.81 598 GLY A CA 1
ATOM 4332 C C . GLY A 1 598 ? -19.306 -22.224 -21.164 1.00 87.81 598 GLY A C 1
ATOM 4333 O O . GLY A 1 598 ? -18.739 -22.571 -22.202 1.00 87.81 598 GLY A O 1
ATOM 4334 N N . GLU A 1 599 ? -19.450 -23.050 -20.120 1.00 86.19 599 GLU A N 1
ATOM 4335 C CA . GLU A 1 599 ? -18.952 -24.438 -20.066 1.00 86.19 599 GLU A CA 1
ATOM 4336 C C . GLU A 1 599 ? -17.434 -24.562 -20.325 1.00 86.19 599 GLU A C 1
ATOM 4338 O O . GLU A 1 599 ? -16.966 -25.560 -20.871 1.00 86.19 599 GLU A O 1
ATOM 4343 N N . GLY A 1 600 ? -16.656 -23.541 -19.948 1.00 90.06 600 GLY A N 1
ATOM 4344 C CA . GLY A 1 600 ? -15.201 -23.523 -20.125 1.00 90.06 600 GLY A CA 1
ATOM 4345 C C . GLY A 1 600 ? -14.742 -23.286 -21.559 1.00 90.06 600 GLY A C 1
ATOM 4346 O O . GLY A 1 600 ? -13.574 -23.517 -21.856 1.00 90.06 600 GLY A O 1
ATOM 4347 N N . THR A 1 601 ? -15.625 -22.855 -22.463 1.00 95.44 601 THR A N 1
ATOM 4348 C CA . THR A 1 601 ? -15.238 -22.478 -23.826 1.00 95.44 601 THR A CA 1
ATOM 4349 C C . THR A 1 601 ? -14.887 -20.999 -23.878 1.00 95.44 601 THR A C 1
ATOM 4351 O O . THR A 1 601 ? -15.743 -20.155 -23.675 1.00 95.44 601 THR A O 1
ATOM 4354 N N . LEU A 1 602 ? -13.642 -20.695 -24.220 1.00 96.94 602 LEU A N 1
ATOM 4355 C CA . LEU A 1 602 ? -13.081 -19.358 -24.351 1.00 96.94 602 LEU A CA 1
ATOM 4356 C C . LEU A 1 602 ? -12.928 -19.008 -25.831 1.00 96.94 602 LEU A C 1
ATOM 4358 O O . LEU A 1 602 ? -12.357 -19.781 -26.609 1.00 96.94 602 LEU A O 1
ATOM 4362 N N . VAL A 1 603 ? -13.411 -17.833 -26.221 1.00 96.88 603 VAL A N 1
ATOM 4363 C CA . VAL A 1 603 ? -13.192 -17.272 -27.556 1.00 96.88 603 VAL A CA 1
ATOM 4364 C C . VAL A 1 603 ? -11.986 -16.350 -27.496 1.00 96.88 603 VAL A C 1
ATOM 4366 O O . VAL A 1 603 ? -11.978 -15.401 -26.720 1.00 96.88 603 VAL A O 1
ATOM 4369 N N . LEU A 1 604 ? -10.976 -16.608 -28.322 1.00 96.50 604 LEU A N 1
ATOM 4370 C CA . LEU A 1 604 ? -9.756 -15.805 -28.377 1.00 96.50 604 LEU A CA 1
ATOM 4371 C C . LEU A 1 604 ? -9.818 -14.762 -29.496 1.00 96.50 604 LEU A C 1
ATOM 4373 O O . LEU A 1 604 ? -10.369 -15.005 -30.574 1.00 96.50 604 LEU A O 1
ATOM 4377 N N . THR A 1 605 ? -9.192 -13.611 -29.257 1.00 94.38 605 THR A N 1
ATOM 4378 C CA . THR A 1 605 ? -9.047 -12.539 -30.262 1.00 94.38 605 THR A CA 1
ATOM 4379 C C . THR A 1 605 ? -8.098 -12.916 -31.403 1.00 94.38 605 THR A C 1
ATOM 4381 O O . THR A 1 605 ? -8.256 -12.432 -32.525 1.00 94.38 605 THR A O 1
ATOM 4384 N N . GLN A 1 606 ? -7.134 -13.797 -31.131 1.00 91.12 606 GLN A N 1
ATOM 4385 C CA . GLN A 1 606 ? -6.158 -14.311 -32.089 1.00 91.12 606 GLN A CA 1
ATOM 4386 C C . GLN A 1 606 ? -6.203 -15.841 -32.133 1.00 91.12 606 GLN A C 1
ATOM 4388 O O . GLN A 1 606 ? -6.616 -16.463 -31.149 1.00 91.12 606 GLN A O 1
ATOM 4393 N N . PRO A 1 607 ? -5.771 -16.460 -33.248 1.00 94.00 607 PRO A N 1
ATOM 4394 C CA . PRO A 1 607 ? -5.661 -17.902 -33.312 1.00 94.00 607 PRO A CA 1
ATOM 4395 C C . PRO A 1 607 ? -4.736 -18.461 -32.221 1.00 94.00 607 PRO A C 1
ATOM 4397 O O . PRO A 1 607 ? -3.600 -18.010 -32.112 1.00 94.00 607 PRO A O 1
ATOM 4400 N N . ALA A 1 608 ? -5.200 -19.457 -31.466 1.00 93.06 608 ALA A N 1
ATOM 4401 C CA . ALA A 1 608 ? -4.388 -20.229 -30.537 1.00 93.06 608 ALA A CA 1
ATOM 4402 C C . ALA A 1 608 ? -3.215 -20.884 -31.276 1.00 93.06 608 ALA A C 1
ATOM 4404 O O . ALA A 1 608 ? -3.393 -21.504 -32.332 1.00 93.06 608 ALA A O 1
ATOM 4405 N N . ASP A 1 609 ? -2.026 -20.766 -30.699 1.00 89.69 609 ASP A N 1
ATOM 4406 C CA . ASP A 1 609 ? -0.763 -21.297 -31.209 1.00 89.69 609 ASP A CA 1
ATOM 4407 C C . ASP A 1 609 ? -0.252 -22.505 -30.401 1.00 89.69 609 ASP A C 1
ATOM 4409 O O . ASP A 1 609 ? 0.903 -22.908 -30.528 1.00 89.69 609 ASP A O 1
ATOM 4413 N N . PHE A 1 610 ? -1.138 -23.126 -29.621 1.00 92.50 610 PHE A N 1
ATOM 4414 C CA . PHE A 1 610 ? -0.881 -24.303 -28.794 1.00 92.50 610 PHE A CA 1
ATOM 4415 C C . PHE A 1 610 ? -1.858 -25.446 -29.104 1.00 92.50 610 PHE A C 1
ATOM 4417 O O . PHE A 1 610 ? -2.916 -25.253 -29.701 1.00 92.50 610 PHE A O 1
ATOM 4424 N N . ASP A 1 611 ? -1.503 -26.660 -28.686 1.00 94.62 611 ASP A N 1
ATOM 4425 C CA . ASP A 1 611 ? -2.285 -27.871 -28.947 1.00 94.62 611 ASP A CA 1
ATOM 4426 C C . ASP A 1 611 ? -3.207 -28.252 -27.768 1.00 94.62 611 ASP A C 1
ATOM 4428 O O . ASP A 1 611 ? -2.977 -27.844 -26.623 1.00 94.62 611 ASP A O 1
ATOM 4432 N N . PRO A 1 612 ? -4.236 -29.095 -27.992 1.00 96.31 612 PRO A N 1
ATOM 4433 C CA . PRO A 1 612 ? -4.943 -29.758 -26.901 1.00 96.31 612 PRO A CA 1
ATOM 4434 C C . PRO A 1 612 ? -3.982 -30.556 -26.006 1.00 96.31 612 PRO A C 1
ATOM 4436 O O . PRO A 1 612 ? -3.063 -31.214 -26.492 1.00 96.31 612 PRO A O 1
ATOM 4439 N N . GLY A 1 613 ? -4.232 -30.543 -24.700 1.00 96.00 613 GLY A N 1
ATOM 4440 C CA . GLY A 1 613 ? -3.371 -31.122 -23.669 1.00 96.00 613 GLY A CA 1
ATOM 4441 C C . GLY A 1 613 ? -2.429 -30.112 -23.011 1.00 96.00 613 GLY A C 1
ATOM 4442 O O . GLY A 1 613 ? -1.838 -30.443 -21.990 1.00 96.00 613 GLY A O 1
ATOM 4443 N N . THR A 1 614 ? -2.314 -28.901 -23.561 1.00 95.94 614 THR A N 1
ATOM 4444 C CA . THR A 1 614 ? -1.511 -27.814 -22.984 1.00 95.94 614 THR A CA 1
ATOM 4445 C C . THR A 1 614 ? -2.083 -27.340 -21.647 1.00 95.94 614 THR A C 1
ATOM 4447 O O . THR A 1 614 ? -3.305 -27.238 -21.502 1.00 95.94 614 THR A O 1
ATOM 4450 N N . THR A 1 615 ? -1.197 -27.033 -20.698 1.00 96.75 615 THR A N 1
ATOM 4451 C CA . THR A 1 615 ? -1.546 -26.419 -19.413 1.00 96.75 615 THR A CA 1
ATOM 4452 C C . THR A 1 615 ? -1.768 -24.923 -19.589 1.00 96.75 615 THR A C 1
ATOM 4454 O O . THR A 1 615 ? -0.954 -24.225 -20.195 1.00 96.75 615 THR A O 1
ATOM 4457 N N . LEU A 1 616 ? -2.878 -24.437 -19.054 1.00 96.00 616 LEU A N 1
ATOM 4458 C CA . LEU A 1 616 ? -3.354 -23.074 -19.196 1.00 96.00 616 LEU A CA 1
ATOM 4459 C C . LEU A 1 616 ? -3.762 -22.507 -17.842 1.00 96.00 616 LEU A C 1
ATOM 4461 O O . LEU A 1 616 ? -4.207 -23.236 -16.955 1.00 96.00 616 LEU A O 1
ATOM 4465 N N . GLU A 1 617 ? -3.717 -21.191 -17.748 1.00 93.38 617 GLU A N 1
ATOM 4466 C CA . GLU A 1 617 ? -4.327 -20.417 -16.678 1.00 93.38 617 GLU A CA 1
ATOM 4467 C C . GLU A 1 617 ? -5.204 -19.321 -17.280 1.00 93.38 617 GLU A C 1
ATOM 4469 O O . GLU A 1 617 ? -4.869 -18.744 -18.313 1.00 93.38 617 GLU A O 1
ATOM 4474 N N . VAL A 1 618 ? -6.344 -19.061 -16.645 1.00 90.88 618 VAL A N 1
ATOM 4475 C CA . VAL A 1 618 ? -7.325 -18.063 -17.081 1.00 90.88 618 VAL A CA 1
ATOM 4476 C C . VAL A 1 618 ? -7.406 -16.982 -16.017 1.00 90.88 618 VAL A C 1
ATOM 4478 O O . VAL A 1 618 ? -7.528 -17.318 -14.841 1.00 90.88 618 VAL A O 1
ATOM 4481 N N . ALA A 1 619 ? -7.379 -15.718 -16.440 1.00 85.31 619 ALA A N 1
ATOM 4482 C CA . ALA A 1 619 ? -7.529 -14.546 -15.579 1.00 85.31 619 ALA A CA 1
ATOM 4483 C C . ALA A 1 619 ? -6.534 -14.492 -14.403 1.00 85.31 619 ALA A C 1
ATOM 4485 O O . ALA A 1 619 ? -6.874 -13.946 -13.352 1.00 85.31 619 ALA A O 1
ATOM 4486 N N . ASP A 1 620 ? -5.347 -15.104 -14.568 1.00 80.81 620 ASP A N 1
ATOM 4487 C CA . ASP A 1 620 ? -4.313 -15.211 -13.524 1.00 80.81 620 ASP A CA 1
ATOM 4488 C C . ASP A 1 620 ? -4.941 -15.634 -12.175 1.00 80.81 620 ASP A C 1
ATOM 4490 O O . ASP A 1 620 ? -4.879 -14.950 -11.158 1.00 80.81 620 ASP A O 1
ATOM 4494 N N . ASP A 1 621 ? -5.726 -16.715 -12.173 1.00 82.62 621 ASP A N 1
ATOM 4495 C CA . ASP A 1 621 ? -6.482 -17.134 -10.988 1.00 82.62 621 ASP A CA 1
ATOM 4496 C C . ASP A 1 621 ? -5.790 -18.214 -10.142 1.00 82.62 621 ASP A C 1
ATOM 4498 O O . ASP A 1 621 ? -6.361 -18.694 -9.154 1.00 82.62 621 ASP A O 1
ATOM 4502 N N . GLY A 1 622 ? -4.562 -18.588 -10.501 1.00 84.44 622 GLY A N 1
ATOM 4503 C CA . GLY A 1 622 ? -3.748 -19.611 -9.854 1.00 84.44 622 GLY A CA 1
ATOM 4504 C C . GLY A 1 622 ? -4.222 -21.043 -10.107 1.00 84.44 622 GLY A C 1
ATOM 4505 O O . GLY A 1 622 ? -3.766 -21.965 -9.423 1.00 84.44 622 GLY A O 1
ATOM 4506 N N . VAL A 1 623 ? -5.175 -21.267 -11.021 1.00 89.88 623 VAL A N 1
ATOM 4507 C CA . VAL A 1 623 ? -5.755 -22.595 -11.270 1.00 89.88 623 VAL A CA 1
ATOM 4508 C C . VAL A 1 623 ? -5.253 -23.168 -12.592 1.00 89.88 623 VAL A C 1
ATOM 4510 O O . VAL A 1 623 ? -5.630 -22.720 -13.678 1.00 89.88 623 VAL A O 1
ATOM 4513 N N . ALA A 1 624 ? -4.471 -24.245 -12.494 1.00 93.62 624 ALA A N 1
ATOM 4514 C CA . ALA A 1 624 ? -4.037 -25.019 -13.649 1.00 93.62 624 ALA A CA 1
ATOM 4515 C C . ALA A 1 624 ? -5.230 -25.690 -14.341 1.00 93.62 624 ALA A C 1
ATOM 4517 O O . ALA A 1 624 ? -6.016 -26.413 -13.719 1.00 93.62 624 ALA A O 1
ATOM 4518 N N . ARG A 1 625 ? -5.342 -25.468 -15.649 1.00 96.00 625 ARG A N 1
ATOM 4519 C CA . ARG A 1 625 ? -6.361 -26.054 -16.524 1.00 96.00 625 ARG A CA 1
ATOM 4520 C C . ARG A 1 625 ? -5.708 -26.744 -17.701 1.00 96.00 625 ARG A C 1
ATOM 4522 O O . ARG A 1 625 ? -4.616 -26.376 -18.113 1.00 96.00 625 ARG A O 1
ATOM 4529 N N . ILE A 1 626 ? -6.399 -27.711 -18.288 1.00 97.12 626 ILE A N 1
ATOM 4530 C CA . ILE A 1 626 ? -5.949 -28.378 -19.509 1.00 97.12 626 ILE A CA 1
ATOM 4531 C C . ILE A 1 626 ? -6.817 -27.944 -20.686 1.00 97.12 626 ILE A C 1
ATOM 4533 O O . ILE A 1 626 ? -8.047 -27.978 -20.612 1.00 97.12 626 ILE A O 1
ATOM 4537 N N . ALA A 1 627 ? -6.179 -27.593 -21.802 1.00 97.19 627 ALA A N 1
ATOM 4538 C CA . ALA A 1 627 ? -6.852 -27.374 -23.077 1.00 97.19 627 ALA A CA 1
ATOM 4539 C C . ALA A 1 627 ? -7.443 -28.698 -23.596 1.00 97.19 627 ALA A C 1
ATOM 4541 O O . ALA A 1 627 ? -6.725 -29.556 -24.104 1.00 97.19 627 ALA A O 1
ATOM 4542 N N . THR A 1 628 ? -8.752 -28.901 -23.494 1.00 97.25 628 THR A N 1
ATOM 4543 C CA . THR A 1 628 ? -9.410 -30.134 -23.968 1.00 97.25 628 THR A CA 1
ATOM 4544 C C . THR A 1 628 ? -9.755 -30.084 -25.456 1.00 97.25 628 THR A C 1
ATOM 4546 O O . THR A 1 628 ? -9.781 -31.117 -26.130 1.00 97.25 628 THR A O 1
ATOM 4549 N N . LEU A 1 629 ? -9.974 -28.881 -25.987 1.00 96.00 629 LEU A N 1
ATOM 4550 C CA . LEU A 1 629 ? -10.216 -28.619 -27.399 1.00 96.00 629 LEU A CA 1
ATOM 4551 C C . LEU A 1 629 ? -9.534 -27.312 -27.789 1.00 96.00 629 LEU A C 1
ATOM 4553 O O . LEU A 1 629 ? -9.696 -26.310 -27.103 1.00 96.00 629 LEU A O 1
ATOM 4557 N N . VAL A 1 630 ? -8.831 -27.319 -28.921 1.00 96.25 630 VAL A N 1
ATOM 4558 C CA . VAL A 1 630 ? -8.255 -26.113 -29.518 1.00 96.25 630 VAL A CA 1
ATOM 4559 C C . VAL A 1 630 ? -8.662 -26.051 -30.985 1.00 96.25 630 VAL A C 1
ATOM 4561 O O . VAL A 1 630 ? -8.256 -26.868 -31.810 1.00 96.25 630 VAL A O 1
ATOM 4564 N N . ASN A 1 631 ? -9.519 -25.087 -31.296 1.00 93.75 631 ASN A N 1
ATOM 4565 C CA . ASN A 1 631 ? -9.783 -24.592 -32.642 1.00 93.75 631 ASN A CA 1
ATOM 4566 C C . ASN A 1 631 ? -9.136 -23.209 -32.763 1.00 93.75 631 ASN A C 1
ATOM 4568 O O . ASN A 1 631 ? -8.912 -22.599 -31.721 1.00 93.75 631 ASN A O 1
ATOM 4572 N N . PRO A 1 632 ? -8.929 -22.658 -33.980 1.00 92.19 632 PRO A N 1
ATOM 4573 C CA . PRO A 1 632 ? -8.210 -21.398 -34.159 1.00 92.19 632 PRO A CA 1
ATOM 4574 C C . PRO A 1 632 ? -8.578 -20.339 -33.117 1.00 92.19 632 PRO A C 1
ATOM 4576 O O . PRO A 1 632 ? -7.729 -19.987 -32.327 1.00 92.19 632 PRO A O 1
ATOM 4579 N N . ASN A 1 633 ? -9.847 -19.954 -32.976 1.00 94.81 633 ASN A N 1
ATOM 4580 C CA . ASN A 1 633 ? -10.236 -18.936 -31.989 1.00 94.81 633 ASN A CA 1
ATOM 4581 C C . ASN A 1 633 ? -11.101 -19.480 -30.843 1.00 94.81 633 ASN A C 1
ATOM 4583 O O . ASN A 1 633 ? -11.749 -18.693 -30.168 1.00 94.81 633 ASN A O 1
ATOM 4587 N N . ASN A 1 634 ? -11.200 -20.800 -30.659 1.00 96.00 634 ASN A N 1
ATOM 4588 C CA . ASN A 1 634 ? -12.020 -21.368 -29.583 1.00 96.00 634 ASN A CA 1
ATOM 4589 C C . ASN A 1 634 ? -11.218 -22.412 -28.822 1.00 96.00 634 ASN A C 1
ATOM 4591 O O . ASN A 1 634 ? -10.832 -23.430 -29.403 1.00 96.00 634 ASN A O 1
ATOM 4595 N N . VAL A 1 635 ? -11.030 -22.174 -27.532 1.00 97.44 635 VAL A N 1
ATOM 4596 C CA . VAL A 1 635 ? -10.310 -23.061 -26.622 1.00 97.44 635 VAL A CA 1
ATOM 4597 C C . VAL A 1 635 ? -11.271 -23.516 -25.541 1.00 97.44 635 VAL A C 1
ATOM 4599 O O . VAL A 1 635 ? -11.908 -22.688 -24.909 1.00 97.44 635 VAL A O 1
ATOM 4602 N N . THR A 1 636 ? -11.393 -24.819 -25.317 1.00 97.38 636 THR A N 1
ATOM 4603 C CA . THR A 1 636 ? -12.154 -25.347 -24.178 1.00 97.38 636 THR A CA 1
ATOM 4604 C C . THR A 1 636 ? -11.187 -25.799 -23.095 1.00 97.38 636 THR A C 1
ATOM 4606 O O . THR A 1 636 ? -10.263 -26.562 -23.386 1.00 97.38 636 THR A O 1
ATOM 4609 N N . VAL A 1 637 ? -11.401 -25.359 -21.856 1.00 97.25 637 VAL A N 1
ATOM 4610 C CA . VAL A 1 637 ? -10.540 -25.645 -20.701 1.00 97.25 637 VAL A CA 1
ATOM 4611 C C . VAL A 1 637 ? -11.259 -26.493 -19.648 1.00 97.25 637 VAL A C 1
ATOM 4613 O O . VAL A 1 637 ? -12.467 -26.361 -19.457 1.00 97.25 637 VAL A O 1
ATOM 4616 N N . ASP A 1 638 ? -10.516 -27.373 -18.976 1.00 95.69 638 ASP A N 1
ATOM 4617 C CA . ASP A 1 638 ? -10.995 -28.190 -17.852 1.00 95.69 638 ASP A CA 1
ATOM 4618 C C . ASP A 1 638 ? -10.008 -28.091 -16.668 1.00 95.69 638 ASP A C 1
ATOM 4620 O O . ASP A 1 638 ? -8.818 -28.355 -16.873 1.00 95.69 638 ASP A O 1
ATOM 4624 N N . PRO A 1 639 ? -10.448 -27.715 -15.448 1.00 95.31 639 PRO A N 1
ATOM 4625 C CA . PRO A 1 639 ? -11.808 -27.285 -15.096 1.00 95.31 639 PRO A CA 1
ATOM 4626 C C . PRO A 1 639 ? -12.220 -25.960 -15.770 1.00 95.31 639 PRO A C 1
ATOM 4628 O O . PRO A 1 639 ? -11.353 -25.141 -16.087 1.00 95.31 639 PRO A O 1
ATOM 4631 N N . PRO A 1 640 ? -13.530 -25.712 -15.978 1.00 93.12 640 PRO A N 1
ATOM 4632 C CA . PRO A 1 640 ? -14.005 -24.416 -16.457 1.00 93.12 640 PRO A CA 1
ATOM 4633 C C . PRO A 1 640 ? -13.664 -23.309 -15.440 1.00 93.12 640 PRO A C 1
ATOM 4635 O O . PRO A 1 640 ? -13.680 -23.574 -14.232 1.00 93.12 640 PRO A O 1
ATOM 4638 N N . PRO A 1 641 ? -13.360 -22.078 -15.892 1.00 91.12 641 PRO A N 1
ATOM 4639 C CA . PRO A 1 641 ? -13.121 -20.959 -14.993 1.00 91.12 641 PRO A CA 1
ATOM 4640 C C . PRO A 1 641 ? -14.401 -20.592 -14.242 1.00 91.12 641 PRO A C 1
ATOM 4642 O O . PRO A 1 641 ? -15.512 -20.749 -14.748 1.00 91.12 641 PRO A O 1
ATOM 4645 N N . ALA A 1 642 ? -14.243 -20.112 -13.011 1.00 87.06 642 ALA A N 1
ATOM 4646 C CA . ALA A 1 642 ? -15.383 -19.697 -12.201 1.00 87.06 642 ALA A CA 1
ATOM 4647 C C . ALA A 1 642 ? -15.915 -18.308 -12.581 1.00 87.06 642 ALA A C 1
ATOM 4649 O O . ALA A 1 642 ? -17.104 -18.043 -12.420 1.00 87.06 642 ALA A O 1
ATOM 4650 N N . LEU A 1 643 ? -15.030 -17.435 -13.062 1.00 83.38 643 LEU A N 1
ATOM 4651 C CA . LEU A 1 643 ? -15.337 -16.095 -13.535 1.00 83.38 643 LEU A CA 1
ATOM 4652 C C . LEU A 1 643 ? -14.364 -15.751 -14.663 1.00 83.38 643 LEU A C 1
ATOM 4654 O O . LEU A 1 643 ? -13.173 -16.028 -14.545 1.00 83.38 643 LEU A O 1
ATOM 4658 N N . VAL A 1 644 ? -14.889 -15.146 -15.721 1.00 85.62 644 VAL A N 1
ATOM 4659 C CA . VAL A 1 644 ? -14.126 -14.502 -16.792 1.00 85.62 644 VAL A CA 1
ATOM 4660 C C . VAL A 1 644 ? -14.798 -13.159 -17.026 1.00 85.62 644 VAL A C 1
ATOM 4662 O O . VAL A 1 644 ? -16.027 -13.109 -17.149 1.00 85.62 644 VAL A O 1
ATOM 4665 N N . LEU A 1 645 ? -14.019 -12.081 -17.079 1.00 83.88 645 LEU A N 1
ATOM 4666 C CA . LEU A 1 645 ? -14.518 -10.729 -17.336 1.00 83.88 645 LEU A CA 1
ATOM 4667 C C . LEU A 1 645 ? -13.901 -10.202 -18.635 1.00 83.88 645 LEU A C 1
ATOM 4669 O O . LEU A 1 645 ? -12.914 -9.480 -18.589 1.00 83.88 645 LEU A O 1
ATOM 4673 N N . PRO A 1 646 ? -14.445 -10.564 -19.815 1.00 84.31 646 PRO A N 1
ATOM 4674 C CA . PRO A 1 646 ? -13.830 -10.187 -21.077 1.00 84.31 646 PRO A CA 1
ATOM 4675 C C . PRO A 1 646 ? -13.781 -8.659 -21.284 1.00 84.31 646 PRO A C 1
ATOM 4677 O O . PRO A 1 646 ? -14.784 -7.983 -21.033 1.00 84.31 646 PRO A O 1
ATOM 4680 N N . PRO A 1 647 ? -12.685 -8.114 -21.847 1.00 88.44 647 PRO A N 1
ATOM 4681 C CA . PRO A 1 647 ? -11.495 -8.843 -22.278 1.00 88.44 647 PRO A CA 1
ATOM 4682 C C . PRO A 1 647 ? -10.655 -9.357 -21.102 1.00 88.44 647 PRO A C 1
ATOM 4684 O O . PRO A 1 647 ? -10.472 -8.643 -20.129 1.00 88.44 647 PRO A O 1
ATOM 4687 N N . ASP A 1 648 ? -10.123 -10.573 -21.227 1.00 88.81 648 ASP A N 1
ATOM 4688 C CA . ASP A 1 648 ? -9.419 -11.256 -20.131 1.00 88.81 648 ASP A CA 1
ATOM 4689 C C . ASP A 1 648 ? -8.159 -11.993 -20.635 1.00 88.81 648 ASP A C 1
ATOM 4691 O O . ASP A 1 648 ? -7.923 -12.095 -21.847 1.00 88.81 648 ASP A O 1
ATOM 4695 N N . LEU A 1 649 ? -7.340 -12.506 -19.718 1.00 91.38 649 LEU A N 1
ATOM 4696 C CA . LEU A 1 649 ? -6.053 -13.144 -19.984 1.00 91.38 649 LEU A CA 1
ATOM 4697 C C . LEU A 1 649 ? -6.156 -14.675 -20.048 1.00 91.38 649 LEU A C 1
ATOM 4699 O O . LEU A 1 649 ? -6.752 -15.316 -19.185 1.00 91.38 649 LEU A O 1
ATOM 4703 N N . LEU A 1 650 ? -5.495 -15.275 -21.038 1.00 94.44 650 LEU A N 1
ATOM 4704 C CA . LEU A 1 650 ? -5.153 -16.695 -21.069 1.00 94.44 650 LEU A CA 1
ATOM 4705 C C . LEU A 1 650 ? -3.627 -16.853 -21.115 1.00 94.44 650 LEU A C 1
ATOM 4707 O O . LEU A 1 650 ? -3.001 -16.461 -22.101 1.00 94.44 650 LEU A O 1
ATOM 4711 N N . SER A 1 651 ? -3.046 -17.471 -20.091 1.00 93.44 651 SER A N 1
ATOM 4712 C CA . SER A 1 651 ? -1.610 -17.760 -19.988 1.00 93.44 651 SER A CA 1
ATOM 4713 C C . SER A 1 651 ? -1.326 -19.223 -20.333 1.00 93.44 651 SER A C 1
ATOM 4715 O O . SER A 1 651 ? -2.055 -20.126 -19.918 1.00 93.44 651 SER A O 1
ATOM 4717 N N . VAL A 1 652 ? -0.264 -19.474 -21.103 1.00 93.44 652 VAL A N 1
ATOM 4718 C CA . VAL A 1 652 ? 0.090 -20.805 -21.626 1.00 93.44 652 VAL A CA 1
ATOM 4719 C C . VAL A 1 652 ? 1.388 -21.306 -21.003 1.00 93.44 652 VAL A C 1
ATOM 4721 O O . VAL A 1 652 ? 2.436 -20.683 -21.180 1.00 93.44 652 VAL A O 1
ATOM 4724 N N . PHE A 1 653 ? 1.368 -22.469 -20.355 1.00 92.00 653 PHE A N 1
ATOM 4725 C CA . PHE A 1 653 ? 2.523 -23.037 -19.654 1.00 92.00 653 PHE A CA 1
ATOM 4726 C C . PHE A 1 653 ? 3.038 -24.316 -20.323 1.00 92.00 653 PHE A C 1
ATOM 4728 O O . PHE A 1 653 ? 2.272 -25.127 -20.843 1.00 92.00 653 PHE A O 1
ATOM 4735 N N . GLN A 1 654 ? 4.360 -24.515 -20.287 1.00 87.12 654 GLN A N 1
ATOM 4736 C CA . GLN A 1 654 ? 5.001 -25.730 -20.814 1.00 87.12 654 GLN A CA 1
ATOM 4737 C C . GLN A 1 654 ? 4.994 -26.898 -19.812 1.00 87.12 654 GLN A C 1
ATOM 4739 O O . GLN A 1 654 ? 5.136 -28.053 -20.215 1.00 87.12 654 GLN A O 1
ATOM 4744 N N . GLY A 1 655 ? 4.862 -26.605 -18.513 1.00 85.44 655 GLY A N 1
ATOM 4745 C CA . GLY A 1 655 ? 4.798 -27.590 -17.431 1.00 85.44 655 GLY A CA 1
ATOM 4746 C C . GLY A 1 655 ? 3.368 -27.968 -17.037 1.00 85.44 655 GLY A C 1
ATOM 4747 O O . GLY A 1 655 ? 2.402 -27.563 -17.672 1.00 85.44 655 GLY A O 1
ATOM 4748 N N . GLU A 1 656 ? 3.230 -28.749 -15.965 1.00 85.50 656 GLU A N 1
ATOM 4749 C CA . GLU A 1 656 ? 1.927 -29.068 -15.347 1.00 85.50 656 GLU A CA 1
ATOM 4750 C C . GLU A 1 656 ? 1.487 -28.016 -14.308 1.00 85.50 656 GLU A C 1
ATOM 4752 O O . GLU A 1 656 ? 0.367 -28.080 -13.810 1.00 85.50 656 GLU A O 1
ATOM 4757 N N . ASP A 1 657 ? 2.370 -27.072 -13.969 1.00 85.88 657 ASP A N 1
ATOM 4758 C CA . ASP A 1 657 ? 2.159 -26.047 -12.946 1.00 85.88 657 ASP A CA 1
ATOM 4759 C C . ASP A 1 657 ? 2.003 -24.663 -13.589 1.00 85.88 657 ASP A C 1
ATOM 4761 O O . ASP A 1 657 ? 2.727 -24.330 -14.532 1.00 85.88 657 ASP A O 1
ATOM 4765 N N . VAL A 1 658 ? 1.078 -23.870 -13.054 1.00 85.94 658 VAL A N 1
ATOM 4766 C CA . VAL A 1 658 ? 0.811 -22.486 -13.479 1.00 85.94 658 VAL A CA 1
ATOM 4767 C C . VAL A 1 658 ? 1.336 -21.456 -12.486 1.00 85.94 658 VAL A C 1
ATOM 4769 O O . VAL A 1 658 ? 1.313 -20.275 -12.781 1.00 85.94 658 VAL A O 1
ATOM 4772 N N . VAL A 1 659 ? 1.860 -21.881 -11.329 1.00 84.50 659 VAL A N 1
ATOM 4773 C CA . VAL A 1 659 ? 2.473 -20.953 -10.372 1.00 84.50 659 VAL A CA 1
ATOM 4774 C C . VAL A 1 659 ? 3.731 -20.350 -10.990 1.00 84.50 659 VAL A C 1
ATOM 4776 O O . VAL A 1 659 ? 4.724 -21.063 -11.187 1.00 84.50 659 VAL A O 1
ATOM 4779 N N . GLU A 1 660 ? 3.725 -19.048 -11.284 1.00 81.19 660 GLU A N 1
ATOM 4780 C CA . GLU A 1 660 ? 4.908 -18.407 -11.840 1.00 81.19 660 GLU A CA 1
ATOM 4781 C C . GLU A 1 660 ? 6.066 -18.360 -10.842 1.00 81.19 660 GLU A C 1
ATOM 4783 O O . GLU A 1 660 ? 5.946 -18.055 -9.654 1.00 81.19 660 GLU A O 1
ATOM 4788 N N . ASP A 1 661 ? 7.246 -18.632 -11.377 1.00 83.25 661 ASP A N 1
ATOM 4789 C CA . ASP A 1 661 ? 8.528 -18.561 -10.713 1.00 83.25 661 ASP A CA 1
ATOM 4790 C C . ASP A 1 661 ? 9.534 -17.894 -11.650 1.00 83.25 661 ASP A C 1
ATOM 4792 O O . ASP A 1 661 ? 10.288 -18.532 -12.394 1.00 83.25 661 ASP A O 1
ATOM 4796 N N . TYR A 1 662 ? 9.554 -16.567 -11.570 1.00 84.81 662 TYR A N 1
ATOM 4797 C CA . TYR A 1 662 ? 10.426 -15.700 -12.354 1.00 84.81 662 TYR A CA 1
ATOM 4798 C C . TYR A 1 662 ? 11.902 -15.747 -11.927 1.00 84.81 662 TYR A C 1
ATOM 4800 O O . TYR A 1 662 ? 12.704 -14.917 -12.367 1.00 84.81 662 TYR A O 1
ATOM 4808 N N . ARG A 1 663 ? 12.305 -16.670 -11.042 1.00 86.19 663 ARG A N 1
ATOM 4809 C CA . ARG A 1 663 ? 13.731 -16.892 -10.777 1.00 86.19 663 ARG A CA 1
ATOM 4810 C C . ARG A 1 663 ? 14.399 -17.361 -12.060 1.00 86.19 663 ARG A C 1
ATOM 4812 O O . ARG A 1 663 ? 13.830 -18.151 -12.806 1.00 86.19 663 ARG A O 1
ATOM 4819 N N . LEU A 1 664 ? 15.615 -16.886 -12.313 1.00 86.12 664 LEU A N 1
ATOM 4820 C CA . LEU A 1 664 ? 16.347 -17.260 -13.521 1.00 86.12 664 LEU A CA 1
ATOM 4821 C C . LEU A 1 664 ? 16.659 -18.762 -13.518 1.00 86.12 664 LEU A C 1
ATOM 4823 O O . LEU A 1 664 ? 17.152 -19.298 -12.520 1.00 86.12 664 LEU A O 1
ATOM 4827 N N . ALA A 1 665 ? 16.399 -19.441 -14.635 1.00 87.56 665 ALA A N 1
ATOM 4828 C CA . ALA A 1 665 ? 16.753 -20.847 -14.778 1.00 87.56 665 ALA A CA 1
ATOM 4829 C C . ALA A 1 665 ? 18.270 -21.029 -14.956 1.00 87.56 665 ALA A C 1
ATOM 4831 O O . ALA A 1 665 ? 19.030 -20.099 -15.251 1.00 87.56 665 ALA A O 1
ATOM 4832 N N . SER A 1 666 ? 18.737 -22.269 -14.798 1.00 85.81 666 SER A N 1
ATOM 4833 C CA . SER A 1 666 ? 20.148 -22.590 -15.013 1.00 85.81 666 SER A CA 1
ATOM 4834 C C . SER A 1 666 ? 20.535 -22.379 -16.477 1.00 85.81 666 SER A C 1
ATOM 4836 O O . SER A 1 666 ? 19.972 -23.008 -17.364 1.00 85.81 666 SER A O 1
ATOM 4838 N N . GLY A 1 667 ? 21.530 -21.522 -16.726 1.00 87.88 667 GLY A N 1
ATOM 4839 C CA . GLY A 1 667 ? 21.965 -21.191 -18.086 1.00 87.88 667 GLY A CA 1
ATOM 4840 C C . GLY A 1 667 ? 21.132 -20.104 -18.766 1.00 87.88 667 GLY A C 1
ATOM 4841 O O . GLY A 1 667 ? 21.369 -19.838 -19.944 1.00 87.88 667 GLY A O 1
ATOM 4842 N N . SER A 1 668 ? 20.216 -19.462 -18.030 1.00 90.12 668 SER A N 1
ATOM 4843 C CA . SER A 1 668 ? 19.422 -18.343 -18.530 1.00 90.12 668 SER A CA 1
ATOM 4844 C C . SER A 1 668 ? 20.316 -17.273 -19.171 1.00 90.12 668 SER A C 1
ATOM 4846 O O . SER A 1 668 ? 21.330 -16.879 -18.581 1.00 90.12 668 SER A O 1
ATOM 4848 N N . PRO A 1 669 ? 19.952 -16.753 -20.358 1.00 90.88 669 PRO A N 1
ATOM 4849 C CA . PRO A 1 669 ? 20.699 -15.680 -21.002 1.00 90.88 669 PRO A CA 1
ATOM 4850 C C . PRO A 1 669 ? 20.664 -14.375 -20.200 1.00 90.88 669 PRO A C 1
ATOM 4852 O O . PRO A 1 669 ? 21.494 -13.513 -20.453 1.00 90.88 669 PRO A O 1
ATOM 4855 N N . ALA A 1 670 ? 19.748 -14.222 -19.235 1.00 89.62 670 ALA A N 1
ATOM 4856 C CA . ALA A 1 670 ? 19.668 -13.044 -18.373 1.00 89.62 670 ALA A CA 1
ATOM 4857 C C . ALA A 1 670 ? 20.792 -12.970 -17.321 1.00 89.62 670 ALA A C 1
ATOM 4859 O O . ALA A 1 670 ? 20.986 -11.916 -16.708 1.00 89.62 670 ALA A O 1
ATOM 4860 N N . VAL A 1 671 ? 21.542 -14.059 -17.119 1.00 91.50 671 VAL A N 1
ATOM 4861 C CA . VAL A 1 671 ? 22.659 -14.101 -16.169 1.00 91.50 671 VAL A CA 1
ATOM 4862 C C . VAL A 1 671 ? 23.773 -13.152 -16.622 1.00 91.50 671 VAL A C 1
ATOM 4864 O O . VAL A 1 671 ? 24.292 -13.257 -17.734 1.00 91.50 671 VAL A O 1
ATOM 4867 N N . GLY A 1 672 ? 24.160 -12.229 -15.743 1.00 92.31 672 GLY A N 1
ATOM 4868 C CA . GLY A 1 672 ? 25.225 -11.252 -15.965 1.00 92.31 672 GLY A CA 1
ATOM 4869 C C . GLY A 1 672 ? 24.926 -10.128 -16.968 1.00 92.31 672 GLY A C 1
ATOM 4870 O O . GLY A 1 672 ? 25.856 -9.413 -17.344 1.00 92.31 672 GLY A O 1
ATOM 4871 N N . ILE A 1 673 ? 23.679 -9.976 -17.434 1.00 92.88 673 ILE A N 1
ATOM 4872 C CA . ILE A 1 673 ? 23.287 -8.916 -18.385 1.00 92.88 673 ILE A CA 1
ATOM 4873 C C . ILE A 1 673 ? 23.064 -7.555 -17.713 1.00 92.88 673 ILE A C 1
ATOM 4875 O O . ILE A 1 673 ? 23.193 -6.525 -18.380 1.00 92.88 673 ILE A O 1
ATOM 4879 N N . GLY A 1 674 ? 22.719 -7.550 -16.426 1.00 93.31 674 GLY A N 1
ATOM 4880 C CA . GLY A 1 674 ? 22.339 -6.368 -15.665 1.00 93.31 674 GLY A CA 1
ATOM 4881 C C . GLY A 1 674 ? 23.444 -5.319 -15.543 1.00 93.31 674 GLY A C 1
ATOM 4882 O O . GLY A 1 674 ? 24.632 -5.554 -15.799 1.00 93.31 674 GLY A O 1
ATOM 4883 N N . LEU A 1 675 ? 23.029 -4.117 -15.144 1.00 93.88 675 LEU A N 1
ATOM 4884 C CA . LEU A 1 675 ? 23.898 -2.964 -14.954 1.00 93.88 675 LEU A CA 1
ATOM 4885 C C . LEU A 1 675 ? 24.977 -3.284 -13.910 1.00 93.88 675 LEU A C 1
ATOM 4887 O O . LEU A 1 675 ? 24.712 -3.322 -12.712 1.00 93.88 675 LEU A O 1
ATOM 4891 N N . SER A 1 676 ? 26.200 -3.511 -14.389 1.00 92.44 676 SER A N 1
ATOM 4892 C CA . SER A 1 676 ? 27.324 -3.942 -13.560 1.00 92.44 676 SER A CA 1
ATOM 4893 C C . SER A 1 676 ? 28.317 -2.794 -13.340 1.00 92.44 676 SER A C 1
ATOM 4895 O O . SER A 1 676 ? 28.663 -2.102 -14.307 1.00 92.44 676 SER A O 1
ATOM 4897 N N . PRO A 1 677 ? 28.813 -2.600 -12.109 1.00 89.50 677 PRO A N 1
ATOM 4898 C CA . PRO A 1 677 ? 29.797 -1.569 -11.792 1.00 89.50 677 PRO A CA 1
ATOM 4899 C C . PRO A 1 677 ? 31.099 -1.778 -12.585 1.00 89.50 677 PRO A C 1
ATOM 4901 O O . PRO A 1 677 ? 31.524 -2.922 -12.799 1.00 89.50 677 PRO A O 1
ATOM 4904 N N . PRO A 1 678 ? 31.787 -0.705 -13.022 1.00 85.44 678 PRO A N 1
ATOM 4905 C CA . PRO A 1 678 ? 33.027 -0.822 -13.783 1.00 85.44 678 PRO A CA 1
ATOM 4906 C C . PRO A 1 678 ? 34.098 -1.649 -13.055 1.00 85.44 678 PRO A C 1
ATOM 4908 O O . PRO A 1 678 ? 34.634 -1.248 -12.026 1.00 85.44 678 PRO A O 1
ATOM 4911 N N . GLY A 1 679 ? 34.441 -2.813 -13.615 1.00 86.38 679 GLY A N 1
ATOM 4912 C CA . GLY A 1 679 ? 35.431 -3.728 -13.035 1.00 86.38 679 GLY A CA 1
ATOM 4913 C C . GLY A 1 679 ? 34.949 -4.529 -11.818 1.00 86.38 679 GLY A C 1
ATOM 4914 O O . GLY A 1 679 ? 35.752 -5.275 -11.253 1.00 86.38 679 GLY A O 1
ATOM 4915 N N . GLY A 1 680 ? 33.680 -4.397 -11.423 1.00 88.19 680 GLY A N 1
ATOM 4916 C CA . GLY A 1 680 ? 33.055 -5.219 -10.389 1.00 88.19 680 GLY A CA 1
ATOM 4917 C C . GLY A 1 680 ? 32.423 -6.507 -10.940 1.00 88.19 680 GLY A C 1
ATOM 4918 O O . GLY A 1 680 ? 32.636 -6.858 -12.107 1.00 88.19 680 GLY A O 1
ATOM 4919 N N . PRO A 1 681 ? 31.706 -7.268 -10.091 1.00 90.19 681 PRO A N 1
ATOM 4920 C CA . PRO A 1 681 ? 31.054 -8.505 -10.503 1.00 90.19 681 PRO A CA 1
ATOM 4921 C C . PRO A 1 681 ? 29.913 -8.236 -11.492 1.00 90.19 681 PRO A C 1
ATOM 4923 O O . PRO A 1 681 ? 29.318 -7.161 -11.500 1.00 90.19 681 PRO A O 1
ATOM 4926 N N . SER A 1 682 ? 29.603 -9.237 -12.315 1.00 91.75 682 SER A N 1
ATOM 4927 C CA . SER A 1 682 ? 28.425 -9.202 -13.181 1.00 91.75 682 SER A CA 1
ATOM 4928 C C . SER A 1 682 ? 27.142 -9.258 -12.351 1.00 91.75 682 SER A C 1
ATOM 4930 O O . SER A 1 682 ? 27.057 -10.062 -11.421 1.00 91.75 682 SER A O 1
ATOM 4932 N N . VAL A 1 683 ? 26.152 -8.458 -12.732 1.00 92.38 683 VAL A N 1
ATOM 4933 C CA . VAL A 1 683 ? 24.811 -8.409 -12.134 1.00 92.38 683 VAL A CA 1
ATOM 4934 C C . VAL A 1 683 ? 23.815 -9.067 -13.086 1.00 92.38 683 VAL A C 1
ATOM 4936 O O . VAL A 1 683 ? 23.910 -8.896 -14.300 1.00 92.38 683 VAL A O 1
ATOM 4939 N N . ASP A 1 684 ? 22.875 -9.841 -12.557 1.00 92.12 684 ASP A N 1
ATOM 4940 C CA . ASP A 1 684 ? 21.842 -10.489 -13.367 1.00 92.12 684 ASP A CA 1
ATOM 4941 C C . ASP A 1 684 ? 20.756 -9.490 -13.798 1.00 92.12 684 ASP A C 1
ATOM 4943 O O . ASP A 1 684 ? 20.520 -8.473 -13.147 1.00 92.12 684 ASP A O 1
ATOM 4947 N N . GLY A 1 685 ? 20.093 -9.760 -14.922 1.00 90.06 685 GLY A N 1
ATOM 4948 C CA . GLY A 1 685 ? 18.886 -9.029 -15.306 1.00 90.06 685 GLY A CA 1
ATOM 4949 C C . GLY A 1 685 ? 17.658 -9.472 -14.500 1.00 90.06 685 GLY A C 1
ATOM 4950 O O . GLY A 1 685 ? 17.601 -10.584 -13.978 1.00 90.06 685 GLY A O 1
ATOM 4951 N N . GLY A 1 686 ? 16.638 -8.618 -14.463 1.00 89.44 686 GLY A N 1
ATOM 4952 C CA . GLY A 1 686 ? 15.355 -8.884 -13.818 1.00 89.44 686 GLY A CA 1
ATOM 4953 C C . GLY A 1 686 ? 15.378 -8.710 -12.298 1.00 89.44 686 GLY A C 1
ATOM 4954 O O . GLY A 1 686 ? 16.371 -8.293 -11.699 1.00 89.44 686 GLY A O 1
ATOM 4955 N N . VAL A 1 687 ? 14.248 -9.042 -11.673 1.00 86.38 687 VAL A N 1
ATOM 4956 C CA . VAL A 1 687 ? 13.948 -8.719 -10.264 1.00 86.38 687 VAL A CA 1
ATOM 4957 C C . VAL A 1 687 ? 14.928 -9.337 -9.269 1.00 86.38 687 VAL A C 1
ATOM 4959 O O . VAL A 1 687 ? 15.286 -8.708 -8.276 1.00 86.38 687 VAL A O 1
ATOM 4962 N N . PHE A 1 688 ? 15.432 -10.534 -9.565 1.00 84.38 688 PHE A N 1
ATOM 4963 C CA . PHE A 1 688 ? 16.352 -11.265 -8.691 1.00 84.38 688 PHE A CA 1
ATOM 4964 C C . PHE A 1 688 ? 17.820 -10.848 -8.846 1.00 84.38 688 PHE A C 1
ATOM 4966 O O . PHE A 1 688 ? 18.649 -11.277 -8.047 1.00 84.38 688 PHE A O 1
ATOM 4973 N N . GLY A 1 689 ? 18.138 -10.005 -9.834 1.00 84.94 689 GLY A N 1
ATOM 4974 C CA . GLY A 1 689 ? 19.446 -9.360 -9.957 1.00 84.94 689 GLY A CA 1
ATOM 4975 C C . GLY A 1 689 ? 19.597 -8.103 -9.094 1.00 84.94 689 GLY A C 1
ATOM 4976 O O . GLY A 1 689 ? 20.692 -7.557 -9.001 1.00 84.94 689 GLY A O 1
ATOM 4977 N N . SER A 1 690 ? 18.513 -7.635 -8.462 1.00 87.12 690 SER A N 1
ATOM 4978 C CA . SER A 1 690 ? 18.521 -6.446 -7.605 1.00 87.12 690 SER A CA 1
ATOM 4979 C C . SER A 1 690 ? 19.453 -6.612 -6.394 1.00 87.12 690 SER A C 1
ATOM 4981 O O . SER A 1 690 ? 19.497 -7.693 -5.799 1.00 87.12 690 SER A O 1
ATOM 4983 N N . PRO A 1 691 ? 20.157 -5.546 -5.959 1.00 84.19 691 PRO A N 1
ATOM 4984 C CA . PRO A 1 691 ? 20.981 -5.593 -4.749 1.00 84.19 691 PRO A CA 1
ATOM 4985 C C . PRO A 1 691 ? 20.158 -5.773 -3.469 1.00 84.19 691 PRO A C 1
ATOM 4987 O O . PRO A 1 691 ? 20.696 -6.231 -2.461 1.00 84.19 691 PRO A O 1
ATOM 4990 N N . VAL A 1 692 ? 18.867 -5.428 -3.502 1.00 84.50 692 VAL A N 1
ATOM 4991 C CA . VAL A 1 692 ? 17.926 -5.707 -2.416 1.00 84.50 692 VAL A CA 1
ATOM 4992 C C . VAL A 1 692 ? 17.127 -6.951 -2.806 1.00 84.50 692 VAL A C 1
ATOM 4994 O O . VAL A 1 692 ? 16.193 -6.853 -3.607 1.00 84.50 692 VAL A O 1
ATOM 4997 N N . PRO A 1 693 ? 17.494 -8.140 -2.291 1.00 73.75 693 PRO A N 1
ATOM 4998 C CA . PRO A 1 693 ? 16.828 -9.379 -2.664 1.00 73.75 693 PRO A CA 1
ATOM 4999 C C . PRO A 1 693 ? 15.373 -9.369 -2.194 1.00 73.75 693 PRO A C 1
ATOM 5001 O O . PRO A 1 693 ? 15.032 -8.721 -1.213 1.00 73.75 693 PRO A O 1
ATOM 5004 N N . GLY A 1 694 ? 14.508 -10.124 -2.863 1.00 77.12 694 GLY A N 1
ATOM 5005 C CA . GLY A 1 694 ? 13.122 -10.324 -2.446 1.00 77.12 694 GLY A CA 1
ATOM 5006 C C . GLY A 1 694 ? 12.275 -10.869 -3.584 1.00 77.12 694 GLY A C 1
ATOM 5007 O O . GLY A 1 694 ? 12.651 -10.752 -4.749 1.00 77.12 694 GLY A O 1
ATOM 5008 N N . VAL A 1 695 ? 11.143 -11.483 -3.248 1.00 83.88 695 VAL A N 1
ATOM 5009 C CA . VAL A 1 695 ? 10.170 -11.927 -4.251 1.00 83.88 695 VAL A CA 1
ATOM 5010 C C . VAL A 1 695 ? 9.165 -10.789 -4.459 1.00 83.88 695 VAL A C 1
ATOM 5012 O O . VAL A 1 695 ? 8.584 -10.335 -3.471 1.00 83.88 695 VAL A O 1
ATOM 5015 N N . PRO A 1 696 ? 8.963 -10.297 -5.694 1.00 85.31 696 PRO A N 1
ATOM 5016 C CA . PRO A 1 696 ? 7.943 -9.288 -5.980 1.00 85.31 696 PRO A CA 1
ATOM 5017 C C . PRO A 1 696 ? 6.553 -9.718 -5.507 1.00 85.31 696 PRO A C 1
ATOM 5019 O O . PRO A 1 696 ? 6.244 -10.903 -5.515 1.00 85.31 696 PRO A O 1
ATOM 5022 N N . GLY A 1 697 ? 5.731 -8.768 -5.062 1.00 85.81 697 GLY A N 1
ATOM 5023 C CA . GLY A 1 697 ? 4.375 -9.011 -4.561 1.00 85.81 697 GLY A CA 1
ATOM 5024 C C . GLY A 1 697 ? 4.297 -9.664 -3.177 1.00 85.81 697 GLY A C 1
ATOM 5025 O O . GLY A 1 697 ? 3.206 -9.775 -2.625 1.00 85.81 697 GLY A O 1
ATOM 5026 N N . PHE A 1 698 ? 5.427 -10.076 -2.588 1.00 82.50 698 PHE A N 1
ATOM 5027 C CA . PHE A 1 698 ? 5.450 -10.715 -1.275 1.00 82.50 698 PHE A CA 1
ATOM 5028 C C . PHE A 1 698 ? 6.090 -9.838 -0.199 1.00 82.50 698 PHE A C 1
ATOM 5030 O O . PHE A 1 698 ? 7.239 -9.406 -0.304 1.00 82.50 698 PHE A O 1
ATOM 5037 N N . ALA A 1 699 ? 5.338 -9.703 0.893 1.00 81.06 699 ALA A N 1
ATOM 5038 C CA . ALA A 1 699 ? 5.777 -9.329 2.232 1.00 81.06 699 ALA A CA 1
ATOM 5039 C C . ALA A 1 699 ? 7.150 -9.879 2.661 1.00 81.06 699 ALA A C 1
ATOM 5041 O O . ALA A 1 699 ? 7.233 -11.072 2.952 1.00 81.06 699 ALA A O 1
ATOM 5042 N N . GLU A 1 700 ? 8.193 -9.064 2.841 1.00 79.50 700 GLU A N 1
ATOM 5043 C CA . GLU A 1 700 ? 9.220 -9.415 3.828 1.00 79.50 700 GLU A CA 1
ATOM 5044 C C . GLU A 1 700 ? 8.641 -9.272 5.239 1.00 79.50 700 GLU A C 1
ATOM 5046 O O . GLU A 1 700 ? 8.064 -8.247 5.592 1.00 79.50 700 GLU A O 1
ATOM 5051 N N . GLU A 1 701 ? 8.834 -10.264 6.102 1.00 79.38 701 GLU A N 1
ATOM 5052 C CA . GLU A 1 701 ? 8.391 -10.127 7.498 1.00 79.38 701 GLU A CA 1
ATOM 5053 C C . GLU A 1 701 ? 9.185 -9.044 8.241 1.00 79.38 701 GLU A C 1
ATOM 5055 O O . GLU A 1 701 ? 8.640 -8.294 9.046 1.00 79.38 701 GLU A O 1
ATOM 5060 N N . ILE A 1 702 ? 10.475 -8.904 7.924 1.00 81.19 702 ILE A N 1
ATOM 5061 C CA . ILE A 1 702 ? 11.325 -7.840 8.459 1.00 81.19 702 ILE A CA 1
ATOM 5062 C C . ILE A 1 702 ? 11.532 -6.795 7.377 1.00 81.19 702 ILE A C 1
ATOM 5064 O O . ILE A 1 702 ? 12.063 -7.099 6.311 1.00 81.19 702 ILE A O 1
ATOM 5068 N N . ARG A 1 703 ? 11.138 -5.557 7.674 1.00 83.44 703 ARG A N 1
ATOM 5069 C CA . ARG A 1 703 ? 11.306 -4.424 6.768 1.00 83.44 703 ARG A CA 1
ATOM 5070 C C . ARG A 1 703 ? 12.791 -4.135 6.536 1.00 83.44 703 ARG A C 1
ATOM 5072 O O . ARG A 1 703 ? 13.519 -3.813 7.472 1.00 83.44 703 ARG A O 1
ATOM 5079 N N . THR A 1 704 ? 13.200 -4.181 5.273 1.00 83.25 704 THR A N 1
ATOM 5080 C CA . THR A 1 704 ? 14.485 -3.645 4.809 1.00 83.25 704 THR A CA 1
ATOM 5081 C C . THR A 1 704 ? 14.301 -2.179 4.413 1.00 83.25 704 THR A C 1
ATOM 5083 O O . THR A 1 704 ? 13.462 -1.898 3.551 1.00 83.25 704 THR A O 1
ATOM 5086 N N . GLU A 1 705 ? 15.044 -1.247 5.017 1.00 86.88 705 GLU A N 1
ATOM 5087 C CA . GLU A 1 705 ? 15.055 0.156 4.565 1.00 86.88 705 GLU A CA 1
ATOM 5088 C C . GLU A 1 705 ? 15.660 0.271 3.161 1.00 86.88 705 GLU A C 1
ATOM 5090 O O . GLU A 1 705 ? 16.588 -0.457 2.809 1.00 86.88 705 GLU A O 1
ATOM 5095 N N . LEU A 1 706 ? 15.111 1.172 2.344 1.00 92.38 706 LEU A N 1
ATOM 5096 C CA . LEU A 1 706 ? 15.539 1.366 0.959 1.00 92.38 706 LEU A CA 1
ATOM 5097 C C . LEU A 1 706 ? 16.291 2.685 0.838 1.00 92.38 706 LEU A C 1
ATOM 5099 O O . LEU A 1 706 ? 15.713 3.727 1.126 1.00 92.38 706 LEU A O 1
ATOM 5103 N N . PHE A 1 707 ? 17.510 2.666 0.307 1.00 95.38 707 PHE A N 1
ATOM 5104 C CA . PHE A 1 707 ? 18.207 3.876 -0.125 1.00 95.38 707 PHE A CA 1
ATOM 5105 C C . PHE A 1 707 ? 18.013 4.070 -1.633 1.00 95.38 707 PHE A C 1
ATOM 5107 O O . PHE A 1 707 ? 18.411 3.211 -2.414 1.00 95.38 707 PHE A O 1
ATOM 5114 N N . HIS A 1 708 ? 17.353 5.151 -2.047 1.00 95.19 708 HIS A N 1
ATOM 5115 C CA . HIS A 1 708 ? 16.947 5.368 -3.439 1.00 95.19 708 HIS A CA 1
ATOM 5116 C C . HIS A 1 708 ? 16.822 6.864 -3.786 1.00 95.19 708 HIS A C 1
ATOM 5118 O O . HIS A 1 708 ? 16.642 7.694 -2.886 1.00 95.19 708 HIS A O 1
ATOM 5124 N N . PRO A 1 709 ? 16.897 7.228 -5.080 1.00 95.56 709 PRO A N 1
ATOM 5125 C CA . PRO A 1 709 ? 16.631 8.587 -5.537 1.00 95.56 709 PRO A CA 1
ATOM 5126 C C . PRO A 1 709 ? 15.168 8.995 -5.319 1.00 95.56 709 PRO A C 1
ATOM 5128 O O . PRO A 1 709 ? 14.255 8.234 -5.623 1.00 95.56 709 PRO A O 1
ATOM 5131 N N . LEU A 1 710 ? 14.954 10.222 -4.850 1.00 93.19 710 LEU A N 1
ATOM 5132 C CA . LEU A 1 710 ? 13.649 10.879 -4.755 1.00 93.19 710 LEU A CA 1
ATOM 5133 C C . LEU A 1 710 ? 13.390 11.802 -5.944 1.00 93.19 710 LEU A C 1
ATOM 5135 O O . LEU A 1 710 ? 12.280 11.852 -6.465 1.00 93.19 710 LEU A O 1
ATOM 5139 N N . SER A 1 711 ? 14.404 12.553 -6.375 1.00 91.31 711 SER A N 1
ATOM 5140 C CA . SER A 1 711 ? 14.256 13.517 -7.463 1.00 91.31 711 SER A CA 1
ATOM 5141 C C . SER A 1 711 ? 15.560 13.741 -8.218 1.00 91.31 711 SER A C 1
ATOM 5143 O O . SER A 1 711 ? 16.655 13.438 -7.738 1.00 91.31 711 SER A O 1
ATOM 5145 N N . VAL A 1 712 ? 15.421 14.255 -9.440 1.00 93.75 712 VAL A N 1
ATOM 5146 C CA . VAL A 1 712 ? 16.524 14.544 -10.357 1.00 93.75 712 VAL A CA 1
ATOM 5147 C C . VAL A 1 712 ? 16.294 15.927 -10.958 1.00 93.75 712 VAL A C 1
ATOM 5149 O O . VAL A 1 712 ? 15.242 16.175 -11.547 1.00 93.75 712 VAL A O 1
ATOM 5152 N N . ALA A 1 713 ? 17.268 16.822 -10.811 1.00 92.50 713 ALA A N 1
ATOM 5153 C CA . ALA A 1 713 ? 17.207 18.195 -11.295 1.00 92.50 713 ALA A CA 1
ATOM 5154 C C . ALA A 1 713 ? 18.450 18.540 -12.146 1.00 92.50 713 ALA A C 1
ATOM 5156 O O . ALA A 1 713 ? 19.568 18.319 -11.688 1.00 92.50 713 ALA A O 1
ATOM 5157 N N . PRO A 1 714 ? 18.299 19.111 -13.357 1.00 91.38 714 PRO A N 1
ATOM 5158 C CA . PRO A 1 714 ? 17.039 19.231 -14.095 1.00 91.38 714 PRO A CA 1
ATOM 5159 C C . PRO A 1 714 ? 16.436 17.846 -14.380 1.00 91.38 714 PRO A C 1
ATOM 5161 O O . PRO A 1 714 ? 17.154 16.848 -14.375 1.00 91.38 714 PRO A O 1
ATOM 5164 N N . ALA A 1 715 ? 15.123 17.775 -14.610 1.00 88.12 715 ALA A N 1
ATOM 5165 C CA . ALA A 1 715 ? 14.470 16.507 -14.931 1.00 88.12 715 ALA A CA 1
ATOM 5166 C C . ALA A 1 715 ? 15.088 15.894 -16.208 1.00 88.12 715 ALA A C 1
ATOM 5168 O O . ALA A 1 715 ? 15.422 16.653 -17.123 1.00 88.12 715 ALA A O 1
ATOM 5169 N N . PRO A 1 716 ? 15.208 14.558 -16.331 1.00 89.19 716 PRO A N 1
ATOM 5170 C CA . PRO A 1 716 ? 15.748 13.905 -17.533 1.00 89.19 716 PRO A CA 1
ATOM 5171 C C . PRO A 1 716 ? 15.024 14.282 -18.841 1.00 89.19 716 PRO A C 1
ATOM 5173 O O . PRO A 1 716 ? 15.626 14.299 -19.917 1.00 89.19 716 PRO A O 1
ATOM 5176 N N . SER A 1 717 ? 13.745 14.655 -18.743 1.00 80.94 717 SER A N 1
ATOM 5177 C CA . SER A 1 717 ? 12.916 15.190 -19.830 1.00 80.94 717 SER A CA 1
ATOM 5178 C C . SER A 1 717 ? 13.321 16.596 -20.296 1.00 80.94 717 SER A C 1
ATOM 5180 O O . SER A 1 717 ? 12.942 17.032 -21.385 1.00 80.94 717 SER A O 1
ATOM 5182 N N . THR A 1 718 ? 14.104 17.325 -19.501 1.00 86.31 718 THR A N 1
ATOM 5183 C CA . THR A 1 718 ? 14.580 18.673 -19.818 1.00 86.31 718 THR A CA 1
ATOM 5184 C C . THR A 1 718 ? 15.949 18.607 -20.496 1.00 86.31 718 THR A C 1
ATOM 5186 O O . THR A 1 718 ? 16.879 18.013 -19.945 1.00 86.31 718 THR A O 1
ATOM 5189 N N . PRO A 1 719 ? 16.130 19.238 -21.673 1.00 88.38 719 PRO A N 1
ATOM 5190 C CA . PRO A 1 719 ? 17.438 19.293 -22.301 1.00 88.38 719 PRO A CA 1
ATOM 5191 C C . PRO A 1 719 ? 18.456 20.010 -21.414 1.00 88.38 719 PRO A C 1
ATOM 5193 O O . PRO A 1 719 ? 18.224 21.142 -20.993 1.00 88.38 719 PRO A O 1
ATOM 5196 N N . LEU A 1 720 ? 19.605 19.379 -21.198 1.00 91.50 720 LEU A N 1
ATOM 5197 C CA . LEU A 1 720 ? 20.729 19.982 -20.502 1.00 91.50 720 LEU A CA 1
ATOM 5198 C C . LEU A 1 720 ? 21.278 21.158 -21.315 1.00 91.50 720 LEU A C 1
ATOM 5200 O O . LEU A 1 720 ? 21.449 21.077 -22.536 1.00 91.50 720 LEU A O 1
ATOM 5204 N N . GLY A 1 721 ? 21.605 22.240 -20.621 1.00 92.31 721 GLY A N 1
ATOM 5205 C CA . GLY A 1 721 ? 22.508 23.293 -21.061 1.00 92.31 721 GLY A CA 1
ATOM 5206 C C . GLY A 1 721 ? 23.961 22.955 -20.729 1.00 92.31 721 GLY A C 1
ATOM 5207 O O . GLY A 1 721 ? 24.246 22.223 -19.789 1.00 92.31 721 GLY A O 1
ATOM 5208 N N . ALA A 1 722 ? 24.917 23.511 -21.478 1.00 90.69 722 ALA A N 1
ATOM 5209 C CA . ALA A 1 722 ? 26.335 23.132 -21.386 1.00 90.69 722 ALA A CA 1
ATOM 5210 C C . ALA A 1 722 ? 26.964 23.281 -19.988 1.00 90.69 722 ALA A C 1
ATOM 5212 O O . ALA A 1 722 ? 27.942 22.601 -19.690 1.00 90.69 722 ALA A O 1
ATOM 5213 N N . THR A 1 723 ? 26.436 24.177 -19.154 1.00 92.94 723 THR A N 1
ATOM 5214 C CA . THR A 1 723 ? 26.933 24.462 -17.798 1.00 92.94 723 THR A CA 1
ATOM 5215 C C . THR A 1 723 ? 26.027 23.927 -16.697 1.00 92.94 723 THR A C 1
ATOM 5217 O O . THR A 1 723 ? 26.275 24.224 -15.529 1.00 92.94 723 THR A O 1
ATOM 5220 N N . ASP A 1 724 ? 24.975 23.195 -17.051 1.00 95.25 724 ASP A N 1
ATOM 5221 C CA . ASP A 1 724 ? 23.993 22.740 -16.077 1.00 95.25 724 ASP A CA 1
ATOM 5222 C C . ASP A 1 724 ? 24.627 21.716 -15.143 1.00 95.25 724 ASP A C 1
ATOM 5224 O O . ASP A 1 724 ? 25.331 20.802 -15.575 1.00 95.25 724 ASP A O 1
ATOM 5228 N N . VAL A 1 725 ? 24.387 21.898 -13.850 1.00 96.56 725 VAL A N 1
ATOM 5229 C CA . VAL A 1 725 ? 24.727 20.923 -12.819 1.00 96.56 725 VAL A CA 1
ATOM 5230 C C . VAL A 1 725 ? 23.561 19.954 -12.714 1.00 96.56 725 VAL A C 1
ATOM 5232 O O . VAL A 1 725 ? 22.410 20.388 -12.720 1.00 96.56 725 VAL A O 1
ATOM 5235 N N . ILE A 1 726 ? 23.867 18.662 -12.629 1.00 96.75 726 ILE A N 1
ATOM 5236 C CA . ILE A 1 726 ? 22.855 17.635 -12.393 1.00 96.75 726 ILE A CA 1
ATOM 5237 C C . ILE A 1 726 ? 22.901 17.271 -10.921 1.00 96.75 726 ILE A C 1
ATOM 5239 O O . ILE A 1 726 ? 23.965 16.975 -10.379 1.00 96.75 726 ILE A O 1
ATOM 5243 N N . GLU A 1 727 ? 21.746 17.295 -10.287 1.00 97.12 727 GLU A N 1
ATOM 5244 C CA . GLU A 1 727 ? 21.567 16.983 -8.885 1.00 97.12 727 GLU A CA 1
ATOM 5245 C C . GLU A 1 727 ? 20.573 15.835 -8.736 1.00 97.12 727 GLU A C 1
ATOM 5247 O O . GLU A 1 727 ? 19.504 15.840 -9.347 1.00 97.12 727 GLU A O 1
ATOM 5252 N N . ILE A 1 728 ? 20.941 14.841 -7.934 1.00 97.25 728 ILE A N 1
ATOM 5253 C CA . ILE A 1 728 ? 20.100 13.693 -7.608 1.00 97.25 728 ILE A CA 1
ATOM 5254 C C . ILE A 1 728 ? 19.927 13.684 -6.094 1.00 97.25 728 ILE A C 1
ATOM 5256 O O . ILE A 1 728 ? 20.908 13.543 -5.361 1.00 97.25 728 ILE A O 1
ATOM 5260 N N . VAL A 1 729 ? 18.691 13.862 -5.637 1.00 96.75 729 VAL A N 1
ATOM 5261 C CA . VAL A 1 729 ? 18.333 13.859 -4.215 1.00 96.75 729 VAL A CA 1
ATOM 5262 C C . VAL A 1 729 ? 17.923 12.448 -3.822 1.00 96.75 729 VAL A C 1
ATOM 5264 O O . VAL A 1 729 ? 17.168 11.812 -4.553 1.00 96.75 729 VAL A O 1
ATOM 5267 N N . PHE A 1 730 ? 18.394 11.965 -2.678 1.00 96.81 730 PHE A N 1
ATOM 5268 C CA . PHE A 1 730 ? 18.064 10.652 -2.128 1.00 96.81 730 PHE A CA 1
ATOM 5269 C C . PHE A 1 730 ? 17.194 10.771 -0.878 1.00 96.81 730 PHE A C 1
ATOM 5271 O O . PHE A 1 730 ? 17.077 11.830 -0.271 1.00 96.81 730 PHE A O 1
ATOM 5278 N N . ASN A 1 731 ? 16.582 9.663 -0.470 1.00 94.88 731 ASN A N 1
ATOM 5279 C CA . ASN A 1 731 ? 15.756 9.620 0.737 1.00 94.88 731 ASN A CA 1
ATOM 5280 C C . ASN A 1 731 ? 16.552 9.574 2.052 1.00 94.88 731 ASN A C 1
ATOM 5282 O O . ASN A 1 731 ? 15.952 9.665 3.121 1.00 94.88 731 ASN A O 1
ATOM 5286 N N . GLU A 1 732 ? 17.874 9.420 1.976 1.00 95.25 732 GLU A N 1
ATOM 5287 C CA . GLU A 1 732 ? 18.802 9.445 3.105 1.00 95.25 732 GLU A CA 1
ATOM 5288 C C . GLU A 1 732 ? 20.070 10.228 2.736 1.00 95.25 732 GLU A C 1
ATOM 5290 O O . GLU A 1 732 ? 20.428 10.362 1.566 1.00 95.25 732 GLU A O 1
ATOM 5295 N N . THR A 1 733 ? 20.802 10.693 3.752 1.00 97.25 733 THR A N 1
ATOM 5296 C CA . THR A 1 733 ? 22.140 11.274 3.576 1.00 97.25 733 THR A CA 1
ATOM 5297 C C . THR A 1 733 ? 23.084 10.278 2.906 1.00 97.25 733 THR A C 1
ATOM 5299 O O . THR A 1 733 ? 23.206 9.142 3.364 1.00 97.25 733 THR A O 1
ATOM 5302 N N . ILE A 1 734 ? 23.811 10.721 1.882 1.00 97.88 734 ILE A N 1
ATOM 5303 C CA . ILE A 1 734 ? 24.767 9.912 1.121 1.00 97.88 734 ILE A CA 1
ATOM 5304 C C . ILE A 1 734 ? 26.068 9.743 1.914 1.00 97.88 734 ILE A C 1
ATOM 5306 O O . ILE A 1 734 ? 26.610 10.693 2.487 1.00 97.88 734 ILE A O 1
ATOM 5310 N N . HIS A 1 735 ? 26.635 8.538 1.911 1.00 97.62 735 HIS A N 1
ATOM 5311 C CA . HIS A 1 735 ? 27.992 8.321 2.393 1.00 97.62 735 HIS A CA 1
ATOM 5312 C C . HIS A 1 735 ? 28.995 8.849 1.361 1.00 97.62 735 HIS A C 1
ATOM 5314 O O . HIS A 1 735 ? 29.271 8.190 0.362 1.00 97.62 735 HIS A O 1
ATOM 5320 N N . ALA A 1 736 ? 29.586 10.020 1.608 1.00 96.56 736 ALA A N 1
ATOM 5321 C CA . ALA A 1 736 ? 30.463 10.701 0.646 1.00 96.56 736 ALA A CA 1
ATOM 5322 C C . ALA A 1 736 ? 31.615 9.831 0.094 1.00 96.56 736 ALA A C 1
ATOM 5324 O O . ALA A 1 736 ? 31.981 9.959 -1.071 1.00 96.56 736 ALA A O 1
ATOM 5325 N N . ALA A 1 737 ? 32.181 8.915 0.893 1.00 96.44 737 ALA A N 1
ATOM 5326 C CA . ALA A 1 737 ? 33.254 8.028 0.429 1.00 96.44 737 ALA A CA 1
ATOM 5327 C C . ALA A 1 737 ? 32.774 6.950 -0.562 1.00 96.44 737 ALA A C 1
ATOM 5329 O O . ALA A 1 737 ? 33.585 6.422 -1.329 1.00 96.44 737 ALA A O 1
ATOM 5330 N N . SER A 1 738 ? 31.473 6.641 -0.568 1.00 96.50 738 SER A N 1
ATOM 5331 C CA . SER A 1 738 ? 30.868 5.736 -1.545 1.00 96.50 738 SER A CA 1
ATOM 5332 C C . SER A 1 738 ? 30.774 6.371 -2.934 1.00 96.50 738 SER A C 1
ATOM 5334 O O . SER A 1 738 ? 30.731 5.636 -3.910 1.00 96.50 738 SER A O 1
ATOM 5336 N N . VAL A 1 739 ? 30.830 7.704 -3.069 1.00 97.06 739 VAL A N 1
ATOM 5337 C CA . VAL A 1 739 ? 30.715 8.408 -4.359 1.00 97.06 739 VAL A CA 1
ATOM 5338 C C . VAL A 1 739 ? 32.045 8.408 -5.108 1.00 97.06 739 VAL A C 1
ATOM 5340 O O . VAL A 1 739 ? 32.968 9.162 -4.802 1.00 97.06 739 VAL A O 1
ATOM 5343 N N . ASN A 1 740 ? 32.161 7.530 -6.102 1.00 94.12 740 ASN A N 1
ATOM 5344 C CA . ASN A 1 740 ? 33.361 7.350 -6.913 1.00 94.12 740 ASN A CA 1
ATOM 5345 C C . ASN A 1 740 ? 33.017 6.636 -8.238 1.00 94.12 740 ASN A C 1
ATOM 5347 O O . ASN A 1 740 ? 31.860 6.345 -8.517 1.00 94.12 740 ASN A O 1
ATOM 5351 N N . ALA A 1 741 ? 34.025 6.333 -9.061 1.00 90.94 741 ALA A N 1
ATOM 5352 C CA . ALA A 1 741 ? 33.825 5.717 -10.378 1.00 90.94 741 ALA A CA 1
ATOM 5353 C C . ALA A 1 741 ? 33.234 4.288 -10.349 1.00 90.94 741 ALA A C 1
ATOM 5355 O O . ALA A 1 741 ? 32.814 3.791 -11.392 1.00 90.94 741 ALA A O 1
ATOM 5356 N N . ALA A 1 742 ? 33.221 3.613 -9.193 1.00 91.56 742 ALA A N 1
ATOM 5357 C CA . ALA A 1 742 ? 32.564 2.316 -9.036 1.00 91.56 742 ALA A CA 1
ATOM 5358 C C . ALA A 1 742 ? 31.058 2.448 -8.754 1.00 91.56 742 ALA A C 1
ATOM 5360 O O . ALA A 1 742 ? 30.315 1.534 -9.080 1.00 91.56 742 ALA A O 1
ATOM 5361 N N . SER A 1 743 ? 30.611 3.573 -8.185 1.00 95.25 743 SER A N 1
ATOM 5362 C CA . SER A 1 743 ? 29.215 3.809 -7.790 1.00 95.25 743 SER A CA 1
ATOM 5363 C C . SER A 1 743 ? 28.461 4.771 -8.706 1.00 95.25 743 SER A C 1
ATOM 5365 O O . SER A 1 743 ? 27.236 4.695 -8.795 1.00 95.25 743 SER A O 1
ATOM 5367 N N . VAL A 1 744 ? 29.179 5.637 -9.428 1.00 97.12 744 VAL A N 1
ATOM 5368 C CA . VAL A 1 744 ? 28.617 6.582 -10.395 1.00 97.12 744 VAL A CA 1
ATOM 5369 C C . VAL A 1 744 ? 29.469 6.588 -11.657 1.00 97.12 744 VAL A C 1
ATOM 5371 O O . VAL A 1 744 ? 30.671 6.863 -11.609 1.00 97.12 744 VAL A O 1
ATOM 5374 N N . ARG A 1 745 ? 28.845 6.343 -12.811 1.00 96.12 745 ARG A N 1
ATOM 5375 C CA . ARG A 1 745 ? 29.500 6.447 -14.121 1.00 96.12 745 ARG A CA 1
ATOM 5376 C C . ARG A 1 745 ? 28.726 7.373 -15.038 1.00 96.12 745 ARG A C 1
ATOM 5378 O O . ARG A 1 745 ? 27.514 7.260 -15.175 1.00 96.12 745 ARG A O 1
ATOM 5385 N N . VAL A 1 746 ? 29.450 8.256 -15.721 1.00 96.12 746 VAL A N 1
ATOM 5386 C CA . VAL A 1 746 ? 28.879 9.125 -16.751 1.00 96.12 746 VAL A CA 1
ATOM 5387 C C . VAL A 1 746 ? 29.436 8.738 -18.111 1.00 96.12 746 VAL A C 1
ATOM 5389 O O . VAL A 1 746 ? 30.643 8.544 -18.266 1.00 96.12 746 VAL A O 1
ATOM 5392 N N . SER A 1 747 ? 28.564 8.604 -19.109 1.00 94.94 747 SER A N 1
ATOM 5393 C CA . SER A 1 747 ? 28.965 8.267 -20.478 1.00 94.94 747 SER A CA 1
ATOM 5394 C C . SER A 1 747 ? 28.192 9.050 -21.533 1.00 94.94 747 SER A C 1
ATOM 5396 O O . SER A 1 747 ? 27.091 9.527 -21.279 1.00 94.94 747 SER A O 1
ATOM 5398 N N . ASP A 1 748 ? 28.775 9.205 -22.720 1.00 93.00 748 ASP A N 1
ATOM 5399 C CA . ASP A 1 748 ? 28.085 9.772 -23.880 1.00 93.00 748 ASP A CA 1
ATOM 5400 C C . ASP A 1 748 ? 27.181 8.727 -24.568 1.00 93.00 748 ASP A C 1
ATOM 5402 O O . ASP A 1 748 ? 27.147 7.548 -24.202 1.00 93.00 748 ASP A O 1
ATOM 5406 N N . GLY A 1 749 ? 26.437 9.150 -25.593 1.00 88.31 749 GLY A N 1
ATOM 5407 C CA . GLY A 1 749 ? 25.590 8.264 -26.400 1.00 88.31 749 GLY A CA 1
ATOM 5408 C C . GLY A 1 749 ? 26.344 7.164 -27.164 1.00 88.31 749 GLY A C 1
ATOM 5409 O O . GLY A 1 749 ? 25.712 6.241 -27.667 1.00 88.31 749 GLY A O 1
ATOM 5410 N N . GLU A 1 750 ? 27.676 7.228 -27.243 1.00 90.62 750 GLU A N 1
ATOM 5411 C CA . GLU A 1 750 ? 28.527 6.174 -27.810 1.00 90.62 750 GLU A CA 1
ATOM 5412 C C . GLU A 1 750 ? 29.092 5.235 -26.724 1.00 90.62 750 GLU A C 1
ATOM 5414 O O . GLU A 1 750 ? 29.873 4.328 -27.024 1.00 90.62 750 GLU A O 1
ATOM 5419 N N . GLY A 1 751 ? 28.710 5.440 -25.458 1.00 89.62 751 GLY A N 1
ATOM 5420 C CA . GLY A 1 751 ? 29.164 4.667 -24.305 1.00 89.62 751 GLY A CA 1
ATOM 5421 C C . GLY A 1 751 ? 30.578 5.017 -23.833 1.00 89.62 751 GLY A C 1
ATOM 5422 O O . GLY A 1 751 ? 31.127 4.313 -22.978 1.00 89.62 751 GLY A O 1
ATOM 5423 N N . ARG A 1 752 ? 31.189 6.086 -24.363 1.00 92.62 752 ARG A N 1
ATOM 5424 C CA . ARG A 1 752 ? 32.499 6.559 -23.899 1.00 92.62 752 ARG A CA 1
ATOM 5425 C C . ARG A 1 752 ? 32.330 7.272 -22.573 1.00 92.62 752 ARG A C 1
ATOM 5427 O O . ARG A 1 752 ? 31.404 8.055 -22.396 1.00 92.62 752 ARG A O 1
ATOM 5434 N N . GLU A 1 753 ? 33.246 7.018 -21.652 1.00 93.25 753 GLU A N 1
ATOM 5435 C CA . GLU A 1 753 ? 33.224 7.657 -20.342 1.00 93.25 753 GLU A CA 1
ATOM 5436 C C . GLU A 1 753 ? 33.483 9.165 -20.450 1.00 93.25 753 GLU A C 1
ATOM 5438 O O . GLU A 1 753 ? 34.390 9.614 -21.160 1.00 93.25 753 GLU A O 1
ATOM 5443 N N . VAL A 1 754 ? 32.679 9.941 -19.728 1.00 93.25 754 VAL A N 1
ATOM 5444 C CA . VAL A 1 754 ? 32.777 11.395 -19.634 1.00 93.25 754 VAL A CA 1
ATOM 5445 C C . VAL A 1 754 ? 33.266 11.743 -18.233 1.00 93.25 754 VAL A C 1
ATOM 5447 O O . VAL A 1 754 ? 32.602 11.461 -17.241 1.00 93.25 754 VAL A O 1
ATOM 5450 N N . SER A 1 755 ? 34.435 12.380 -18.146 1.00 91.62 755 SER A N 1
ATOM 5451 C CA . SER A 1 755 ? 34.994 12.804 -16.861 1.00 91.62 755 SER A CA 1
ATOM 5452 C C . SER A 1 755 ? 34.201 13.987 -16.304 1.00 91.62 755 SER A C 1
ATOM 5454 O O . SER A 1 755 ? 34.295 15.100 -16.826 1.00 91.62 755 SER A O 1
ATOM 5456 N N . VAL A 1 756 ? 33.476 13.748 -15.216 1.00 95.06 756 VAL A N 1
ATOM 5457 C CA . VAL A 1 756 ? 32.752 14.760 -14.432 1.00 95.06 756 VAL A CA 1
ATOM 5458 C C . VAL A 1 756 ? 33.382 14.908 -13.049 1.00 95.06 756 VAL A C 1
ATOM 5460 O O . VAL A 1 756 ? 34.069 13.997 -12.580 1.00 95.06 756 VAL A O 1
ATOM 5463 N N . ALA A 1 757 ? 33.165 16.047 -12.392 1.00 95.38 757 ALA A N 1
ATOM 5464 C CA . ALA A 1 757 ? 33.431 16.137 -10.960 1.00 95.38 757 ALA A CA 1
ATOM 5465 C C . ALA A 1 757 ? 32.167 15.715 -10.204 1.00 95.38 757 ALA A C 1
ATOM 5467 O O . ALA A 1 757 ? 31.076 16.196 -10.507 1.00 95.38 757 ALA A O 1
ATOM 5468 N N . LEU A 1 758 ? 32.340 14.800 -9.253 1.00 96.75 758 LEU A N 1
ATOM 5469 C CA . LEU A 1 758 ? 31.290 14.328 -8.360 1.00 96.75 758 LEU A CA 1
ATOM 5470 C C . LEU A 1 758 ? 31.482 14.997 -7.002 1.00 96.75 758 LEU A C 1
ATOM 5472 O O . LEU A 1 758 ? 32.603 15.035 -6.490 1.00 96.75 758 LEU A O 1
ATOM 5476 N N . ASP A 1 759 ? 30.400 15.511 -6.440 1.00 96.06 759 ASP A N 1
ATOM 5477 C CA . ASP A 1 759 ? 30.360 16.083 -5.099 1.00 96.06 759 ASP A CA 1
ATOM 5478 C C . ASP A 1 759 ? 29.101 15.601 -4.370 1.00 96.06 759 ASP A C 1
ATOM 5480 O O . ASP A 1 759 ? 28.159 15.101 -4.991 1.00 96.06 759 ASP A O 1
ATOM 5484 N N . THR A 1 760 ? 29.083 15.741 -3.050 1.00 96.31 760 THR A N 1
ATOM 5485 C CA . THR A 1 760 ? 27.922 15.403 -2.224 1.00 96.31 760 THR A CA 1
ATOM 5486 C C . THR A 1 760 ? 27.645 16.487 -1.205 1.00 96.31 760 THR A C 1
ATOM 5488 O O . THR A 1 760 ? 28.564 16.959 -0.535 1.00 96.31 760 THR A O 1
ATOM 5491 N N . SER A 1 761 ? 26.370 16.804 -1.012 1.00 95.75 761 SER A N 1
ATOM 5492 C CA . SER A 1 761 ? 25.903 17.660 0.075 1.00 95.75 761 SER A CA 1
ATOM 5493 C C . SER A 1 761 ? 24.714 16.990 0.745 1.00 95.75 761 SER A C 1
ATOM 5495 O O . SER A 1 761 ? 23.618 17.017 0.201 1.00 95.75 761 SER A O 1
ATOM 5497 N N . GLU A 1 762 ? 24.933 16.402 1.921 1.00 95.62 762 GLU A N 1
ATOM 5498 C CA . GLU A 1 762 ? 23.909 15.657 2.666 1.00 95.62 762 GLU A CA 1
ATOM 5499 C C . GLU A 1 762 ? 23.287 14.522 1.829 1.00 95.62 762 GLU A C 1
ATOM 5501 O O . GLU A 1 762 ? 23.959 13.535 1.539 1.00 95.62 762 GLU A O 1
ATOM 5506 N N . ASP A 1 763 ? 22.019 14.646 1.452 1.00 96.75 763 ASP A N 1
ATOM 5507 C CA . ASP A 1 763 ? 21.226 13.713 0.645 1.00 96.75 763 ASP A CA 1
ATOM 5508 C C . ASP A 1 763 ? 21.373 13.931 -0.873 1.00 96.75 763 ASP A C 1
ATOM 5510 O O . ASP A 1 763 ? 20.707 13.264 -1.664 1.00 96.75 763 ASP A O 1
ATOM 5514 N N . ARG A 1 764 ? 22.245 14.852 -1.304 1.00 97.94 764 ARG A N 1
ATOM 5515 C CA . ARG A 1 764 ? 22.389 15.263 -2.711 1.00 97.94 764 ARG A CA 1
ATOM 5516 C C . ARG A 1 764 ? 23.681 14.748 -3.315 1.00 97.94 764 ARG A C 1
ATOM 5518 O O . ARG A 1 764 ? 24.764 15.045 -2.809 1.00 97.94 764 ARG A O 1
ATOM 5525 N N . LEU A 1 765 ? 23.566 14.059 -4.446 1.00 98.12 765 LEU A N 1
ATOM 5526 C CA . LEU A 1 765 ? 24.664 13.774 -5.365 1.00 98.12 765 LEU A CA 1
ATOM 5527 C C . LEU A 1 765 ? 24.701 14.865 -6.437 1.00 98.12 765 LEU A C 1
ATOM 5529 O O . LEU A 1 765 ? 23.724 15.069 -7.153 1.00 98.12 765 LEU A O 1
ATOM 5533 N N . ILE A 1 766 ? 25.840 15.541 -6.565 1.00 98.06 766 ILE A N 1
ATOM 5534 C CA . ILE A 1 766 ? 26.036 16.677 -7.466 1.00 98.06 766 ILE A CA 1
ATOM 5535 C C . ILE A 1 766 ? 27.043 16.282 -8.549 1.00 98.06 766 ILE A C 1
ATOM 5537 O O . ILE A 1 766 ? 28.194 15.952 -8.257 1.00 98.06 766 ILE A O 1
ATOM 5541 N N . LEU A 1 767 ? 26.628 16.352 -9.814 1.00 97.50 767 LEU A N 1
ATOM 5542 C CA . LEU A 1 767 ? 27.472 16.114 -10.980 1.00 97.50 767 LEU A CA 1
ATOM 5543 C C . LEU A 1 767 ? 27.736 17.439 -11.695 1.00 97.50 767 LEU A C 1
ATOM 5545 O O . LEU A 1 767 ? 26.853 18.031 -12.323 1.00 97.50 767 LEU A O 1
ATOM 5549 N N . VAL A 1 768 ? 28.981 17.902 -11.610 1.00 96.12 768 VAL A N 1
ATOM 5550 C CA . VAL A 1 768 ? 29.429 19.137 -12.258 1.00 96.12 768 VAL A CA 1
ATOM 5551 C C . VAL A 1 768 ? 29.864 18.822 -13.692 1.00 96.12 768 VAL A C 1
ATOM 5553 O O . VAL A 1 768 ? 30.635 17.873 -13.896 1.00 96.12 768 VAL A O 1
ATOM 5556 N N . PRO A 1 769 ? 29.428 19.616 -14.691 1.00 93.50 769 PRO A N 1
ATOM 5557 C CA . PRO A 1 769 ? 29.768 19.371 -16.084 1.00 93.50 769 PRO A CA 1
ATOM 5558 C C . PRO A 1 769 ? 31.289 19.374 -16.308 1.00 93.50 769 PRO A C 1
ATOM 5560 O O . PRO A 1 769 ? 32.030 20.066 -15.597 1.00 93.50 769 PRO A O 1
ATOM 5563 N N . PRO A 1 770 ? 31.783 18.658 -17.334 1.00 93.50 770 PRO A N 1
ATOM 5564 C CA . PRO A 1 770 ? 33.190 18.706 -17.718 1.00 93.50 770 PRO A CA 1
ATOM 5565 C C . PRO A 1 770 ? 33.650 20.142 -18.012 1.00 93.50 770 PRO A C 1
ATOM 5567 O O . PRO A 1 770 ? 32.855 21.000 -18.383 1.00 93.50 770 PRO A O 1
ATOM 5570 N N . GLY A 1 771 ? 34.960 20.414 -17.962 1.00 88.69 771 GLY A N 1
ATOM 5571 C CA . GLY A 1 771 ? 35.504 21.763 -18.211 1.00 88.69 771 GLY A CA 1
ATOM 5572 C C . GLY A 1 771 ? 35.188 22.373 -19.594 1.00 88.69 771 GLY A C 1
ATOM 5573 O O . GLY A 1 771 ? 35.419 23.563 -19.794 1.00 88.69 771 GLY A O 1
ATOM 5574 N N . GLY A 1 772 ? 34.672 21.579 -20.543 1.00 85.69 772 GLY A N 1
ATOM 5575 C CA . GLY A 1 772 ? 34.162 22.015 -21.852 1.00 85.69 772 GLY A CA 1
ATOM 5576 C C . GLY A 1 772 ? 32.631 22.006 -21.988 1.00 85.69 772 GLY A C 1
ATOM 5577 O O . GLY A 1 772 ? 32.131 22.252 -23.083 1.00 85.69 772 GLY A O 1
ATOM 5578 N N . GLY A 1 773 ? 31.912 21.730 -20.899 1.00 90.94 773 GLY A N 1
ATOM 5579 C CA . GLY A 1 773 ? 30.474 21.490 -20.849 1.00 90.94 773 GLY A CA 1
ATOM 5580 C C . GLY A 1 773 ? 30.072 20.058 -21.207 1.00 90.94 773 GLY A C 1
ATOM 5581 O O . GLY A 1 773 ? 30.920 19.222 -21.536 1.00 90.94 773 GLY A O 1
ATOM 5582 N N . TRP A 1 774 ? 28.772 19.774 -21.136 1.00 92.00 774 TRP A N 1
ATOM 5583 C CA . TRP A 1 774 ? 28.215 18.497 -21.587 1.00 92.00 774 TRP A CA 1
ATOM 5584 C C . TRP A 1 774 ? 28.462 18.271 -23.085 1.00 92.00 774 TRP A C 1
ATOM 5586 O O . TRP A 1 774 ? 28.463 19.199 -23.899 1.00 92.00 774 TRP A O 1
ATOM 5596 N N . SER A 1 775 ? 28.692 17.019 -23.477 1.00 84.88 775 SER A N 1
ATOM 5597 C CA . SER A 1 775 ? 28.790 16.644 -24.889 1.00 84.88 775 SER A CA 1
ATOM 5598 C C . SER A 1 775 ? 27.436 16.800 -25.572 1.00 84.88 775 SER A C 1
ATOM 5600 O O . SER A 1 775 ? 26.409 16.488 -24.982 1.00 84.88 775 SER A O 1
ATOM 5602 N N . LYS A 1 776 ? 27.401 17.267 -26.824 1.00 88.31 776 LYS A N 1
ATOM 5603 C CA . LYS A 1 776 ? 26.158 17.278 -27.615 1.00 88.31 776 LYS A CA 1
ATOM 5604 C C . LYS A 1 776 ? 25.611 15.865 -27.802 1.00 88.31 776 LYS A C 1
ATOM 5606 O O . LYS A 1 776 ? 26.387 14.946 -28.056 1.00 88.31 776 LYS A O 1
ATOM 5611 N N . GLY A 1 777 ? 24.290 15.726 -27.768 1.00 91.44 777 GLY A N 1
ATOM 5612 C CA . GLY A 1 777 ? 23.604 14.443 -27.884 1.00 91.44 777 GLY A CA 1
ATOM 5613 C C . GLY A 1 777 ? 23.237 13.863 -26.522 1.00 91.44 777 GLY A C 1
ATOM 5614 O O . GLY A 1 777 ? 22.899 14.600 -25.602 1.00 91.44 777 GLY A O 1
ATOM 5615 N N . VAL A 1 778 ? 23.248 12.537 -26.419 1.00 93.00 778 VAL A N 1
ATOM 5616 C CA . VAL A 1 778 ? 22.815 11.832 -25.207 1.00 93.00 778 VAL A CA 1
ATOM 5617 C C . VAL A 1 778 ? 23.942 11.786 -24.176 1.00 93.00 778 VAL A C 1
ATOM 5619 O O . VAL A 1 778 ? 25.092 11.504 -24.522 1.00 93.00 778 VAL A O 1
ATOM 5622 N N . VAL A 1 779 ? 23.590 12.031 -22.916 1.00 95.19 779 VAL A N 1
ATOM 5623 C CA . VAL A 1 779 ? 24.433 11.815 -21.737 1.00 95.19 779 VAL A CA 1
ATOM 5624 C C . VAL A 1 779 ? 23.729 10.815 -20.829 1.00 95.19 779 VAL A C 1
ATOM 5626 O O . VAL A 1 779 ? 22.537 10.935 -20.561 1.00 95.19 779 VAL A O 1
ATOM 5629 N N . TRP A 1 780 ? 24.477 9.830 -20.357 1.00 95.94 780 TRP A N 1
ATOM 5630 C CA . TRP A 1 780 ? 24.007 8.781 -19.470 1.00 95.94 780 TRP A CA 1
ATOM 5631 C C . TRP A 1 780 ? 24.658 8.903 -18.105 1.00 95.94 780 TRP A C 1
ATOM 5633 O O . TRP A 1 780 ? 25.881 9.024 -18.033 1.00 95.94 780 TRP A O 1
ATOM 5643 N N . ILE A 1 781 ? 23.856 8.797 -17.050 1.00 96.69 781 ILE A N 1
ATOM 5644 C CA . ILE A 1 781 ? 24.319 8.674 -15.667 1.00 96.69 781 ILE A CA 1
ATOM 5645 C C . ILE A 1 781 ? 23.889 7.306 -15.154 1.00 96.69 781 ILE A C 1
ATOM 5647 O O . ILE A 1 781 ? 22.701 7.021 -15.067 1.00 96.69 781 ILE A O 1
ATOM 5651 N N . GLU A 1 782 ? 24.852 6.457 -14.837 1.00 97.38 782 GLU A N 1
ATOM 5652 C CA . GLU A 1 782 ? 24.637 5.141 -14.246 1.00 97.38 782 GLU A CA 1
ATOM 5653 C C . GLU A 1 782 ? 24.926 5.231 -12.746 1.00 97.38 782 GLU A C 1
ATOM 5655 O O . GLU A 1 782 ? 26.006 5.680 -12.351 1.00 97.38 782 GLU A O 1
ATOM 5660 N N . LEU A 1 783 ? 23.961 4.810 -11.929 1.00 97.31 783 LEU A N 1
ATOM 5661 C CA . LEU A 1 783 ? 24.092 4.658 -10.483 1.00 97.31 783 LEU A CA 1
ATOM 5662 C C . LEU A 1 783 ? 24.142 3.165 -10.160 1.00 97.31 783 LEU A C 1
ATOM 5664 O O . LEU A 1 783 ? 23.245 2.424 -10.563 1.00 97.31 783 LEU A O 1
ATOM 5668 N N . PHE A 1 784 ? 25.165 2.729 -9.429 1.00 97.00 784 PHE A N 1
ATOM 5669 C CA . PHE A 1 784 ? 25.359 1.322 -9.064 1.00 97.00 784 PHE A CA 1
ATOM 5670 C C . PHE A 1 784 ? 25.001 1.054 -7.595 1.00 97.00 784 PHE A C 1
ATOM 5672 O O . PHE A 1 784 ? 24.677 1.978 -6.844 1.00 97.00 784 PHE A O 1
ATOM 5679 N N . ALA A 1 785 ? 25.035 -0.218 -7.192 1.00 93.81 785 ALA A N 1
ATOM 5680 C CA . ALA A 1 785 ? 24.720 -0.656 -5.830 1.00 93.81 785 ALA A CA 1
ATOM 5681 C C . ALA A 1 785 ? 25.788 -0.234 -4.803 1.00 93.81 785 ALA A C 1
ATOM 5683 O O . ALA A 1 785 ? 25.499 -0.147 -3.615 1.00 93.81 785 ALA A O 1
ATOM 5684 N N . GLU A 1 786 ? 27.006 0.063 -5.265 1.00 95.06 786 GLU A N 1
ATOM 5685 C CA . GLU A 1 786 ? 28.128 0.571 -4.468 1.00 95.06 786 GLU A CA 1
ATOM 5686 C C . GLU A 1 786 ? 27.900 1.986 -3.921 1.00 95.06 786 GLU A C 1
ATOM 5688 O O . GLU A 1 786 ? 28.687 2.454 -3.099 1.00 95.06 786 GLU A O 1
ATOM 5693 N N . LEU A 1 787 ? 26.880 2.701 -4.404 1.00 96.56 787 LEU A N 1
ATOM 5694 C CA . LEU A 1 787 ? 26.460 3.959 -3.802 1.00 96.56 787 LEU A CA 1
ATOM 5695 C C . LEU A 1 787 ? 25.725 3.650 -2.494 1.00 96.56 787 LEU A C 1
ATOM 5697 O O . LEU A 1 787 ? 24.762 2.891 -2.502 1.00 96.56 787 LEU A O 1
ATOM 5701 N N . GLU A 1 788 ? 26.146 4.252 -1.387 1.00 96.38 788 GLU A N 1
ATOM 5702 C CA . GLU A 1 788 ? 25.625 3.930 -0.054 1.00 96.38 788 GLU A CA 1
ATOM 5703 C C . GLU A 1 788 ? 25.102 5.176 0.660 1.00 96.38 788 GLU A C 1
ATOM 5705 O O . GLU A 1 788 ? 25.628 6.285 0.495 1.00 96.38 788 GLU A O 1
ATOM 5710 N N . SER A 1 789 ? 24.106 4.986 1.521 1.00 96.56 789 SER A N 1
ATOM 5711 C CA . SER A 1 789 ? 23.723 5.992 2.503 1.00 96.56 789 SER A CA 1
ATOM 5712 C C . SER A 1 789 ? 24.722 6.028 3.663 1.00 96.56 789 SER A C 1
ATOM 5714 O O . SER A 1 789 ? 25.521 5.116 3.878 1.00 96.56 789 SER A O 1
ATOM 5716 N N . SER A 1 790 ? 24.677 7.090 4.462 1.00 95.06 790 SER A N 1
ATOM 5717 C CA . SER A 1 790 ? 25.526 7.260 5.647 1.00 95.06 790 SER A CA 1
ATOM 5718 C C . SER A 1 790 ? 25.269 6.216 6.743 1.00 95.06 790 SER A C 1
ATOM 5720 O O . SER A 1 790 ? 26.133 6.016 7.599 1.00 95.06 790 SER A O 1
ATOM 5722 N N . SER A 1 791 ? 24.122 5.527 6.697 1.00 90.62 791 SER A N 1
ATOM 5723 C CA . SER A 1 791 ? 23.803 4.377 7.550 1.00 90.62 791 SER A CA 1
ATOM 5724 C C . SER A 1 791 ? 24.405 3.059 7.029 1.00 90.62 791 SER A C 1
ATOM 5726 O O . SER A 1 791 ? 24.381 2.055 7.740 1.00 90.62 791 SER A O 1
ATOM 5728 N N . GLY A 1 792 ? 25.014 3.071 5.836 1.00 91.81 792 GLY A N 1
ATOM 5729 C CA . GLY A 1 792 ? 25.608 1.907 5.177 1.00 91.81 792 GLY A CA 1
ATOM 5730 C C . GLY A 1 792 ? 24.625 1.111 4.316 1.00 91.81 792 GLY A C 1
ATOM 5731 O O . GLY A 1 792 ? 24.960 0.007 3.888 1.00 91.81 792 GLY A O 1
ATOM 5732 N N . THR A 1 793 ? 23.421 1.635 4.068 1.00 92.50 793 THR A N 1
ATOM 5733 C CA . THR A 1 793 ? 22.430 0.991 3.196 1.00 92.50 793 THR A CA 1
ATOM 5734 C C . THR A 1 793 ? 22.840 1.179 1.731 1.00 92.50 793 THR A C 1
ATOM 5736 O O . THR A 1 793 ? 23.004 2.324 1.299 1.00 92.50 793 THR A O 1
ATOM 5739 N N . PRO A 1 794 ? 23.015 0.101 0.945 1.00 93.44 794 PRO A N 1
ATOM 5740 C CA . PRO A 1 794 ? 23.345 0.213 -0.472 1.00 93.44 794 PRO A CA 1
ATOM 5741 C C . PRO A 1 794 ? 22.158 0.749 -1.276 1.00 93.44 794 PRO A C 1
ATOM 5743 O O . PRO A 1 794 ? 21.000 0.577 -0.890 1.00 93.44 794 PRO A O 1
ATOM 5746 N N . ASN A 1 795 ? 22.443 1.362 -2.424 1.00 94.88 795 ASN A N 1
ATOM 5747 C CA . ASN A 1 795 ? 21.425 1.864 -3.338 1.00 94.88 795 ASN A CA 1
ATOM 5748 C C . ASN A 1 795 ? 20.532 0.709 -3.809 1.00 94.88 795 ASN A C 1
ATOM 5750 O O . ASN A 1 795 ? 20.969 -0.181 -4.540 1.00 94.88 795 ASN A O 1
ATOM 5754 N N . ALA A 1 796 ? 19.270 0.750 -3.391 1.00 91.44 796 ALA A N 1
ATOM 5755 C CA . ALA A 1 796 ? 18.260 -0.259 -3.667 1.00 91.44 796 ALA A CA 1
ATOM 5756 C C . ALA A 1 796 ? 17.792 -0.245 -5.126 1.00 91.44 796 ALA A C 1
ATOM 5758 O O . ALA A 1 796 ? 17.258 -1.238 -5.622 1.00 91.44 796 ALA A O 1
ATOM 5759 N N . THR A 1 797 ? 18.016 0.867 -5.827 1.00 90.75 797 THR A N 1
ATOM 5760 C CA . THR A 1 797 ? 17.585 1.075 -7.208 1.00 90.75 797 THR A CA 1
ATOM 5761 C C . THR A 1 797 ? 18.765 1.485 -8.096 1.00 90.75 797 THR A C 1
ATOM 5763 O O . THR A 1 797 ? 18.803 2.623 -8.573 1.00 90.75 797 THR A O 1
ATOM 5766 N N . PRO A 1 798 ? 19.758 0.606 -8.347 1.00 93.50 798 PRO A N 1
ATOM 5767 C CA . PRO A 1 798 ? 20.766 0.874 -9.366 1.00 93.50 798 PRO A CA 1
ATOM 5768 C C . PRO A 1 798 ? 20.073 1.091 -10.704 1.00 93.50 798 PRO A C 1
ATOM 5770 O O . PRO A 1 798 ? 19.202 0.304 -11.082 1.00 93.50 798 PRO A O 1
ATOM 5773 N N . LEU A 1 799 ? 20.407 2.168 -11.401 1.00 95.69 799 LEU A N 1
ATOM 5774 C CA . LEU A 1 799 ? 19.641 2.618 -12.556 1.00 95.69 799 LEU A CA 1
ATOM 5775 C C . LEU A 1 799 ? 20.501 3.394 -13.547 1.00 95.69 799 LEU A C 1
ATOM 5777 O O . LEU A 1 799 ? 21.610 3.829 -13.233 1.00 95.69 799 LEU A O 1
ATOM 5781 N N . ALA A 1 800 ? 19.967 3.580 -14.749 1.00 95.88 800 ALA A N 1
ATOM 5782 C CA . ALA A 1 800 ? 20.510 4.502 -15.732 1.00 95.88 800 ALA A CA 1
ATOM 5783 C C . ALA A 1 800 ? 19.541 5.670 -15.940 1.00 95.88 800 ALA A C 1
ATOM 5785 O O . ALA A 1 800 ? 18.344 5.463 -16.112 1.00 95.88 800 ALA A O 1
ATOM 5786 N N . LEU A 1 801 ? 20.067 6.892 -15.954 1.00 95.38 801 LEU A N 1
ATOM 5787 C CA . LEU A 1 801 ? 19.343 8.109 -16.304 1.00 95.38 801 LEU A CA 1
ATOM 5788 C C . LEU A 1 801 ? 19.851 8.630 -17.639 1.00 95.38 801 LEU A C 1
ATOM 5790 O O . LEU A 1 801 ? 21.063 8.701 -17.871 1.00 95.38 801 LEU A O 1
ATOM 5794 N N . ARG A 1 802 ? 18.917 9.036 -18.491 1.00 93.75 802 ARG A N 1
ATOM 5795 C CA . ARG A 1 802 ? 19.196 9.556 -19.822 1.00 93.75 802 ARG A CA 1
ATOM 5796 C C . ARG A 1 802 ? 18.899 11.045 -19.897 1.00 93.75 802 ARG A C 1
ATOM 5798 O O . ARG A 1 802 ? 17.773 11.460 -19.672 1.00 93.75 802 ARG A O 1
ATOM 5805 N N . PHE A 1 803 ? 19.871 11.821 -20.351 1.00 93.56 803 PHE A N 1
ATOM 5806 C CA . PHE A 1 803 ? 19.719 13.247 -20.613 1.00 93.56 803 PHE A CA 1
ATOM 5807 C C . PHE A 1 803 ? 20.024 13.575 -22.071 1.00 93.56 803 PHE A C 1
ATOM 5809 O O . PHE A 1 803 ? 20.858 12.929 -22.709 1.00 93.56 803 PHE A O 1
ATOM 5816 N N . LEU A 1 804 ? 19.384 14.621 -22.591 1.00 91.06 804 LEU A N 1
ATOM 5817 C CA . LEU A 1 804 ? 19.666 15.168 -23.917 1.00 91.06 804 LEU A CA 1
ATOM 5818 C C . LEU A 1 804 ? 20.353 16.530 -23.787 1.00 91.06 804 LEU A C 1
ATOM 5820 O O . LEU A 1 804 ? 19.841 17.400 -23.100 1.00 91.06 804 LEU A O 1
ATOM 5824 N N . HIS A 1 805 ? 21.470 16.752 -24.474 1.00 87.88 805 HIS A N 1
ATOM 5825 C CA . HIS A 1 805 ? 22.157 18.044 -24.540 1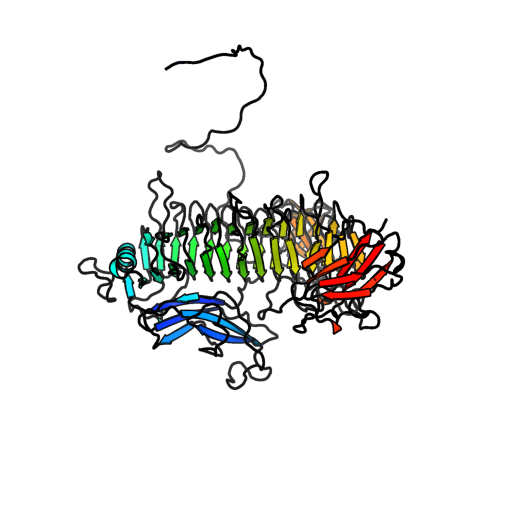.00 87.88 805 HIS A CA 1
ATOM 5826 C C . HIS A 1 805 ? 22.187 18.573 -25.985 1.00 87.88 805 HIS A C 1
ATOM 5828 O O . HIS A 1 805 ? 22.566 17.854 -26.918 1.00 87.88 805 HIS A O 1
ATOM 5834 N N . ASN A 1 806 ? 21.791 19.837 -26.171 1.00 77.94 806 ASN A N 1
ATOM 5835 C CA . ASN A 1 806 ? 21.570 20.470 -27.486 1.00 77.94 806 ASN A CA 1
ATOM 5836 C C . ASN A 1 806 ? 22.824 21.095 -28.138 1.00 77.94 806 ASN A C 1
ATOM 5838 O O . ASN A 1 806 ? 23.682 21.693 -27.456 1.00 77.94 806 ASN A O 1
#

Foldseek 3Di:
DDDDDDDDDDDDDDDDDDDDDDDDDDDDDDDDDDDPDDDDDDDDDPDPDDDQPPPLDFFKAWFDWAAEAQKIKTFIDDGDPDPVFDKFKFKFKDLDQVCRQVDDGPDIRDDDGMDMDGRHDAQRKMKMWMWMDTWAPDDPPPDPPTDDPDGTDTDYDIDIDGHHFEFEEDLPADCPQAPRRALNSHHNAVQVSLCCQCPVVQHDEYEYFFDEAEQAAHENEWRQHAYEYQAHSRRDPVRRDLDENRHEYEHYADPPPDQGERYEYEYDPDDDDVTHEYEDERYEYADCLGHAEHYEYEQEAYEAGSYEFENHAAEPYEYYYPDLDEYEYEYRNYEQEHHQHESYEYADHYAYHAGAYEQEHHNAESYYYDHHEFHQPEEHEDEHGSYEQYQYAEEPEYHEYDYPPDCPDLNEGEYEYEAYLYEQEAHQYESYEYAYHQLVRQSYEYEAEYFLAEFFQYAYESEEYEPAYHYFEEYYLAEQEWYNEESEEYEYAADEWAYEYELYEQEQYQYESYEQDDYDPPHHGYEYFYEQAEFEAHNYEPYEYPHAQHEYFLYEYACGCHPYYSYDYALYHYDVALDPQFFPWDFRHKWWFADDPDPQKTFTPFFDPDDFQWWKDWRLSQDTWTFNDGDGGITGTPPRDPDHDPRTMMTTTPDSGHPDTRHGGVPNPQWLSGDAFVVGDRFGGHSCSFPDHDNRSHDDSDDDDAKEWITWPPGQRDADDQFDKIKTFIPFFWPFVLPDSRFKFKAAPVRHTADWDWDGDTRMIITTADPRGDDAAKMKIWGDQSTAHPVGHTHRGGGIRIHHYD

Radius of gyration: 29.04 Å; chains: 1; bounding box: 82×96×74 Å

Secondary structure (DSSP, 8-state):
---------------------S--------S-----PPP--------PPP--S----PPS-EEEEEE-SSEEEEEEPPPP--SS--EEEEEEEESSSSSTTTS--SBSS--SSEEEEESPPTT--EEEEEEEEEPPTTS-TT-TT---SSPPEEEEEEEEE----EEEE-TTS-STT--SSSGGG-BSSHHHHHHIIIIISSSEEEEEESEEEEEE-EEEESS-EEEEEEE-TT--GGG----TTSEEEEEPPP-SSS--EEEEEE--S---SSPPPEEEES-EEE-TTT-SEEEEEESS-EEEES-EEE--SS-SEEEE--SSS-EEEEEES-EEES-SS-SEEEEBSEEEEEES-EEES-SS-SEEEEEEE--TT-EEEEEEES-EEES-SS-SEEEEEE--SS----S--EEEEEEES-EEES-SS-SEEEEETTTT-TT-EEEEEEES-EEES-SS-SEEEE--SSEEEEEES-EEES-SS-SEEEE-SS---EEEEES-EEES-SS-SEEEPPPSTT---PEEEEES-EEES-SS-SEEESSS-EEEES-EEES-SS-EESEEEES-EEESS--TTSEEE--SEEEEEEEEEETTEEEESS---S-TT-EEEETT-S--EEEEEEETTEEEEESPPS---SSEEEEEESSS----EEEEPTT-TTTT-B---TTS--B-SSGGGSSS---TT---SSPPP-B-EEEEES-TTSPBPTTPPEEEEESS-B-GGG-STTTEEEEETT--B---EEEEETTEEEEEPPTT-SPSEEEEEEE-TT-BBTTS-BBS--EEEEEEE-